Protein AF-A0A374ARW9-F1 (afdb_monomer_lite)

Secondary structure (DSSP, 8-state):
---------PPP--SSEEESSHHHHHHHHTT---EE-HHHHHHHHHTT-HHHHHTTS---S-EEEEGGGGG-GGGTTS-EEE-TTTSGGG-GGGS-TT------SS-GGGT-S-TT-EEE-TTS-EEESSS--GGG-EEE-TTS-EEE---STTT----EEEE-TTS-EEEPTTT----TT---SS---TT----TT--TT----BS--TT---B-SS-EEEEEEEETTEEEEEEEEETTS-EEEE-TT--EE-TTS-EE----GGGGSTTTT-TTSPPPBB-GGGGGGEEEE----TTS-SEEEPPBPSSSSS-B-SSEEEEEEEEEEE-TT--S--EEEEEESSEEEEEEEEEEE-TT-PEEE-STT-EEEEEE-SS-S-EEEEEEGGGG-TT-EEEE-TTS-EEEEE--TTS--EEEEEEEEEEE-SSS---EEEEEE----S--SS-EEEEEEEEEEEEEE---TTTTS-EEEEEEEE-TTSPBP-SEEEEEEE-TTS-B-S-TT-EEETTEEEEE-TT-EEEEEEEEEE--S--SS--EEEEEEEEEEPTTSTTTTTS--TTT--EEPPPTTT--EEEEEETTTEE-S--EESSEEEEETTSS-EEEEEEESS-EEEEEEEEE-TTSPP--PEEEEEEEEE-TTSPBPSEEEEEE-SS-SSS---EE---EE-BTTEEEEEEETT-EEEEEEEPTT-EEEEEEPP-SSEEEEEEEEEESS-EEEETTTTEEEEE----TT---GGG---SEEEEEEEEEPPEEEEEEEEEEESTT--SS--EEEEEEES-TT--EEETTEEEETTEEEEEE-TT-EEEEEEEETT-EEEEEETTTT-TTPEEEEESSEEEPPTTSEEEEEEEEE---------------------------HHHHHHHHHHHHHHHHHHHHHHHHHHHHHTT--

Radius of gyration: 51.48 Å; chains: 1; bounding box: 127×77×173 Å

Foldseek 3Di:
DDDDDPPPPQQALDFQKKWQDLVLQVCSLVSHDFAACAVVCVVCVVVVNVCVQCPPQRNPHSHMYGLLVCVDPSCVSHAIEHAQQDYAQNPPLLWADPADAQAGQAALLQFNLNQPPWDQAPVRRTAGQRHFDQQQDAQADPVRDGHDRPDPVRFFRPQFPFADPQLFTRGDPRNTGGRLLGPDQADDDPRHRGHVPDRFQDDRAHCDRVHDDGPDPKHKAFDWDDFALKTKGAFIAMPVRDTQFGRLSAFDQAPLRDTFSQPFSCCPPPCNRGGRHDHWAAAQVCQSRAKYQYDPHPDGDRMDTRAHESNNHDTGGRKDKHKDKDKAKAAAPDFDFWKKKKKKQWWKWKKKWWWDADPVRDIHTDRVDIDTQDTRHHRDGIDMDMGRCLVVDPQWDFDADPVRDRPTIGHHNPDHMIMMMIMMMIMNRHSHYIHIIIMTGGHDDDPDPFDKFQFFKFKEAEAEADPDPQLQAKWKKAKFKAALVRHTRRDWWWKWKAALVRHTPDDRPDTDGGGFMDMDGHNMMMMTGRHMFTPDPPRPGGIKMKMFTQAGWDCPAPPPPHGHDRPGTDHDGDALQFAWWKFWFAPVVPTWWDTFFARMDMDHRHTTRYIYTYTANAFAKEKEAEAADPPADFDPFKWKKKKAKAAQVRFADQWWWKWKFDAAPVIGTTDTDPIFGADRRIGMDIDGHRMMMMIGNHHAFMKMKIFTDDDLWKAFPDKDKDADWDWDDDRVRRMIITTTHDDNPDPGRRPDDHRMHIYTYMHTFFFFKEKEWEAEAEPPTDQADKWKKKKAWPQQVDAQDFFQFGDHRRITMDIDGHGDMTMGTSGGWFIKMAMDIPQDCHPQWHKDKDCRIDTGHGVYYHYIYIYTYHYDDDDDDDDDDDDDDDDDDDDDDDDDPPVVVVVVVVVVVVVVVVVVVVVVVVVVVVVVD

Sequence (929 aa):
MQSVGTLIRRPTITDGWIYTTEKAAALARDGQEVDNISKKVDKAIEAQTLDQLVSNSKFNVDGKLPTSYQSKDELKNVTFYANTAKQGINNRNNLPAGAEQKFAFGNDNAGTGLGKNTWNDPNGVAASLNMTNAGNRAGTSKWGTTFYGPSLRGATFSLGQGVNENGSIKWSEGVNAPPIFSTAKDTLNSDGIDNPNGIQGKTEYLKYSGYGTENSKENYNLQFSRLGGTYTLSGVKNNKGKQVSSKLDKISKNKSSLYSNEFWPMDYASSYGTDGHDLKFGNLNSKDLRNFVGIDGSGAKVSGALPTSDDQNNDHNSYFGMTTYFDFVLQPGYCGPLNYFFYGDDDLLVFLSETTVSEDGTVTVDHTNSVQVADMGGVHSSLGMYVDLWEFIDGAEDIKNSDGEIIATGIPNKDNKKTYRLSVYYTERGASGSSCYMRFTVPFEELATNPITFDQAIQIEKNVKSNSKEDKGVYAFQLDLTTPNGNSMVNQYPYKRYDANGKEISTSNASIVSGTKFFLKDGEKVLISHLPKDTDKDLEKGYGYNVRELGRVDSSSTGYPDNLNPSNVTVIPLTPKDSTTFMTGTIKDGLGQKLTLGVDYGDEFDKNNYVRFINATDPGMLELEKQLSVDTQSTDKDFNFNVYFTKADGTPLNSLSWFKSPTDVESPNWVEQSDIELQDGKGVLSIKAGEKVLIYNLPKGATYTITEAKNTYYGVKEIVTTGSGKINKDEASGKVTGTIIVDENVTEMDQKKPSNTIKYVNAKTETGGLTVTKQVSGTHGDKDKEFHFTVTLDDKTISGKFGDMDFADGVATFTLKHGQRATAVRLPAGIGYTVEETEANQDGYVTTSTADKGTVPENGNVGIKFINHKEVTSEKPSTPDKLDTPDSPKTGDRTNIVLYISLFAISGLLIAILIVLKKKKILENRKRS

Structure (mmCIF, N/CA/C/O backbone):
data_AF-A0A374ARW9-F1
#
_entry.id   AF-A0A374ARW9-F1
#
loop_
_atom_site.group_PDB
_atom_site.id
_atom_site.type_symbol
_atom_site.label_atom_id
_atom_site.label_alt_id
_atom_site.label_comp_id
_atom_site.label_asym_id
_atom_site.label_entity_id
_atom_site.label_seq_id
_atom_site.pdbx_PDB_ins_code
_atom_site.Cartn_x
_atom_site.Cartn_y
_atom_site.Cartn_z
_atom_site.occupancy
_atom_site.B_iso_or_equiv
_atom_site.auth_seq_id
_atom_site.auth_comp_id
_atom_site.auth_asym_id
_atom_site.auth_atom_id
_atom_site.pdbx_PDB_model_num
ATOM 1 N N . MET A 1 1 ? 58.642 23.861 -66.515 1.00 33.75 1 MET A N 1
ATOM 2 C CA . MET A 1 1 ? 59.074 23.751 -65.101 1.00 33.75 1 MET A CA 1
ATOM 3 C C . MET A 1 1 ? 58.378 24.876 -64.352 1.00 33.75 1 MET A C 1
ATOM 5 O O . MET A 1 1 ? 58.488 25.990 -64.823 1.00 33.75 1 MET A O 1
ATOM 9 N N . GLN A 1 2 ? 57.595 24.715 -63.294 1.00 32.72 2 GLN A N 1
ATOM 10 C CA . GLN A 1 2 ? 57.221 23.584 -62.447 1.00 32.72 2 GLN A CA 1
ATOM 11 C C . GLN A 1 2 ? 55.763 23.811 -62.002 1.00 32.72 2 GLN A C 1
ATOM 13 O O . GLN A 1 2 ? 55.260 24.931 -62.031 1.00 32.72 2 GLN A O 1
ATOM 18 N N . SER A 1 3 ? 55.089 22.710 -61.692 1.00 29.66 3 SER A N 1
ATOM 19 C CA . SER A 1 3 ? 53.640 22.532 -61.617 1.00 29.66 3 SER A CA 1
ATOM 20 C C . SER A 1 3 ? 52.938 23.309 -60.503 1.00 29.66 3 SER A C 1
ATOM 22 O O . SER A 1 3 ? 53.304 23.213 -59.334 1.00 29.66 3 SER A O 1
ATOM 24 N N . VAL A 1 4 ? 51.836 23.955 -60.883 1.00 32.84 4 VAL A N 1
ATOM 25 C CA . VAL A 1 4 ? 50.735 24.349 -60.001 1.00 32.84 4 VAL A CA 1
ATOM 26 C C . VAL A 1 4 ? 50.157 23.072 -59.387 1.00 32.84 4 VAL A C 1
ATOM 28 O O . VAL A 1 4 ? 49.598 22.239 -60.098 1.00 32.84 4 VAL A O 1
ATOM 31 N N . GLY A 1 5 ? 50.349 22.884 -58.082 1.00 31.52 5 GLY A N 1
ATOM 32 C CA . GLY A 1 5 ? 49.740 21.791 -57.334 1.00 31.52 5 GLY A CA 1
ATOM 33 C C . GLY A 1 5 ? 48.231 21.986 -57.289 1.00 31.52 5 GLY A C 1
ATOM 34 O O . GLY A 1 5 ? 47.726 22.822 -56.544 1.00 31.52 5 GLY A O 1
ATOM 35 N N . THR A 1 6 ? 47.512 21.235 -58.116 1.00 32.31 6 THR A N 1
ATOM 36 C CA . THR A 1 6 ? 46.065 21.072 -58.029 1.00 32.31 6 THR A CA 1
ATOM 37 C C . THR A 1 6 ? 45.737 20.582 -56.620 1.00 32.31 6 THR A C 1
ATOM 39 O O . THR A 1 6 ? 46.139 19.483 -56.241 1.00 32.31 6 THR A O 1
ATOM 42 N N . LEU A 1 7 ? 45.023 21.392 -55.830 1.00 32.62 7 LEU A N 1
ATOM 43 C CA . LEU A 1 7 ? 44.323 20.897 -54.649 1.00 32.62 7 LEU A CA 1
ATOM 44 C C . LEU A 1 7 ? 43.321 19.856 -55.160 1.00 32.62 7 LEU A C 1
ATOM 46 O O . LEU A 1 7 ? 42.245 20.196 -55.653 1.00 32.62 7 LEU A O 1
ATOM 50 N N . ILE A 1 8 ? 43.704 18.583 -55.111 1.00 32.66 8 ILE A N 1
ATOM 51 C CA . ILE A 1 8 ? 42.792 17.472 -55.342 1.00 32.66 8 ILE A CA 1
ATOM 52 C C . ILE A 1 8 ? 41.790 17.545 -54.189 1.00 32.66 8 ILE A C 1
ATOM 54 O O . ILE A 1 8 ? 42.081 17.104 -53.076 1.00 32.66 8 ILE A O 1
ATOM 58 N N . ARG A 1 9 ? 40.620 18.150 -54.434 1.00 34.97 9 ARG A N 1
ATOM 59 C CA . ARG A 1 9 ? 39.426 17.888 -53.630 1.00 34.97 9 ARG A CA 1
ATOM 60 C C . ARG A 1 9 ? 39.227 16.380 -53.697 1.00 34.97 9 ARG A C 1
ATOM 62 O O . ARG A 1 9 ? 38.801 15.865 -54.727 1.00 34.97 9 ARG A O 1
ATOM 69 N N . ARG A 1 10 ? 39.624 15.669 -52.640 1.00 36.56 10 ARG A N 1
ATOM 70 C CA . ARG A 1 10 ? 39.277 14.257 -52.491 1.00 36.56 10 ARG A CA 1
ATOM 71 C C . ARG A 1 10 ? 37.750 14.173 -52.604 1.00 36.56 10 ARG A C 1
ATOM 73 O O . ARG A 1 10 ? 37.091 14.987 -51.952 1.00 36.56 10 ARG A O 1
ATOM 80 N N . PRO A 1 11 ? 37.196 13.281 -53.441 1.00 38.50 11 PRO A N 1
ATOM 81 C CA . PRO A 1 11 ? 35.757 13.118 -53.566 1.00 38.50 11 PRO A CA 1
ATOM 82 C C . PRO A 1 11 ? 35.163 12.925 -52.176 1.00 38.50 11 PRO A C 1
ATOM 84 O O . PRO A 1 11 ? 35.596 12.057 -51.417 1.00 38.50 11 PRO A O 1
ATOM 87 N N . THR A 1 12 ? 34.228 13.799 -51.819 1.00 45.03 12 THR A N 1
ATOM 88 C CA . THR A 1 12 ? 33.418 13.672 -50.615 1.00 45.03 12 THR A CA 1
ATOM 89 C C . THR A 1 12 ? 32.763 12.302 -50.664 1.00 45.03 12 THR A C 1
ATOM 91 O O . THR A 1 12 ? 32.050 12.003 -51.622 1.00 45.03 12 THR A O 1
ATOM 94 N N . ILE A 1 13 ? 33.016 11.457 -49.661 1.00 51.38 13 ILE A N 1
ATOM 95 C CA . ILE A 1 13 ? 32.163 10.293 -49.426 1.00 51.38 13 ILE A CA 1
ATOM 96 C C . ILE A 1 13 ? 30.753 10.861 -49.328 1.00 51.38 13 ILE A C 1
ATOM 98 O O . ILE A 1 13 ? 30.461 11.683 -48.463 1.00 51.38 13 ILE A O 1
ATOM 102 N N . THR A 1 14 ? 29.939 10.557 -50.330 1.00 55.06 14 THR A N 1
ATOM 103 C CA . THR A 1 14 ? 28.605 11.114 -50.435 1.00 55.06 14 THR A CA 1
ATOM 104 C C . THR A 1 14 ? 27.724 10.284 -49.517 1.00 55.06 14 THR A C 1
ATOM 106 O O . THR A 1 14 ? 27.579 9.086 -49.759 1.00 55.06 14 THR A O 1
ATOM 109 N N . ASP A 1 15 ? 27.165 10.878 -48.470 1.00 67.69 15 ASP A N 1
ATOM 110 C CA . ASP A 1 15 ? 26.169 10.212 -47.629 1.00 67.69 15 ASP A CA 1
ATOM 111 C C . ASP A 1 15 ? 24.819 10.130 -48.325 1.00 67.69 15 ASP A C 1
ATOM 113 O O . ASP A 1 15 ? 24.505 10.938 -49.203 1.00 67.69 15 ASP A O 1
ATOM 117 N N . GLY A 1 16 ? 24.036 9.114 -47.958 1.00 74.50 16 GLY A N 1
ATOM 118 C CA . GLY A 1 16 ? 22.739 8.844 -48.576 1.00 74.50 16 GLY A CA 1
ATOM 119 C C . GLY A 1 16 ? 22.801 8.056 -49.882 1.00 74.50 16 GLY A C 1
ATOM 120 O O . GLY A 1 16 ? 21.876 8.167 -50.682 1.00 74.50 16 GLY A O 1
ATOM 121 N N . TRP A 1 17 ? 23.857 7.264 -50.109 1.00 85.75 17 TRP A N 1
ATOM 122 C CA . TRP A 1 17 ? 24.010 6.448 -51.321 1.00 85.75 17 TRP A CA 1
ATOM 123 C C . TRP A 1 17 ? 24.204 4.966 -51.011 1.00 85.75 17 TRP A C 1
ATOM 125 O O . TRP A 1 17 ? 24.880 4.603 -50.056 1.00 85.75 17 TRP A O 1
ATOM 135 N N . ILE A 1 18 ? 23.651 4.110 -51.859 1.00 89.44 18 ILE A N 1
ATOM 136 C CA . ILE A 1 18 ? 23.879 2.663 -51.901 1.00 89.44 18 ILE A CA 1
ATOM 137 C C . ILE A 1 18 ? 24.463 2.298 -53.262 1.00 89.44 18 ILE A C 1
ATOM 139 O O . ILE A 1 18 ? 24.177 2.939 -54.275 1.00 89.44 18 ILE A O 1
ATOM 143 N N . TYR A 1 19 ? 25.294 1.270 -53.302 1.00 90.00 19 TYR A N 1
ATOM 144 C CA . TYR A 1 19 ? 25.991 0.845 -54.509 1.00 90.00 19 TYR A CA 1
ATOM 145 C C . TYR A 1 19 ? 25.363 -0.419 -55.069 1.00 90.00 19 TYR A C 1
ATOM 147 O O . TYR A 1 19 ? 24.826 -1.253 -54.344 1.00 90.00 19 TYR A O 1
ATOM 155 N N . THR A 1 20 ? 25.438 -0.552 -56.383 1.00 87.00 20 THR A N 1
ATOM 156 C CA . THR A 1 20 ? 24.784 -1.642 -57.116 1.00 87.00 20 THR A CA 1
ATOM 157 C C . THR A 1 20 ? 25.723 -2.807 -57.435 1.00 87.00 20 THR A C 1
ATOM 159 O O . THR A 1 20 ? 25.268 -3.896 -57.780 1.00 87.00 20 THR A O 1
ATOM 162 N N . THR A 1 21 ? 27.034 -2.610 -57.250 1.00 86.75 21 THR A N 1
ATOM 163 C CA . THR A 1 21 ? 28.063 -3.651 -57.350 1.00 86.75 21 THR A CA 1
ATOM 164 C C . THR A 1 21 ? 29.092 -3.511 -56.226 1.00 86.75 21 THR A C 1
ATOM 166 O O . THR A 1 21 ? 29.364 -2.410 -55.742 1.00 86.75 21 THR A O 1
ATOM 169 N N . GLU A 1 22 ? 29.714 -4.628 -55.839 1.00 87.69 22 GLU A N 1
ATOM 170 C CA . GLU A 1 22 ? 30.816 -4.651 -54.865 1.00 87.69 22 GLU A CA 1
ATOM 171 C C . GLU A 1 22 ? 31.983 -3.760 -55.308 1.00 87.69 22 GLU A C 1
ATOM 173 O O . GLU A 1 22 ? 32.542 -3.007 -54.516 1.00 87.69 22 GLU A O 1
ATOM 178 N N . LYS A 1 23 ? 32.307 -3.795 -56.607 1.00 87.00 23 LYS A N 1
ATOM 179 C CA . LYS A 1 23 ? 33.361 -2.978 -57.213 1.00 87.00 23 LYS A CA 1
ATOM 180 C C . LYS A 1 23 ? 33.060 -1.484 -57.077 1.00 87.00 23 LYS A C 1
ATOM 182 O O . LYS A 1 23 ? 33.952 -0.732 -56.705 1.00 87.00 23 LYS A O 1
ATOM 187 N N . ALA A 1 24 ? 31.825 -1.053 -57.342 1.00 87.44 24 ALA A N 1
ATOM 188 C CA . ALA A 1 24 ? 31.424 0.344 -57.179 1.00 87.44 24 ALA A CA 1
ATOM 189 C C . ALA A 1 24 ? 31.534 0.797 -55.713 1.00 87.44 24 ALA A C 1
ATOM 191 O O . ALA A 1 24 ? 32.086 1.860 -55.436 1.00 87.44 24 ALA A O 1
ATOM 192 N N . ALA A 1 25 ? 31.095 -0.037 -54.766 1.00 87.88 25 ALA A N 1
ATOM 193 C CA . ALA A 1 25 ? 31.264 0.242 -53.340 1.00 87.88 25 ALA A CA 1
ATOM 194 C C . ALA A 1 25 ? 32.744 0.319 -52.922 1.00 87.88 25 ALA A C 1
ATOM 196 O O . ALA A 1 25 ? 33.118 1.221 -52.174 1.00 87.88 25 ALA A O 1
ATOM 197 N N . ALA A 1 26 ? 33.600 -0.573 -53.435 1.00 86.00 26 ALA A N 1
ATOM 198 C CA . ALA A 1 26 ? 35.039 -0.564 -53.166 1.00 86.00 26 ALA A CA 1
ATOM 199 C C . ALA A 1 26 ? 35.733 0.687 -53.733 1.00 86.00 26 ALA A C 1
ATOM 201 O O . ALA A 1 26 ? 36.520 1.325 -53.036 1.00 86.00 26 ALA A O 1
ATOM 202 N N . LEU A 1 27 ? 35.390 1.096 -54.961 1.00 85.94 27 LEU A N 1
ATOM 203 C CA . LEU A 1 27 ? 35.879 2.343 -55.560 1.00 85.94 27 LEU A CA 1
ATOM 204 C C . LEU A 1 27 ? 35.518 3.548 -54.683 1.00 85.94 27 LEU A C 1
ATOM 206 O O . LEU A 1 27 ? 36.394 4.340 -54.333 1.00 85.94 27 LEU A O 1
ATOM 210 N N . ALA A 1 28 ? 34.257 3.651 -54.256 1.00 83.06 28 ALA A N 1
ATOM 211 C CA . ALA A 1 28 ? 33.815 4.733 -53.383 1.00 83.06 28 ALA A CA 1
ATOM 212 C C . ALA A 1 28 ? 34.486 4.708 -52.001 1.00 83.06 28 ALA A C 1
ATOM 214 O O . ALA A 1 28 ? 34.856 5.757 -51.470 1.00 83.06 28 ALA A O 1
ATOM 215 N N . ARG A 1 29 ? 34.695 3.520 -51.421 1.00 83.25 29 ARG A N 1
ATOM 216 C CA . ARG A 1 29 ? 35.442 3.330 -50.167 1.00 83.25 29 ARG A CA 1
ATOM 217 C C . ARG A 1 29 ? 36.864 3.879 -50.244 1.00 83.25 29 ARG A C 1
ATOM 219 O O . ARG A 1 29 ? 37.348 4.476 -49.274 1.00 83.25 29 ARG A O 1
ATOM 226 N N . ASP A 1 30 ? 37.507 3.703 -51.392 1.00 80.06 30 ASP A N 1
ATOM 227 C CA . ASP A 1 30 ? 38.870 4.165 -51.657 1.00 80.06 30 ASP A CA 1
ATOM 228 C C . ASP A 1 30 ? 38.913 5.649 -52.072 1.00 80.06 30 ASP A C 1
ATOM 230 O O . ASP A 1 30 ? 39.971 6.184 -52.405 1.00 80.06 30 ASP A O 1
ATOM 234 N N . GLY A 1 31 ? 37.767 6.338 -52.003 1.00 77.62 31 GLY A N 1
ATOM 235 C CA . GLY A 1 31 ? 37.625 7.752 -52.326 1.00 77.62 31 GLY A CA 1
ATOM 236 C C . GLY A 1 31 ? 37.617 8.033 -53.826 1.00 77.62 31 GLY A C 1
ATOM 237 O O . GLY A 1 31 ? 37.941 9.149 -54.221 1.00 77.62 31 GLY A O 1
ATOM 238 N N . GLN A 1 32 ? 37.294 7.045 -54.664 1.00 84.38 32 GLN A N 1
ATOM 239 C CA . GLN A 1 32 ? 37.142 7.219 -56.109 1.00 84.38 32 GLN A CA 1
ATOM 240 C C . GLN A 1 32 ? 35.700 7.609 -56.459 1.00 84.38 32 GLN A C 1
ATOM 242 O O . GLN A 1 32 ? 34.749 7.256 -55.760 1.00 84.38 32 GLN A O 1
ATOM 247 N N . GLU A 1 33 ? 35.535 8.362 -57.546 1.00 82.06 33 GLU A N 1
ATOM 248 C CA . GLU A 1 33 ? 34.217 8.774 -58.029 1.00 82.06 33 GLU A CA 1
ATOM 249 C C . GLU A 1 33 ? 33.458 7.590 -58.649 1.00 82.06 33 GLU A C 1
ATOM 251 O O . GLU A 1 33 ? 34.042 6.730 -59.307 1.00 82.06 33 GLU A O 1
ATOM 256 N N . VAL A 1 34 ? 32.145 7.551 -58.418 1.00 85.38 34 VAL A N 1
ATOM 257 C CA . VAL A 1 34 ? 31.237 6.513 -58.917 1.00 85.38 34 VAL A CA 1
ATOM 258 C C . VAL A 1 34 ? 30.011 7.193 -59.514 1.00 85.38 34 VAL A C 1
ATOM 260 O O . VAL A 1 34 ? 29.373 8.018 -58.847 1.00 85.38 34 VAL A O 1
ATOM 263 N N . ASP A 1 35 ? 29.668 6.827 -60.749 1.00 85.19 35 ASP A N 1
ATOM 264 C CA . ASP A 1 35 ? 28.571 7.436 -61.500 1.00 85.19 35 ASP A CA 1
ATOM 265 C C . ASP A 1 35 ? 27.215 7.229 -60.806 1.00 85.19 35 ASP A C 1
ATOM 267 O O . ASP A 1 35 ? 26.843 6.116 -60.425 1.00 85.19 35 ASP A O 1
ATOM 271 N N . ASN A 1 36 ? 26.426 8.301 -60.676 1.00 85.81 36 ASN A N 1
ATOM 272 C CA . ASN A 1 36 ? 25.040 8.196 -60.221 1.00 85.81 36 ASN A CA 1
ATOM 273 C C . ASN A 1 36 ? 24.133 7.764 -61.382 1.00 85.81 36 ASN A C 1
ATOM 275 O O . ASN A 1 36 ? 24.016 8.440 -62.407 1.00 85.81 36 ASN A O 1
ATOM 279 N N . ILE A 1 37 ? 23.447 6.646 -61.190 1.00 85.44 37 ILE A N 1
ATOM 280 C CA . ILE A 1 37 ? 22.622 5.980 -62.201 1.00 85.44 37 ILE A CA 1
ATOM 281 C C . ILE A 1 37 ? 21.115 6.150 -61.970 1.00 85.44 37 ILE A C 1
ATOM 283 O O . ILE A 1 37 ? 20.338 5.632 -62.771 1.00 85.44 37 ILE A O 1
ATOM 287 N N . SER A 1 38 ? 20.683 6.889 -60.939 1.00 86.56 38 SER A N 1
ATOM 288 C CA . SER A 1 38 ? 19.266 7.006 -60.547 1.00 86.56 38 SER A CA 1
ATOM 289 C C . SER A 1 38 ? 18.350 7.372 -61.717 1.00 86.56 38 SER A C 1
ATOM 291 O O . SER A 1 38 ? 17.373 6.681 -61.973 1.00 86.56 38 SER A O 1
ATOM 293 N N . LYS A 1 39 ? 18.757 8.337 -62.553 1.00 87.75 39 LYS A N 1
ATOM 294 C CA . LYS A 1 39 ? 18.003 8.754 -63.751 1.00 87.75 39 LYS A CA 1
ATOM 295 C C . LYS A 1 39 ? 17.741 7.621 -64.750 1.00 87.75 39 LYS A C 1
ATOM 297 O O . LYS A 1 39 ? 16.758 7.675 -65.483 1.00 87.75 39 LYS A O 1
ATOM 302 N N . LYS A 1 40 ? 18.647 6.643 -64.862 1.00 86.00 40 LYS A N 1
ATOM 303 C CA . LYS A 1 40 ? 18.451 5.471 -65.734 1.00 86.00 40 LYS A CA 1
ATOM 304 C C . LYS A 1 40 ? 17.437 4.511 -65.116 1.00 86.00 40 LYS A C 1
ATOM 306 O O . LYS A 1 40 ? 16.606 3.977 -65.840 1.00 86.00 40 LYS A O 1
ATOM 311 N N . VAL A 1 41 ? 17.499 4.333 -63.798 1.00 86.25 41 VAL A N 1
ATOM 312 C CA . VAL A 1 41 ? 16.562 3.499 -63.038 1.00 86.25 41 VAL A CA 1
ATOM 313 C C . VAL A 1 41 ? 15.158 4.096 -63.057 1.00 86.25 41 VAL A C 1
ATOM 315 O O . VAL A 1 41 ? 14.222 3.377 -63.378 1.00 86.25 41 VAL A O 1
ATOM 318 N N . ASP A 1 42 ? 15.013 5.401 -62.826 1.00 89.69 42 ASP A N 1
ATOM 319 C CA . ASP A 1 42 ? 13.718 6.096 -62.855 1.00 89.69 42 ASP A CA 1
ATOM 320 C C . ASP A 1 42 ? 13.013 5.912 -64.195 1.00 89.69 42 ASP A C 1
ATOM 322 O O . ASP A 1 42 ? 11.865 5.486 -64.240 1.00 89.69 42 ASP A O 1
ATOM 326 N N . LYS A 1 43 ? 13.740 6.120 -65.301 1.00 89.94 43 LYS A N 1
ATOM 327 C CA . LYS A 1 43 ? 13.212 5.883 -66.651 1.00 89.94 43 LYS A CA 1
ATOM 328 C C . LYS A 1 43 ? 12.786 4.432 -66.871 1.00 89.94 43 LYS A C 1
ATOM 330 O O . LYS A 1 43 ? 11.797 4.192 -67.554 1.00 89.94 43 LYS A O 1
ATOM 335 N N . ALA A 1 44 ? 13.532 3.469 -66.330 1.00 85.81 44 ALA A N 1
ATOM 336 C CA . ALA A 1 44 ? 13.196 2.054 -66.455 1.00 85.81 44 ALA A CA 1
ATOM 337 C C . ALA A 1 44 ? 11.960 1.679 -65.617 1.00 85.81 44 ALA A C 1
ATOM 339 O O . ALA A 1 44 ? 11.138 0.892 -66.082 1.00 85.81 44 ALA A O 1
ATOM 340 N N . ILE A 1 45 ? 11.800 2.267 -64.424 1.00 88.00 45 ILE A N 1
ATOM 341 C CA . ILE A 1 45 ? 10.600 2.121 -63.585 1.00 88.00 45 ILE A CA 1
ATOM 342 C C . ILE A 1 45 ? 9.387 2.732 -64.294 1.00 88.00 45 ILE A C 1
ATOM 344 O O . ILE A 1 45 ? 8.385 2.045 -64.477 1.00 88.00 45 ILE A O 1
ATOM 348 N N . GLU A 1 46 ? 9.490 3.981 -64.758 1.00 91.19 46 GLU A N 1
ATOM 349 C CA . GLU A 1 46 ? 8.425 4.676 -65.498 1.00 91.19 46 GLU A CA 1
ATOM 350 C C . GLU A 1 46 ? 7.991 3.900 -66.749 1.00 91.19 46 GLU A C 1
ATOM 352 O O . GLU A 1 46 ? 6.803 3.827 -67.059 1.00 91.19 46 GLU A O 1
ATOM 357 N N . ALA A 1 47 ? 8.945 3.282 -67.448 1.00 91.81 47 ALA A N 1
ATOM 358 C CA . ALA A 1 47 ? 8.687 2.469 -68.630 1.00 91.81 47 ALA A CA 1
ATOM 359 C C . ALA A 1 47 ? 8.312 1.005 -68.325 1.00 91.81 47 ALA A C 1
ATOM 361 O O . ALA A 1 47 ? 8.094 0.251 -69.269 1.00 91.81 47 ALA A O 1
ATOM 362 N N . GLN A 1 48 ? 8.267 0.578 -67.055 1.00 88.56 48 GLN A N 1
ATOM 363 C CA . GLN A 1 48 ? 8.063 -0.823 -66.640 1.00 88.56 48 GLN A CA 1
ATOM 364 C C . GLN A 1 48 ? 9.034 -1.823 -67.305 1.00 88.56 48 GLN A C 1
ATOM 366 O O . GLN A 1 48 ? 8.674 -2.959 -67.593 1.00 88.56 48 GLN A O 1
ATOM 371 N N . THR A 1 49 ? 10.277 -1.402 -67.551 1.00 85.94 49 THR A N 1
ATOM 372 C CA . THR A 1 49 ? 11.346 -2.199 -68.198 1.00 85.94 49 THR A CA 1
ATOM 373 C C . THR A 1 49 ? 12.504 -2.500 -67.247 1.00 85.94 49 THR A C 1
ATOM 375 O O . THR A 1 49 ? 13.622 -2.806 -67.663 1.00 85.94 49 THR A O 1
ATOM 378 N N . LEU A 1 50 ? 12.271 -2.372 -65.940 1.00 81.94 50 LEU A N 1
ATOM 379 C CA . LEU A 1 50 ? 13.320 -2.548 -64.943 1.00 81.94 50 LEU A CA 1
ATOM 380 C C . LEU A 1 50 ? 13.883 -3.975 -64.932 1.00 81.94 50 LEU A C 1
ATOM 382 O O . LEU A 1 50 ? 15.083 -4.144 -64.752 1.00 81.94 50 LEU A O 1
ATOM 386 N N . ASP A 1 51 ? 13.050 -4.983 -65.179 1.00 77.69 51 ASP A N 1
ATOM 387 C CA . ASP A 1 51 ? 13.431 -6.394 -65.327 1.00 77.69 51 ASP A CA 1
ATOM 388 C C . ASP A 1 51 ? 14.534 -6.607 -66.379 1.00 77.69 51 ASP A C 1
ATOM 390 O O . ASP A 1 51 ? 15.462 -7.388 -66.160 1.00 77.69 51 ASP A O 1
ATOM 394 N N . GLN A 1 52 ? 14.490 -5.844 -67.473 1.00 77.94 52 GLN A N 1
ATOM 395 C CA . GLN A 1 52 ? 15.506 -5.844 -68.530 1.00 77.94 52 GLN A CA 1
ATOM 396 C C . GLN A 1 52 ? 16.834 -5.235 -68.057 1.00 77.94 52 GLN A C 1
ATOM 398 O O . GLN A 1 52 ? 17.896 -5.603 -68.557 1.00 77.94 52 GLN A O 1
ATOM 403 N N . LEU A 1 53 ? 16.789 -4.320 -67.083 1.00 75.81 53 LEU A N 1
ATOM 404 C CA . LEU A 1 53 ? 17.966 -3.705 -66.465 1.00 75.81 53 LEU A CA 1
ATOM 405 C C . LEU A 1 53 ? 18.578 -4.592 -65.363 1.00 75.81 53 LEU A C 1
ATOM 407 O O . LEU A 1 53 ? 19.786 -4.528 -65.138 1.00 75.81 53 LEU A O 1
ATOM 411 N N . VAL A 1 54 ? 17.766 -5.416 -64.682 1.00 72.50 54 VAL A N 1
ATOM 412 C CA . VAL A 1 54 ? 18.166 -6.199 -63.491 1.00 72.50 54 VAL A CA 1
ATOM 413 C C . VAL A 1 54 ? 18.304 -7.709 -63.721 1.00 72.50 54 VAL A C 1
ATOM 415 O O . VAL A 1 54 ? 18.519 -8.457 -62.761 1.00 72.50 54 VAL A O 1
ATOM 418 N N . SER A 1 55 ? 18.195 -8.187 -64.965 1.00 59.38 55 SER A N 1
ATOM 419 C CA . SER A 1 55 ? 18.229 -9.617 -65.289 1.00 59.38 55 SER A CA 1
ATOM 420 C C . SER A 1 55 ? 19.515 -10.283 -64.764 1.00 59.38 55 SER A C 1
ATOM 422 O O . SER A 1 55 ? 20.603 -10.040 -65.287 1.00 59.38 55 SER A O 1
ATOM 424 N N . ASN A 1 56 ? 19.362 -11.148 -63.753 1.00 53.94 56 ASN A N 1
ATOM 425 C CA . ASN A 1 56 ? 20.382 -11.955 -63.057 1.00 53.94 56 ASN A CA 1
ATOM 426 C C . ASN A 1 56 ? 21.072 -11.344 -61.827 1.00 53.94 56 ASN A C 1
ATOM 428 O O . ASN A 1 56 ? 22.257 -11.599 -61.596 1.00 53.94 56 ASN A O 1
ATOM 432 N N . SER A 1 57 ? 20.328 -10.649 -60.956 1.00 52.72 57 SER A N 1
ATOM 433 C CA . SER A 1 57 ? 20.718 -10.329 -59.556 1.00 52.72 57 SER A CA 1
ATOM 434 C C . SER A 1 57 ? 21.989 -9.483 -59.377 1.00 52.72 57 SER A C 1
ATOM 436 O O . SER A 1 57 ? 22.375 -9.152 -58.261 1.00 52.72 57 SER A O 1
ATOM 438 N N . LYS A 1 58 ? 22.617 -9.069 -60.476 1.00 56.62 58 LYS A N 1
ATOM 439 C CA . LYS A 1 58 ? 23.715 -8.114 -60.516 1.00 56.62 58 LYS A CA 1
ATOM 440 C C . LYS A 1 58 ? 23.287 -7.014 -61.453 1.00 56.62 58 LYS A C 1
ATOM 442 O O . LYS A 1 58 ? 23.228 -7.182 -62.668 1.00 56.62 58 LYS A O 1
ATOM 447 N N . PHE A 1 59 ? 22.933 -5.896 -60.853 1.00 67.94 59 PHE A N 1
ATOM 448 C CA . PHE A 1 59 ? 22.743 -4.653 -61.562 1.00 67.94 59 PHE A CA 1
ATOM 449 C C . PHE A 1 59 ? 24.105 -4.292 -62.193 1.00 67.94 59 PHE A C 1
ATOM 451 O O . PHE A 1 59 ? 24.993 -3.784 -61.522 1.00 67.94 59 PHE A O 1
ATOM 458 N N . ASN A 1 60 ? 24.330 -4.655 -63.462 1.00 60.12 60 ASN A N 1
ATOM 459 C CA . ASN A 1 60 ? 25.656 -4.649 -64.116 1.00 60.12 60 ASN A CA 1
ATOM 460 C C . ASN A 1 60 ? 26.132 -3.250 -64.556 1.00 60.12 60 ASN A C 1
ATOM 462 O O . ASN A 1 60 ? 26.926 -3.110 -65.487 1.00 60.12 60 ASN A O 1
ATOM 466 N N . VAL A 1 61 ? 25.624 -2.201 -63.918 1.00 64.81 61 VAL A N 1
ATOM 467 C CA . VAL A 1 61 ? 26.009 -0.815 -64.182 1.00 64.81 61 VAL A CA 1
ATOM 468 C C . VAL A 1 61 ? 26.812 -0.365 -62.965 1.00 64.81 61 VAL A C 1
ATOM 470 O O . VAL A 1 61 ? 26.276 -0.373 -61.866 1.00 64.81 61 VAL A O 1
ATOM 473 N N . ASP A 1 62 ? 28.089 -0.017 -63.147 1.00 70.19 62 ASP A N 1
ATOM 474 C CA . ASP A 1 62 ? 29.058 0.305 -62.077 1.00 70.19 62 ASP A CA 1
ATOM 475 C C . ASP A 1 62 ? 28.740 1.645 -61.348 1.00 70.19 62 ASP A C 1
ATOM 477 O O . ASP A 1 62 ? 29.568 2.552 -61.314 1.00 70.19 62 ASP A O 1
ATOM 481 N N . GLY A 1 63 ? 27.530 1.810 -60.791 1.00 79.88 63 GLY A N 1
ATOM 482 C CA . GLY A 1 63 ? 27.023 3.085 -60.262 1.00 79.88 63 GLY A CA 1
ATOM 483 C C . GLY A 1 63 ? 26.485 3.068 -58.822 1.00 79.88 63 GLY A C 1
ATOM 484 O O . GLY A 1 63 ? 26.371 2.018 -58.178 1.00 79.88 63 GLY A O 1
ATOM 485 N N . LYS A 1 64 ? 26.110 4.259 -58.330 1.00 87.69 64 LYS A N 1
ATOM 486 C CA . LYS A 1 64 ? 25.445 4.491 -57.031 1.00 87.69 64 LYS A CA 1
ATOM 487 C C . LYS A 1 64 ? 24.011 5.011 -57.186 1.00 87.69 64 LYS A C 1
ATOM 489 O O . LYS A 1 64 ? 23.697 5.704 -58.155 1.00 87.69 64 LYS A O 1
ATOM 494 N N . LEU A 1 65 ? 23.161 4.685 -56.218 1.00 88.94 65 LEU A N 1
ATOM 495 C CA . LEU A 1 65 ? 21.761 5.096 -56.110 1.00 88.94 65 LEU A CA 1
ATOM 496 C C . LEU A 1 65 ? 21.519 5.815 -54.780 1.00 88.94 65 LEU A C 1
ATOM 498 O O . LEU A 1 65 ? 22.198 5.495 -53.807 1.00 88.94 65 LEU A O 1
ATOM 502 N N . PRO A 1 66 ? 20.563 6.752 -54.706 1.00 89.00 66 PRO A N 1
ATOM 503 C CA . PRO A 1 66 ? 20.103 7.286 -53.429 1.00 89.00 66 PRO A CA 1
ATOM 504 C C . PRO A 1 66 ? 19.585 6.165 -52.511 1.00 89.00 66 PRO A C 1
ATOM 506 O O . PRO A 1 66 ? 19.000 5.187 -52.989 1.00 89.00 66 PRO A O 1
ATOM 509 N N . THR A 1 67 ? 19.790 6.277 -51.196 1.00 87.62 67 THR A N 1
ATOM 510 C CA . THR A 1 67 ? 19.406 5.225 -50.236 1.00 87.62 67 THR A CA 1
ATOM 511 C C . THR A 1 67 ? 17.908 4.941 -50.238 1.00 87.62 67 THR A C 1
ATOM 513 O O . THR A 1 67 ? 17.529 3.820 -49.917 1.00 87.62 67 THR A O 1
ATOM 516 N N . SER A 1 68 ? 17.041 5.867 -50.659 1.00 88.12 68 SER A N 1
ATOM 517 C CA . SER A 1 68 ? 15.595 5.616 -50.765 1.00 88.12 68 SER A CA 1
ATOM 518 C C . SER A 1 68 ? 15.205 4.506 -51.747 1.00 88.12 68 SER A C 1
ATOM 520 O O . SER A 1 68 ? 14.137 3.905 -51.604 1.00 88.12 68 SER A O 1
ATOM 522 N N . TYR A 1 69 ? 16.071 4.171 -52.709 1.00 88.81 69 TYR A N 1
ATOM 523 C CA . TYR A 1 69 ? 15.797 3.137 -53.712 1.00 88.81 69 TYR A CA 1
ATOM 524 C C . TYR A 1 69 ? 15.740 1.728 -53.114 1.00 88.81 69 TYR A C 1
ATOM 526 O O . TYR A 1 69 ? 15.111 0.849 -53.698 1.00 88.81 69 TYR A O 1
ATOM 534 N N . GLN A 1 70 ? 16.308 1.518 -51.921 1.00 87.94 70 GLN A N 1
ATOM 535 C CA . GLN A 1 70 ? 16.195 0.246 -51.200 1.00 87.94 70 GLN A CA 1
ATOM 536 C C . GLN A 1 70 ? 14.748 -0.100 -50.805 1.00 87.94 70 GLN A C 1
ATOM 538 O O . GLN A 1 70 ? 14.438 -1.263 -50.564 1.00 87.94 70 GLN A O 1
ATOM 543 N N . SER A 1 71 ? 13.868 0.906 -50.731 1.00 86.81 71 SER A N 1
ATOM 544 C CA . SER A 1 71 ? 12.461 0.757 -50.343 1.00 86.81 71 SER A CA 1
ATOM 545 C C . SER A 1 71 ? 11.514 0.643 -51.548 1.00 86.81 71 SER A C 1
ATOM 547 O O . SER A 1 71 ? 10.301 0.635 -51.361 1.00 86.81 71 SER A O 1
ATOM 549 N N . LYS A 1 72 ? 12.033 0.609 -52.785 1.00 86.56 72 LYS A N 1
ATOM 550 C CA . LYS A 1 72 ? 11.221 0.483 -54.005 1.00 86.56 72 LYS A CA 1
ATOM 551 C C . LYS A 1 72 ? 10.898 -0.982 -54.274 1.00 86.56 72 LYS A C 1
ATOM 553 O O . LYS A 1 72 ? 11.810 -1.797 -54.419 1.00 86.56 72 LYS A O 1
ATOM 558 N N . ASP A 1 73 ? 9.612 -1.306 -54.383 1.00 84.62 73 ASP A N 1
ATOM 559 C CA . ASP A 1 73 ? 9.137 -2.675 -54.617 1.00 84.62 73 ASP A CA 1
ATOM 560 C C . ASP A 1 73 ? 9.722 -3.291 -55.892 1.00 84.62 73 ASP A C 1
ATOM 562 O O . ASP A 1 73 ? 9.995 -4.493 -55.941 1.00 84.62 73 ASP A O 1
ATOM 566 N N . GLU A 1 74 ? 9.961 -2.475 -56.917 1.00 84.94 74 GLU A N 1
ATOM 567 C CA . GLU A 1 74 ? 10.541 -2.895 -58.188 1.00 84.94 74 GLU A CA 1
ATOM 568 C C . GLU A 1 74 ? 12.021 -3.301 -58.044 1.00 84.94 74 GLU A C 1
ATOM 570 O O . GLU A 1 74 ? 12.527 -4.106 -58.825 1.00 84.94 74 GLU A O 1
ATOM 575 N N . LEU A 1 75 ? 12.711 -2.809 -57.009 1.00 84.44 75 LEU A N 1
ATOM 576 C CA . LEU A 1 75 ? 14.124 -3.083 -56.723 1.00 84.44 75 LEU A CA 1
ATOM 577 C C . LEU A 1 75 ? 14.341 -4.067 -55.568 1.00 84.44 75 LEU A C 1
ATOM 579 O O . LEU A 1 75 ? 15.484 -4.333 -55.201 1.00 84.44 75 LEU A O 1
ATOM 583 N N . LYS A 1 76 ? 13.281 -4.662 -55.010 1.00 82.88 76 LYS A N 1
ATOM 584 C CA . LYS A 1 76 ? 13.373 -5.540 -53.828 1.00 82.88 76 LYS A CA 1
ATOM 585 C C . LYS A 1 76 ? 14.299 -6.753 -53.988 1.00 82.88 76 LYS A C 1
ATOM 587 O O . LYS A 1 76 ? 14.789 -7.257 -52.987 1.00 82.88 76 LYS A O 1
ATOM 592 N N . ASN A 1 77 ? 14.544 -7.193 -55.227 1.00 80.31 77 ASN A N 1
ATOM 593 C CA . ASN A 1 77 ? 15.409 -8.330 -55.573 1.00 80.31 77 ASN A CA 1
ATOM 594 C C . ASN A 1 77 ? 16.829 -7.913 -56.006 1.00 80.31 77 ASN A C 1
ATOM 596 O O . ASN A 1 77 ? 17.590 -8.739 -56.509 1.00 80.31 77 ASN A O 1
ATOM 600 N N . VAL A 1 78 ? 17.176 -6.631 -55.880 1.00 83.94 78 VAL A N 1
ATOM 601 C CA . VAL A 1 78 ? 18.505 -6.116 -56.216 1.00 83.94 78 VAL A CA 1
ATOM 602 C C . VAL A 1 78 ? 19.421 -6.231 -55.004 1.00 83.94 78 VAL A C 1
ATOM 604 O O . VAL A 1 78 ? 19.044 -5.873 -53.889 1.00 83.94 78 VAL A O 1
ATOM 607 N N . THR A 1 79 ? 20.643 -6.710 -55.232 1.00 87.88 79 THR A N 1
ATOM 608 C CA . THR A 1 79 ? 21.704 -6.675 -54.227 1.00 87.88 79 THR A CA 1
ATOM 609 C C . THR A 1 79 ? 22.279 -5.267 -54.121 1.00 87.88 79 THR A C 1
ATOM 611 O O . THR A 1 79 ? 22.812 -4.730 -55.093 1.00 87.88 79 THR A O 1
ATOM 614 N N . PHE A 1 80 ? 22.212 -4.694 -52.924 1.00 89.94 80 PHE A N 1
ATOM 615 C CA . PHE A 1 80 ? 22.824 -3.413 -52.596 1.00 89.94 80 PHE A CA 1
ATOM 616 C C . PHE A 1 80 ? 24.086 -3.605 -51.766 1.00 89.94 80 PHE A C 1
ATOM 618 O O . PHE A 1 80 ? 24.174 -4.523 -50.954 1.00 89.94 80 PHE A O 1
ATOM 625 N N . TYR A 1 81 ? 25.046 -2.707 -51.958 1.00 90.12 81 TYR A N 1
ATOM 626 C CA . TYR A 1 81 ? 26.303 -2.651 -51.227 1.00 90.12 81 TYR A CA 1
ATOM 627 C C . TYR A 1 81 ? 26.414 -1.303 -50.506 1.00 90.12 81 TYR A C 1
ATOM 629 O O . TYR A 1 81 ? 26.101 -0.267 -51.092 1.00 90.12 81 TYR A O 1
ATOM 637 N N . ALA A 1 82 ? 26.878 -1.295 -49.258 1.00 89.12 82 ALA A N 1
ATOM 638 C CA . ALA A 1 82 ? 27.130 -0.080 -48.480 1.00 89.12 82 ALA A CA 1
ATOM 639 C C . ALA A 1 82 ? 28.547 -0.081 -47.892 1.00 89.12 82 ALA A C 1
ATOM 641 O O . ALA A 1 82 ? 29.039 -1.118 -47.447 1.00 89.12 82 ALA A O 1
ATOM 642 N N . ASN A 1 83 ? 29.203 1.080 -47.859 1.00 87.00 83 ASN A N 1
ATOM 643 C CA . ASN A 1 83 ? 30.488 1.236 -47.178 1.00 87.00 83 ASN A CA 1
ATOM 644 C C . ASN A 1 83 ? 30.262 1.568 -45.697 1.00 87.00 83 ASN A C 1
ATOM 646 O O . ASN A 1 83 ? 30.324 2.728 -45.291 1.00 87.00 83 ASN A O 1
ATOM 650 N N . THR A 1 84 ? 29.994 0.544 -44.890 1.00 85.50 84 THR A N 1
ATOM 651 C CA . THR A 1 84 ? 29.632 0.690 -43.470 1.00 85.50 84 THR A CA 1
ATOM 652 C C . THR A 1 84 ? 30.747 1.286 -42.612 1.00 85.50 84 THR A C 1
ATOM 654 O O . THR A 1 84 ? 30.467 1.814 -41.545 1.00 85.50 84 THR A O 1
ATOM 657 N N . ALA A 1 85 ? 32.005 1.264 -43.061 1.00 81.56 85 ALA A N 1
ATOM 658 C CA . ALA A 1 85 ? 33.137 1.800 -42.306 1.00 81.56 85 ALA A CA 1
ATOM 659 C C . ALA A 1 85 ? 33.263 3.332 -42.373 1.00 81.56 85 ALA A C 1
ATOM 661 O O . ALA A 1 85 ? 33.787 3.942 -41.444 1.00 81.56 85 ALA A O 1
ATOM 662 N N . LYS A 1 86 ? 32.854 3.952 -43.490 1.00 80.94 86 LYS A N 1
ATOM 663 C CA . LYS A 1 86 ? 33.106 5.385 -43.746 1.00 80.94 86 LYS A CA 1
ATOM 664 C C . LYS A 1 86 ? 31.927 6.158 -44.337 1.00 80.94 86 LYS A C 1
ATOM 666 O O . LYS A 1 86 ? 32.096 7.342 -44.614 1.00 80.94 86 LYS A O 1
ATOM 671 N N . GLN A 1 87 ? 30.790 5.519 -44.599 1.00 82.69 87 GLN A N 1
ATOM 672 C CA . GLN A 1 87 ? 29.563 6.191 -45.035 1.00 82.69 87 GLN A CA 1
ATOM 673 C C . GLN A 1 87 ? 28.545 6.198 -43.897 1.00 82.69 87 GLN A C 1
ATOM 675 O O . GLN A 1 87 ? 28.640 5.395 -42.966 1.00 82.69 87 GLN A O 1
ATOM 680 N N . GLY A 1 88 ? 27.529 7.046 -44.027 1.00 82.25 88 GLY A N 1
ATOM 681 C CA . GLY A 1 88 ? 26.378 6.970 -43.148 1.00 82.25 88 GLY A CA 1
ATOM 682 C C . GLY A 1 88 ? 26.747 7.510 -41.773 1.00 82.25 88 GLY A C 1
ATOM 683 O O . GLY A 1 88 ? 27.543 8.446 -41.676 1.00 82.25 88 GLY A O 1
ATOM 684 N N . ILE A 1 89 ? 26.231 6.906 -40.702 1.00 81.62 89 ILE A N 1
ATOM 685 C CA . ILE A 1 89 ? 26.555 7.370 -39.348 1.00 81.62 89 ILE A CA 1
ATOM 686 C C . ILE A 1 89 ? 28.067 7.329 -39.038 1.00 81.62 89 ILE A C 1
ATOM 688 O O . ILE A 1 89 ? 28.572 8.159 -38.282 1.00 81.62 89 ILE A O 1
ATOM 692 N N . ASN A 1 90 ? 28.814 6.434 -39.691 1.00 84.06 90 ASN A N 1
ATOM 693 C CA . ASN A 1 90 ? 30.269 6.310 -39.561 1.00 84.06 90 ASN A CA 1
ATOM 694 C C . ASN A 1 90 ? 31.060 7.263 -40.465 1.00 84.06 90 ASN A C 1
ATOM 696 O O . ASN A 1 90 ? 32.277 7.108 -40.597 1.00 84.06 90 ASN A O 1
ATOM 700 N N . ASN A 1 91 ? 30.412 8.229 -41.123 1.00 82.00 91 ASN A N 1
ATOM 701 C CA . ASN A 1 91 ? 31.133 9.206 -41.922 1.00 82.00 91 ASN A CA 1
ATOM 702 C C . ASN A 1 91 ? 32.143 9.970 -41.058 1.00 82.00 91 ASN A C 1
ATOM 704 O O . ASN A 1 91 ? 31.831 10.444 -39.968 1.00 82.00 91 ASN A O 1
ATOM 708 N N . ARG A 1 92 ? 33.367 10.131 -41.569 1.00 78.00 92 ARG A N 1
ATOM 709 C CA . ARG A 1 92 ? 34.440 10.841 -40.867 1.00 78.00 92 ARG A CA 1
ATOM 710 C C . ARG A 1 92 ? 34.074 12.284 -40.508 1.00 78.00 92 ARG A C 1
ATOM 712 O O . ARG A 1 92 ? 34.607 12.792 -39.530 1.00 78.00 92 ARG A O 1
ATOM 719 N N . ASN A 1 93 ? 33.183 12.936 -41.255 1.00 78.19 93 ASN A N 1
ATOM 720 C CA . ASN A 1 93 ? 32.742 14.294 -40.919 1.00 78.19 93 ASN A CA 1
ATOM 721 C C . ASN A 1 93 ? 31.845 14.336 -39.669 1.00 78.19 93 ASN A C 1
ATOM 723 O O . ASN A 1 93 ? 31.646 15.409 -39.113 1.00 78.19 93 ASN A O 1
ATOM 727 N N . ASN A 1 94 ? 31.329 13.190 -39.211 1.00 78.44 94 ASN A N 1
ATOM 728 C CA . ASN A 1 94 ? 30.612 13.088 -37.940 1.00 78.44 94 ASN A CA 1
ATOM 729 C C . ASN A 1 94 ? 31.565 13.023 -36.727 1.00 78.44 94 ASN A C 1
ATOM 731 O O . ASN A 1 94 ? 31.093 13.005 -35.594 1.00 78.44 94 ASN A O 1
ATOM 735 N N . LEU A 1 95 ? 32.885 12.957 -36.944 1.00 76.19 95 LEU A N 1
ATOM 736 C CA . LEU A 1 95 ? 33.912 12.859 -35.902 1.00 76.19 95 LEU A CA 1
ATOM 737 C C . LEU A 1 95 ? 34.681 14.184 -35.739 1.00 76.19 95 LEU A C 1
ATOM 739 O O . LEU A 1 95 ? 34.742 14.971 -36.687 1.00 76.19 95 LEU A O 1
ATOM 743 N N . PRO A 1 96 ? 35.346 14.413 -34.587 1.00 72.50 96 PRO A N 1
ATOM 744 C CA . PRO A 1 96 ? 36.255 15.545 -34.416 1.00 72.50 96 PRO A CA 1
ATOM 745 C C . PRO A 1 96 ? 37.318 15.651 -35.508 1.00 72.50 96 PRO A C 1
ATOM 747 O O . PRO A 1 96 ? 37.881 14.651 -35.970 1.00 72.50 96 PRO A O 1
ATOM 750 N N . ALA A 1 97 ? 37.624 16.886 -35.913 1.00 71.94 97 ALA A N 1
ATOM 751 C CA . ALA A 1 97 ? 38.621 17.145 -36.942 1.00 71.94 97 ALA A CA 1
ATOM 752 C C . ALA A 1 97 ? 39.986 16.557 -36.539 1.00 71.94 97 ALA A C 1
ATOM 754 O O . ALA A 1 97 ? 40.507 16.819 -35.460 1.00 71.94 97 ALA A O 1
ATOM 755 N N . GLY A 1 98 ? 40.578 15.747 -37.421 1.00 70.75 98 GLY A N 1
ATOM 756 C CA . GLY A 1 98 ? 41.867 15.095 -37.162 1.00 70.75 98 GLY A CA 1
ATOM 757 C C . GLY A 1 98 ? 41.801 13.838 -36.287 1.00 70.75 98 GLY A C 1
ATOM 758 O O . GLY A 1 98 ? 42.812 13.144 -36.193 1.00 70.75 98 GLY A O 1
ATOM 759 N N . ALA A 1 99 ? 40.636 13.478 -35.734 1.00 75.12 99 ALA A N 1
ATOM 760 C CA . ALA A 1 99 ? 40.475 12.243 -34.976 1.00 75.12 99 ALA A CA 1
ATOM 761 C C . ALA A 1 99 ? 40.750 11.000 -35.837 1.00 75.12 99 ALA A C 1
ATOM 763 O O . ALA A 1 99 ? 40.399 10.926 -37.027 1.00 75.12 99 ALA A O 1
ATOM 764 N N . GLU A 1 100 ? 41.384 10.010 -35.213 1.00 79.69 100 GLU A N 1
ATOM 765 C CA . GLU A 1 100 ? 41.462 8.645 -35.721 1.00 79.69 100 GLU A CA 1
ATOM 766 C C . GLU A 1 100 ? 40.167 7.907 -35.356 1.00 79.69 100 GLU A C 1
ATOM 768 O O . GLU A 1 100 ? 39.736 7.928 -34.202 1.00 79.69 100 GLU A O 1
ATOM 773 N N . GLN A 1 101 ? 39.541 7.259 -36.342 1.00 79.56 101 GLN A N 1
ATOM 774 C CA . GLN A 1 101 ? 38.307 6.505 -36.136 1.00 79.56 101 GLN A CA 1
ATOM 775 C C . GLN A 1 101 ? 38.622 5.153 -35.487 1.00 79.56 101 GLN A C 1
ATOM 777 O O . GLN A 1 101 ? 39.199 4.267 -36.120 1.00 79.56 101 GLN A O 1
ATOM 782 N N . LYS A 1 102 ? 38.233 5.005 -34.217 1.00 82.69 102 LYS A N 1
ATOM 783 C CA . LYS A 1 102 ? 38.356 3.755 -33.448 1.00 82.69 102 LYS A CA 1
ATOM 784 C C . LYS A 1 102 ? 37.013 3.195 -33.006 1.00 82.69 102 LYS A C 1
ATOM 786 O O . LYS A 1 102 ? 36.917 1.985 -32.841 1.00 82.69 102 LYS A O 1
ATOM 791 N N . PHE A 1 103 ? 35.993 4.034 -32.857 1.00 84.94 103 PHE A N 1
ATOM 792 C CA . PHE A 1 103 ? 34.614 3.636 -32.591 1.00 84.94 103 PHE A CA 1
ATOM 793 C C . PHE A 1 103 ? 33.789 3.633 -33.884 1.00 84.94 103 PHE A C 1
ATOM 795 O O . PHE A 1 103 ? 33.963 4.496 -34.748 1.00 84.94 103 PHE A O 1
ATOM 802 N N . ALA A 1 104 ? 32.901 2.654 -34.021 1.00 86.31 104 ALA A N 1
ATOM 803 C CA . ALA A 1 104 ? 31.996 2.512 -35.148 1.00 86.31 104 ALA A CA 1
ATOM 804 C C . ALA A 1 104 ? 30.608 2.059 -34.681 1.00 86.31 104 ALA A C 1
ATOM 806 O O . ALA A 1 104 ? 30.464 1.217 -33.789 1.00 86.31 104 ALA A O 1
ATOM 807 N N . PHE A 1 105 ? 29.586 2.589 -35.345 1.00 85.62 105 PHE A N 1
ATOM 808 C CA . PHE A 1 105 ? 28.262 1.990 -35.356 1.00 85.62 105 PHE A CA 1
ATOM 809 C C . PHE A 1 105 ? 28.296 0.789 -36.302 1.00 85.62 105 PHE A C 1
ATOM 811 O O . PHE A 1 105 ? 28.628 0.908 -37.476 1.00 85.62 105 PHE A O 1
ATOM 818 N N . GLY A 1 106 ? 28.022 -0.394 -35.780 1.00 83.50 106 GLY A N 1
ATOM 819 C CA . GLY A 1 106 ? 28.309 -1.658 -36.439 1.00 83.50 106 GLY A CA 1
ATOM 820 C C . GLY A 1 106 ? 29.570 -2.317 -35.892 1.00 83.50 106 GLY A C 1
ATOM 821 O O . GLY A 1 106 ? 30.533 -1.680 -35.468 1.00 83.50 106 GLY A O 1
ATOM 822 N N . ASN A 1 107 ? 29.562 -3.642 -35.922 1.00 82.19 107 ASN A N 1
ATOM 823 C CA . ASN A 1 107 ? 30.685 -4.478 -35.515 1.00 82.19 107 ASN A CA 1
ATOM 824 C C . ASN A 1 107 ? 31.305 -5.183 -36.734 1.00 82.19 107 ASN A C 1
ATOM 826 O O . ASN A 1 107 ? 30.914 -4.937 -37.877 1.00 82.19 107 ASN A O 1
ATOM 830 N N . ASP A 1 108 ? 32.258 -6.088 -36.507 1.00 80.06 108 ASP A N 1
ATOM 831 C CA . ASP A 1 108 ? 32.884 -6.863 -37.590 1.00 80.06 108 ASP A CA 1
ATOM 832 C C . ASP A 1 108 ? 31.879 -7.661 -38.448 1.00 80.06 108 ASP A C 1
ATOM 834 O O . ASP A 1 108 ? 32.146 -7.889 -39.628 1.00 80.06 108 ASP A O 1
ATOM 838 N N . ASN A 1 109 ? 30.710 -8.045 -37.918 1.00 80.88 109 ASN A N 1
ATOM 839 C CA . ASN A 1 109 ? 29.667 -8.714 -38.709 1.00 80.88 109 ASN A CA 1
ATOM 840 C C . ASN A 1 109 ? 28.983 -7.759 -39.697 1.00 80.88 109 ASN A C 1
ATOM 842 O O . ASN A 1 109 ? 28.492 -8.213 -40.725 1.00 80.88 109 ASN A O 1
ATOM 846 N N . ALA A 1 110 ? 28.969 -6.456 -39.405 1.00 84.88 110 ALA A N 1
ATOM 847 C CA . ALA A 1 110 ? 28.504 -5.409 -40.312 1.00 84.88 110 ALA A CA 1
ATOM 848 C C . ALA A 1 110 ? 29.636 -4.848 -41.196 1.00 84.88 110 ALA A C 1
ATOM 850 O O . ALA A 1 110 ? 29.413 -3.929 -41.984 1.00 84.88 110 ALA A O 1
ATOM 851 N N . GLY A 1 111 ? 30.855 -5.385 -41.071 1.00 83.81 111 GLY A N 1
ATOM 852 C CA . GLY A 1 111 ? 31.958 -5.067 -41.967 1.00 83.81 111 GLY A CA 1
ATOM 853 C C . GLY A 1 111 ? 32.595 -3.703 -41.772 1.00 83.81 111 GLY A C 1
ATOM 854 O O . GLY A 1 111 ? 33.126 -3.150 -42.729 1.00 83.81 111 GLY A O 1
ATOM 855 N N . THR A 1 112 ? 32.583 -3.146 -40.560 1.00 85.94 112 THR A N 1
ATOM 856 C CA . THR A 1 112 ? 33.245 -1.852 -40.305 1.00 85.94 112 THR A CA 1
ATOM 857 C C . THR A 1 112 ? 34.761 -1.920 -40.501 1.00 85.94 112 THR A C 1
ATOM 859 O O . THR A 1 112 ? 35.398 -0.896 -40.720 1.00 85.94 112 THR A O 1
ATOM 862 N N . GLY A 1 113 ? 35.360 -3.116 -40.420 1.00 82.56 113 GLY A N 1
ATOM 863 C CA . GLY A 1 113 ? 36.811 -3.324 -40.508 1.00 82.56 113 GLY A CA 1
ATOM 864 C C . GLY A 1 113 ? 37.589 -2.766 -39.308 1.00 82.56 113 GLY A C 1
ATOM 865 O O . GLY A 1 113 ? 38.818 -2.789 -39.316 1.00 82.56 113 GLY A O 1
ATOM 866 N N . LEU A 1 114 ? 36.875 -2.290 -38.281 1.00 82.19 114 LEU A N 1
ATOM 867 C CA . LEU A 1 114 ? 37.405 -1.664 -37.069 1.00 82.19 114 LEU A CA 1
ATOM 868 C C . LEU A 1 114 ? 37.202 -2.535 -35.817 1.00 82.19 114 LEU A C 1
ATOM 870 O O . LEU A 1 114 ? 37.528 -2.088 -34.719 1.00 82.19 114 LEU A O 1
ATOM 874 N N . GLY A 1 115 ? 36.652 -3.751 -35.924 1.00 80.62 115 GLY A N 1
ATOM 875 C CA . GLY A 1 115 ? 36.374 -4.594 -34.756 1.00 80.62 115 GLY A CA 1
ATOM 876 C C . GLY A 1 115 ? 37.625 -4.993 -33.993 1.00 80.62 115 GLY A C 1
ATOM 877 O O . GLY A 1 115 ? 37.641 -4.899 -32.770 1.00 80.62 115 GLY A O 1
ATOM 878 N N . LYS A 1 116 ? 38.704 -5.334 -34.704 1.00 76.94 116 LYS A N 1
ATOM 879 C CA . LYS A 1 116 ? 39.997 -5.710 -34.104 1.00 76.94 116 LYS A CA 1
ATOM 880 C C . LYS A 1 116 ? 40.827 -4.532 -33.590 1.00 76.94 116 LYS A C 1
ATOM 882 O O . LYS A 1 116 ? 41.861 -4.767 -32.966 1.00 76.94 116 LYS A O 1
ATOM 887 N N . ASN A 1 117 ? 40.412 -3.290 -33.844 1.00 82.81 117 ASN A N 1
ATOM 888 C CA . ASN A 1 117 ? 41.126 -2.129 -33.326 1.00 82.81 117 ASN A CA 1
ATOM 889 C C . ASN A 1 117 ? 40.984 -2.078 -31.804 1.00 82.81 117 ASN A C 1
ATOM 891 O O . ASN A 1 117 ? 39.899 -2.300 -31.262 1.00 82.81 117 ASN A O 1
ATOM 895 N N . THR A 1 118 ? 42.086 -1.776 -31.123 1.00 83.00 118 THR A N 1
ATOM 896 C CA . THR A 1 118 ? 42.105 -1.615 -29.672 1.00 83.00 118 THR A CA 1
ATOM 897 C C . THR A 1 118 ? 42.170 -0.143 -29.279 1.00 83.00 118 THR A C 1
ATOM 899 O O . THR A 1 118 ? 42.768 0.701 -29.953 1.00 83.00 118 THR A O 1
ATOM 902 N N . TRP A 1 119 ? 41.544 0.152 -28.152 1.00 86.12 119 TRP A N 1
ATOM 903 C CA . TRP A 1 119 ? 41.585 1.413 -27.436 1.00 86.12 119 TRP A CA 1
ATOM 904 C C . TRP A 1 119 ? 41.966 1.115 -25.984 1.00 86.12 119 TRP A C 1
ATOM 906 O O . TRP A 1 119 ? 41.529 0.106 -25.436 1.00 86.12 119 TRP A O 1
ATOM 916 N N . ASN A 1 120 ? 42.822 1.941 -25.385 1.00 85.12 120 ASN A N 1
ATOM 917 C CA . ASN A 1 120 ? 43.169 1.798 -23.974 1.00 85.12 120 ASN A CA 1
ATOM 918 C C . ASN A 1 120 ? 42.199 2.645 -23.159 1.00 85.12 120 ASN A C 1
ATOM 920 O O . ASN A 1 120 ? 42.096 3.843 -23.418 1.00 85.12 120 ASN A O 1
ATOM 924 N N . ASP A 1 121 ? 41.525 2.029 -22.191 1.00 80.06 121 ASP A N 1
ATOM 925 C CA . ASP A 1 121 ? 40.644 2.746 -21.273 1.00 80.06 121 ASP A CA 1
ATOM 926 C C . ASP A 1 121 ? 41.427 3.729 -20.372 1.00 80.06 121 ASP A C 1
ATOM 928 O O . ASP A 1 121 ? 42.665 3.686 -20.339 1.00 80.06 121 ASP A O 1
ATOM 932 N N . PRO A 1 122 ? 40.752 4.614 -19.610 1.00 81.06 122 PRO A N 1
ATOM 933 C CA . PRO A 1 122 ? 41.423 5.544 -18.696 1.00 81.06 122 PRO A CA 1
ATOM 934 C C . PRO A 1 122 ? 42.318 4.873 -17.638 1.00 81.06 122 PRO A C 1
ATOM 936 O O . PRO A 1 122 ? 43.183 5.528 -17.062 1.00 81.06 122 PRO A O 1
ATOM 939 N N . ASN A 1 123 ? 42.152 3.567 -17.401 1.00 76.69 123 ASN A N 1
ATOM 940 C CA . ASN A 1 123 ? 42.978 2.766 -16.497 1.00 76.69 123 ASN A CA 1
ATOM 941 C C . ASN A 1 123 ? 44.142 2.053 -17.220 1.00 76.69 123 ASN A C 1
ATOM 943 O O . ASN A 1 123 ? 44.857 1.259 -16.605 1.00 76.69 123 ASN A O 1
ATOM 947 N N . GLY A 1 124 ? 44.345 2.310 -18.516 1.00 80.88 124 GLY A N 1
ATOM 948 C CA . GLY A 1 124 ? 45.414 1.741 -19.337 1.00 80.88 124 GLY A CA 1
ATOM 949 C C . GLY A 1 124 ? 45.138 0.329 -19.864 1.00 80.88 124 GLY A C 1
ATOM 950 O O . GLY A 1 124 ? 46.069 -0.356 -20.293 1.00 80.88 124 GLY A O 1
ATOM 951 N N . VAL A 1 125 ? 43.890 -0.138 -19.829 1.00 78.25 125 VAL A N 1
ATOM 952 C CA . VAL A 1 125 ? 43.507 -1.495 -20.237 1.00 78.25 125 VAL A CA 1
ATOM 953 C C . VAL A 1 125 ? 43.096 -1.496 -21.704 1.00 78.25 125 VAL A C 1
ATOM 955 O O . VAL A 1 125 ? 42.142 -0.825 -22.089 1.00 78.25 125 VAL A O 1
ATOM 958 N N . ALA A 1 126 ? 43.786 -2.287 -22.525 1.00 81.81 126 ALA A N 1
ATOM 959 C CA . ALA A 1 126 ? 43.445 -2.439 -23.936 1.00 81.81 126 ALA A CA 1
ATOM 960 C C . ALA A 1 126 ? 42.119 -3.200 -24.121 1.00 81.81 126 ALA A C 1
ATOM 962 O O . ALA A 1 126 ? 41.962 -4.323 -23.635 1.00 81.81 126 ALA A O 1
ATOM 963 N N . ALA A 1 127 ? 41.201 -2.611 -24.881 1.00 79.19 127 ALA A N 1
ATOM 964 C CA . ALA A 1 127 ? 39.876 -3.131 -25.181 1.00 79.19 127 ALA A CA 1
ATOM 965 C C . ALA A 1 127 ? 39.514 -2.918 -26.655 1.00 79.19 127 ALA A C 1
ATOM 967 O O . ALA A 1 127 ? 39.847 -1.898 -27.256 1.00 79.19 127 ALA A O 1
ATOM 968 N N . SER A 1 128 ? 38.794 -3.866 -27.246 1.00 82.12 128 SER A N 1
ATOM 969 C CA . SER A 1 128 ? 38.173 -3.685 -28.558 1.00 82.12 128 SER A CA 1
ATOM 970 C C . SER A 1 128 ? 36.797 -3.034 -28.422 1.00 82.12 128 SER A C 1
ATOM 972 O O . SER A 1 128 ? 35.930 -3.572 -27.737 1.00 82.12 128 SER A O 1
ATOM 974 N N . LEU A 1 129 ? 36.584 -1.898 -29.096 1.00 82.38 129 LEU A N 1
ATOM 975 C CA . LEU A 1 129 ? 35.328 -1.130 -29.025 1.00 82.38 129 LEU A CA 1
ATOM 976 C C . LEU A 1 129 ? 34.212 -1.711 -29.911 1.00 82.38 129 LEU A C 1
ATOM 978 O O . LEU A 1 129 ? 33.035 -1.674 -29.545 1.00 82.38 129 LEU A O 1
ATOM 982 N N . ASN A 1 130 ? 34.575 -2.253 -31.082 1.00 84.38 130 ASN A N 1
ATOM 983 C CA . ASN A 1 130 ? 33.621 -2.696 -32.118 1.00 84.38 130 ASN A CA 1
ATOM 984 C C . ASN A 1 130 ? 33.618 -4.214 -32.328 1.00 84.38 130 ASN A C 1
ATOM 986 O O . ASN A 1 130 ? 33.111 -4.714 -33.332 1.00 84.38 130 ASN A O 1
ATOM 990 N N . MET A 1 131 ? 34.183 -4.969 -31.389 1.00 80.75 131 MET A N 1
ATOM 991 C CA . MET A 1 131 ? 34.002 -6.413 -31.312 1.00 80.75 131 MET A CA 1
ATOM 992 C C . MET A 1 131 ? 34.023 -6.856 -29.857 1.00 80.75 131 MET A C 1
ATOM 994 O O . MET A 1 131 ? 34.553 -6.165 -28.991 1.00 80.75 131 MET A O 1
ATOM 998 N N . THR A 1 132 ? 33.468 -8.033 -29.582 1.00 77.12 132 THR A N 1
ATOM 999 C CA . THR A 1 132 ? 33.470 -8.526 -28.210 1.00 77.12 132 THR A CA 1
ATOM 1000 C C . THR A 1 132 ? 34.868 -8.900 -27.741 1.00 77.12 132 THR A C 1
ATOM 1002 O O . THR A 1 132 ? 35.584 -9.648 -28.408 1.00 77.12 132 THR A O 1
ATOM 1005 N N . ASN A 1 133 ? 35.209 -8.471 -26.529 1.00 75.69 133 ASN A N 1
ATOM 1006 C CA . ASN A 1 133 ? 36.455 -8.829 -25.865 1.00 75.69 133 ASN A CA 1
ATOM 1007 C C . ASN A 1 133 ? 36.377 -10.274 -25.342 1.00 75.69 133 ASN A C 1
ATOM 1009 O O . ASN A 1 133 ? 35.648 -10.571 -24.395 1.00 75.69 133 ASN A O 1
ATOM 1013 N N . ALA A 1 134 ? 37.116 -11.191 -25.977 1.00 63.22 134 ALA A N 1
ATOM 1014 C CA . ALA A 1 134 ? 37.003 -12.640 -25.759 1.00 63.22 134 ALA A CA 1
ATOM 1015 C C . ALA A 1 134 ? 37.244 -13.094 -24.302 1.00 63.22 134 ALA A C 1
ATOM 1017 O O . ALA A 1 134 ? 36.693 -14.112 -23.887 1.00 63.22 134 ALA A O 1
ATOM 1018 N N . GLY A 1 135 ? 38.022 -12.336 -23.520 1.00 60.84 135 GLY A N 1
ATOM 1019 C CA . GLY A 1 135 ? 38.306 -12.615 -22.106 1.00 60.84 135 GLY A CA 1
ATOM 1020 C C . GLY A 1 135 ? 37.216 -12.182 -21.117 1.00 60.84 135 GLY A C 1
ATOM 1021 O O . GLY A 1 135 ? 37.305 -12.530 -19.944 1.00 60.84 135 GLY A O 1
ATOM 1022 N N . ASN A 1 136 ? 36.186 -11.464 -21.575 1.00 61.12 136 ASN A N 1
ATOM 1023 C CA . ASN A 1 136 ? 35.178 -10.825 -20.720 1.00 61.12 136 ASN A CA 1
ATOM 1024 C C . ASN A 1 136 ? 33.759 -11.388 -20.932 1.00 61.12 136 ASN A C 1
ATOM 1026 O O . ASN A 1 136 ? 32.766 -10.749 -20.596 1.00 61.12 136 ASN A O 1
ATOM 1030 N N . ARG A 1 137 ? 33.643 -12.581 -21.529 1.00 58.88 137 ARG A N 1
ATOM 1031 C CA . ARG A 1 137 ? 32.371 -13.305 -21.667 1.00 58.88 137 ARG A CA 1
ATOM 1032 C C . ARG A 1 137 ? 32.215 -14.322 -20.541 1.00 58.88 137 ARG A C 1
ATOM 1034 O O . ARG A 1 137 ? 33.158 -15.053 -20.250 1.00 58.88 137 ARG A O 1
ATOM 1041 N N . ALA A 1 138 ? 31.012 -14.435 -19.990 1.00 55.25 138 ALA A N 1
ATOM 1042 C CA . ALA A 1 138 ? 30.627 -15.509 -19.081 1.00 55.25 138 ALA A CA 1
ATOM 1043 C C . ALA A 1 138 ? 29.479 -16.328 -19.696 1.00 55.25 138 ALA A C 1
ATOM 1045 O O . ALA A 1 138 ? 28.572 -15.767 -20.309 1.00 55.25 138 ALA A O 1
ATOM 1046 N N . GLY A 1 139 ? 29.517 -17.653 -19.539 1.00 57.75 139 GLY A N 1
ATOM 1047 C CA . GLY A 1 139 ? 28.451 -18.559 -19.983 1.00 57.75 139 GLY A CA 1
ATOM 1048 C C . GLY A 1 139 ? 28.770 -19.336 -21.263 1.00 57.75 139 GLY A C 1
ATOM 1049 O O . GLY A 1 139 ? 29.866 -19.250 -21.811 1.00 57.75 139 GLY A O 1
ATOM 1050 N N . THR A 1 140 ? 27.817 -20.147 -21.728 1.00 51.53 140 THR A N 1
ATOM 1051 C CA . THR A 1 140 ? 27.996 -21.033 -22.893 1.00 51.53 140 THR A CA 1
ATOM 1052 C C . THR A 1 140 ? 27.249 -20.473 -24.098 1.00 51.53 140 THR A C 1
ATOM 1054 O O . THR A 1 140 ? 26.055 -20.197 -24.016 1.00 51.53 140 THR A O 1
ATOM 1057 N N . SER A 1 141 ? 27.937 -20.298 -25.227 1.00 50.41 141 SER A N 1
ATOM 1058 C CA . SER A 1 141 ? 27.308 -19.860 -26.474 1.00 50.41 141 SER A CA 1
ATOM 1059 C C . SER A 1 141 ? 26.315 -20.900 -27.000 1.00 50.41 141 SER A C 1
ATOM 1061 O O . SER A 1 141 ? 26.424 -22.092 -26.711 1.00 50.41 141 SER A O 1
ATOM 1063 N N . LYS A 1 142 ? 25.414 -20.478 -27.896 1.00 40.09 142 LYS A N 1
ATOM 1064 C CA . LYS A 1 142 ? 24.547 -21.395 -28.664 1.00 40.09 142 LYS A CA 1
ATOM 1065 C C . LYS A 1 142 ? 25.312 -22.421 -29.517 1.00 40.09 142 LYS A C 1
ATOM 1067 O O . LYS A 1 142 ? 24.721 -23.379 -29.998 1.00 40.09 142 LYS A O 1
ATOM 1072 N N . TRP A 1 143 ? 26.614 -22.212 -29.707 1.00 52.62 143 TRP A N 1
ATOM 1073 C CA . TRP A 1 143 ? 27.522 -23.102 -30.430 1.00 52.62 143 TRP A CA 1
ATOM 1074 C C . TRP A 1 143 ? 28.335 -24.009 -29.490 1.00 52.62 143 TRP A C 1
ATOM 1076 O O . TRP A 1 143 ? 29.278 -24.659 -29.930 1.00 52.62 143 TRP A O 1
ATOM 1086 N N . GLY A 1 144 ? 27.998 -24.039 -28.194 1.00 48.66 144 GLY A N 1
ATOM 1087 C CA . GLY A 1 144 ? 28.642 -24.892 -27.192 1.00 48.66 144 GLY A CA 1
ATOM 1088 C C . GLY A 1 144 ? 29.982 -24.370 -26.669 1.00 48.66 144 GLY A C 1
ATOM 1089 O O . GLY A 1 144 ? 30.680 -25.088 -25.962 1.00 48.66 144 GLY A O 1
ATOM 1090 N N . THR A 1 145 ? 30.370 -23.136 -27.005 1.00 54.12 145 THR A N 1
ATOM 1091 C CA . THR A 1 145 ? 31.624 -22.536 -26.523 1.00 54.12 145 THR A CA 1
ATOM 1092 C C . THR A 1 145 ? 31.415 -21.922 -25.146 1.00 54.12 145 THR A C 1
ATOM 1094 O O . THR A 1 145 ? 30.665 -20.954 -25.026 1.00 54.12 145 THR A O 1
ATOM 1097 N N . THR A 1 146 ? 32.079 -22.454 -24.124 1.00 53.78 146 THR A N 1
ATOM 1098 C CA . THR A 1 146 ? 32.014 -21.924 -22.755 1.00 53.78 146 THR A CA 1
ATOM 1099 C C . THR A 1 146 ? 33.057 -20.834 -22.540 1.00 53.78 146 THR A C 1
ATOM 1101 O O . THR A 1 146 ? 34.239 -21.029 -22.819 1.00 53.78 146 THR A O 1
ATOM 1104 N N . PHE A 1 147 ? 32.618 -19.691 -22.024 1.00 58.84 147 PHE A N 1
ATOM 1105 C CA . PHE A 1 147 ? 33.458 -18.564 -21.648 1.00 58.84 147 PHE A CA 1
ATOM 1106 C C . PHE A 1 147 ? 33.469 -18.413 -20.121 1.00 58.84 147 PHE A C 1
ATOM 1108 O O . PHE A 1 147 ? 32.424 -18.483 -19.471 1.00 58.84 147 PHE A O 1
ATOM 1115 N N . TYR A 1 148 ? 34.663 -18.220 -19.561 1.00 55.44 148 TYR A N 1
ATOM 1116 C CA . TYR A 1 148 ? 34.928 -18.195 -18.115 1.00 55.44 148 TYR A CA 1
ATOM 1117 C C . TYR A 1 148 ? 35.437 -16.822 -17.640 1.00 55.44 148 TYR A C 1
ATOM 1119 O O . TYR A 1 148 ? 36.174 -16.731 -16.661 1.00 55.44 148 TYR A O 1
ATOM 1127 N N . GLY A 1 149 ? 35.111 -15.761 -18.379 1.00 55.41 149 GLY A N 1
ATOM 1128 C CA . GLY A 1 149 ? 35.632 -14.417 -18.165 1.00 55.41 149 GLY A CA 1
ATOM 1129 C C . GLY A 1 149 ? 35.248 -13.846 -16.792 1.00 55.41 149 GLY A C 1
ATOM 1130 O O . GLY A 1 149 ? 34.063 -13.841 -16.463 1.00 55.41 149 GLY A O 1
ATOM 1131 N N . PRO A 1 150 ? 36.211 -13.339 -16.000 1.00 44.78 150 PRO A N 1
ATOM 1132 C CA . PRO A 1 150 ? 35.987 -12.866 -14.631 1.00 44.78 150 PRO A CA 1
ATOM 1133 C C . PRO A 1 150 ? 35.533 -11.394 -14.530 1.00 44.78 150 PRO A C 1
ATOM 1135 O O . PRO A 1 150 ? 35.634 -10.805 -13.459 1.00 44.78 150 PRO A O 1
ATOM 1138 N N . SER A 1 151 ? 35.106 -10.751 -15.624 1.00 51.34 151 SER A N 1
ATOM 1139 C CA . SER A 1 151 ? 35.057 -9.285 -15.693 1.00 51.34 151 SER A CA 1
ATOM 1140 C C . SER A 1 151 ? 33.937 -8.735 -16.583 1.00 51.34 151 SER A C 1
ATOM 1142 O O . SER A 1 151 ? 33.848 -9.086 -17.758 1.00 51.34 151 SER A O 1
ATOM 1144 N N . LEU A 1 152 ? 33.152 -7.796 -16.036 1.00 52.81 152 LEU A N 1
ATOM 1145 C CA . LEU A 1 152 ? 32.199 -6.929 -16.752 1.00 52.81 152 LEU A CA 1
ATOM 1146 C C . LEU A 1 152 ? 32.870 -6.024 -17.806 1.00 52.81 152 LEU A C 1
ATOM 1148 O O . LEU A 1 152 ? 32.185 -5.494 -18.677 1.00 52.81 152 LEU A O 1
ATOM 1152 N N . ARG A 1 153 ? 34.211 -5.927 -17.828 1.00 52.50 153 ARG A N 1
ATOM 1153 C CA . ARG A 1 153 ? 34.991 -5.121 -18.792 1.00 52.50 153 ARG A CA 1
ATOM 1154 C C . ARG A 1 153 ? 34.814 -5.532 -20.257 1.00 52.50 153 ARG A C 1
ATOM 1156 O O . ARG A 1 153 ? 35.615 -5.152 -21.080 1.00 52.50 153 ARG A O 1
ATOM 1163 N N . GLY A 1 154 ? 33.906 -6.427 -20.629 1.00 55.72 154 GLY A N 1
ATOM 1164 C CA . GLY A 1 154 ? 33.567 -6.715 -22.033 1.00 55.72 154 GLY A CA 1
ATOM 1165 C C . GLY A 1 154 ? 32.473 -5.799 -22.570 1.00 55.72 154 GLY A C 1
ATOM 1166 O O . GLY A 1 154 ? 32.283 -5.735 -23.783 1.00 55.72 154 GLY A O 1
ATOM 1167 N N . ALA A 1 155 ? 31.792 -5.131 -21.645 1.00 61.97 155 ALA A N 1
ATOM 1168 C CA . ALA A 1 155 ? 30.628 -4.293 -21.846 1.00 61.97 155 ALA A CA 1
ATOM 1169 C C . ALA A 1 155 ? 30.713 -2.971 -21.070 1.00 61.97 155 ALA A C 1
ATOM 1171 O O . ALA A 1 155 ? 29.801 -2.175 -21.171 1.00 61.97 155 ALA A O 1
ATOM 1172 N N . THR A 1 156 ? 31.759 -2.742 -20.270 1.00 64.38 156 THR A N 1
ATOM 1173 C CA . THR A 1 156 ? 31.900 -1.539 -19.437 1.00 64.38 156 THR A CA 1
ATOM 1174 C C . THR A 1 156 ? 33.321 -0.989 -19.598 1.00 64.38 156 THR A C 1
ATOM 1176 O O . THR A 1 156 ? 34.272 -1.642 -19.149 1.00 64.38 156 THR A O 1
ATOM 1179 N N . PHE A 1 157 ? 33.509 0.169 -20.239 1.00 68.19 157 PHE A N 1
ATOM 1180 C CA . PHE A 1 157 ? 34.854 0.719 -20.490 1.00 68.19 157 PHE A CA 1
ATOM 1181 C C . PHE A 1 157 ? 34.941 2.237 -20.310 1.00 68.19 157 PHE A C 1
ATOM 1183 O O . PHE A 1 157 ? 35.620 2.899 -21.091 1.00 68.19 157 PHE A O 1
ATOM 1190 N N . SER A 1 158 ? 34.251 2.799 -19.316 1.00 77.06 158 SER A N 1
ATOM 1191 C CA . SER A 1 158 ? 34.232 4.243 -19.036 1.00 77.06 158 SER A CA 1
ATOM 1192 C C . SER A 1 158 ? 34.139 5.086 -20.320 1.00 77.06 158 SER A C 1
ATOM 1194 O O . SER A 1 158 ? 34.891 6.044 -20.500 1.00 77.06 158 SER A O 1
ATOM 1196 N N . LEU A 1 159 ? 33.296 4.670 -21.272 1.00 82.69 159 LEU A N 1
ATOM 1197 C CA . LEU A 1 159 ? 33.256 5.212 -22.630 1.00 82.69 159 LEU A CA 1
ATOM 1198 C C . LEU A 1 159 ? 32.775 6.659 -22.606 1.00 82.69 159 LEU A C 1
ATOM 1200 O O . LEU A 1 159 ? 33.376 7.520 -23.244 1.00 82.69 159 LEU A O 1
ATOM 1204 N N . GLY A 1 160 ? 31.722 6.925 -21.836 1.00 83.81 160 GLY A N 1
ATOM 1205 C CA . GLY A 1 160 ? 31.317 8.274 -21.459 1.00 83.81 160 GLY A CA 1
ATOM 1206 C C . GLY A 1 160 ? 32.027 8.729 -20.183 1.00 83.81 160 GLY A C 1
ATOM 1207 O O . GLY A 1 160 ? 32.261 7.932 -19.284 1.00 83.81 160 GLY A O 1
ATOM 1208 N N . GLN A 1 161 ? 32.338 10.015 -20.091 1.00 80.75 161 GLN A N 1
ATOM 1209 C CA . GLN A 1 161 ? 32.914 10.675 -18.912 1.00 80.75 161 GLN A CA 1
ATOM 1210 C C . GLN A 1 161 ? 31.973 11.734 -18.325 1.00 80.75 161 GLN A C 1
ATOM 1212 O O . GLN A 1 161 ? 32.309 12.396 -17.350 1.00 80.75 161 GLN A O 1
ATOM 1217 N N . GLY A 1 162 ? 30.808 11.930 -18.938 1.00 80.50 162 GLY A N 1
ATOM 1218 C CA . GLY A 1 162 ? 29.816 12.908 -18.517 1.00 80.50 162 GLY A CA 1
ATOM 1219 C C . GLY A 1 162 ? 28.945 13.363 -19.678 1.00 80.50 162 GLY A C 1
ATOM 1220 O O . GLY A 1 162 ? 28.954 12.770 -20.763 1.00 80.50 162 GLY A O 1
ATOM 1221 N N . VAL A 1 163 ? 28.220 14.452 -19.449 1.00 77.81 163 VAL A N 1
ATOM 1222 C CA . VAL A 1 163 ? 27.322 15.073 -20.426 1.00 77.81 163 VAL A CA 1
ATOM 1223 C C . VAL A 1 163 ? 27.756 16.522 -20.650 1.00 77.81 163 VAL A C 1
ATOM 1225 O O . VAL A 1 163 ? 27.975 17.260 -19.696 1.00 77.81 163 VAL A O 1
ATOM 1228 N N . ASN A 1 164 ? 27.891 16.933 -21.910 1.00 73.81 164 ASN A N 1
ATOM 1229 C CA . ASN A 1 164 ? 28.196 18.315 -22.282 1.00 73.81 164 ASN A CA 1
ATOM 1230 C C . ASN A 1 164 ? 26.968 19.226 -22.089 1.00 73.81 164 ASN A C 1
ATOM 1232 O O . ASN A 1 164 ? 25.831 18.752 -22.086 1.00 73.81 164 ASN A O 1
ATOM 1236 N N . GLU A 1 165 ? 27.169 20.548 -22.032 1.00 70.00 165 GLU A N 1
ATOM 1237 C CA . GLU A 1 165 ? 26.083 21.543 -21.886 1.00 70.00 165 GLU A CA 1
ATOM 1238 C C . GLU A 1 165 ? 25.008 21.458 -22.984 1.00 70.00 165 GLU A C 1
ATOM 1240 O O . GLU A 1 165 ? 23.862 21.834 -22.769 1.00 70.00 165 GLU A O 1
ATOM 1245 N N . ASN A 1 166 ? 25.347 20.943 -24.169 1.00 65.06 166 ASN A N 1
ATOM 1246 C CA . ASN A 1 166 ? 24.396 20.750 -25.268 1.00 65.06 166 ASN A CA 1
ATOM 1247 C C . ASN A 1 166 ? 23.639 19.406 -25.212 1.00 65.06 166 ASN A C 1
ATOM 1249 O O . ASN A 1 166 ? 22.834 19.117 -26.098 1.00 65.06 166 ASN A O 1
ATOM 1253 N N . GLY A 1 167 ? 23.888 18.578 -24.194 1.00 67.38 167 GLY A N 1
ATOM 1254 C CA . GLY A 1 167 ? 23.253 17.270 -24.002 1.00 67.38 167 GLY A CA 1
ATOM 1255 C C . GLY A 1 167 ? 23.937 16.115 -24.727 1.00 67.38 167 GLY A C 1
ATOM 1256 O O . GLY A 1 167 ? 23.477 14.982 -24.621 1.00 67.38 167 GLY A O 1
ATOM 1257 N N . SER A 1 168 ? 25.032 16.366 -25.449 1.00 73.12 168 SER A N 1
ATOM 1258 C CA . SER A 1 168 ? 25.841 15.294 -26.030 1.00 73.12 168 SER A CA 1
ATOM 1259 C C . SER A 1 168 ? 26.679 14.576 -24.969 1.00 73.12 168 SER A C 1
ATOM 1261 O O . SER A 1 168 ? 27.040 15.150 -23.942 1.00 73.12 168 SER A O 1
ATOM 1263 N N . ILE A 1 169 ? 27.020 13.313 -25.230 1.00 80.81 169 ILE A N 1
ATOM 1264 C CA . ILE A 1 169 ? 27.946 12.562 -24.379 1.00 80.81 169 ILE A CA 1
ATOM 1265 C C . ILE A 1 169 ? 29.352 13.140 -24.522 1.00 80.81 169 ILE A C 1
ATOM 1267 O O . ILE A 1 169 ? 29.857 13.313 -25.634 1.00 80.81 169 ILE A O 1
ATOM 1271 N N . LYS A 1 170 ? 30.002 13.377 -23.385 1.00 81.44 170 LYS A N 1
ATOM 1272 C CA . LYS A 1 170 ? 31.437 13.631 -23.315 1.00 81.44 170 LYS A CA 1
ATOM 1273 C C . LYS A 1 170 ? 32.162 12.290 -23.364 1.00 81.44 170 LYS A C 1
ATOM 1275 O O . LYS A 1 170 ? 32.195 11.573 -22.367 1.00 81.44 170 LYS A O 1
ATOM 1280 N N . TRP A 1 171 ? 32.691 11.919 -24.523 1.00 83.19 171 TRP A N 1
ATOM 1281 C CA . TRP A 1 171 ? 33.397 10.648 -24.698 1.00 83.19 171 TRP A CA 1
ATOM 1282 C C . TRP A 1 171 ? 34.801 10.686 -24.089 1.00 83.19 171 TRP A C 1
ATOM 1284 O O . TRP A 1 171 ? 35.452 11.730 -24.063 1.00 83.19 171 TRP A O 1
ATOM 1294 N N . SER A 1 172 ? 35.290 9.531 -23.643 1.00 85.00 172 SER A N 1
ATOM 1295 C CA . SER A 1 172 ? 36.688 9.356 -23.263 1.00 85.00 172 SER A CA 1
ATOM 1296 C C . SER A 1 172 ? 37.631 9.622 -24.432 1.00 85.00 172 SER A C 1
ATOM 1298 O O . SER A 1 172 ? 37.313 9.354 -25.598 1.00 85.00 172 SER A O 1
ATOM 1300 N N . GLU A 1 173 ? 38.829 10.107 -24.105 1.00 83.44 173 GLU A N 1
ATOM 1301 C CA . GLU A 1 173 ? 39.878 10.381 -25.082 1.00 83.44 173 GLU A CA 1
ATOM 1302 C C . GLU A 1 173 ? 40.137 9.151 -25.966 1.00 83.44 173 GLU A C 1
ATOM 1304 O O . GLU A 1 173 ? 40.387 8.050 -25.480 1.00 83.44 173 GLU A O 1
ATOM 1309 N N . GLY A 1 174 ? 40.065 9.324 -27.287 1.00 80.62 174 GLY A N 1
ATOM 1310 C CA . GLY A 1 174 ? 40.335 8.259 -28.254 1.00 80.62 174 GLY A CA 1
ATOM 1311 C C . GLY A 1 174 ? 39.160 7.331 -28.585 1.00 80.62 174 GLY A C 1
ATOM 1312 O O . GLY A 1 174 ? 39.315 6.531 -29.508 1.00 80.62 174 GLY A O 1
ATOM 1313 N N . VAL A 1 175 ? 38.002 7.451 -27.918 1.00 82.81 175 VAL A N 1
ATOM 1314 C CA . VAL A 1 175 ? 36.765 6.763 -28.344 1.00 82.81 175 VAL A CA 1
ATOM 1315 C C . VAL A 1 175 ? 36.214 7.426 -29.608 1.00 82.81 175 VAL A C 1
ATOM 1317 O O . VAL A 1 175 ? 36.011 6.735 -30.600 1.00 82.81 175 VAL A O 1
ATOM 1320 N N . ASN A 1 176 ? 36.072 8.760 -29.606 1.00 77.88 176 ASN A N 1
ATOM 1321 C CA . ASN A 1 176 ? 35.621 9.591 -30.735 1.00 77.88 176 ASN A CA 1
ATOM 1322 C C . ASN A 1 176 ? 34.400 9.004 -31.479 1.00 77.88 176 ASN A C 1
ATOM 1324 O O . ASN A 1 176 ? 34.560 8.332 -32.499 1.00 77.88 176 ASN A O 1
ATOM 1328 N N . ALA A 1 177 ? 33.184 9.281 -30.999 1.00 80.31 177 ALA A N 1
ATOM 1329 C CA . ALA A 1 177 ? 31.942 8.821 -31.625 1.00 80.31 177 ALA A CA 1
ATOM 1330 C C . ALA A 1 177 ? 31.074 9.989 -32.149 1.00 80.31 177 ALA A C 1
ATOM 1332 O O . ALA A 1 177 ? 31.150 11.095 -31.607 1.00 80.31 177 ALA A O 1
ATOM 1333 N N . PRO A 1 178 ? 30.229 9.752 -33.175 1.00 78.38 178 PRO A N 1
ATOM 1334 C CA . PRO A 1 178 ? 29.237 10.714 -33.651 1.00 78.38 178 PRO A CA 1
ATOM 1335 C C . PRO A 1 178 ? 28.353 11.291 -32.526 1.00 78.38 178 PRO A C 1
ATOM 1337 O O . PRO A 1 178 ? 27.864 10.529 -31.684 1.00 78.38 178 PRO A O 1
ATOM 1340 N N . PRO A 1 179 ? 28.072 12.608 -32.514 1.00 75.06 179 PRO A N 1
ATOM 1341 C CA . PRO A 1 179 ? 27.329 13.267 -31.439 1.00 75.06 179 PRO A CA 1
ATOM 1342 C C . PRO A 1 179 ? 25.805 13.091 -31.581 1.00 75.06 179 PRO A C 1
ATOM 1344 O O . PRO A 1 179 ? 25.065 14.066 -31.562 1.00 75.06 179 PRO A O 1
ATOM 1347 N N . ILE A 1 180 ? 25.313 11.851 -31.696 1.00 73.56 180 ILE A N 1
ATOM 1348 C CA . ILE A 1 180 ? 23.916 11.493 -32.050 1.00 73.56 180 ILE A CA 1
ATOM 1349 C C . ILE A 1 180 ? 22.809 11.979 -31.106 1.00 73.56 180 ILE A C 1
ATOM 1351 O O . ILE A 1 180 ? 21.632 11.727 -31.367 1.00 73.56 180 ILE A O 1
ATOM 1355 N N . PHE A 1 181 ? 23.189 12.641 -30.018 1.00 73.69 181 PHE A N 1
ATOM 1356 C CA . PHE A 1 181 ? 22.305 13.215 -29.007 1.00 73.69 181 PHE A CA 1
ATOM 1357 C C . PHE A 1 181 ? 22.417 14.749 -28.906 1.00 73.69 181 PHE A C 1
ATOM 1359 O O . PHE A 1 181 ? 21.763 15.349 -28.056 1.00 73.69 181 PHE A O 1
ATOM 1366 N N . SER A 1 182 ? 23.245 15.388 -29.742 1.00 66.50 182 SER A N 1
ATOM 1367 C CA . SER A 1 182 ? 23.374 16.849 -29.813 1.00 66.50 182 SER A CA 1
ATOM 1368 C C . SER A 1 182 ? 22.221 17.467 -30.604 1.00 66.50 182 SER A C 1
ATOM 1370 O O . SER A 1 182 ? 21.750 16.874 -31.563 1.00 66.50 182 SER A O 1
ATOM 1372 N N . THR A 1 183 ? 21.784 18.674 -30.240 1.00 53.66 183 THR A N 1
ATOM 1373 C CA . THR A 1 183 ? 20.765 19.441 -30.988 1.00 53.66 183 THR A CA 1
ATOM 1374 C C . THR A 1 183 ? 21.327 20.651 -31.741 1.00 53.66 183 THR A C 1
ATOM 1376 O O . THR A 1 183 ? 20.574 21.338 -32.441 1.00 53.66 183 THR A O 1
ATOM 1379 N N . ALA A 1 184 ? 22.628 20.936 -31.606 1.00 53.66 184 ALA A N 1
ATOM 1380 C CA . ALA A 1 184 ? 23.269 22.113 -32.187 1.00 53.66 184 ALA A CA 1
ATOM 1381 C C . ALA A 1 184 ? 23.655 21.869 -33.655 1.00 53.66 184 ALA A C 1
ATOM 1383 O O . ALA A 1 184 ? 24.466 20.994 -33.950 1.00 53.66 184 ALA A O 1
ATOM 1384 N N . LYS A 1 185 ? 23.092 22.666 -34.573 1.00 52.56 185 LYS A N 1
ATOM 1385 C CA . LYS A 1 185 ? 23.421 22.600 -36.007 1.00 52.56 185 LYS A CA 1
ATOM 1386 C C . LYS A 1 185 ? 24.660 23.405 -36.397 1.00 52.56 185 LYS A C 1
ATOM 1388 O O . LYS A 1 185 ? 25.252 23.087 -37.415 1.00 52.56 185 LYS A O 1
ATOM 1393 N N . ASP A 1 186 ? 25.075 24.389 -35.595 1.00 44.97 186 ASP A N 1
ATOM 1394 C CA . ASP A 1 186 ? 25.974 25.432 -36.107 1.00 44.97 186 ASP A CA 1
ATOM 1395 C C . ASP A 1 186 ? 27.268 25.628 -35.303 1.00 44.97 186 ASP A C 1
ATOM 1397 O O . ASP A 1 186 ? 28.133 26.361 -35.772 1.00 44.97 186 ASP A O 1
ATOM 1401 N N . THR A 1 187 ? 27.438 25.060 -34.099 1.00 42.44 187 THR A N 1
ATOM 1402 C CA . THR A 1 187 ? 28.724 25.116 -33.364 1.00 42.44 187 THR A CA 1
ATOM 1403 C C . THR A 1 187 ? 28.730 24.312 -32.051 1.00 42.44 187 THR A C 1
ATOM 1405 O O . THR A 1 187 ? 27.783 24.376 -31.272 1.00 42.44 187 THR A O 1
ATOM 1408 N N . LEU A 1 188 ? 29.889 23.684 -31.796 1.00 44.75 188 LEU A N 1
ATOM 1409 C CA . LEU A 1 188 ? 30.546 23.388 -30.506 1.00 44.75 188 LEU A CA 1
ATOM 1410 C C . LEU A 1 188 ? 30.170 22.124 -29.702 1.00 44.75 188 LEU A C 1
ATOM 1412 O O . LEU A 1 188 ? 29.134 22.044 -29.049 1.00 44.75 188 LEU A O 1
ATOM 1416 N N . ASN A 1 189 ? 31.172 21.238 -29.604 1.00 45.56 189 ASN A N 1
ATOM 1417 C CA . ASN A 1 189 ? 31.716 20.765 -28.322 1.00 45.56 189 ASN A CA 1
ATOM 1418 C C . ASN A 1 189 ? 33.107 21.409 -28.122 1.00 45.56 189 ASN A C 1
ATOM 1420 O O . ASN A 1 189 ? 33.757 21.779 -29.105 1.00 45.56 189 ASN A O 1
ATOM 1424 N N . SER A 1 190 ? 33.615 21.447 -26.885 1.00 43.38 190 SER A N 1
ATOM 1425 C CA . SER A 1 190 ? 35.036 21.706 -26.554 1.00 43.38 190 SER A CA 1
ATOM 1426 C C . SER A 1 190 ? 36.024 20.766 -27.266 1.00 43.38 190 SER A C 1
ATOM 1428 O O . SER A 1 190 ? 37.224 21.022 -27.276 1.00 43.38 190 SER A O 1
ATOM 1430 N N . ASP A 1 191 ? 35.498 19.711 -27.892 1.00 46.00 191 ASP A N 1
ATOM 1431 C CA . ASP A 1 191 ? 36.225 18.667 -28.610 1.00 46.00 191 ASP A CA 1
ATOM 1432 C C . ASP A 1 191 ? 36.323 18.940 -30.130 1.00 46.00 191 ASP A C 1
ATOM 1434 O O . ASP A 1 191 ? 36.841 18.114 -30.876 1.00 46.00 191 ASP A O 1
ATOM 1438 N N . GLY A 1 192 ? 35.838 20.093 -30.618 1.00 46.94 192 GLY A N 1
ATOM 1439 C CA . GLY A 1 192 ? 36.158 20.598 -31.963 1.00 46.94 192 GLY A CA 1
ATOM 1440 C C . GLY A 1 192 ? 35.401 19.974 -33.147 1.00 46.94 192 GLY A C 1
ATOM 1441 O O . GLY A 1 192 ? 35.961 19.892 -34.241 1.00 46.94 192 GLY A O 1
ATOM 1442 N N . ILE A 1 193 ? 34.148 19.536 -32.968 1.00 50.88 193 ILE A N 1
ATOM 1443 C CA . ILE A 1 193 ? 33.288 19.085 -34.081 1.00 50.88 193 ILE A CA 1
ATOM 1444 C C . ILE A 1 193 ? 32.482 20.274 -34.634 1.00 50.88 193 ILE A C 1
ATOM 1446 O O . ILE A 1 193 ? 31.690 20.870 -33.906 1.00 50.88 193 ILE A O 1
ATOM 1450 N N . ASP A 1 194 ? 32.669 20.596 -35.915 1.00 50.03 194 ASP A N 1
ATOM 1451 C CA . ASP A 1 194 ? 31.881 21.579 -36.672 1.00 50.03 194 ASP A CA 1
ATOM 1452 C C . ASP A 1 194 ? 31.071 20.830 -37.745 1.00 50.03 194 ASP A C 1
ATOM 1454 O O . ASP A 1 194 ? 31.655 20.244 -38.661 1.00 50.03 194 ASP A O 1
ATOM 1458 N N . ASN A 1 195 ? 29.741 20.770 -37.604 1.00 54.12 195 ASN A N 1
ATOM 1459 C CA . ASN A 1 195 ? 28.865 20.062 -38.546 1.00 54.12 195 ASN A CA 1
ATOM 1460 C C . ASN A 1 195 ? 27.646 20.911 -38.967 1.00 54.12 195 ASN A C 1
ATOM 1462 O O . ASN A 1 195 ? 26.515 20.595 -38.587 1.00 54.12 195 ASN A O 1
ATOM 1466 N N . PRO A 1 196 ? 27.855 21.937 -39.815 1.00 50.41 196 PRO A N 1
ATOM 1467 C CA . PRO A 1 196 ? 26.828 22.898 -40.242 1.00 50.41 196 PRO A CA 1
ATOM 1468 C C . PRO A 1 196 ? 25.653 22.288 -41.031 1.00 50.41 196 PRO A C 1
ATOM 1470 O O . PRO A 1 196 ? 24.711 22.992 -41.387 1.00 50.41 196 PRO A O 1
ATOM 1473 N N . ASN A 1 197 ? 25.704 20.987 -41.354 1.00 51.25 197 ASN A N 1
ATOM 1474 C CA . ASN A 1 197 ? 24.685 20.282 -42.135 1.00 51.25 197 ASN A CA 1
ATOM 1475 C C . ASN A 1 197 ? 23.941 19.182 -41.341 1.00 51.25 197 ASN A C 1
ATOM 1477 O O . ASN A 1 197 ? 23.082 18.516 -41.922 1.00 51.25 197 ASN A O 1
ATOM 1481 N N . GLY A 1 198 ? 24.221 19.003 -40.040 1.00 65.00 198 GLY A N 1
ATOM 1482 C CA . GLY A 1 198 ? 23.665 17.918 -39.209 1.00 65.00 198 GLY A CA 1
ATOM 1483 C C . GLY A 1 198 ? 24.342 16.555 -39.431 1.00 65.00 198 GLY A C 1
ATOM 1484 O O . GLY A 1 198 ? 25.133 16.393 -40.363 1.00 65.00 198 GLY A O 1
ATOM 1485 N N . ILE A 1 199 ? 24.088 15.565 -38.561 1.00 74.38 199 ILE A N 1
ATOM 1486 C CA . ILE A 1 199 ? 24.760 14.254 -38.643 1.00 74.38 199 ILE A CA 1
ATOM 1487 C C . ILE A 1 199 ? 24.480 13.565 -39.979 1.00 74.38 199 ILE A C 1
ATOM 1489 O O . ILE A 1 199 ? 23.344 13.384 -40.414 1.00 74.38 199 ILE A O 1
ATOM 1493 N N . GLN A 1 200 ? 25.556 13.155 -40.639 1.00 76.69 200 GLN A N 1
ATOM 1494 C CA . GLN A 1 200 ? 25.503 12.457 -41.909 1.00 76.69 200 GLN A CA 1
ATOM 1495 C C . GLN A 1 200 ? 25.022 11.019 -41.718 1.00 76.69 200 GLN A C 1
ATOM 1497 O O . GLN A 1 200 ? 25.421 10.349 -40.767 1.00 76.69 200 GLN A O 1
ATOM 1502 N N . GLY A 1 201 ? 24.175 10.537 -42.632 1.00 74.00 201 GLY A N 1
ATOM 1503 C CA . GLY A 1 201 ? 23.698 9.151 -42.617 1.00 74.00 201 GLY A CA 1
ATOM 1504 C C . GLY A 1 201 ? 22.552 8.843 -41.666 1.00 74.00 201 GLY A C 1
ATOM 1505 O O . GLY A 1 201 ? 22.100 7.700 -41.620 1.00 74.00 201 GLY A O 1
ATOM 1506 N N . LYS A 1 202 ? 22.076 9.838 -40.914 1.00 74.00 202 LYS A N 1
ATOM 1507 C CA . LYS A 1 202 ? 21.003 9.655 -39.947 1.00 74.00 202 LYS A CA 1
ATOM 1508 C C . LYS A 1 202 ? 20.183 10.927 -39.791 1.00 74.00 202 LYS A C 1
ATOM 1510 O O . LYS A 1 202 ? 20.720 12.011 -39.615 1.00 74.00 202 LYS A O 1
ATOM 1515 N N . THR A 1 203 ? 18.866 10.769 -39.763 1.00 71.69 203 THR A N 1
ATOM 1516 C CA . THR A 1 203 ? 17.963 11.795 -39.237 1.00 71.69 203 THR A CA 1
ATOM 1517 C C . THR A 1 203 ? 17.897 11.672 -37.719 1.00 71.69 203 THR A C 1
ATOM 1519 O O . THR A 1 203 ? 17.543 10.621 -37.181 1.00 71.69 203 THR A O 1
ATOM 1522 N N . GLU A 1 204 ? 18.247 12.745 -37.020 1.00 66.50 204 GLU A N 1
ATOM 1523 C CA . GLU A 1 204 ? 18.087 12.843 -35.573 1.00 66.50 204 GLU A CA 1
ATOM 1524 C C . GLU A 1 204 ? 16.633 13.165 -35.205 1.00 66.50 204 GLU A C 1
ATOM 1526 O O . GLU A 1 204 ? 16.003 14.054 -35.783 1.00 66.50 204 GLU A O 1
ATOM 1531 N N . TYR A 1 205 ? 16.110 12.447 -34.212 1.00 67.75 205 TYR A N 1
ATOM 1532 C CA . TYR A 1 205 ? 14.748 12.593 -33.706 1.00 67.75 205 TYR A CA 1
ATOM 1533 C C . TYR A 1 205 ? 14.783 12.805 -32.195 1.00 67.75 205 TYR A C 1
ATOM 1535 O O . TYR A 1 205 ? 14.469 11.906 -31.421 1.00 67.75 205 TYR A O 1
ATOM 1543 N N . LEU A 1 206 ? 15.191 14.000 -31.762 1.00 58.41 206 LEU A N 1
ATOM 1544 C CA . LEU A 1 206 ? 15.397 14.341 -30.348 1.00 58.41 206 LEU A CA 1
ATOM 1545 C C . LEU A 1 206 ? 14.304 15.308 -29.872 1.00 58.41 206 LEU A C 1
ATOM 1547 O O . LEU A 1 206 ? 14.118 16.368 -30.469 1.00 58.41 206 LEU A O 1
ATOM 1551 N N . LYS A 1 207 ? 13.469 14.893 -28.900 1.00 47.09 207 LYS A N 1
ATOM 1552 C CA . LYS A 1 207 ? 12.296 15.706 -28.475 1.00 47.09 207 LYS A CA 1
ATOM 1553 C C . LYS A 1 207 ? 12.784 16.888 -27.661 1.00 47.09 207 LYS A C 1
ATOM 1555 O O . LYS A 1 207 ? 12.245 17.984 -27.736 1.00 47.09 207 LYS A O 1
ATOM 1560 N N . TYR A 1 208 ? 13.823 16.573 -26.907 1.00 49.53 208 TYR A N 1
ATOM 1561 C CA . TYR A 1 208 ? 14.611 17.383 -26.027 1.00 49.53 208 TYR A CA 1
ATOM 1562 C C . TYR A 1 208 ? 16.033 16.808 -26.180 1.00 49.53 208 TYR A C 1
ATOM 1564 O O . TYR A 1 208 ? 16.209 15.593 -26.051 1.00 49.53 208 TYR A O 1
ATOM 1572 N N . SER A 1 209 ? 17.062 17.630 -26.427 1.00 46.56 209 SER A N 1
ATOM 1573 C CA . SER A 1 209 ? 18.356 17.319 -25.791 1.00 46.56 209 SER A CA 1
ATOM 1574 C C . SER A 1 209 ? 18.122 17.324 -24.275 1.00 46.56 209 SER A C 1
ATOM 1576 O O . SER A 1 209 ? 17.035 17.695 -23.829 1.00 46.56 209 SER A O 1
ATOM 1578 N N . GLY A 1 210 ? 19.093 16.980 -23.433 1.00 41.75 210 GLY A N 1
ATOM 1579 C CA . GLY A 1 210 ? 18.922 17.119 -21.976 1.00 41.75 210 GLY A CA 1
ATOM 1580 C C . GLY A 1 210 ? 18.378 18.487 -21.484 1.00 41.75 210 GLY A C 1
ATOM 1581 O O . GLY A 1 210 ? 18.032 18.583 -20.309 1.00 41.75 210 GLY A O 1
ATOM 1582 N N . TYR A 1 211 ? 18.258 19.511 -22.357 1.00 47.78 211 TYR A N 1
ATOM 1583 C CA . TYR A 1 211 ? 18.109 20.942 -22.061 1.00 47.78 211 TYR A CA 1
ATOM 1584 C C . TYR A 1 211 ? 17.052 21.707 -22.884 1.00 47.78 211 TYR A C 1
ATOM 1586 O O . TYR A 1 211 ? 17.190 22.905 -23.111 1.00 47.78 211 TYR A O 1
ATOM 1594 N N . GLY A 1 212 ? 15.961 21.066 -23.317 1.00 43.75 212 GLY A N 1
ATOM 1595 C CA . GLY A 1 212 ? 14.718 21.821 -23.567 1.00 43.75 212 GLY A CA 1
ATOM 1596 C C . GLY A 1 212 ? 14.571 22.577 -24.898 1.00 43.75 212 GLY A C 1
ATOM 1597 O O . GLY A 1 212 ? 13.709 23.447 -24.988 1.00 43.75 212 GLY A O 1
ATOM 1598 N N . THR A 1 213 ? 15.325 22.256 -25.954 1.00 45.44 213 THR A N 1
ATOM 1599 C CA . THR A 1 213 ? 15.025 22.774 -27.308 1.00 45.44 213 THR A CA 1
ATOM 1600 C C . THR A 1 213 ? 14.285 21.738 -28.160 1.00 45.44 213 THR A C 1
ATOM 1602 O O . THR A 1 213 ? 14.782 20.633 -28.379 1.00 45.44 213 THR A O 1
ATOM 1605 N N . GLU A 1 214 ? 13.085 22.095 -28.644 1.00 45.28 214 GLU A N 1
ATOM 1606 C CA . GLU A 1 214 ? 12.300 21.286 -29.587 1.00 45.28 214 GLU A CA 1
ATOM 1607 C C . GLU A 1 214 ? 13.020 21.231 -30.938 1.00 45.28 214 GLU A C 1
ATOM 1609 O O . GLU A 1 214 ? 13.038 22.214 -31.679 1.00 45.28 214 GLU A O 1
ATOM 1614 N N . ASN A 1 215 ? 13.608 20.088 -31.293 1.00 51.28 215 ASN A N 1
ATOM 1615 C CA . ASN A 1 215 ? 14.237 19.947 -32.604 1.00 51.28 215 ASN A CA 1
ATOM 1616 C C . ASN A 1 215 ? 13.893 18.603 -33.255 1.00 51.28 215 ASN A C 1
ATOM 1618 O O . ASN A 1 215 ? 14.694 17.677 -33.289 1.00 51.28 215 ASN A O 1
ATOM 1622 N N . SER A 1 216 ? 12.656 18.485 -33.754 1.00 55.81 216 SER A N 1
ATOM 1623 C CA . SER A 1 216 ? 12.252 17.654 -34.910 1.00 55.81 216 SER A CA 1
ATOM 1624 C C . SER A 1 216 ? 10.719 17.602 -35.030 1.00 55.81 216 SER A C 1
ATOM 1626 O O . SER A 1 216 ? 9.995 17.571 -34.039 1.00 55.81 216 SER A O 1
ATOM 1628 N N . LYS A 1 217 ? 10.187 17.552 -36.264 1.00 63.69 217 LYS A N 1
ATOM 1629 C CA . LYS A 1 217 ? 8.737 17.364 -36.524 1.00 63.69 217 LYS A CA 1
ATOM 1630 C C . LYS A 1 217 ? 8.204 16.005 -36.031 1.00 63.69 217 LYS A C 1
ATOM 1632 O O . LYS A 1 217 ? 6.992 15.801 -35.954 1.00 63.69 217 LYS A O 1
ATOM 1637 N N . GLU A 1 218 ? 9.089 15.069 -35.715 1.00 76.00 218 GLU A N 1
ATOM 1638 C CA . GLU A 1 218 ? 8.801 13.685 -35.358 1.00 76.00 218 GLU A CA 1
ATOM 1639 C C . GLU A 1 218 ? 9.718 13.265 -34.211 1.00 76.00 218 GLU A C 1
ATOM 1641 O O . GLU A 1 218 ? 10.896 13.590 -34.230 1.00 76.00 218 GLU A O 1
ATOM 1646 N N . ASN A 1 219 ? 9.195 12.564 -33.205 1.00 75.75 219 ASN A N 1
ATOM 1647 C CA . ASN A 1 219 ? 10.004 12.140 -32.067 1.00 75.75 219 ASN A CA 1
ATOM 1648 C C . ASN A 1 219 ? 9.583 10.820 -31.461 1.00 75.75 219 ASN A C 1
ATOM 1650 O O . ASN A 1 219 ? 8.425 10.463 -31.629 1.00 75.75 219 ASN A O 1
ATOM 1654 N N . TYR A 1 220 ? 10.466 10.179 -30.693 1.00 79.62 220 TYR A N 1
ATOM 1655 C CA . TYR A 1 220 ? 10.280 8.864 -30.088 1.00 79.62 220 TYR A CA 1
ATOM 1656 C C . TYR A 1 220 ? 10.759 8.862 -28.635 1.00 79.62 220 TYR A C 1
ATOM 1658 O O . TYR A 1 220 ? 11.926 9.116 -28.371 1.00 79.62 220 TYR A O 1
ATOM 1666 N N . ASN A 1 221 ? 9.868 8.543 -27.692 1.00 75.75 221 ASN A N 1
ATOM 1667 C CA . ASN A 1 221 ? 10.209 8.482 -26.267 1.00 75.75 221 ASN A CA 1
ATOM 1668 C C . ASN A 1 221 ? 9.961 7.091 -25.697 1.00 75.75 221 ASN A C 1
ATOM 1670 O O . ASN A 1 221 ? 8.894 6.502 -25.923 1.00 75.75 221 ASN A O 1
ATOM 1674 N N . LEU A 1 222 ? 10.913 6.621 -24.889 1.00 83.38 222 LEU A N 1
ATOM 1675 C CA . LEU A 1 222 ? 10.724 5.468 -24.015 1.00 83.38 222 LEU A CA 1
ATOM 1676 C C . LEU A 1 222 ? 9.515 5.713 -23.095 1.00 83.38 222 LEU A C 1
ATOM 1678 O O . LEU A 1 222 ? 9.249 6.834 -22.663 1.00 83.38 222 LEU A O 1
ATOM 1682 N N . GLN A 1 223 ? 8.730 4.674 -22.844 1.00 83.19 223 GLN A N 1
ATOM 1683 C CA . GLN A 1 223 ? 7.543 4.710 -21.992 1.00 83.19 223 GLN A CA 1
ATOM 1684 C C . GLN A 1 223 ? 7.734 3.739 -20.845 1.00 83.19 223 GLN A C 1
ATOM 1686 O O . GLN A 1 223 ? 8.041 2.571 -21.078 1.00 83.19 223 GLN A O 1
ATOM 1691 N N . PHE A 1 224 ? 7.461 4.177 -19.623 1.00 81.94 224 PHE A N 1
ATOM 1692 C CA . PHE A 1 224 ? 7.622 3.347 -18.438 1.00 81.94 224 PHE A CA 1
ATOM 1693 C C . PHE A 1 224 ? 6.267 3.095 -17.781 1.00 81.94 224 PHE A C 1
ATOM 1695 O O . PHE A 1 224 ? 5.531 4.031 -17.474 1.00 81.94 224 PHE A O 1
ATOM 1702 N N . SER A 1 225 ? 5.936 1.823 -17.570 1.00 79.50 225 SER A N 1
ATOM 1703 C CA . SER A 1 225 ? 4.861 1.429 -16.667 1.00 79.50 225 SER A CA 1
ATOM 1704 C C . SER A 1 225 ? 5.344 1.605 -15.238 1.00 79.50 225 SER A C 1
ATOM 1706 O O . SER A 1 225 ? 6.496 1.289 -14.930 1.00 79.50 225 SER A O 1
ATOM 1708 N N . ARG A 1 226 ? 4.461 2.077 -14.367 1.00 70.81 226 ARG A N 1
ATOM 1709 C CA . ARG A 1 226 ? 4.814 2.447 -13.004 1.00 70.81 226 ARG A CA 1
ATOM 1710 C C . ARG A 1 226 ? 4.066 1.594 -11.986 1.00 70.81 226 ARG A C 1
ATOM 1712 O O . ARG A 1 226 ? 2.857 1.414 -12.103 1.00 70.81 226 ARG A O 1
ATOM 1719 N N . LEU A 1 227 ? 4.790 1.133 -10.970 1.00 62.94 227 LEU A N 1
ATOM 1720 C CA . LEU A 1 227 ? 4.260 0.511 -9.760 1.00 62.94 227 LEU A CA 1
ATOM 1721 C C . LEU A 1 227 ? 5.073 1.035 -8.567 1.00 62.94 227 LEU A C 1
ATOM 1723 O O . LEU A 1 227 ? 6.246 0.702 -8.424 1.00 62.94 227 LEU A O 1
ATOM 1727 N N . GLY A 1 228 ? 4.485 1.894 -7.732 1.00 67.81 228 GLY A N 1
ATOM 1728 C CA . GLY A 1 228 ? 5.227 2.538 -6.639 1.00 67.81 228 GLY A CA 1
ATOM 1729 C C . GLY A 1 228 ? 6.215 3.596 -7.138 1.00 67.81 228 GLY A C 1
ATOM 1730 O O . GLY A 1 228 ? 5.913 4.360 -8.061 1.00 67.81 228 GLY A O 1
ATOM 1731 N N . GLY A 1 229 ? 7.403 3.629 -6.534 1.00 67.62 229 GLY A N 1
ATOM 1732 C CA . GLY A 1 229 ? 8.577 4.347 -7.051 1.00 67.62 229 GLY A CA 1
ATOM 1733 C C . GLY A 1 229 ? 9.295 3.611 -8.188 1.00 67.62 229 GLY A C 1
ATOM 1734 O O . GLY A 1 229 ? 10.280 4.116 -8.716 1.00 67.62 229 GLY A O 1
ATOM 1735 N N . THR A 1 230 ? 8.828 2.416 -8.572 1.00 79.56 230 THR A N 1
ATOM 1736 C CA . THR A 1 230 ? 9.462 1.598 -9.606 1.00 79.56 230 THR A CA 1
ATOM 1737 C C . THR A 1 230 ? 8.850 1.857 -10.979 1.00 79.56 230 THR A C 1
ATOM 1739 O O . THR A 1 230 ? 7.646 1.713 -11.203 1.00 79.56 230 THR A O 1
ATOM 1742 N N . TYR A 1 231 ? 9.715 2.171 -11.929 1.00 82.38 231 TYR A N 1
ATOM 1743 C CA . TYR A 1 231 ? 9.420 2.390 -13.333 1.00 82.38 231 TYR A CA 1
ATOM 1744 C C . TYR A 1 231 ? 10.034 1.252 -14.135 1.00 82.38 231 TYR A C 1
ATOM 1746 O O . TYR A 1 231 ? 11.212 0.952 -13.974 1.00 82.38 231 TYR A O 1
ATOM 1754 N N . THR A 1 232 ? 9.249 0.610 -14.993 1.00 89.31 232 THR A N 1
ATOM 1755 C CA . THR A 1 232 ? 9.696 -0.481 -15.873 1.00 89.31 232 THR A CA 1
ATOM 1756 C C . THR A 1 232 ? 9.392 -0.113 -17.314 1.00 89.31 232 THR A C 1
ATOM 1758 O O . THR A 1 232 ? 8.276 0.317 -17.607 1.00 89.31 232 THR A O 1
ATOM 1761 N N . LEU A 1 233 ? 10.366 -0.250 -18.213 1.00 89.75 233 LEU A N 1
ATOM 1762 C CA . LEU A 1 233 ? 10.186 0.030 -19.634 1.00 89.75 233 LEU A CA 1
ATOM 1763 C C . LEU A 1 233 ? 9.036 -0.822 -20.176 1.00 89.75 233 LEU A C 1
ATOM 1765 O O . LEU A 1 233 ? 9.026 -2.035 -20.029 1.00 89.75 233 LEU A O 1
ATOM 1769 N N . SER A 1 234 ? 8.061 -0.171 -20.795 1.00 90.19 234 SER A N 1
ATOM 1770 C CA . SER A 1 234 ? 6.799 -0.778 -21.235 1.00 90.19 234 SER A CA 1
ATOM 1771 C C . SER A 1 234 ? 6.559 -0.624 -22.735 1.00 90.19 234 SER A C 1
ATOM 1773 O O . SER A 1 234 ? 5.834 -1.418 -23.339 1.00 90.19 234 SER A O 1
ATOM 1775 N N . GLY A 1 235 ? 7.174 0.377 -23.366 1.00 89.19 235 GLY A N 1
ATOM 1776 C CA . GLY A 1 235 ? 6.982 0.650 -24.783 1.00 89.19 235 GLY A CA 1
ATOM 1777 C C . GLY A 1 235 ? 7.721 1.888 -25.271 1.00 89.19 235 GLY A C 1
ATOM 1778 O O . GLY A 1 235 ? 8.481 2.511 -24.536 1.00 89.19 235 GLY A O 1
ATOM 1779 N N . VAL A 1 236 ? 7.433 2.269 -26.513 1.00 87.31 236 VAL A N 1
ATOM 1780 C CA . VAL A 1 236 ? 7.859 3.527 -27.133 1.00 87.31 236 VAL A CA 1
ATOM 1781 C C . VAL A 1 236 ? 6.655 4.184 -27.800 1.00 87.31 236 VAL A C 1
ATOM 1783 O O . VAL A 1 236 ? 5.905 3.524 -28.528 1.00 87.31 236 VAL A O 1
ATOM 1786 N N . LYS A 1 237 ? 6.472 5.488 -27.569 1.00 84.00 237 LYS A N 1
ATOM 1787 C CA . LYS A 1 237 ? 5.479 6.317 -28.268 1.00 84.00 237 LYS A CA 1
ATOM 1788 C C . LYS A 1 237 ? 6.165 7.395 -29.081 1.00 84.00 237 LYS A C 1
ATOM 1790 O O . LYS A 1 237 ? 7.164 7.966 -28.639 1.00 84.00 237 LYS A O 1
ATOM 1795 N N . ASN A 1 238 ? 5.579 7.719 -30.227 1.00 83.50 238 ASN A N 1
ATOM 1796 C CA . ASN A 1 238 ? 6.000 8.897 -30.962 1.00 83.50 238 ASN A CA 1
ATOM 1797 C C . ASN A 1 238 ? 5.380 10.193 -30.395 1.00 83.50 238 ASN A C 1
ATOM 1799 O O . ASN A 1 238 ? 4.450 10.154 -29.585 1.00 83.50 238 ASN A O 1
ATOM 1803 N N . ASN A 1 239 ? 5.861 11.360 -30.830 1.00 76.50 239 ASN A N 1
ATOM 1804 C CA . ASN A 1 239 ? 5.360 12.676 -30.400 1.00 76.50 239 ASN A CA 1
ATOM 1805 C C . ASN A 1 239 ? 3.889 12.959 -30.767 1.00 76.50 239 ASN A C 1
ATOM 1807 O O . ASN A 1 239 ? 3.304 13.883 -30.213 1.00 76.50 239 ASN A O 1
ATOM 1811 N N . LYS A 1 240 ? 3.270 12.154 -31.642 1.00 80.25 240 LYS A N 1
ATOM 1812 C CA . LYS A 1 240 ? 1.825 12.185 -31.946 1.00 80.25 240 LYS A CA 1
ATOM 1813 C C . LYS A 1 240 ? 1.003 11.247 -31.048 1.00 80.25 240 LYS A C 1
ATOM 1815 O O . LYS A 1 240 ? -0.180 11.045 -31.298 1.00 80.25 240 LYS A O 1
ATOM 1820 N N . GLY A 1 241 ? 1.626 10.629 -30.042 1.00 80.50 241 GLY A N 1
ATOM 1821 C CA . GLY A 1 241 ? 0.986 9.698 -29.110 1.00 80.50 241 GLY A CA 1
ATOM 1822 C C . GLY A 1 241 ? 0.774 8.280 -29.654 1.00 80.50 241 GLY A C 1
ATOM 1823 O O . GLY A 1 241 ? 0.225 7.440 -28.940 1.00 80.50 241 GLY A O 1
ATOM 1824 N N . LYS A 1 242 ? 1.218 7.974 -30.883 1.00 86.94 242 LYS A N 1
ATOM 1825 C CA . LYS A 1 242 ? 1.112 6.628 -31.466 1.00 86.94 242 LYS A CA 1
ATOM 1826 C C . LYS A 1 242 ? 2.109 5.696 -30.781 1.00 86.94 242 LYS A C 1
ATOM 1828 O O . LYS A 1 242 ? 3.307 5.975 -30.767 1.00 86.94 242 LYS A O 1
ATOM 1833 N N . GLN A 1 243 ? 1.621 4.572 -30.264 1.00 89.81 243 GLN A N 1
ATOM 1834 C CA . GLN A 1 243 ? 2.468 3.484 -29.778 1.00 89.81 243 GLN A CA 1
ATOM 1835 C C . GLN A 1 243 ? 3.178 2.819 -30.965 1.00 89.81 243 GLN A C 1
ATOM 1837 O O . GLN A 1 243 ? 2.511 2.375 -31.899 1.00 89.81 243 GLN A O 1
ATOM 1842 N N . VAL A 1 244 ? 4.511 2.763 -30.935 1.00 90.31 244 VAL A N 1
ATOM 1843 C CA . VAL A 1 244 ? 5.334 2.143 -31.995 1.00 90.31 244 VAL A CA 1
ATOM 1844 C C . VAL A 1 244 ? 6.080 0.896 -31.524 1.00 90.31 244 VAL A C 1
ATOM 1846 O O . VAL A 1 244 ? 6.453 0.062 -32.334 1.00 90.31 244 VAL A O 1
ATOM 1849 N N . SER A 1 245 ? 6.222 0.719 -30.211 1.00 90.25 245 SER A N 1
ATOM 1850 C CA . SER A 1 245 ? 6.659 -0.538 -29.595 1.00 90.25 245 SER A CA 1
ATOM 1851 C C . SER A 1 245 ? 5.956 -0.721 -28.251 1.00 90.25 245 SER A C 1
ATOM 1853 O O . SER A 1 245 ? 5.646 0.274 -27.599 1.00 90.25 245 SER A O 1
ATOM 1855 N N . SER A 1 246 ? 5.649 -1.946 -27.828 1.00 90.75 246 SER A N 1
ATOM 1856 C CA . SER A 1 246 ? 4.881 -2.229 -26.601 1.00 90.75 246 SER A CA 1
ATOM 1857 C C . SER A 1 246 ? 5.287 -3.562 -25.978 1.00 90.75 246 SER A C 1
ATOM 1859 O O . SER A 1 246 ? 5.881 -4.385 -26.665 1.00 90.75 246 SER A O 1
ATOM 1861 N N . LYS A 1 247 ? 4.892 -3.799 -24.719 1.00 88.75 247 LYS A N 1
ATOM 1862 C CA . LYS A 1 247 ? 5.188 -5.027 -23.953 1.00 88.75 247 LYS A CA 1
ATOM 1863 C C . LYS A 1 247 ? 6.684 -5.250 -23.720 1.00 88.75 247 LYS A C 1
ATOM 1865 O O . LYS A 1 247 ? 7.151 -6.383 -23.651 1.00 88.75 247 LYS A O 1
ATOM 1870 N N . LEU A 1 248 ? 7.427 -4.153 -23.603 1.00 91.06 248 LEU A N 1
ATOM 1871 C CA . LEU A 1 248 ? 8.872 -4.190 -23.387 1.00 91.06 248 LEU A CA 1
ATOM 1872 C C . LEU A 1 248 ? 9.264 -4.609 -21.966 1.00 91.06 248 LEU A C 1
ATOM 1874 O O . LEU A 1 248 ? 10.425 -4.915 -21.714 1.00 91.06 248 LEU A O 1
ATOM 1878 N N . ASP A 1 249 ? 8.282 -4.710 -21.072 1.00 89.25 249 ASP A N 1
ATOM 1879 C CA . ASP A 1 249 ? 8.394 -5.233 -19.712 1.00 89.25 249 ASP A CA 1
ATOM 1880 C C . ASP A 1 249 ? 8.548 -6.764 -19.681 1.00 89.25 249 ASP A C 1
ATOM 1882 O O . ASP A 1 249 ? 8.701 -7.359 -18.614 1.00 89.25 249 ASP A O 1
ATOM 1886 N N . LYS A 1 250 ? 8.489 -7.424 -20.844 1.00 88.25 250 LYS A N 1
ATOM 1887 C CA . LYS A 1 250 ? 8.533 -8.881 -20.975 1.00 88.25 250 LYS A CA 1
ATOM 1888 C C . LYS A 1 250 ? 9.537 -9.292 -22.034 1.00 88.25 250 LYS A C 1
ATOM 1890 O O . LYS A 1 250 ? 9.510 -8.798 -23.152 1.00 88.25 250 LYS A O 1
ATOM 1895 N N . ILE A 1 251 ? 10.357 -10.277 -21.693 1.00 86.12 251 ILE A N 1
ATOM 1896 C CA . ILE A 1 251 ? 11.280 -10.927 -22.620 1.00 86.12 251 ILE A CA 1
ATOM 1897 C C . ILE A 1 251 ? 10.706 -12.299 -22.960 1.00 86.12 251 ILE A C 1
ATOM 1899 O O . ILE A 1 251 ? 10.340 -13.068 -22.067 1.00 86.12 251 ILE A O 1
ATOM 1903 N N . SER A 1 252 ? 10.607 -12.615 -24.250 1.00 86.44 252 SER A N 1
ATOM 1904 C CA . SER A 1 252 ? 10.024 -13.873 -24.717 1.00 86.44 252 SER A CA 1
ATOM 1905 C C . SER A 1 252 ? 10.870 -14.513 -25.808 1.00 86.44 252 SER A C 1
ATOM 1907 O O . SER A 1 252 ? 11.721 -13.872 -26.417 1.00 86.44 252 SER A O 1
ATOM 1909 N N . LYS A 1 253 ? 10.675 -15.814 -26.025 1.00 87.88 253 LYS A N 1
ATOM 1910 C CA . LYS A 1 253 ? 11.412 -16.546 -27.052 1.00 87.88 253 LYS A CA 1
ATOM 1911 C C . LYS A 1 253 ? 10.890 -16.154 -28.441 1.00 87.88 253 LYS A C 1
ATOM 1913 O O . LYS A 1 253 ? 9.739 -16.448 -28.758 1.00 87.88 253 LYS A O 1
ATOM 1918 N N . ASN A 1 254 ? 11.736 -15.530 -29.254 1.00 81.50 254 ASN A N 1
ATOM 1919 C CA . ASN A 1 254 ? 11.427 -15.112 -30.622 1.00 81.50 254 ASN A CA 1
ATOM 1920 C C . ASN A 1 254 ? 11.609 -16.254 -31.644 1.00 81.50 254 ASN A C 1
ATOM 1922 O O . ASN A 1 254 ? 11.954 -17.390 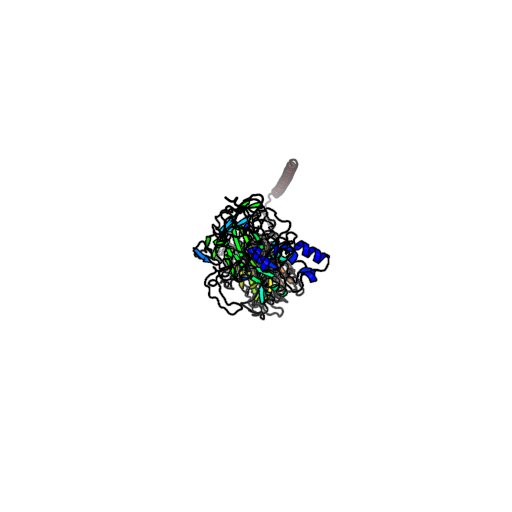-31.291 1.00 81.50 254 ASN A O 1
ATOM 1926 N N . LYS A 1 255 ? 11.394 -15.964 -32.937 1.00 79.06 255 LYS A N 1
ATOM 1927 C CA . LYS A 1 255 ? 11.525 -16.957 -34.023 1.00 79.06 255 LYS A CA 1
ATOM 1928 C C . LYS A 1 255 ? 12.936 -17.530 -34.163 1.00 79.06 255 LYS A C 1
ATOM 1930 O O . LYS A 1 255 ? 13.075 -18.708 -34.489 1.00 79.06 255 LYS A O 1
ATOM 1935 N N . SER A 1 256 ? 13.969 -16.752 -33.837 1.00 77.56 256 SER A N 1
ATOM 1936 C CA . SER A 1 256 ? 15.359 -17.226 -33.761 1.00 77.56 256 SER A CA 1
ATOM 1937 C C . SER A 1 256 ? 15.644 -18.129 -32.560 1.00 77.56 256 SER A C 1
ATOM 1939 O O . SER A 1 256 ? 16.783 -18.559 -32.379 1.00 77.56 256 SER A O 1
ATOM 1941 N N . SER A 1 257 ? 14.641 -18.423 -31.726 1.00 81.69 257 SER A N 1
ATOM 1942 C CA . SER A 1 257 ? 14.803 -19.087 -30.433 1.00 81.69 257 SER A CA 1
ATOM 1943 C C . SER A 1 257 ? 15.651 -18.306 -29.419 1.00 81.69 257 SER A C 1
ATOM 1945 O O . SER A 1 257 ? 16.126 -18.905 -28.453 1.00 81.69 257 SER A O 1
ATOM 1947 N N . LEU A 1 258 ? 15.813 -16.992 -29.609 1.00 80.69 258 LEU A N 1
ATOM 1948 C CA . LEU A 1 258 ? 16.477 -16.082 -28.673 1.00 80.69 258 LEU A CA 1
ATOM 1949 C C . LEU A 1 258 ? 15.439 -15.434 -27.754 1.00 80.69 258 LEU A C 1
ATOM 1951 O O . LEU A 1 258 ? 14.296 -15.229 -28.153 1.00 80.69 258 LEU A O 1
ATOM 1955 N N . TYR A 1 259 ? 15.826 -15.133 -26.519 1.00 83.50 259 TYR A N 1
ATOM 1956 C CA . TYR A 1 259 ? 14.981 -14.392 -25.587 1.00 83.50 259 TYR A CA 1
ATOM 1957 C C . TYR A 1 259 ? 15.195 -12.899 -25.817 1.00 83.50 259 TYR A C 1
ATOM 1959 O O . TYR A 1 259 ? 16.269 -12.393 -25.516 1.00 83.50 259 TYR A O 1
ATOM 1967 N N . SER A 1 260 ? 14.186 -12.234 -26.373 1.00 85.88 260 SER A N 1
ATOM 1968 C CA . SER A 1 260 ? 14.223 -10.823 -26.758 1.00 85.88 260 SER A CA 1
ATOM 1969 C C . SER A 1 260 ? 12.833 -10.199 -26.599 1.00 85.88 260 SER A C 1
ATOM 1971 O O . SER A 1 260 ? 11.826 -10.908 -26.473 1.00 85.88 260 SER A O 1
ATOM 1973 N N . ASN A 1 261 ? 12.775 -8.872 -26.558 1.00 89.19 261 ASN A N 1
ATOM 1974 C CA . ASN A 1 261 ? 11.537 -8.102 -26.673 1.00 89.19 261 ASN A CA 1
ATOM 1975 C C . ASN A 1 261 ? 11.434 -7.330 -28.003 1.00 89.19 261 ASN A C 1
ATOM 1977 O O . ASN A 1 261 ? 10.534 -6.505 -28.139 1.00 89.19 261 ASN A O 1
ATOM 1981 N N . GLU A 1 262 ? 12.310 -7.648 -28.969 1.00 87.81 262 GLU A N 1
ATOM 1982 C CA . GLU A 1 262 ? 12.311 -7.143 -30.351 1.00 87.81 262 GLU A CA 1
ATOM 1983 C C . GLU A 1 262 ? 12.247 -5.603 -30.394 1.00 87.81 262 GLU A C 1
ATOM 1985 O O . GLU A 1 262 ? 11.343 -5.002 -30.983 1.00 87.81 262 GLU A O 1
ATOM 1990 N N . PHE A 1 263 ? 13.190 -4.946 -29.709 1.00 89.25 263 PHE A N 1
ATOM 1991 C CA . PHE A 1 263 ? 13.200 -3.497 -29.505 1.00 89.25 263 PHE A CA 1
ATOM 1992 C C . PHE A 1 263 ? 13.610 -2.724 -30.779 1.00 89.25 263 PHE A C 1
ATOM 1994 O O . PHE A 1 263 ? 14.676 -2.136 -30.871 1.00 89.25 263 PHE A O 1
ATOM 2001 N N . TRP A 1 264 ? 12.714 -2.644 -31.767 1.00 88.69 264 TRP A N 1
ATOM 2002 C CA . TRP A 1 264 ? 12.955 -1.947 -33.045 1.00 88.69 264 TRP A CA 1
ATOM 2003 C C . TRP A 1 264 ? 12.040 -0.722 -33.262 1.00 88.69 264 TRP A C 1
ATOM 2005 O O . TRP A 1 264 ? 11.327 -0.627 -34.263 1.00 88.69 264 TRP A O 1
ATOM 2015 N N . PRO A 1 265 ? 11.993 0.261 -32.336 1.00 87.44 265 PRO A N 1
ATOM 2016 C CA . PRO A 1 265 ? 11.037 1.370 -32.426 1.00 87.44 265 PRO A CA 1
ATOM 2017 C C . PRO A 1 265 ? 11.274 2.294 -33.630 1.00 87.44 265 PRO A C 1
ATOM 2019 O O . PRO A 1 265 ? 10.343 2.965 -34.082 1.00 87.44 265 PRO A O 1
ATOM 2022 N N . MET A 1 266 ? 12.501 2.325 -34.156 1.00 85.81 266 MET A N 1
ATOM 2023 C CA . MET A 1 266 ? 12.908 3.222 -35.241 1.00 85.81 266 MET A CA 1
ATOM 2024 C C . MET A 1 266 ? 12.541 2.730 -36.643 1.00 85.81 266 MET A C 1
ATOM 2026 O O . MET A 1 266 ? 12.746 3.467 -37.608 1.00 85.81 266 MET A O 1
ATOM 2030 N N . ASP A 1 267 ? 11.923 1.554 -36.760 1.00 89.12 267 ASP A N 1
ATOM 2031 C CA . ASP A 1 267 ? 11.314 1.078 -38.010 1.00 89.12 267 ASP A CA 1
ATOM 2032 C C . ASP A 1 267 ? 10.073 1.895 -38.398 1.00 89.12 267 ASP A C 1
ATOM 2034 O O . ASP A 1 267 ? 9.649 1.910 -39.552 1.00 89.12 267 ASP A O 1
ATOM 2038 N N . TYR A 1 268 ? 9.491 2.611 -37.432 1.00 88.88 268 TYR A N 1
ATOM 2039 C CA . TYR A 1 268 ? 8.326 3.469 -37.640 1.00 88.88 268 TYR A CA 1
ATOM 2040 C C . TYR A 1 268 ? 8.681 4.926 -37.957 1.00 88.88 268 TYR A C 1
ATOM 2042 O O . TYR A 1 268 ? 7.767 5.709 -38.231 1.00 88.88 268 TYR A O 1
ATOM 2050 N N . ALA A 1 269 ? 9.970 5.285 -37.921 1.00 85.00 269 ALA A N 1
ATOM 2051 C CA . ALA A 1 269 ? 10.447 6.625 -38.245 1.00 85.00 269 ALA A CA 1
ATOM 2052 C C . ALA A 1 269 ? 10.143 6.989 -39.702 1.00 85.00 269 ALA A C 1
ATOM 2054 O O . ALA A 1 269 ? 10.314 6.164 -40.598 1.00 85.00 269 ALA A O 1
ATOM 2055 N N . SER A 1 270 ? 9.743 8.235 -39.975 1.00 85.31 270 SER A N 1
ATOM 2056 C CA . SER A 1 270 ? 9.467 8.670 -41.354 1.00 85.31 270 SER A CA 1
ATOM 2057 C C . SER A 1 270 ? 10.688 8.597 -42.267 1.00 85.31 270 SER A C 1
ATOM 2059 O O . SER A 1 270 ? 10.528 8.515 -43.484 1.00 85.31 270 SER A O 1
ATOM 2061 N N . SER A 1 271 ? 11.892 8.588 -41.696 1.00 80.69 271 SER A N 1
ATOM 2062 C CA . SER A 1 271 ? 13.138 8.444 -42.434 1.00 80.69 271 SER A CA 1
ATOM 2063 C C . SER A 1 271 ? 13.590 6.996 -42.644 1.00 80.69 271 SER A C 1
ATOM 2065 O O . SER A 1 271 ? 14.637 6.751 -43.246 1.00 80.69 271 SER A O 1
ATOM 2067 N N . TYR A 1 272 ? 12.817 6.011 -42.178 1.00 87.00 272 TYR A N 1
ATOM 2068 C CA . TYR A 1 272 ? 13.131 4.597 -42.351 1.00 87.00 272 TYR A CA 1
ATOM 2069 C C . TYR A 1 272 ? 13.229 4.223 -43.844 1.00 87.00 272 TYR A C 1
ATOM 2071 O O . TYR A 1 272 ? 12.239 3.992 -44.546 1.00 87.00 272 TYR A O 1
ATOM 2079 N N . GLY A 1 273 ? 14.464 4.130 -44.346 1.00 82.75 273 GLY A N 1
ATOM 2080 C CA . GLY A 1 273 ? 14.759 3.876 -45.756 1.00 82.75 273 GLY A CA 1
ATOM 2081 C C . GLY A 1 273 ? 14.540 5.049 -46.689 1.00 82.75 273 GLY A C 1
ATOM 2082 O O . GLY A 1 273 ? 14.197 4.801 -47.845 1.00 82.75 273 GLY A O 1
ATOM 2083 N N . THR A 1 274 ? 14.688 6.283 -46.212 1.00 84.62 274 THR A N 1
ATOM 2084 C CA . THR A 1 274 ? 14.737 7.477 -47.064 1.00 84.62 274 THR A CA 1
ATOM 2085 C C . THR A 1 274 ? 16.165 7.778 -47.524 1.00 84.62 274 THR A C 1
ATOM 2087 O O . THR A 1 274 ? 17.122 7.086 -47.163 1.00 84.62 274 THR A O 1
ATOM 2090 N N . ASP A 1 275 ? 16.324 8.813 -48.349 1.00 83.69 275 ASP A N 1
ATOM 2091 C CA . ASP A 1 275 ? 17.644 9.339 -48.696 1.00 83.69 275 ASP A CA 1
ATOM 2092 C C . ASP A 1 275 ? 18.371 9.839 -47.442 1.00 83.69 275 ASP A C 1
ATOM 2094 O O . ASP A 1 275 ? 17.747 10.402 -46.542 1.00 83.69 275 ASP A O 1
ATOM 2098 N N . GLY A 1 276 ? 19.683 9.608 -47.376 1.00 75.50 276 GLY A N 1
ATOM 2099 C CA . GLY A 1 276 ? 20.502 10.017 -46.233 1.00 75.50 276 GLY A CA 1
ATOM 2100 C C . GLY A 1 276 ? 20.479 9.058 -45.041 1.00 75.50 276 GLY A C 1
ATOM 2101 O O . GLY A 1 276 ? 20.975 9.450 -43.995 1.00 75.50 276 GLY A O 1
ATOM 2102 N N . HIS A 1 277 ? 19.941 7.841 -45.186 1.00 79.44 277 HIS A N 1
ATOM 2103 C CA . HIS A 1 277 ? 19.908 6.806 -44.142 1.00 79.44 277 HIS A CA 1
ATOM 2104 C C . HIS A 1 277 ? 20.794 5.604 -44.470 1.00 79.44 277 HIS A C 1
ATOM 2106 O O . HIS A 1 277 ? 20.997 5.275 -45.639 1.00 79.44 277 HIS A O 1
ATOM 2112 N N . ASP A 1 278 ? 21.278 4.921 -43.435 1.00 84.19 278 ASP A N 1
ATOM 2113 C CA . ASP A 1 278 ? 21.979 3.647 -43.573 1.00 84.19 278 ASP A CA 1
ATOM 2114 C C . ASP A 1 278 ? 21.120 2.561 -44.257 1.00 84.19 278 ASP A C 1
ATOM 2116 O O . ASP A 1 278 ? 19.889 2.644 -44.356 1.00 84.19 278 ASP A O 1
ATOM 2120 N N . LEU A 1 279 ? 21.792 1.539 -44.797 1.00 86.12 279 LEU A N 1
ATOM 2121 C CA . LEU A 1 279 ? 21.137 0.421 -45.477 1.00 86.12 279 LEU A CA 1
ATOM 2122 C C . LEU A 1 279 ? 20.301 -0.387 -44.470 1.00 86.12 279 LEU A C 1
ATOM 2124 O O . LEU A 1 279 ? 20.784 -0.732 -43.395 1.00 86.12 279 LEU A O 1
ATOM 2128 N N . LYS A 1 280 ? 19.066 -0.721 -44.840 1.00 88.56 280 LYS A N 1
ATOM 2129 C CA . LYS A 1 280 ? 18.183 -1.639 -44.119 1.00 88.56 280 LYS A CA 1
ATOM 2130 C C . LYS A 1 280 ? 18.753 -3.052 -44.120 1.00 88.56 280 LYS A C 1
ATOM 2132 O O . LYS A 1 280 ? 19.314 -3.498 -45.123 1.00 88.56 280 LYS A O 1
ATOM 2137 N N . PHE A 1 281 ? 18.560 -3.774 -43.026 1.00 88.50 281 PHE A N 1
ATOM 2138 C CA . PHE A 1 281 ? 19.092 -5.125 -42.849 1.00 88.50 281 PHE A CA 1
ATOM 2139 C C . PHE A 1 281 ? 18.210 -5.942 -41.902 1.00 88.50 281 PHE A C 1
ATOM 2141 O O . PHE A 1 281 ? 17.404 -5.377 -41.176 1.00 88.50 281 PHE A O 1
ATOM 2148 N N . GLY A 1 282 ? 18.415 -7.256 -41.843 1.00 89.69 282 GLY A N 1
ATOM 2149 C CA . GLY A 1 282 ? 17.821 -8.107 -40.811 1.00 89.69 282 GLY A CA 1
ATOM 2150 C C . GLY A 1 282 ? 16.961 -9.237 -41.365 1.00 89.69 282 GLY A C 1
ATOM 2151 O O . GLY A 1 282 ? 17.021 -10.356 -40.846 1.00 89.69 282 GLY A O 1
ATOM 2152 N N . ASN A 1 283 ? 16.264 -9.002 -42.480 1.00 90.94 283 ASN A N 1
ATOM 2153 C CA . ASN A 1 283 ? 15.368 -9.992 -43.063 1.00 90.94 283 ASN A CA 1
ATOM 2154 C C . ASN A 1 283 ? 16.153 -11.194 -43.605 1.00 90.94 283 ASN A C 1
ATOM 2156 O O . ASN A 1 283 ? 16.947 -11.073 -44.542 1.00 90.94 283 ASN A O 1
ATOM 2160 N N . LEU A 1 284 ? 15.881 -12.385 -43.066 1.00 90.19 284 LEU A N 1
ATOM 2161 C CA . LEU A 1 284 ? 16.564 -13.623 -43.439 1.00 90.19 284 LEU A CA 1
ATOM 2162 C C . LEU A 1 284 ? 16.412 -13.958 -44.930 1.00 90.19 284 LEU A C 1
ATOM 2164 O O . LEU A 1 284 ? 17.359 -14.455 -45.540 1.00 90.19 284 LEU A O 1
ATOM 2168 N N . ASN A 1 285 ? 15.250 -13.667 -45.520 1.00 89.44 285 ASN A N 1
ATOM 2169 C CA . ASN A 1 285 ? 14.967 -13.950 -46.931 1.00 89.44 285 ASN A CA 1
ATOM 2170 C C . ASN A 1 285 ? 15.683 -12.985 -47.884 1.00 89.44 285 ASN A C 1
ATOM 2172 O O . ASN A 1 285 ? 15.891 -13.320 -49.048 1.00 89.44 285 ASN A O 1
ATOM 2176 N N . SER A 1 286 ? 16.069 -11.807 -47.390 1.00 87.25 286 SER A N 1
ATOM 2177 C CA . SER A 1 286 ? 16.721 -10.750 -48.171 1.00 87.25 286 SER A CA 1
ATOM 2178 C C . SER A 1 286 ? 18.191 -10.552 -47.797 1.00 87.25 286 SER A C 1
ATOM 2180 O O . SER A 1 286 ? 18.828 -9.644 -48.326 1.00 87.25 286 SER A O 1
ATOM 2182 N N . LYS A 1 287 ? 18.757 -11.386 -46.912 1.00 87.56 287 LYS A N 1
ATOM 2183 C CA . LYS A 1 287 ? 20.112 -11.198 -46.361 1.00 87.56 287 LYS A CA 1
ATOM 2184 C C . LYS A 1 287 ? 21.191 -11.066 -47.444 1.00 87.56 287 LYS A C 1
ATOM 2186 O O . LYS A 1 287 ? 22.062 -10.213 -47.350 1.00 87.56 287 LYS A O 1
ATOM 2191 N N . ASP A 1 288 ? 21.092 -11.858 -48.514 1.00 87.38 288 ASP A N 1
ATOM 2192 C CA . ASP A 1 288 ? 22.089 -11.889 -49.595 1.00 87.38 288 ASP A CA 1
ATOM 2193 C C . ASP A 1 288 ? 21.933 -10.689 -50.558 1.00 87.38 288 ASP A C 1
ATOM 2195 O O . ASP A 1 288 ? 22.736 -10.487 -51.474 1.00 87.38 288 ASP A O 1
ATOM 2199 N N . LEU A 1 289 ? 20.895 -9.870 -50.348 1.00 88.25 289 LEU A N 1
ATOM 2200 C CA . LEU A 1 289 ? 20.605 -8.642 -51.087 1.00 88.25 289 LEU A CA 1
ATOM 2201 C C . LEU A 1 289 ? 21.084 -7.381 -50.350 1.00 88.25 289 LEU A C 1
ATOM 2203 O O . LEU A 1 289 ? 20.926 -6.276 -50.874 1.00 88.25 289 LEU A O 1
ATOM 2207 N N . ARG A 1 290 ? 21.635 -7.518 -49.140 1.00 89.25 290 ARG A N 1
ATOM 2208 C CA . ARG A 1 290 ? 22.119 -6.411 -48.306 1.00 89.25 290 ARG A CA 1
ATOM 2209 C C . ARG A 1 290 ? 23.562 -6.685 -47.920 1.00 89.25 290 ARG A C 1
ATOM 2211 O O . ARG A 1 290 ? 23.825 -7.415 -46.975 1.00 89.25 290 ARG A O 1
ATOM 2218 N N . ASN A 1 291 ? 24.498 -6.108 -48.660 1.00 90.56 291 ASN A N 1
ATOM 2219 C CA . ASN A 1 291 ? 25.920 -6.360 -48.477 1.00 90.56 291 ASN A CA 1
ATOM 2220 C C . ASN A 1 291 ? 26.654 -5.120 -47.966 1.00 90.56 291 ASN A C 1
ATOM 2222 O O . ASN A 1 291 ? 26.312 -3.980 -48.283 1.00 90.56 291 ASN A O 1
ATOM 2226 N N . PHE A 1 292 ? 27.718 -5.351 -47.212 1.00 90.00 292 PHE A N 1
ATOM 2227 C CA . PHE A 1 292 ? 28.691 -4.335 -46.851 1.00 90.00 292 PHE A CA 1
ATOM 2228 C C . PHE A 1 292 ? 29.961 -4.471 -47.701 1.00 90.00 292 PHE A C 1
ATOM 2230 O O . PHE A 1 292 ? 30.303 -5.557 -48.181 1.00 90.00 292 PHE A O 1
ATOM 2237 N N . VAL A 1 293 ? 30.692 -3.366 -47.827 1.00 89.00 293 VAL A N 1
ATOM 2238 C CA . VAL A 1 293 ? 32.091 -3.319 -48.265 1.00 89.00 293 VAL A CA 1
ATOM 2239 C C . VAL A 1 293 ? 32.875 -2.492 -47.248 1.00 89.00 293 VAL A C 1
ATOM 2241 O O . VAL A 1 293 ? 32.738 -1.274 -47.182 1.00 89.00 293 VAL A O 1
ATOM 2244 N N . GLY A 1 294 ? 33.662 -3.177 -46.426 1.00 82.81 294 GLY A N 1
ATOM 2245 C CA . GLY A 1 294 ? 34.454 -2.610 -45.340 1.00 82.81 294 GLY A CA 1
ATOM 2246 C C . GLY A 1 294 ? 35.850 -2.167 -45.762 1.00 82.81 294 GLY A C 1
ATOM 2247 O O . GLY A 1 294 ? 36.254 -2.311 -46.917 1.00 82.81 294 GLY A O 1
ATOM 2248 N N . ILE A 1 295 ? 36.622 -1.646 -44.808 1.00 77.19 295 ILE A N 1
ATOM 2249 C CA . ILE A 1 295 ? 38.049 -1.335 -44.996 1.00 77.19 295 ILE A CA 1
ATOM 2250 C C . ILE A 1 295 ? 38.934 -2.573 -44.823 1.00 77.19 295 ILE A C 1
ATOM 2252 O O . ILE A 1 295 ? 38.590 -3.505 -44.095 1.00 77.19 295 ILE A O 1
ATOM 2256 N N . ASP A 1 296 ? 40.104 -2.548 -45.461 1.00 66.69 296 ASP A N 1
ATOM 2257 C CA . ASP A 1 296 ? 41.123 -3.588 -45.326 1.00 66.69 296 ASP A CA 1
ATOM 2258 C C . ASP A 1 296 ? 41.754 -3.509 -43.919 1.00 66.69 296 ASP A C 1
ATOM 2260 O O . ASP A 1 296 ? 42.735 -2.805 -43.687 1.00 66.69 296 ASP A O 1
ATOM 2264 N N . GLY A 1 297 ? 41.140 -4.188 -42.948 1.00 55.88 297 GLY A N 1
ATOM 2265 C CA . GLY A 1 297 ? 41.682 -4.376 -41.598 1.00 55.88 297 GLY A CA 1
ATOM 2266 C C . GLY A 1 297 ? 42.621 -5.586 -41.515 1.00 55.88 297 GLY A C 1
ATOM 2267 O O . GLY A 1 297 ? 42.640 -6.437 -42.405 1.00 55.88 297 GLY A O 1
ATOM 2268 N N . SER A 1 298 ? 43.367 -5.727 -40.414 1.00 49.44 298 SER A N 1
ATOM 2269 C CA . SER A 1 298 ? 44.338 -6.812 -40.155 1.00 49.44 298 SER A CA 1
ATOM 2270 C C . SER A 1 298 ? 43.702 -8.200 -39.894 1.00 49.44 298 SER A C 1
ATOM 2272 O O . SER A 1 298 ? 44.145 -8.973 -39.041 1.00 49.44 298 SER A O 1
ATOM 2274 N N . GLY A 1 299 ? 42.652 -8.549 -40.648 1.00 55.44 299 GLY A N 1
ATOM 2275 C CA . GLY A 1 299 ? 42.104 -9.903 -40.753 1.00 55.44 299 GLY A CA 1
ATOM 2276 C C . GLY A 1 299 ? 40.579 -10.027 -40.653 1.00 55.44 299 GLY A C 1
ATOM 2277 O O . GLY A 1 299 ? 40.130 -10.965 -39.993 1.00 55.44 299 GLY A O 1
ATOM 2278 N N . ALA A 1 300 ? 39.792 -9.119 -41.240 1.00 58.34 300 ALA A N 1
ATOM 2279 C CA . ALA A 1 300 ? 38.329 -9.241 -41.383 1.00 58.34 300 ALA A CA 1
ATOM 2280 C C . ALA A 1 300 ? 37.931 -9.436 -42.863 1.00 58.34 300 ALA A C 1
ATOM 2282 O O . ALA A 1 300 ? 38.743 -9.198 -43.759 1.00 58.34 300 ALA A O 1
ATOM 2283 N N . LYS A 1 301 ? 36.697 -9.889 -43.136 1.00 63.56 301 LYS A N 1
ATOM 2284 C CA . LYS A 1 301 ? 36.170 -9.949 -44.512 1.00 63.56 301 LYS A CA 1
ATOM 2285 C C . LYS A 1 301 ? 35.986 -8.523 -45.042 1.00 63.56 301 LYS A C 1
ATOM 2287 O O . LYS A 1 301 ? 35.299 -7.728 -44.413 1.00 63.56 301 LYS A O 1
ATOM 2292 N N . VAL A 1 302 ? 36.568 -8.228 -46.203 1.00 76.75 302 VAL A N 1
ATOM 2293 C CA . VAL A 1 302 ? 36.475 -6.913 -46.867 1.00 76.75 302 VAL A CA 1
ATOM 2294 C C . VAL A 1 302 ? 35.067 -6.652 -47.424 1.00 76.75 302 VAL A C 1
ATOM 2296 O O . VAL A 1 302 ? 34.654 -5.507 -47.571 1.00 76.75 302 VAL A O 1
ATOM 2299 N N . SER A 1 303 ? 34.294 -7.704 -47.680 1.00 85.50 303 SER A N 1
ATOM 2300 C CA . SER A 1 303 ? 32.908 -7.630 -48.138 1.00 85.50 303 SER A CA 1
ATOM 2301 C C . SER A 1 303 ? 32.107 -8.845 -47.664 1.00 85.50 303 SER A C 1
ATOM 2303 O O . SER A 1 303 ? 32.663 -9.909 -47.358 1.00 85.50 303 SER A O 1
ATOM 2305 N N . GLY A 1 304 ? 30.787 -8.694 -47.572 1.00 89.06 304 GLY A N 1
ATOM 2306 C CA . GLY A 1 304 ? 29.888 -9.767 -47.150 1.00 89.06 304 GLY A CA 1
ATOM 2307 C C . GLY A 1 304 ? 28.446 -9.306 -46.978 1.00 89.06 304 GLY A C 1
ATOM 2308 O O . GLY A 1 304 ? 28.154 -8.123 -47.119 1.00 89.06 304 GLY A O 1
ATOM 2309 N N . ALA A 1 305 ? 27.556 -10.250 -46.670 1.00 89.75 305 ALA A N 1
ATOM 2310 C CA . ALA A 1 305 ? 26.178 -9.948 -46.294 1.00 89.75 305 ALA A CA 1
ATOM 2311 C C . ALA A 1 305 ? 26.120 -9.309 -44.906 1.00 89.75 305 ALA A C 1
ATOM 2313 O O . ALA A 1 305 ? 26.838 -9.734 -43.996 1.00 89.75 305 ALA A O 1
ATOM 2314 N N . LEU A 1 306 ? 25.243 -8.318 -44.749 1.00 88.62 306 LEU A N 1
ATOM 2315 C CA . LEU A 1 306 ? 24.856 -7.804 -43.446 1.00 88.62 306 LEU A CA 1
ATOM 2316 C C . LEU A 1 306 ? 24.189 -8.923 -42.622 1.00 88.62 306 LEU A C 1
ATOM 2318 O O . LEU A 1 306 ? 23.601 -9.857 -43.180 1.00 88.62 306 LEU A O 1
ATOM 2322 N N . PRO A 1 307 ? 24.305 -8.863 -41.289 1.00 86.88 307 PRO A N 1
ATOM 2323 C CA . PRO A 1 307 ? 23.722 -9.857 -40.393 1.00 86.88 307 PRO A CA 1
ATOM 2324 C C . PRO A 1 307 ? 22.190 -9.934 -40.503 1.00 86.88 307 PRO A C 1
ATOM 2326 O O . PRO A 1 307 ? 21.514 -9.025 -40.973 1.00 86.88 307 PRO A O 1
ATOM 2329 N N . THR A 1 308 ? 21.634 -11.051 -40.044 1.00 88.50 308 THR A N 1
ATOM 2330 C CA . THR A 1 308 ? 20.186 -11.224 -39.863 1.00 88.50 308 THR A CA 1
ATOM 2331 C C . THR A 1 308 ? 19.778 -10.757 -38.470 1.00 88.50 308 THR A C 1
ATOM 2333 O O . THR A 1 308 ? 20.540 -10.980 -37.525 1.00 88.50 308 THR A O 1
ATOM 2336 N N . SER A 1 309 ? 18.583 -10.182 -38.334 1.00 87.00 309 SER A N 1
ATOM 2337 C CA . SER A 1 309 ? 18.029 -9.759 -37.048 1.00 87.00 309 SER A CA 1
ATOM 2338 C C . SER A 1 309 ? 17.488 -10.945 -36.256 1.00 87.00 309 SER A C 1
ATOM 2340 O O . SER A 1 309 ? 17.360 -12.071 -36.753 1.00 87.00 309 SER A O 1
ATOM 2342 N N . ASP A 1 310 ? 17.174 -10.696 -34.992 1.00 82.44 310 ASP A N 1
ATOM 2343 C CA . ASP A 1 310 ? 16.647 -11.683 -34.063 1.00 82.44 310 ASP A CA 1
ATOM 2344 C C . ASP A 1 310 ? 15.188 -12.080 -34.376 1.00 82.44 310 ASP A C 1
ATOM 2346 O O . ASP A 1 310 ? 14.809 -13.228 -34.117 1.00 82.44 310 ASP A O 1
ATOM 2350 N N . ASP A 1 311 ? 14.409 -11.210 -35.030 1.00 86.75 311 ASP A N 1
ATOM 2351 C CA . ASP A 1 311 ? 13.050 -11.512 -35.513 1.00 86.75 311 ASP A CA 1
ATOM 2352 C C . ASP A 1 311 ? 13.016 -12.301 -36.847 1.00 86.75 311 ASP A C 1
ATOM 2354 O O . ASP A 1 311 ? 12.041 -13.012 -37.132 1.00 86.75 311 ASP A O 1
ATOM 2358 N N . GLN A 1 312 ? 14.101 -12.216 -37.632 1.00 87.44 312 GLN A N 1
ATOM 2359 C CA . GLN A 1 312 ? 14.339 -12.801 -38.963 1.00 87.44 312 GLN A CA 1
ATOM 2360 C C . GLN A 1 312 ? 13.391 -12.399 -40.105 1.00 87.44 312 GLN A C 1
ATOM 2362 O O . GLN A 1 312 ? 13.640 -12.796 -41.247 1.00 87.44 312 GLN A O 1
ATOM 2367 N N . ASN A 1 313 ? 12.297 -11.680 -39.860 1.00 86.31 313 ASN A N 1
ATOM 2368 C CA . ASN A 1 313 ? 11.259 -11.457 -40.877 1.00 86.31 313 ASN A CA 1
ATOM 2369 C C . ASN A 1 313 ? 11.307 -10.067 -41.486 1.00 86.31 313 ASN A C 1
ATOM 2371 O O . ASN A 1 313 ? 10.784 -9.887 -42.587 1.00 86.31 313 ASN A O 1
ATOM 2375 N N . ASN A 1 314 ? 11.877 -9.105 -40.768 1.00 88.25 314 ASN A N 1
ATOM 2376 C CA . ASN A 1 314 ? 11.802 -7.706 -41.135 1.00 88.25 314 ASN A CA 1
ATOM 2377 C C . ASN A 1 314 ? 13.195 -7.142 -41.390 1.00 88.25 314 ASN A C 1
ATOM 2379 O O . ASN A 1 314 ? 14.195 -7.576 -40.825 1.00 88.25 314 ASN A O 1
ATOM 2383 N N . ASP A 1 315 ? 13.237 -6.189 -42.311 1.00 89.19 315 ASP A N 1
ATOM 2384 C CA . ASP A 1 315 ? 14.368 -5.285 -42.420 1.00 89.19 315 ASP A CA 1
ATOM 2385 C C . ASP A 1 315 ? 14.176 -4.201 -41.346 1.00 89.19 315 ASP A C 1
ATOM 2387 O O . ASP A 1 315 ? 13.068 -3.690 -41.190 1.00 89.19 315 ASP A O 1
ATOM 2391 N N . HIS A 1 316 ? 15.231 -3.812 -40.644 1.00 88.88 316 HIS A N 1
ATOM 2392 C CA . HIS A 1 316 ? 15.200 -2.832 -39.563 1.00 88.88 316 HIS A CA 1
ATOM 2393 C C . HIS A 1 316 ? 16.046 -1.606 -39.888 1.00 88.88 316 HIS A C 1
ATOM 2395 O O . HIS A 1 316 ? 16.887 -1.616 -40.798 1.00 88.88 316 HIS A O 1
ATOM 2401 N N . ASN A 1 317 ? 15.794 -0.520 -39.161 1.00 85.00 317 ASN A N 1
ATOM 2402 C CA . ASN A 1 317 ? 16.623 0.673 -39.218 1.00 85.00 317 ASN A CA 1
ATOM 2403 C C . ASN A 1 317 ? 18.005 0.366 -38.622 1.00 85.00 317 ASN A C 1
ATOM 2405 O O . ASN A 1 317 ? 18.115 -0.033 -37.462 1.00 85.00 317 ASN A O 1
ATOM 2409 N N . SER A 1 318 ? 19.055 0.557 -39.418 1.00 76.19 318 SER A N 1
ATOM 2410 C CA . SER A 1 318 ? 20.432 0.391 -38.961 1.00 76.19 318 SER A CA 1
ATOM 2411 C C . SER A 1 318 ? 20.821 1.564 -38.085 1.00 76.19 318 SER A C 1
ATOM 2413 O O . SER A 1 318 ? 20.904 2.689 -38.568 1.00 76.19 318 SER A O 1
ATOM 2415 N N . TYR A 1 319 ? 21.115 1.263 -36.824 1.00 82.44 319 TYR A N 1
ATOM 2416 C CA . TYR A 1 319 ? 21.709 2.173 -35.854 1.00 82.44 319 TYR A CA 1
ATOM 2417 C C . TYR A 1 319 ? 20.820 3.344 -35.438 1.00 82.44 319 TYR A C 1
ATOM 2419 O O . TYR A 1 319 ? 20.410 4.197 -36.226 1.00 82.44 319 TYR A O 1
ATOM 2427 N N . PHE A 1 320 ? 20.560 3.463 -34.144 1.00 81.31 320 PHE A N 1
ATOM 2428 C CA . PHE A 1 320 ? 19.772 4.577 -33.642 1.00 81.31 320 PHE A CA 1
ATOM 2429 C C . PHE A 1 320 ? 20.129 4.937 -32.210 1.00 81.31 320 PHE A C 1
ATOM 2431 O O . PHE A 1 320 ? 20.943 4.288 -31.570 1.00 81.31 320 PHE A O 1
ATOM 2438 N N . GLY A 1 321 ? 19.564 6.047 -31.741 1.00 81.38 321 GLY A N 1
ATOM 2439 C CA . GLY A 1 321 ? 19.754 6.524 -30.380 1.00 81.38 321 GLY A CA 1
ATOM 2440 C C . GLY A 1 321 ? 18.431 7.013 -29.821 1.00 81.38 321 GLY A C 1
ATOM 2441 O O . GLY A 1 321 ? 17.647 7.613 -30.556 1.00 81.38 321 GLY A O 1
ATOM 2442 N N . MET A 1 322 ? 18.190 6.745 -28.545 1.00 80.25 322 MET A N 1
ATOM 2443 C CA . MET A 1 322 ? 17.048 7.230 -27.782 1.00 80.25 322 MET A CA 1
ATOM 2444 C C . MET A 1 322 ? 17.529 7.736 -26.428 1.00 80.25 322 MET A C 1
ATOM 2446 O O . MET A 1 322 ? 18.463 7.185 -25.850 1.00 80.25 322 MET A O 1
ATOM 2450 N N . THR A 1 323 ? 16.877 8.770 -25.911 1.00 77.69 323 THR A N 1
ATOM 2451 C CA . THR A 1 323 ? 17.175 9.305 -24.583 1.00 77.69 323 THR A CA 1
ATOM 2452 C C . THR A 1 323 ? 15.899 9.470 -23.776 1.00 77.69 323 THR A C 1
ATOM 2454 O O . THR A 1 323 ? 14.798 9.595 -24.315 1.00 77.69 323 THR A O 1
ATOM 2457 N N . THR A 1 324 ? 16.042 9.435 -22.458 1.00 77.88 324 THR A N 1
ATOM 2458 C CA . THR A 1 324 ? 15.002 9.825 -21.506 1.00 77.88 324 THR A CA 1
ATOM 2459 C C . THR A 1 324 ? 15.674 10.310 -20.232 1.00 77.88 324 THR A C 1
ATOM 2461 O O . THR A 1 324 ? 16.848 10.025 -19.998 1.00 77.88 324 THR A O 1
ATOM 2464 N N . TYR A 1 325 ? 14.939 11.015 -19.387 1.00 79.00 325 TYR A N 1
ATOM 2465 C CA . TYR A 1 325 ? 15.424 11.381 -18.067 1.00 79.00 325 TYR A CA 1
ATOM 2466 C C . TYR A 1 325 ? 14.309 11.303 -17.028 1.00 79.00 325 TYR A C 1
ATOM 2468 O O . TYR A 1 325 ? 13.126 11.316 -17.376 1.00 79.00 325 TYR A O 1
ATOM 2476 N N . PHE A 1 326 ? 14.707 11.223 -15.762 1.00 78.31 326 PHE A N 1
ATOM 2477 C CA . PHE A 1 326 ? 13.812 11.211 -14.610 1.00 78.31 326 PHE A CA 1
ATOM 2478 C C . PHE A 1 326 ? 14.329 12.182 -13.565 1.00 78.31 326 PHE A C 1
ATOM 2480 O O . PHE A 1 326 ? 15.441 12.012 -13.068 1.00 78.31 326 PHE A O 1
ATOM 2487 N N . ASP A 1 327 ? 13.511 13.174 -13.241 1.00 78.19 327 ASP A N 1
ATOM 2488 C CA . ASP A 1 327 ? 13.782 14.087 -12.138 1.00 78.19 327 ASP A CA 1
ATOM 2489 C C . ASP A 1 327 ? 13.195 13.502 -10.858 1.00 78.19 327 ASP A C 1
ATOM 2491 O O . ASP A 1 327 ? 12.075 12.984 -10.863 1.00 78.19 327 ASP A O 1
ATOM 2495 N N . PHE A 1 328 ? 13.953 13.557 -9.768 1.00 78.94 328 PHE A N 1
ATOM 2496 C CA . PHE A 1 328 ? 13.499 13.096 -8.464 1.00 78.94 328 PHE A CA 1
ATOM 2497 C C . PHE A 1 328 ? 14.108 13.918 -7.329 1.00 78.94 328 PHE A C 1
ATOM 2499 O O . PHE A 1 328 ? 15.150 14.565 -7.461 1.00 78.94 328 PHE A O 1
ATOM 2506 N N . VAL A 1 329 ? 13.422 13.891 -6.190 1.00 77.69 329 VAL A N 1
ATOM 2507 C CA . VAL A 1 329 ? 13.784 14.636 -4.987 1.00 77.69 329 VAL A CA 1
ATOM 2508 C C . VAL A 1 329 ? 14.099 13.652 -3.868 1.00 77.69 329 VAL A C 1
ATOM 2510 O O . VAL A 1 329 ? 13.297 12.768 -3.576 1.00 77.69 329 VAL A O 1
ATOM 2513 N N . LEU A 1 330 ? 15.245 13.830 -3.216 1.00 78.38 330 LEU A N 1
ATOM 2514 C CA . LEU A 1 330 ? 15.580 13.158 -1.967 1.00 78.38 330 LEU A CA 1
ATOM 2515 C C . LEU A 1 330 ? 15.323 14.127 -0.814 1.00 78.38 330 LEU A C 1
ATOM 2517 O O . LEU A 1 330 ? 16.048 15.106 -0.621 1.00 78.38 330 LEU A O 1
ATOM 2521 N N . GLN A 1 331 ? 14.245 13.866 -0.078 1.00 73.56 331 GLN A N 1
ATOM 2522 C CA . GLN A 1 331 ? 13.916 14.607 1.135 1.00 73.56 331 GLN A CA 1
ATOM 2523 C C . GLN A 1 331 ? 14.852 14.189 2.283 1.00 73.56 331 GLN A C 1
ATOM 2525 O O . GLN A 1 331 ? 15.324 13.046 2.295 1.00 73.56 331 GLN A O 1
ATOM 2530 N N . PRO A 1 332 ? 15.094 15.068 3.270 1.00 71.50 332 PRO A N 1
ATOM 2531 C CA . PRO A 1 332 ? 15.807 14.686 4.486 1.00 71.50 332 PRO A CA 1
ATOM 2532 C C . PRO A 1 332 ? 15.119 13.487 5.153 1.00 71.50 332 PRO A C 1
ATOM 2534 O O . PRO A 1 332 ? 13.893 13.451 5.252 1.00 71.50 332 PRO A O 1
ATOM 2537 N N . GLY A 1 333 ? 15.895 12.486 5.564 1.00 66.12 333 GLY A N 1
ATOM 2538 C CA . GLY A 1 333 ? 15.382 11.237 6.134 1.00 66.12 333 GLY A CA 1
ATOM 2539 C C . GLY A 1 333 ? 14.982 10.168 5.119 1.00 66.12 333 GLY A C 1
ATOM 2540 O O . GLY A 1 333 ? 14.635 9.058 5.526 1.00 66.12 333 GLY A O 1
ATOM 2541 N N . TYR A 1 334 ? 15.022 10.451 3.812 1.00 77.06 334 TYR A N 1
ATOM 2542 C CA . TYR A 1 334 ? 14.716 9.440 2.804 1.00 77.06 334 TYR A CA 1
ATOM 2543 C C . TYR A 1 334 ? 15.791 8.346 2.788 1.00 77.06 334 TYR A C 1
ATOM 2545 O O . TYR A 1 334 ? 16.966 8.620 2.559 1.00 77.06 334 TYR A O 1
ATOM 2553 N N . CYS A 1 335 ? 15.367 7.098 2.980 1.00 71.69 335 CYS A N 1
ATOM 2554 C CA . CYS A 1 335 ? 16.211 5.898 2.949 1.00 71.69 335 CYS A CA 1
ATOM 2555 C C . CYS A 1 335 ? 15.591 4.763 2.119 1.00 71.69 335 CYS A C 1
ATOM 2557 O O . CYS A 1 335 ? 15.932 3.590 2.267 1.00 71.69 335 CYS A O 1
ATOM 2559 N N . GLY A 1 336 ? 14.617 5.111 1.270 1.00 74.69 336 GLY A N 1
ATOM 2560 C CA . GLY A 1 336 ? 13.958 4.154 0.393 1.00 74.69 336 GLY A CA 1
ATOM 2561 C C . GLY A 1 336 ? 14.898 3.643 -0.707 1.00 74.69 336 GLY A C 1
ATOM 2562 O O . GLY A 1 336 ? 15.933 4.253 -0.979 1.00 74.69 336 GLY A O 1
ATOM 2563 N N . PRO A 1 337 ? 14.541 2.543 -1.388 1.00 75.81 337 PRO A N 1
ATOM 2564 C CA . PRO A 1 337 ? 15.387 1.974 -2.430 1.00 75.81 337 PRO A CA 1
ATOM 2565 C C . PRO A 1 337 ? 15.656 2.971 -3.568 1.00 75.81 337 PRO A C 1
ATOM 2567 O O . PRO A 1 337 ? 14.717 3.584 -4.084 1.00 75.81 337 PRO A O 1
ATOM 2570 N N . LEU A 1 338 ? 16.917 3.078 -3.994 1.00 83.31 338 LEU A N 1
ATOM 2571 C CA . LEU A 1 338 ? 17.333 3.798 -5.196 1.00 83.31 338 LEU A CA 1
ATOM 2572 C C . LEU A 1 338 ? 18.079 2.837 -6.118 1.00 83.31 338 LEU A C 1
ATOM 2574 O O . LEU A 1 338 ? 19.293 2.738 -6.081 1.00 83.31 338 LEU A O 1
ATOM 2578 N N . ASN A 1 339 ? 17.349 2.093 -6.943 1.00 85.00 339 ASN A N 1
ATOM 2579 C CA . ASN A 1 339 ? 17.943 1.014 -7.734 1.00 85.00 339 ASN A CA 1
ATOM 2580 C C . ASN A 1 339 ? 17.775 1.276 -9.219 1.00 85.00 339 ASN A C 1
ATOM 2582 O O . ASN A 1 339 ? 16.682 1.632 -9.654 1.00 85.00 339 ASN A O 1
ATOM 2586 N N . TYR A 1 340 ? 18.799 0.993 -10.009 1.00 87.00 340 TYR A N 1
ATOM 2587 C CA . TYR A 1 340 ? 18.728 0.938 -11.461 1.00 87.00 340 TYR A CA 1
ATOM 2588 C C . TYR A 1 340 ? 19.074 -0.473 -11.943 1.00 87.00 340 TYR A C 1
ATOM 2590 O O . TYR A 1 340 ? 20.044 -1.084 -11.509 1.00 87.00 340 TYR A O 1
ATOM 2598 N N . PHE A 1 341 ? 18.263 -1.013 -12.843 1.00 89.19 341 PHE A N 1
ATOM 2599 C CA . PHE A 1 341 ? 18.475 -2.305 -13.470 1.00 89.19 341 PHE A CA 1
ATOM 2600 C C . PHE A 1 341 ? 18.310 -2.184 -14.978 1.00 89.19 341 PHE A C 1
ATOM 2602 O O . PHE A 1 341 ? 17.291 -1.692 -15.469 1.00 89.19 341 PHE A O 1
ATOM 2609 N N . PHE A 1 342 ? 19.280 -2.713 -15.706 1.00 87.81 342 PHE A N 1
ATOM 2610 C CA . PHE A 1 342 ? 19.217 -2.871 -17.148 1.00 87.81 342 PHE A CA 1
ATOM 2611 C C . PHE A 1 342 ? 19.479 -4.318 -17.532 1.00 87.81 342 PHE A C 1
ATOM 2613 O O . PHE A 1 342 ? 20.260 -5.004 -16.879 1.00 87.81 342 PHE A O 1
ATOM 2620 N N . TYR A 1 343 ? 18.852 -4.765 -18.612 1.00 87.56 343 TYR A N 1
ATOM 2621 C CA . TYR A 1 343 ? 19.206 -5.980 -19.320 1.00 87.56 343 TYR A CA 1
ATOM 2622 C C . TYR A 1 343 ? 19.081 -5.746 -20.825 1.00 87.56 343 TYR A C 1
ATOM 2624 O O . TYR A 1 343 ? 17.996 -5.417 -21.306 1.00 87.56 343 TYR A O 1
ATOM 2632 N N . GLY A 1 344 ? 20.170 -5.937 -21.564 1.00 85.75 344 GLY A N 1
ATOM 2633 C CA . GLY A 1 344 ? 20.185 -5.720 -23.007 1.00 85.75 344 GLY A CA 1
ATOM 2634 C C . GLY A 1 344 ? 21.546 -5.942 -23.653 1.00 85.75 344 GLY A C 1
ATOM 2635 O O . GLY A 1 344 ? 22.545 -6.157 -22.963 1.00 85.75 344 GLY A O 1
ATOM 2636 N N . ASP A 1 345 ? 21.561 -5.985 -24.982 1.00 80.94 345 ASP A N 1
ATOM 2637 C CA . ASP A 1 345 ? 22.741 -6.151 -25.850 1.00 80.94 345 ASP A CA 1
ATOM 2638 C C . ASP A 1 345 ? 23.251 -4.844 -26.465 1.00 80.94 345 ASP A C 1
ATOM 2640 O O . ASP A 1 345 ? 24.309 -4.841 -27.092 1.00 80.94 345 ASP A O 1
ATOM 2644 N N . ASP A 1 346 ? 22.526 -3.756 -26.233 1.00 84.81 346 ASP A N 1
ATOM 2645 C CA . ASP A 1 346 ? 22.826 -2.434 -26.759 1.00 84.81 346 ASP A CA 1
ATOM 2646 C C . ASP A 1 346 ? 23.611 -1.550 -25.800 1.00 84.81 346 ASP A C 1
ATOM 2648 O O . ASP A 1 346 ? 23.618 -1.750 -24.582 1.00 84.81 346 ASP A O 1
ATOM 2652 N N . ASP A 1 347 ? 24.217 -0.523 -26.393 1.00 85.06 347 ASP A N 1
ATOM 2653 C CA . ASP A 1 347 ? 24.982 0.490 -25.692 1.00 85.06 347 ASP A CA 1
ATOM 2654 C C . ASP A 1 347 ? 24.048 1.354 -24.834 1.00 85.06 347 ASP A C 1
ATOM 2656 O O . ASP A 1 347 ? 23.127 2.009 -25.334 1.00 85.06 347 ASP A O 1
ATOM 2660 N N . LEU A 1 348 ? 24.314 1.391 -23.533 1.00 86.75 348 LEU A N 1
ATOM 2661 C CA . LEU A 1 348 ? 23.541 2.151 -22.565 1.00 86.75 348 LEU A CA 1
ATOM 2662 C C . LEU A 1 348 ? 24.467 2.939 -21.638 1.00 86.75 348 LEU A C 1
ATOM 2664 O O . LEU A 1 348 ? 25.266 2.368 -20.902 1.00 86.75 348 LEU A O 1
ATOM 2668 N N . LEU A 1 349 ? 24.280 4.253 -21.598 1.00 87.31 349 LEU A N 1
ATOM 2669 C CA . LEU A 1 349 ? 24.977 5.156 -20.691 1.00 87.31 349 LEU A CA 1
ATOM 2670 C C . LEU A 1 349 ? 23.950 5.836 -19.785 1.00 87.31 349 LEU A C 1
ATOM 2672 O O . LEU A 1 349 ? 22.971 6.404 -20.273 1.00 87.31 349 LEU A O 1
ATOM 2676 N N . VAL A 1 350 ? 24.166 5.804 -18.471 1.00 87.44 350 VAL A N 1
ATOM 2677 C CA . VAL A 1 350 ? 23.305 6.501 -17.508 1.00 87.44 350 VAL A CA 1
ATOM 2678 C C . VAL A 1 350 ? 24.145 7.429 -16.655 1.00 87.44 350 VAL A C 1
ATOM 2680 O O . VAL A 1 350 ? 25.179 7.036 -16.110 1.00 87.44 350 VAL A O 1
ATOM 2683 N N . PHE A 1 351 ? 23.666 8.660 -16.530 1.00 87.25 351 PHE A N 1
ATOM 2684 C CA . PHE A 1 351 ? 24.292 9.702 -15.735 1.00 87.25 351 PHE A CA 1
ATOM 2685 C C . PHE A 1 351 ? 23.318 10.217 -14.688 1.00 87.25 351 PHE A C 1
ATOM 2687 O O . PHE A 1 351 ? 22.128 10.383 -14.959 1.00 87.25 351 PHE A O 1
ATOM 2694 N N . LEU A 1 352 ? 23.844 10.495 -13.507 1.00 87.56 352 LEU A N 1
ATOM 2695 C CA . LEU A 1 352 ? 23.145 11.152 -12.423 1.00 87.56 352 LEU A CA 1
ATOM 2696 C C . LEU A 1 352 ? 23.734 12.550 -12.253 1.00 87.56 352 LEU A C 1
ATOM 2698 O O . LEU A 1 352 ? 24.943 12.700 -12.093 1.00 87.56 352 LEU A O 1
ATOM 2702 N N . SER A 1 353 ? 22.885 13.567 -12.307 1.00 85.31 353 SER A N 1
ATOM 2703 C CA . SER A 1 353 ? 23.284 14.962 -12.123 1.00 85.31 353 SER A CA 1
ATOM 2704 C C . SER A 1 353 ? 22.475 15.580 -11.000 1.00 85.31 353 SER A C 1
ATOM 2706 O O . SER A 1 353 ? 21.256 15.399 -10.959 1.00 85.31 353 SER A O 1
ATOM 2708 N N . GLU A 1 354 ? 23.127 16.343 -10.124 1.00 85.75 354 GLU A N 1
ATOM 2709 C CA . GLU A 1 354 ? 22.406 17.243 -9.228 1.00 85.75 354 GLU A CA 1
ATOM 2710 C C . GLU A 1 354 ? 21.657 18.306 -10.039 1.00 85.75 354 GLU A C 1
ATOM 2712 O O . GLU A 1 354 ? 22.076 18.744 -11.118 1.00 85.75 354 GLU A O 1
ATOM 2717 N N . THR A 1 355 ? 20.513 18.715 -9.508 1.00 80.31 355 THR A N 1
ATOM 2718 C CA . THR A 1 355 ? 19.677 19.760 -10.083 1.00 80.31 355 THR A CA 1
ATOM 2719 C C . THR A 1 355 ? 19.376 20.832 -9.051 1.00 80.31 355 THR A C 1
ATOM 2721 O O . THR A 1 355 ? 19.446 20.603 -7.846 1.00 80.31 355 THR A O 1
ATOM 2724 N N . THR A 1 356 ? 18.973 21.998 -9.533 1.00 78.25 356 THR A N 1
ATOM 2725 C CA . THR A 1 356 ? 18.296 23.033 -8.757 1.00 78.25 356 THR A CA 1
ATOM 2726 C C . THR A 1 356 ? 16.925 23.279 -9.369 1.00 78.25 356 THR A C 1
ATOM 2728 O O . THR A 1 356 ? 16.732 23.119 -10.574 1.00 78.25 356 THR A O 1
ATOM 2731 N N . VAL A 1 357 ? 15.951 23.626 -8.534 1.00 68.31 357 VAL A N 1
ATOM 2732 C CA . VAL A 1 357 ? 14.578 23.900 -8.970 1.00 68.31 357 VAL A CA 1
ATOM 2733 C C . VAL A 1 357 ? 14.226 25.309 -8.524 1.00 68.31 357 VAL A C 1
ATOM 2735 O O . VAL A 1 357 ? 14.294 25.602 -7.329 1.00 68.31 357 VAL A O 1
ATOM 2738 N N . SER A 1 358 ? 13.899 26.187 -9.468 1.00 62.16 358 SER A N 1
ATOM 2739 C CA . SER A 1 358 ? 13.432 27.546 -9.173 1.00 62.16 358 SER A CA 1
ATOM 2740 C C . SER A 1 358 ? 11.990 27.553 -8.665 1.00 62.16 358 SER A C 1
ATOM 2742 O O . SER A 1 358 ? 11.266 26.565 -8.775 1.00 62.16 358 SER A O 1
ATOM 2744 N N . GLU A 1 359 ? 11.554 28.689 -8.110 1.00 55.91 359 GLU A N 1
ATOM 2745 C CA . GLU A 1 359 ? 10.193 28.868 -7.574 1.00 55.91 359 GLU A CA 1
ATOM 2746 C C . GLU A 1 359 ? 9.085 28.611 -8.612 1.00 55.91 359 GLU A C 1
ATOM 2748 O O . GLU A 1 359 ? 7.988 28.198 -8.248 1.00 55.91 359 GLU A O 1
ATOM 2753 N N . ASP A 1 360 ? 9.369 28.810 -9.901 1.00 48.47 360 ASP A N 1
ATOM 2754 C CA . ASP A 1 360 ? 8.446 28.544 -11.013 1.00 48.47 360 ASP A CA 1
ATOM 2755 C C . ASP A 1 360 ? 8.444 27.076 -11.489 1.00 48.47 360 ASP A C 1
ATOM 2757 O O . ASP A 1 360 ? 7.755 26.738 -12.452 1.00 48.47 360 ASP A O 1
ATOM 2761 N N . GLY A 1 361 ? 9.205 26.199 -10.825 1.00 52.59 361 GLY A N 1
ATOM 2762 C CA . GLY A 1 361 ? 9.321 24.780 -11.160 1.00 52.59 361 GLY A CA 1
ATOM 2763 C C . GLY A 1 361 ? 10.330 24.464 -12.267 1.00 52.59 361 GLY A C 1
ATOM 2764 O O . GLY A 1 361 ? 10.443 23.301 -12.660 1.00 52.59 361 GLY A O 1
ATOM 2765 N N . THR A 1 362 ? 11.085 25.448 -12.770 1.00 64.44 362 THR A N 1
ATOM 2766 C CA . THR A 1 362 ? 12.131 25.196 -13.771 1.00 64.44 362 THR A CA 1
ATOM 2767 C C . THR A 1 362 ? 13.290 24.410 -13.153 1.00 64.44 362 THR A C 1
ATOM 2769 O O . THR A 1 362 ? 13.889 24.821 -12.159 1.00 64.44 362 THR A O 1
ATOM 2772 N N . VAL A 1 363 ? 13.630 23.269 -13.759 1.00 68.06 363 VAL A N 1
ATOM 2773 C CA . VAL A 1 363 ? 14.759 22.423 -13.347 1.00 68.06 363 VAL A CA 1
ATOM 2774 C C . VAL A 1 363 ? 16.016 22.854 -14.099 1.00 68.06 363 VAL A C 1
ATOM 2776 O O . VAL A 1 363 ? 16.091 22.721 -15.320 1.00 68.06 363 VAL A O 1
ATOM 2779 N N . THR A 1 364 ? 17.019 23.330 -13.367 1.00 75.88 364 THR A N 1
ATOM 2780 C CA . THR A 1 364 ? 18.371 23.573 -13.881 1.00 75.88 364 THR A CA 1
ATOM 2781 C C . THR A 1 364 ? 19.266 22.423 -13.451 1.00 75.88 364 THR A C 1
ATOM 2783 O O . THR A 1 364 ? 19.288 22.051 -12.283 1.00 75.88 364 THR A O 1
ATOM 2786 N N . VAL A 1 365 ? 20.004 21.842 -14.384 1.00 77.56 365 VAL A N 1
ATOM 2787 C CA . VAL A 1 365 ? 20.855 20.676 -14.134 1.00 77.56 365 VAL A CA 1
ATOM 2788 C C . VAL A 1 365 ? 22.312 21.144 -14.105 1.00 77.56 365 VAL A C 1
ATOM 2790 O O . VAL A 1 365 ? 22.707 21.954 -14.939 1.00 77.56 365 VAL A O 1
ATOM 2793 N N . ASP A 1 366 ? 23.117 20.656 -13.161 1.00 77.06 366 ASP A N 1
ATOM 2794 C CA . ASP A 1 366 ? 24.555 20.941 -13.147 1.00 77.06 366 ASP A CA 1
ATOM 2795 C C . ASP A 1 366 ? 25.306 19.971 -14.079 1.00 77.06 366 ASP A C 1
ATOM 2797 O O . ASP A 1 366 ? 25.420 18.770 -13.816 1.00 77.06 366 ASP A O 1
ATOM 2801 N N . HIS A 1 367 ? 25.819 20.495 -15.195 1.00 68.38 367 HIS A N 1
ATOM 2802 C CA . HIS A 1 367 ? 26.579 19.730 -16.200 1.00 68.38 367 HIS A CA 1
ATOM 2803 C C . HIS A 1 367 ? 28.038 19.531 -15.854 1.00 68.38 367 HIS A C 1
ATOM 2805 O O . HIS A 1 367 ? 28.697 18.673 -16.439 1.00 68.38 367 HIS A O 1
ATOM 2811 N N . THR A 1 368 ? 28.553 20.307 -14.909 1.00 66.62 368 THR A N 1
ATOM 2812 C CA . THR A 1 368 ? 29.957 20.223 -14.519 1.00 66.62 368 THR A CA 1
ATOM 2813 C C . THR A 1 368 ? 30.214 19.051 -13.573 1.00 66.62 368 THR A C 1
ATOM 2815 O O . THR A 1 368 ? 31.336 18.551 -13.534 1.00 66.62 368 THR A O 1
ATOM 2818 N N . ASN A 1 369 ? 29.162 18.551 -12.910 1.00 69.31 369 ASN A N 1
ATOM 2819 C CA . ASN A 1 369 ? 29.221 17.513 -11.879 1.00 69.31 369 ASN A CA 1
ATOM 2820 C C . ASN A 1 369 ? 28.314 16.296 -12.172 1.00 69.31 369 ASN A C 1
ATOM 2822 O O . ASN A 1 369 ? 27.719 15.721 -11.264 1.00 69.31 369 ASN A O 1
ATOM 2826 N N . SER A 1 370 ? 28.176 15.881 -13.437 1.00 80.44 370 SER A N 1
ATOM 2827 C CA . SER A 1 370 ? 27.458 14.638 -13.769 1.00 80.44 370 SER A CA 1
ATOM 2828 C C . SER A 1 370 ? 28.281 13.397 -13.408 1.00 80.44 370 SER A C 1
ATOM 2830 O O . SER A 1 370 ? 29.429 13.280 -13.841 1.00 80.44 370 SER A O 1
ATOM 2832 N N . VAL A 1 371 ? 27.675 12.432 -12.720 1.00 84.81 371 VAL A N 1
ATOM 2833 C CA . VAL A 1 371 ? 28.297 11.156 -12.344 1.00 84.81 371 VAL A CA 1
ATOM 2834 C C . VAL A 1 371 ? 27.795 10.042 -13.260 1.00 84.81 371 VAL A C 1
ATOM 2836 O O . VAL A 1 371 ? 26.592 9.891 -13.459 1.00 84.81 371 VAL A O 1
ATOM 2839 N N . GLN A 1 372 ? 28.698 9.245 -13.833 1.00 86.25 372 GLN A N 1
ATOM 2840 C CA . GLN A 1 372 ? 28.314 8.050 -14.589 1.00 86.25 372 GLN A CA 1
ATOM 2841 C C . GLN A 1 372 ? 27.915 6.934 -13.619 1.00 86.25 372 GLN A C 1
ATOM 2843 O O . GLN A 1 372 ? 28.762 6.422 -12.893 1.00 86.25 372 GLN A O 1
ATOM 2848 N N . VAL A 1 373 ? 26.640 6.542 -13.636 1.00 84.69 373 VAL A N 1
ATOM 2849 C CA . VAL A 1 373 ? 26.111 5.462 -12.779 1.00 84.69 373 VAL A CA 1
ATOM 2850 C C . VAL A 1 373 ? 26.057 4.119 -13.506 1.00 84.69 373 VAL A C 1
ATOM 2852 O O . VAL A 1 373 ? 26.040 3.064 -12.884 1.00 84.69 373 VAL A O 1
ATOM 2855 N N . ALA A 1 374 ? 26.035 4.147 -14.839 1.00 84.69 374 ALA A N 1
ATOM 2856 C CA . ALA A 1 374 ? 26.027 2.964 -15.684 1.00 84.69 374 ALA A CA 1
ATOM 2857 C C . ALA A 1 374 ? 26.740 3.254 -17.006 1.00 84.69 374 ALA A C 1
ATOM 2859 O O . ALA A 1 374 ? 26.442 4.246 -17.671 1.00 84.69 374 ALA A O 1
ATOM 2860 N N . ASP A 1 375 ? 27.627 2.349 -17.408 1.00 84.69 375 ASP A N 1
ATOM 2861 C CA . ASP A 1 375 ? 28.193 2.293 -18.753 1.00 84.69 375 ASP A CA 1
ATOM 2862 C C . ASP A 1 375 ? 28.175 0.852 -19.222 1.00 84.69 375 ASP A C 1
ATOM 2864 O O . ASP A 1 375 ? 29.025 0.055 -18.836 1.00 84.69 375 ASP A O 1
ATOM 2868 N N . MET A 1 376 ? 27.172 0.538 -20.025 1.00 81.38 376 MET A N 1
ATOM 2869 C CA . MET A 1 376 ? 27.042 -0.713 -20.735 1.00 81.38 376 MET A CA 1
ATOM 2870 C C . MET A 1 376 ? 27.216 -0.483 -22.231 1.00 81.38 376 MET A C 1
ATOM 2872 O O . MET A 1 376 ? 26.273 -0.654 -22.989 1.00 81.38 376 MET A O 1
ATOM 2876 N N . GLY A 1 377 ? 28.388 -0.016 -22.651 1.00 78.75 377 GLY A N 1
ATOM 2877 C CA . GLY A 1 377 ? 28.740 0.094 -24.059 1.00 78.75 377 GLY A CA 1
ATOM 2878 C C . GLY A 1 377 ? 29.765 -0.948 -24.494 1.00 78.75 377 GLY A C 1
ATOM 2879 O O . GLY A 1 377 ? 30.633 -1.390 -23.746 1.00 78.75 377 GLY A O 1
ATOM 2880 N N . GLY A 1 378 ? 29.703 -1.369 -25.746 1.00 77.62 378 GLY A N 1
ATOM 2881 C CA . GLY A 1 378 ? 30.555 -2.453 -26.230 1.00 77.62 378 GLY A CA 1
ATOM 2882 C C . GLY A 1 378 ? 29.797 -3.356 -27.185 1.00 77.62 378 GLY A C 1
ATOM 2883 O O . GLY A 1 378 ? 28.581 -3.324 -27.270 1.00 77.62 378 GLY A O 1
ATOM 2884 N N . VAL A 1 379 ? 30.517 -4.193 -27.924 1.00 79.50 379 VAL A N 1
ATOM 2885 C CA . VAL A 1 379 ? 29.846 -5.242 -28.696 1.00 79.50 379 VAL A CA 1
ATOM 2886 C C . VAL A 1 379 ? 29.749 -6.472 -27.813 1.00 79.50 379 VAL A C 1
ATOM 2888 O O . VAL A 1 379 ? 30.738 -7.188 -27.634 1.00 79.50 379 VAL A O 1
ATOM 2891 N N . HIS A 1 380 ? 28.566 -6.750 -27.279 1.00 77.88 380 HIS A N 1
ATOM 2892 C CA . HIS A 1 380 ? 28.322 -7.877 -26.384 1.00 77.88 380 HIS A CA 1
ATOM 2893 C C . HIS A 1 380 ? 26.980 -8.559 -26.677 1.00 77.88 380 HIS A C 1
ATOM 2895 O O . HIS A 1 380 ? 26.154 -8.062 -27.428 1.00 77.88 380 HIS A O 1
ATOM 2901 N N . SER A 1 381 ? 26.787 -9.758 -26.127 1.00 76.00 381 SER A N 1
ATOM 2902 C CA . SER A 1 381 ? 25.450 -10.357 -26.040 1.00 76.00 381 SER A CA 1
ATOM 2903 C C . SER A 1 381 ? 24.645 -9.679 -24.934 1.00 76.00 381 SER A C 1
ATOM 2905 O O . SER A 1 381 ? 25.230 -8.972 -24.113 1.00 76.00 381 SER A O 1
ATOM 2907 N N . SER A 1 382 ? 23.343 -9.954 -24.842 1.00 79.75 382 SER A N 1
ATOM 2908 C CA . SER A 1 382 ? 22.516 -9.371 -23.786 1.00 79.75 382 SER A CA 1
ATOM 2909 C C . SER A 1 382 ? 23.060 -9.725 -22.402 1.00 79.75 382 SER A C 1
ATOM 2911 O O . SER A 1 382 ? 23.303 -10.898 -22.101 1.00 79.75 382 SER A O 1
ATOM 2913 N N . LEU A 1 383 ? 23.264 -8.711 -21.568 1.00 78.62 383 LEU A N 1
ATOM 2914 C CA . LEU A 1 383 ? 23.724 -8.856 -20.190 1.00 78.62 383 LEU A CA 1
ATOM 2915 C C . LEU A 1 383 ? 22.953 -7.911 -19.275 1.00 78.62 383 LEU A C 1
ATOM 2917 O O . LEU A 1 383 ? 22.360 -6.938 -19.730 1.00 78.62 383 LEU A O 1
ATOM 2921 N N . GLY A 1 384 ? 22.917 -8.258 -17.991 1.00 79.62 384 GLY A N 1
ATOM 2922 C CA . GLY A 1 384 ? 22.224 -7.484 -16.973 1.00 79.62 384 GLY A CA 1
ATOM 2923 C C . GLY A 1 384 ? 23.195 -6.694 -16.109 1.00 79.62 384 GLY A C 1
ATOM 2924 O O . GLY A 1 384 ? 24.256 -7.208 -15.759 1.00 79.62 384 GLY A O 1
ATOM 2925 N N . MET A 1 385 ? 22.797 -5.491 -15.714 1.00 78.06 385 MET A N 1
ATOM 2926 C CA . MET A 1 385 ? 23.497 -4.682 -14.726 1.00 78.06 385 MET A CA 1
ATOM 2927 C C . MET A 1 385 ? 22.511 -4.187 -13.678 1.00 78.06 385 MET A C 1
ATOM 2929 O O . MET A 1 385 ? 21.431 -3.697 -14.007 1.00 78.06 385 MET A O 1
ATOM 2933 N N . TYR A 1 386 ? 22.897 -4.340 -12.417 1.00 83.75 386 TYR A N 1
ATOM 2934 C CA . TYR A 1 386 ? 22.188 -3.819 -11.259 1.00 83.75 386 TYR A CA 1
ATOM 2935 C C . TYR A 1 386 ? 23.085 -2.783 -10.592 1.00 83.75 386 TYR A C 1
ATOM 2937 O O . TYR A 1 386 ? 24.246 -3.076 -10.315 1.00 83.75 386 TYR A O 1
ATOM 2945 N N . VAL A 1 387 ? 22.544 -1.595 -10.364 1.00 83.50 387 VAL A N 1
ATOM 2946 C CA . VAL A 1 387 ? 23.243 -0.450 -9.788 1.00 83.50 387 VAL A CA 1
ATOM 2947 C C . VAL A 1 387 ? 22.428 0.039 -8.601 1.00 83.50 387 VAL A C 1
ATOM 2949 O O . VAL A 1 387 ? 21.233 0.316 -8.747 1.00 83.50 387 VAL A O 1
ATOM 2952 N N . ASP A 1 388 ? 23.072 0.147 -7.445 1.00 83.50 388 ASP A N 1
ATOM 2953 C CA . ASP A 1 388 ? 22.532 0.898 -6.318 1.00 83.50 388 ASP A CA 1
ATOM 2954 C C . ASP A 1 388 ? 22.922 2.367 -6.504 1.00 83.50 388 ASP A C 1
ATOM 2956 O O . ASP A 1 388 ? 24.097 2.726 -6.483 1.00 83.50 388 ASP A O 1
ATOM 2960 N N . LEU A 1 389 ? 21.937 3.221 -6.767 1.00 85.75 389 LEU A N 1
ATOM 2961 C CA . LEU A 1 389 ? 22.178 4.636 -7.016 1.00 85.75 389 LEU A CA 1
ATOM 2962 C C . LEU A 1 389 ? 22.642 5.358 -5.747 1.00 85.75 389 LEU A C 1
ATOM 2964 O O . LEU A 1 389 ? 23.236 6.424 -5.881 1.00 85.75 389 LEU A O 1
ATOM 2968 N N . TRP A 1 390 ? 22.423 4.803 -4.545 1.00 83.06 390 TRP A N 1
ATOM 2969 C CA . TRP A 1 390 ? 22.911 5.400 -3.298 1.00 83.06 390 TRP A CA 1
ATOM 2970 C C . TRP A 1 390 ? 24.430 5.583 -3.278 1.00 83.06 390 TRP A C 1
ATOM 2972 O O . TRP A 1 390 ? 24.903 6.559 -2.704 1.00 83.06 390 TRP A O 1
ATOM 2982 N N . GLU A 1 391 ? 25.185 4.724 -3.971 1.00 83.25 391 GLU A N 1
ATOM 2983 C CA . GLU A 1 391 ? 26.646 4.840 -4.107 1.00 83.25 391 GLU A CA 1
ATOM 2984 C C . GLU A 1 391 ? 27.091 6.127 -4.826 1.00 83.25 391 GLU A C 1
ATOM 2986 O O . GLU A 1 391 ? 28.254 6.520 -4.741 1.00 83.25 391 GLU A O 1
ATOM 2991 N N . PHE A 1 392 ? 26.171 6.789 -5.532 1.00 85.19 392 PHE A N 1
ATOM 2992 C CA . PHE A 1 392 ? 26.428 7.971 -6.355 1.00 85.19 392 PHE A CA 1
ATOM 2993 C C . PHE A 1 392 ? 25.750 9.238 -5.812 1.00 85.19 392 PHE A C 1
ATOM 2995 O O . PHE A 1 392 ? 25.817 10.287 -6.454 1.00 85.19 392 PHE A O 1
ATOM 3002 N N . ILE A 1 393 ? 25.082 9.150 -4.657 1.00 85.00 393 ILE A N 1
ATOM 3003 C CA . ILE A 1 393 ? 24.406 10.277 -4.009 1.00 85.00 393 ILE A CA 1
ATOM 3004 C C . ILE A 1 393 ? 25.355 10.936 -3.010 1.00 85.00 393 ILE A C 1
ATOM 3006 O O . ILE A 1 393 ? 25.766 10.326 -2.024 1.00 85.00 393 ILE A O 1
ATOM 3010 N N . ASP A 1 394 ? 25.655 12.213 -3.234 1.00 81.31 394 ASP A N 1
ATOM 3011 C CA . ASP A 1 394 ? 26.431 13.008 -2.286 1.00 81.31 394 ASP A CA 1
ATOM 3012 C C . ASP A 1 394 ? 25.618 13.286 -1.008 1.00 81.31 394 ASP A C 1
ATOM 3014 O O . ASP A 1 394 ? 24.446 13.678 -1.067 1.00 81.31 394 ASP A O 1
ATOM 3018 N N . GLY A 1 395 ? 26.244 13.075 0.153 1.00 76.81 395 GLY A N 1
ATOM 3019 C CA . GLY A 1 395 ? 25.601 13.181 1.470 1.00 76.81 395 GLY A CA 1
ATOM 3020 C C . GLY A 1 395 ? 24.752 11.973 1.889 1.00 76.81 395 GLY A C 1
ATOM 3021 O O . GLY A 1 395 ? 24.044 12.054 2.890 1.00 76.81 395 GLY A O 1
ATOM 3022 N N . ALA A 1 396 ? 24.795 10.857 1.155 1.00 81.56 396 ALA A N 1
ATOM 3023 C CA . ALA A 1 396 ? 24.210 9.605 1.624 1.00 81.56 396 ALA A CA 1
ATOM 3024 C C . ALA A 1 396 ? 25.035 9.017 2.783 1.00 81.56 396 ALA A C 1
ATOM 3026 O O . ALA A 1 396 ? 26.257 8.895 2.692 1.00 81.56 396 ALA A O 1
ATOM 3027 N N . GLU A 1 397 ? 24.366 8.623 3.866 1.00 81.88 397 GLU A N 1
ATOM 3028 C CA . GLU A 1 397 ? 24.998 8.031 5.045 1.00 81.88 397 GLU A CA 1
ATOM 3029 C C . GLU A 1 397 ? 24.366 6.687 5.418 1.00 81.88 397 GLU A C 1
ATOM 3031 O O . GLU A 1 397 ? 23.180 6.430 5.181 1.00 81.88 397 GLU A O 1
ATOM 3036 N N . ASP A 1 398 ? 25.165 5.841 6.071 1.00 82.00 398 ASP A N 1
ATOM 3037 C CA . ASP A 1 398 ? 24.687 4.622 6.713 1.00 82.00 398 ASP A CA 1
ATOM 3038 C C . ASP A 1 398 ? 23.786 4.959 7.907 1.00 82.00 398 ASP A C 1
ATOM 3040 O O . ASP A 1 398 ? 24.230 5.473 8.939 1.00 82.00 398 ASP A O 1
ATOM 3044 N N . ILE A 1 399 ? 22.518 4.581 7.807 1.00 71.25 399 ILE A N 1
ATOM 3045 C CA . ILE A 1 399 ? 21.549 4.679 8.890 1.00 71.25 399 ILE A CA 1
ATOM 3046 C C . ILE A 1 399 ? 21.697 3.446 9.770 1.00 71.25 399 ILE A C 1
ATOM 3048 O O . ILE A 1 399 ? 21.506 2.309 9.328 1.00 71.25 399 ILE A O 1
ATOM 3052 N N . LYS A 1 400 ? 22.027 3.687 11.039 1.00 75.94 400 LYS A N 1
ATOM 3053 C CA . LYS A 1 400 ? 22.290 2.641 12.027 1.00 75.94 400 LYS A CA 1
ATOM 3054 C C . LYS A 1 400 ? 21.164 2.528 13.047 1.00 75.94 400 LYS A C 1
ATOM 3056 O O . LYS A 1 400 ? 20.579 3.536 13.445 1.00 75.94 400 LYS A O 1
ATOM 3061 N N . ASN A 1 401 ? 20.869 1.306 13.486 1.00 71.56 401 ASN A N 1
ATOM 3062 C CA . ASN A 1 401 ? 19.969 1.066 14.614 1.00 71.56 401 ASN A CA 1
ATOM 3063 C C . ASN A 1 401 ? 20.644 1.428 15.957 1.00 71.56 401 ASN A C 1
ATOM 3065 O O . ASN A 1 401 ? 21.806 1.837 16.005 1.00 71.56 401 ASN A O 1
ATOM 3069 N N . SER A 1 402 ? 19.914 1.275 17.066 1.00 76.44 402 SER A N 1
ATOM 3070 C CA . SER A 1 402 ? 20.419 1.542 18.424 1.00 76.44 402 SER A CA 1
ATOM 3071 C C . SER A 1 402 ? 21.640 0.706 18.816 1.00 76.44 402 SER A C 1
ATOM 3073 O O . SER A 1 402 ? 22.399 1.121 19.689 1.00 76.44 402 SER A O 1
ATOM 3075 N N . ASP A 1 403 ? 21.836 -0.438 18.161 1.00 77.50 403 ASP A N 1
ATOM 3076 C CA . ASP A 1 403 ? 22.945 -1.363 18.393 1.00 77.50 403 ASP A CA 1
ATOM 3077 C C . ASP A 1 403 ? 24.154 -1.065 17.481 1.00 77.50 403 ASP A C 1
ATOM 3079 O O . ASP A 1 403 ? 25.204 -1.697 17.598 1.00 77.50 403 ASP A O 1
ATOM 3083 N N . GLY A 1 404 ? 24.038 -0.063 16.599 1.00 75.75 404 GLY A N 1
ATOM 3084 C CA . GLY A 1 404 ? 25.086 0.368 15.675 1.00 75.75 404 GLY A CA 1
ATOM 3085 C C . GLY A 1 404 ? 25.142 -0.407 14.354 1.00 75.75 404 GLY A C 1
ATOM 3086 O O . GLY A 1 404 ? 26.056 -0.164 13.562 1.00 75.75 404 GLY A O 1
ATOM 3087 N N . GLU A 1 405 ? 24.193 -1.308 14.087 1.00 73.62 405 GLU A N 1
ATOM 3088 C CA . GLU A 1 405 ? 24.106 -2.056 12.827 1.00 73.62 405 GLU A CA 1
ATOM 3089 C C . GLU A 1 405 ? 23.517 -1.185 11.718 1.00 73.62 405 GLU A C 1
ATOM 3091 O O . GLU A 1 405 ? 22.517 -0.499 11.930 1.00 73.62 405 GLU A O 1
ATOM 3096 N N . ILE A 1 406 ? 24.115 -1.238 10.526 1.00 73.12 406 ILE A N 1
ATOM 3097 C CA . ILE A 1 406 ? 23.620 -0.536 9.337 1.00 73.12 406 ILE A CA 1
ATOM 3098 C C . ILE A 1 406 ? 22.351 -1.242 8.858 1.00 73.12 406 ILE A C 1
ATOM 3100 O O . ILE A 1 406 ? 22.389 -2.425 8.520 1.00 73.12 406 ILE A O 1
ATOM 3104 N N . ILE A 1 407 ? 21.235 -0.519 8.832 1.00 70.94 407 ILE A N 1
ATOM 3105 C CA . ILE A 1 407 ? 19.928 -1.046 8.415 1.00 70.94 407 ILE A CA 1
ATOM 3106 C C . ILE A 1 407 ? 19.443 -0.450 7.091 1.00 70.94 407 ILE A C 1
ATOM 3108 O O . ILE A 1 407 ? 18.587 -1.044 6.440 1.00 70.94 407 ILE A O 1
ATOM 3112 N N . ALA A 1 408 ? 19.978 0.705 6.693 1.00 70.44 408 ALA A N 1
ATOM 3113 C CA . ALA A 1 408 ? 19.706 1.351 5.415 1.00 70.44 408 ALA A CA 1
ATOM 3114 C C . ALA A 1 408 ? 20.818 2.355 5.079 1.00 70.44 408 ALA A C 1
ATOM 3116 O O . ALA A 1 408 ? 21.584 2.746 5.957 1.00 70.44 408 ALA A O 1
ATOM 3117 N N . THR A 1 409 ? 20.842 2.822 3.835 1.00 74.62 409 THR A N 1
ATOM 3118 C CA . THR A 1 409 ? 21.596 4.007 3.407 1.00 74.62 409 THR A CA 1
ATOM 3119 C C . THR A 1 409 ? 20.580 5.070 2.998 1.00 74.62 409 THR A C 1
ATOM 3121 O O . THR A 1 409 ? 19.553 4.747 2.396 1.00 74.62 409 THR A O 1
ATOM 3124 N N . GLY A 1 410 ? 20.797 6.323 3.387 1.00 77.25 410 GLY A N 1
ATOM 3125 C CA . GLY A 1 410 ? 19.827 7.384 3.128 1.00 77.25 410 GLY A CA 1
ATOM 3126 C C . GLY A 1 410 ? 20.367 8.790 3.343 1.00 77.25 410 GLY A C 1
ATOM 3127 O O . GLY A 1 410 ? 21.520 8.969 3.720 1.00 77.25 410 GLY A O 1
ATOM 3128 N N . ILE A 1 411 ? 19.515 9.792 3.130 1.00 76.69 411 ILE A N 1
ATOM 3129 C CA . ILE A 1 411 ? 19.819 11.187 3.467 1.00 76.69 411 ILE A CA 1
ATOM 3130 C C . ILE A 1 411 ? 19.531 11.409 4.960 1.00 76.69 411 ILE A C 1
ATOM 3132 O O . ILE A 1 411 ? 18.395 11.188 5.390 1.00 76.69 411 ILE A O 1
ATOM 3136 N N . PRO A 1 412 ? 20.500 11.864 5.769 1.00 67.31 412 PRO A N 1
ATOM 3137 C CA . PRO A 1 412 ? 20.281 12.164 7.181 1.00 67.31 412 PRO A CA 1
ATOM 3138 C C . PRO A 1 412 ? 19.176 13.203 7.423 1.00 67.31 412 PRO A C 1
ATOM 3140 O O . PRO A 1 412 ? 18.950 14.119 6.635 1.00 67.31 412 PRO A O 1
ATOM 3143 N N . ASN A 1 413 ? 18.531 13.133 8.593 1.00 63.78 413 ASN A N 1
ATOM 3144 C CA . ASN A 1 413 ? 17.511 14.094 9.062 1.00 63.78 413 ASN A CA 1
ATOM 3145 C C . ASN A 1 413 ? 18.086 15.474 9.461 1.00 63.78 413 ASN A C 1
ATOM 3147 O O . ASN A 1 413 ? 17.639 16.092 10.431 1.00 63.78 413 ASN A O 1
ATOM 3151 N N . LYS A 1 414 ? 19.139 15.930 8.783 1.00 59.81 414 LYS A N 1
ATOM 3152 C CA . LYS A 1 414 ? 19.864 17.173 9.087 1.00 59.81 414 LYS A CA 1
ATOM 3153 C C . LYS A 1 414 ? 20.300 17.941 7.843 1.00 59.81 414 LYS A C 1
ATOM 3155 O O . LYS A 1 414 ? 20.597 19.127 7.971 1.00 59.81 414 LYS A O 1
ATOM 3160 N N . ASP A 1 415 ? 20.319 17.292 6.683 1.00 62.41 415 ASP A N 1
ATOM 3161 C CA . ASP A 1 415 ? 20.774 17.894 5.434 1.00 62.41 415 ASP A CA 1
ATOM 3162 C C . ASP A 1 415 ? 19.617 18.523 4.658 1.00 62.41 415 ASP A C 1
ATOM 3164 O O . ASP A 1 415 ? 18.449 18.219 4.890 1.00 62.41 415 ASP A O 1
ATOM 3168 N N . ASN A 1 416 ? 19.934 19.445 3.750 1.00 64.06 416 ASN A N 1
ATOM 3169 C CA . ASN A 1 416 ? 18.937 20.074 2.888 1.00 64.06 416 ASN A CA 1
ATOM 3170 C C . ASN A 1 416 ? 18.431 19.081 1.829 1.00 64.06 416 ASN A C 1
ATOM 3172 O O . ASN A 1 416 ? 19.177 18.214 1.377 1.00 64.06 416 ASN A O 1
ATOM 3176 N N . LYS A 1 417 ? 17.179 19.269 1.382 1.00 73.50 417 LYS A N 1
ATOM 3177 C CA . LYS A 1 417 ? 16.606 18.615 0.192 1.00 73.50 417 LYS A CA 1
ATOM 3178 C C . LYS A 1 417 ? 17.639 18.567 -0.940 1.00 73.50 417 LYS A C 1
ATOM 3180 O O . LYS A 1 417 ? 18.152 19.612 -1.345 1.00 73.50 417 LYS A O 1
ATOM 3185 N N . LYS A 1 418 ? 17.869 17.378 -1.496 1.00 78.75 418 LYS A N 1
ATOM 3186 C CA . LYS A 1 418 ? 18.678 17.185 -2.704 1.00 78.75 418 LYS A CA 1
ATOM 3187 C C . LYS A 1 418 ? 17.765 16.860 -3.882 1.00 78.75 418 LYS A C 1
ATOM 3189 O O . LYS A 1 418 ? 16.776 16.143 -3.732 1.00 78.75 418 LYS A O 1
ATOM 3194 N N . THR A 1 419 ? 18.074 17.389 -5.058 1.00 82.56 419 THR A N 1
ATOM 3195 C CA . THR A 1 419 ? 17.316 17.105 -6.283 1.00 82.56 419 THR A CA 1
ATOM 3196 C C . THR A 1 419 ? 18.246 16.611 -7.366 1.00 82.56 419 THR A C 1
ATOM 3198 O O . THR A 1 419 ? 19.360 17.114 -7.484 1.00 82.56 419 THR A O 1
ATOM 3201 N N . TYR A 1 420 ? 17.788 15.619 -8.122 1.00 84.94 420 TYR A N 1
ATOM 3202 C CA . TYR A 1 420 ? 18.607 14.898 -9.079 1.00 84.94 420 TYR A CA 1
ATOM 3203 C C . TYR A 1 420 ? 17.851 14.627 -10.375 1.00 84.94 420 TYR A C 1
ATOM 3205 O O . TYR A 1 420 ? 16.632 14.447 -10.378 1.00 84.94 420 TYR A O 1
ATOM 3213 N N . ARG A 1 421 ? 18.615 14.507 -11.462 1.00 84.50 421 ARG A N 1
ATOM 3214 C CA . ARG A 1 421 ? 18.178 13.986 -12.755 1.00 84.50 421 ARG A CA 1
ATOM 3215 C C . ARG A 1 421 ? 18.950 12.717 -13.086 1.00 84.50 421 ARG A C 1
ATOM 3217 O O . ARG A 1 421 ? 20.171 12.753 -13.231 1.00 84.50 421 ARG A O 1
ATOM 3224 N N . LEU A 1 422 ? 18.232 11.617 -13.290 1.00 85.75 422 LEU A N 1
ATOM 3225 C CA . LEU A 1 422 ? 18.759 10.387 -13.875 1.00 85.75 422 LEU A CA 1
ATOM 3226 C C . LEU A 1 422 ? 18.559 10.432 -15.394 1.00 85.75 422 LEU A C 1
ATOM 3228 O O . LEU A 1 422 ? 17.438 10.277 -15.873 1.00 85.75 422 LEU A O 1
ATOM 3232 N N . SER A 1 423 ? 19.629 10.654 -16.152 1.00 82.88 423 SER A N 1
ATOM 3233 C CA . SER A 1 423 ? 19.616 10.721 -17.617 1.00 82.88 423 SER A CA 1
ATOM 3234 C C . SER A 1 423 ? 20.046 9.392 -18.220 1.00 82.88 423 SER A C 1
ATOM 3236 O O . SER A 1 423 ? 21.128 8.901 -17.916 1.00 82.88 423 SER A O 1
ATOM 3238 N N . VAL A 1 424 ? 19.229 8.834 -19.107 1.00 84.19 424 VAL A N 1
ATOM 3239 C CA . VAL A 1 424 ? 19.465 7.555 -19.781 1.00 84.19 424 VAL A CA 1
ATOM 3240 C C . VAL A 1 424 ? 19.673 7.807 -21.271 1.00 84.19 424 VAL A C 1
ATOM 3242 O O . VAL A 1 424 ? 18.803 8.370 -21.938 1.00 84.19 424 VAL A O 1
ATOM 3245 N N . TYR A 1 425 ? 20.805 7.348 -21.794 1.00 83.38 425 TYR A N 1
ATOM 3246 C CA . TYR A 1 425 ? 21.167 7.375 -23.205 1.00 83.38 425 TYR A CA 1
ATOM 3247 C C . TYR A 1 425 ? 21.305 5.943 -23.698 1.00 83.38 425 TYR A C 1
ATOM 3249 O O . TYR A 1 425 ? 22.075 5.161 -23.148 1.00 83.38 425 TYR A O 1
ATOM 3257 N N . TYR A 1 426 ? 20.556 5.601 -24.733 1.00 86.56 426 TYR A N 1
ATOM 3258 C CA . TYR A 1 426 ? 20.522 4.267 -25.309 1.00 86.56 426 TYR A CA 1
ATOM 3259 C C . TYR A 1 426 ? 20.851 4.341 -26.792 1.00 86.56 426 TYR A C 1
ATOM 3261 O O . TYR A 1 426 ? 20.308 5.200 -27.494 1.00 86.56 426 TYR A O 1
ATOM 3269 N N . THR A 1 427 ? 21.697 3.443 -27.287 1.00 84.38 427 THR A N 1
ATOM 3270 C CA . THR A 1 427 ? 22.031 3.367 -28.708 1.00 84.38 427 THR A CA 1
ATOM 3271 C C . THR A 1 427 ? 22.051 1.937 -29.210 1.00 84.38 427 THR A C 1
ATOM 3273 O O . THR A 1 427 ? 22.827 1.120 -28.723 1.00 84.38 427 THR A O 1
ATOM 3276 N N . GLU A 1 428 ? 21.279 1.679 -30.261 1.00 83.62 428 GLU A N 1
ATOM 3277 C CA . GLU A 1 428 ? 21.455 0.480 -31.071 1.00 83.62 428 GLU A CA 1
ATOM 3278 C C . GLU A 1 428 ? 22.635 0.709 -32.006 1.00 83.62 428 GLU A C 1
ATOM 3280 O O . GLU A 1 428 ? 22.625 1.635 -32.828 1.00 83.62 428 GLU A O 1
ATOM 3285 N N . ARG A 1 429 ? 23.658 -0.135 -31.889 1.00 82.06 429 ARG A N 1
ATOM 3286 C CA . ARG A 1 429 ? 24.830 -0.084 -32.772 1.00 82.06 429 ARG A CA 1
ATOM 3287 C C . ARG A 1 429 ? 25.314 -1.451 -33.244 1.00 82.06 429 ARG A C 1
ATOM 3289 O O . ARG A 1 429 ? 26.236 -1.511 -34.052 1.00 82.06 429 ARG A O 1
ATOM 3296 N N . GLY A 1 430 ? 24.760 -2.550 -32.740 1.00 74.56 430 GLY A N 1
ATOM 3297 C CA . GLY A 1 430 ? 25.223 -3.902 -33.045 1.00 74.56 430 GLY A CA 1
ATOM 3298 C C . GLY A 1 430 ? 24.721 -4.415 -34.392 1.00 74.56 430 GLY A C 1
ATOM 3299 O O . GLY A 1 430 ? 25.389 -5.259 -35.000 1.00 74.56 430 GLY A O 1
ATOM 3300 N N . ALA A 1 431 ? 23.583 -3.883 -34.852 1.00 73.19 431 ALA A N 1
ATOM 3301 C CA . ALA A 1 431 ? 22.878 -4.285 -36.061 1.00 73.19 431 ALA A CA 1
ATOM 3302 C C . ALA A 1 431 ? 22.754 -5.811 -36.167 1.00 73.19 431 ALA A C 1
ATOM 3304 O O . ALA A 1 431 ? 23.153 -6.387 -37.163 1.00 73.19 431 ALA A O 1
ATOM 3305 N N . SER A 1 432 ? 22.273 -6.512 -35.137 1.00 69.31 432 SER A N 1
ATOM 3306 C CA . SER A 1 432 ? 22.063 -7.973 -35.223 1.00 69.31 432 SER A CA 1
ATOM 3307 C C . SER A 1 432 ? 20.948 -8.503 -34.322 1.00 69.31 432 SER A C 1
ATOM 3309 O O . SER A 1 432 ? 20.423 -9.579 -34.600 1.00 69.31 432 SER A O 1
ATOM 3311 N N . GLY A 1 433 ? 20.591 -7.788 -33.263 1.00 75.62 433 GLY A N 1
ATOM 3312 C CA . GLY A 1 433 ? 19.514 -8.100 -32.330 1.00 75.62 433 GLY A CA 1
ATOM 3313 C C . GLY A 1 433 ? 19.315 -6.887 -31.432 1.00 75.62 433 GLY A C 1
ATOM 3314 O O . GLY A 1 433 ? 20.279 -6.153 -31.244 1.00 75.62 433 GLY A O 1
ATOM 3315 N N . SER A 1 434 ? 18.088 -6.672 -30.956 1.00 79.62 434 SER A N 1
ATOM 3316 C CA . SER A 1 434 ? 17.796 -5.567 -30.045 1.00 79.62 434 SER A CA 1
ATOM 3317 C C . SER A 1 434 ? 16.898 -6.048 -28.913 1.00 79.62 434 SER A C 1
ATOM 3319 O O . SER A 1 434 ? 15.710 -6.344 -29.092 1.00 79.62 434 SER A O 1
ATOM 3321 N N . SER A 1 435 ? 17.498 -6.190 -27.735 1.00 86.12 435 SER A N 1
ATOM 3322 C CA . SER A 1 435 ? 16.836 -6.498 -26.474 1.00 86.12 435 SER A CA 1
ATOM 3323 C C . SER A 1 435 ? 17.103 -5.379 -25.485 1.00 86.12 435 SER A C 1
ATOM 3325 O O . SER A 1 435 ? 18.248 -5.085 -25.154 1.00 86.12 435 SER A O 1
ATOM 3327 N N . CYS A 1 436 ? 16.039 -4.801 -24.938 1.00 88.12 436 CYS A N 1
ATOM 3328 C CA . CYS A 1 436 ? 16.177 -3.729 -23.963 1.00 88.12 436 CYS A CA 1
ATOM 3329 C C . CYS A 1 436 ? 15.124 -3.833 -22.869 1.00 88.12 436 CYS A C 1
ATOM 3331 O O . CYS A 1 436 ? 13.938 -3.617 -23.103 1.00 88.12 436 CYS A O 1
ATOM 3333 N N . TYR A 1 437 ? 15.562 -4.092 -21.646 1.00 90.56 437 TYR A N 1
ATOM 3334 C CA . TYR A 1 437 ? 14.740 -4.033 -20.451 1.00 90.56 437 TYR A CA 1
ATOM 3335 C C . TYR A 1 437 ? 15.386 -3.075 -19.456 1.00 90.56 437 TYR A C 1
ATOM 3337 O O . TYR A 1 437 ? 16.525 -3.266 -19.043 1.00 90.56 437 TYR A O 1
ATOM 3345 N N . MET A 1 438 ? 14.644 -2.048 -19.053 1.00 89.56 438 MET A N 1
ATOM 3346 C CA . MET A 1 438 ? 15.081 -1.072 -18.058 1.00 89.56 438 MET A CA 1
ATOM 3347 C C . MET A 1 438 ? 14.080 -1.062 -16.914 1.00 89.56 438 MET A C 1
ATOM 3349 O O . MET A 1 438 ? 12.867 -1.015 -17.141 1.00 89.56 438 MET A O 1
ATOM 3353 N N . ARG A 1 439 ? 14.578 -1.052 -15.683 1.00 89.19 439 ARG A N 1
ATOM 3354 C CA . ARG A 1 439 ? 13.770 -0.840 -14.491 1.00 89.19 439 ARG A CA 1
ATOM 3355 C C . ARG A 1 439 ? 14.538 0.004 -13.494 1.00 89.19 439 ARG A C 1
ATOM 3357 O O . ARG A 1 439 ? 15.643 -0.363 -13.130 1.00 89.19 439 ARG A O 1
ATOM 3364 N N . PHE A 1 440 ? 13.943 1.071 -12.988 1.00 86.56 440 PHE A N 1
ATOM 3365 C CA . PHE A 1 440 ? 14.560 1.875 -11.938 1.00 86.56 440 PHE A CA 1
ATOM 3366 C C . PHE A 1 440 ? 13.567 2.206 -10.835 1.00 86.56 440 PHE A C 1
ATOM 3368 O O . PHE A 1 440 ? 12.360 2.190 -11.055 1.00 86.56 440 PHE A O 1
ATOM 3375 N N . THR A 1 441 ? 14.076 2.449 -9.634 1.00 85.25 441 THR A N 1
ATOM 3376 C CA . THR A 1 441 ? 13.305 2.846 -8.459 1.00 85.25 441 THR A CA 1
ATOM 3377 C C . THR A 1 441 ? 13.857 4.168 -7.966 1.00 85.25 441 THR A C 1
ATOM 3379 O O . THR A 1 441 ? 15.023 4.234 -7.595 1.00 85.25 441 THR A O 1
ATOM 3382 N N . VAL A 1 442 ? 13.027 5.204 -8.002 1.00 80.31 442 VAL A N 1
ATOM 3383 C CA . VAL A 1 442 ? 13.316 6.540 -7.470 1.00 80.31 442 VAL A CA 1
ATOM 3384 C C . VAL A 1 442 ? 12.121 6.993 -6.621 1.00 80.31 442 VAL A C 1
ATOM 3386 O O . VAL A 1 442 ? 11.005 6.514 -6.865 1.00 80.31 442 VAL A O 1
ATOM 3389 N N . PRO A 1 443 ? 12.316 7.864 -5.612 1.00 70.44 443 PRO A N 1
ATOM 3390 C CA . PRO A 1 443 ? 11.238 8.356 -4.774 1.00 70.44 443 PRO A CA 1
ATOM 3391 C C . PRO A 1 443 ? 10.104 8.926 -5.611 1.00 70.44 443 PRO A C 1
ATOM 3393 O O . PRO A 1 443 ? 10.300 9.545 -6.658 1.00 70.44 443 PRO A O 1
ATOM 3396 N N . PHE A 1 444 ? 8.894 8.686 -5.132 1.00 60.00 444 PHE A N 1
ATOM 3397 C CA . PHE A 1 444 ? 7.714 9.291 -5.705 1.00 60.00 444 PHE A CA 1
ATOM 3398 C C . PHE A 1 444 ? 7.714 10.771 -5.348 1.00 60.00 444 PHE A C 1
ATOM 3400 O O . PHE A 1 444 ? 7.557 11.059 -4.171 1.00 60.00 444 PHE A O 1
ATOM 3407 N N . GLU A 1 445 ? 7.870 11.661 -6.334 1.00 50.16 445 GLU A N 1
ATOM 3408 C CA . GLU A 1 445 ? 7.010 12.847 -6.467 1.00 50.16 445 GLU A CA 1
ATOM 3409 C C . GLU A 1 445 ? 7.314 13.696 -7.714 1.00 50.16 445 GLU A C 1
ATOM 3411 O O . GLU A 1 445 ? 8.458 14.056 -7.988 1.00 50.16 445 GLU A O 1
ATOM 3416 N N . GLU A 1 446 ? 6.248 14.063 -8.443 1.00 44.31 446 GLU A N 1
ATOM 3417 C CA . GLU A 1 446 ? 6.165 15.408 -9.026 1.00 44.31 446 GLU A CA 1
ATOM 3418 C C . GLU A 1 446 ? 6.360 16.393 -7.880 1.00 44.31 446 GLU A C 1
ATOM 3420 O O . GLU A 1 446 ? 5.757 16.165 -6.841 1.00 44.31 446 GLU A O 1
ATOM 3425 N N . LEU A 1 447 ? 7.174 17.436 -8.073 1.00 38.72 447 LEU A N 1
ATOM 3426 C CA . LEU A 1 447 ? 7.499 18.504 -7.117 1.00 38.72 447 LEU A CA 1
ATOM 3427 C C . LEU A 1 447 ? 6.314 18.892 -6.198 1.00 38.72 447 LEU A C 1
ATOM 3429 O O . LEU A 1 447 ? 5.645 19.893 -6.441 1.00 38.72 447 LEU A O 1
ATOM 3433 N N . ALA A 1 448 ? 6.052 18.123 -5.138 1.00 37.94 448 ALA A N 1
ATOM 3434 C CA . ALA A 1 448 ? 5.038 18.451 -4.155 1.00 37.94 448 ALA A CA 1
ATOM 3435 C C . ALA A 1 448 ? 5.674 19.428 -3.172 1.00 37.94 448 ALA A C 1
ATOM 3437 O O . ALA A 1 448 ? 6.811 19.268 -2.721 1.00 37.94 448 ALA A O 1
ATOM 3438 N N . THR A 1 449 ? 4.957 20.509 -2.907 1.00 40.88 449 THR A N 1
ATOM 3439 C CA . THR A 1 449 ? 5.460 21.684 -2.195 1.00 40.88 449 THR A CA 1
ATOM 3440 C C . THR A 1 449 ? 5.461 21.525 -0.675 1.00 40.88 449 THR A C 1
ATOM 3442 O O . THR A 1 449 ? 6.014 22.389 0.004 1.00 40.88 449 THR A O 1
ATOM 3445 N N . ASN A 1 450 ? 4.897 20.438 -0.134 1.00 46.22 450 ASN A N 1
ATOM 3446 C CA . ASN A 1 450 ? 4.699 20.261 1.305 1.00 46.22 450 ASN A CA 1
ATOM 3447 C C . ASN A 1 450 ? 5.526 19.077 1.850 1.00 46.22 450 ASN A C 1
ATOM 3449 O O . ASN A 1 450 ? 5.556 18.015 1.229 1.00 46.22 450 ASN A O 1
ATOM 3453 N N . PRO A 1 451 ? 6.208 19.228 3.000 1.00 53.22 451 PRO A N 1
ATOM 3454 C CA . PRO A 1 451 ? 6.991 18.151 3.593 1.00 53.22 451 PRO A CA 1
ATOM 3455 C C . PRO A 1 451 ? 6.100 17.000 4.090 1.00 53.22 451 PRO A C 1
ATOM 3457 O O . PRO A 1 451 ? 5.096 17.224 4.762 1.00 53.22 451 PRO A O 1
ATOM 3460 N N . ILE A 1 452 ? 6.509 15.762 3.810 1.00 54.81 452 ILE A N 1
ATOM 3461 C CA . ILE A 1 452 ? 5.871 14.522 4.283 1.00 54.81 452 ILE A CA 1
ATOM 3462 C C . ILE A 1 452 ? 6.821 13.841 5.279 1.00 54.81 452 ILE A C 1
ATOM 3464 O O . ILE A 1 452 ? 8.018 13.734 5.009 1.00 54.81 452 ILE A O 1
ATOM 3468 N N . THR A 1 453 ? 6.309 13.355 6.414 1.00 64.75 453 THR A N 1
ATOM 3469 C CA . THR A 1 453 ? 7.063 12.511 7.365 1.00 64.75 453 THR A CA 1
ATOM 3470 C C . THR A 1 453 ? 6.663 11.040 7.229 1.00 64.75 453 THR A C 1
ATOM 3472 O O . THR A 1 453 ? 5.547 10.736 6.823 1.00 64.75 453 THR A O 1
ATOM 3475 N N . PHE A 1 454 ? 7.561 10.106 7.565 1.00 66.50 454 PHE A N 1
ATOM 3476 C CA . PHE A 1 454 ? 7.324 8.650 7.487 1.00 66.50 454 PHE A CA 1
ATOM 3477 C C . PHE A 1 454 ? 7.412 7.988 8.867 1.00 66.50 454 PHE A C 1
ATOM 3479 O O . PHE A 1 454 ? 8.197 7.069 9.093 1.00 66.50 454 PHE A O 1
ATOM 3486 N N . ASP A 1 455 ? 6.636 8.491 9.820 1.00 73.44 455 ASP A N 1
ATOM 3487 C CA . ASP A 1 455 ? 6.675 8.089 11.229 1.00 73.44 455 ASP A CA 1
ATOM 3488 C C . ASP A 1 455 ? 5.379 7.424 11.717 1.00 73.44 455 ASP A C 1
ATOM 3490 O O . ASP A 1 455 ? 5.259 7.097 12.898 1.00 73.44 455 ASP A O 1
ATOM 3494 N N . GLN A 1 456 ? 4.413 7.186 10.824 1.00 83.69 456 GLN A N 1
ATOM 3495 C CA . GLN A 1 456 ? 3.149 6.555 11.194 1.00 83.69 456 GLN A CA 1
ATOM 3496 C C . GLN A 1 456 ? 3.219 5.028 11.141 1.00 83.69 456 GLN A C 1
ATOM 3498 O O . GLN A 1 456 ? 4.067 4.429 10.471 1.00 83.69 456 GLN A O 1
ATOM 3503 N N . ALA A 1 457 ? 2.295 4.384 11.848 1.00 86.94 457 ALA A N 1
ATOM 3504 C CA . ALA A 1 457 ? 2.169 2.937 11.887 1.00 86.94 457 ALA A CA 1
ATOM 3505 C C . ALA A 1 457 ? 0.707 2.516 12.074 1.00 86.94 457 ALA A C 1
ATOM 3507 O O . ALA A 1 457 ? -0.090 3.279 12.609 1.00 86.94 457 ALA A O 1
ATOM 3508 N N . ILE A 1 458 ? 0.382 1.286 11.677 1.00 91.44 458 ILE A N 1
ATOM 3509 C CA . ILE A 1 458 ? -0.886 0.613 11.974 1.00 91.44 458 ILE A CA 1
ATOM 3510 C C . ILE A 1 458 ? -0.613 -0.786 12.536 1.00 91.44 458 ILE A C 1
ATOM 3512 O O . ILE A 1 458 ? 0.229 -1.521 12.016 1.00 91.44 458 ILE A O 1
ATOM 3516 N N . GLN A 1 459 ? -1.336 -1.170 13.587 1.00 91.94 459 GLN A N 1
ATOM 3517 C CA . GLN A 1 459 ? -1.299 -2.509 14.168 1.00 91.94 459 GLN A CA 1
ATOM 3518 C C . GLN A 1 459 ? -2.631 -3.235 13.958 1.00 91.94 459 GLN A C 1
ATOM 3520 O O . GLN A 1 459 ? -3.689 -2.678 14.231 1.00 91.94 459 GLN A O 1
ATOM 3525 N N . ILE A 1 460 ? -2.582 -4.489 13.509 1.00 92.56 460 ILE A N 1
ATOM 3526 C CA . ILE A 1 460 ? -3.758 -5.325 13.238 1.00 92.56 460 ILE A CA 1
ATOM 3527 C C . ILE A 1 460 ? -3.615 -6.643 14.001 1.00 92.56 460 ILE A C 1
ATOM 3529 O O . ILE A 1 460 ? -2.583 -7.299 13.895 1.00 92.56 460 ILE A O 1
ATOM 3533 N N . GLU A 1 461 ? -4.634 -7.044 14.756 1.00 92.88 461 GLU A N 1
ATOM 3534 C CA . GLU A 1 461 ? -4.626 -8.241 15.610 1.00 92.88 461 GLU A CA 1
ATOM 3535 C C . GLU A 1 461 ? -5.827 -9.155 15.335 1.00 92.88 461 GLU A C 1
ATOM 3537 O O . GLU A 1 461 ? -6.941 -8.679 15.100 1.00 92.88 461 GLU A O 1
ATOM 3542 N N . LYS A 1 462 ? -5.613 -10.475 15.429 1.00 92.12 462 LYS A N 1
ATOM 3543 C CA . LYS A 1 462 ? -6.665 -11.496 15.358 1.00 92.12 462 LYS A CA 1
ATOM 3544 C C . LYS A 1 462 ? -6.859 -12.182 16.710 1.00 92.12 462 LYS A C 1
ATOM 3546 O O . LYS A 1 462 ? -5.903 -12.660 17.309 1.00 92.12 462 LYS A O 1
ATOM 3551 N N . ASN A 1 463 ? -8.110 -12.328 17.144 1.00 89.62 463 ASN A N 1
ATOM 3552 C CA . ASN A 1 463 ? -8.483 -13.133 18.311 1.00 89.62 463 ASN A CA 1
ATOM 3553 C C . ASN A 1 463 ? -9.646 -14.077 17.963 1.00 89.62 463 ASN A C 1
ATOM 3555 O O . ASN A 1 463 ? -10.576 -13.683 17.253 1.00 89.62 463 ASN A O 1
ATOM 3559 N N . VAL A 1 464 ? -9.599 -15.321 18.438 1.00 89.81 464 VAL A N 1
ATOM 3560 C CA . VAL A 1 464 ? -10.630 -16.340 18.217 1.00 89.81 464 VAL A CA 1
ATOM 3561 C C . VAL A 1 464 ? -11.139 -16.879 19.559 1.00 89.81 464 VAL A C 1
ATOM 3563 O O . VAL A 1 464 ? -10.478 -17.662 20.243 1.00 89.81 464 VAL A O 1
ATOM 3566 N N . LYS A 1 465 ? -12.382 -16.535 19.909 1.00 86.81 465 LYS A N 1
ATOM 3567 C CA . LYS A 1 465 ? -13.115 -17.051 21.075 1.00 86.81 465 LYS A CA 1
ATOM 3568 C C . LYS A 1 465 ? -13.838 -18.352 20.721 1.00 86.81 465 LYS A C 1
ATOM 3570 O O . LYS A 1 465 ? -15.064 -18.416 20.602 1.00 86.81 465 LYS A O 1
ATOM 3575 N N . SER A 1 466 ? -13.043 -19.401 20.531 1.00 83.00 466 SER A N 1
ATOM 3576 C CA . SER A 1 466 ? -13.510 -20.769 20.312 1.00 83.00 466 SER A CA 1
ATOM 3577 C C . SER A 1 466 ? -12.547 -21.789 20.902 1.00 83.00 466 SER A C 1
ATOM 3579 O O . SER A 1 466 ? -11.335 -21.585 20.915 1.00 83.00 466 SER A O 1
ATOM 3581 N N . ASN A 1 467 ? -13.089 -22.921 21.348 1.00 79.25 467 ASN A N 1
ATOM 3582 C CA . ASN A 1 467 ? -12.301 -24.100 21.715 1.00 79.25 467 ASN A CA 1
ATOM 3583 C C . ASN A 1 467 ? -12.150 -25.093 20.547 1.00 79.25 467 ASN A C 1
ATOM 3585 O O . ASN A 1 467 ? -11.441 -26.093 20.676 1.00 79.25 467 ASN A O 1
ATOM 3589 N N . SER A 1 468 ? -12.805 -24.842 19.409 1.00 82.94 468 SER A N 1
ATOM 3590 C CA . SER A 1 468 ? -12.688 -25.672 18.213 1.00 82.94 468 SER A CA 1
ATOM 3591 C C . SER A 1 468 ? -11.328 -25.478 17.548 1.00 82.94 468 SER A C 1
ATOM 3593 O O . SER A 1 468 ? -10.900 -24.357 17.273 1.00 82.94 468 SER A O 1
ATOM 3595 N N . LYS A 1 469 ? -10.658 -26.588 17.225 1.00 80.75 469 LYS A N 1
ATOM 3596 C CA . LYS A 1 469 ? -9.408 -26.560 16.449 1.00 80.75 469 LYS A CA 1
ATOM 3597 C C . LYS A 1 469 ? -9.607 -26.008 15.038 1.00 80.75 469 LYS A C 1
ATOM 3599 O O . LYS A 1 469 ? -8.681 -25.416 14.499 1.00 80.75 469 LYS A O 1
ATOM 3604 N N . GLU A 1 470 ? -10.786 -26.218 14.459 1.00 80.25 470 GLU A N 1
ATOM 3605 C CA . GLU A 1 470 ? -11.141 -25.694 13.138 1.00 80.25 470 GLU A CA 1
ATOM 3606 C C . GLU A 1 470 ? -11.279 -24.168 13.173 1.00 80.25 470 GLU A C 1
ATOM 3608 O O . GLU A 1 470 ? -10.807 -23.478 12.271 1.00 80.25 470 GLU A O 1
ATOM 3613 N N . ASP A 1 471 ? -11.834 -23.628 14.263 1.00 82.62 471 ASP A N 1
ATOM 3614 C CA . ASP A 1 471 ? -11.968 -22.183 14.439 1.00 82.62 471 ASP A CA 1
ATOM 3615 C C . ASP A 1 471 ? -10.633 -21.487 14.684 1.00 82.62 471 ASP A C 1
ATOM 3617 O O . ASP A 1 471 ? -10.425 -20.373 14.215 1.00 82.62 471 ASP A O 1
ATOM 3621 N N . LYS A 1 472 ? -9.678 -22.156 15.335 1.00 86.50 472 LYS A N 1
ATOM 3622 C CA . LYS A 1 472 ? -8.320 -21.629 15.556 1.00 86.50 472 LYS A CA 1
ATOM 3623 C C . LYS A 1 472 ? -7.388 -21.754 14.339 1.00 86.50 472 LYS A C 1
ATOM 3625 O O . LYS A 1 472 ? -6.166 -21.792 14.495 1.00 86.50 472 LYS A O 1
ATOM 3630 N N . GLY A 1 473 ? -7.955 -21.853 13.137 1.00 90.31 473 GLY A N 1
ATOM 3631 C CA . GLY A 1 473 ? -7.223 -21.879 11.874 1.00 90.31 473 GLY A CA 1
ATOM 3632 C C . GLY A 1 473 ? -6.593 -20.533 11.495 1.00 90.31 473 GLY A C 1
ATOM 3633 O O . GLY A 1 473 ? -6.443 -19.621 12.309 1.00 90.31 473 GLY A O 1
ATOM 3634 N N . VAL A 1 474 ? -6.199 -20.415 10.227 1.00 93.81 474 VAL A N 1
ATOM 3635 C CA . VAL A 1 474 ? -5.607 -19.188 9.672 1.00 93.81 474 VAL A CA 1
ATOM 3636 C C . VAL A 1 474 ? -6.695 -18.311 9.052 1.00 93.81 474 VAL A C 1
ATOM 3638 O O . VAL A 1 474 ? -7.543 -18.807 8.311 1.00 93.81 474 VAL A O 1
ATOM 3641 N N . TYR A 1 475 ? -6.637 -17.004 9.300 1.00 93.31 475 TYR A N 1
ATOM 3642 C CA . TYR A 1 475 ? -7.542 -16.005 8.733 1.00 93.31 475 TYR A CA 1
ATOM 3643 C C . TYR A 1 475 ? -6.815 -15.114 7.728 1.00 93.31 475 TYR A C 1
ATOM 3645 O O . TYR A 1 475 ? -5.650 -14.757 7.923 1.00 93.31 475 TYR A O 1
ATOM 3653 N N . ALA A 1 476 ? -7.503 -14.776 6.638 1.00 93.31 476 ALA A N 1
ATOM 3654 C CA . ALA A 1 476 ? -7.002 -13.919 5.574 1.00 93.31 476 ALA A CA 1
ATOM 3655 C C . ALA A 1 476 ? -7.524 -12.491 5.728 1.00 93.31 476 ALA A C 1
ATOM 3657 O O . ALA A 1 476 ? -8.721 -12.266 5.908 1.00 93.31 476 ALA A O 1
ATOM 3658 N N . PHE A 1 477 ? -6.621 -11.535 5.559 1.00 92.69 477 PHE A N 1
ATOM 3659 C CA . PHE A 1 477 ? -6.888 -10.108 5.647 1.00 92.69 477 PHE A CA 1
ATOM 3660 C C . PHE A 1 477 ? -6.400 -9.390 4.398 1.00 92.69 477 PHE A C 1
ATOM 3662 O O . PHE A 1 477 ? -5.516 -9.894 3.708 1.00 92.69 477 PHE A O 1
ATOM 3669 N N . GLN A 1 478 ? -6.932 -8.203 4.130 1.00 91.50 478 GLN A N 1
ATOM 3670 C CA . GLN A 1 478 ? -6.451 -7.284 3.103 1.00 91.50 478 GLN A CA 1
ATOM 3671 C C . GLN A 1 478 ? -6.302 -5.886 3.700 1.00 91.50 478 GLN A C 1
ATOM 3673 O O . GLN A 1 478 ? -7.185 -5.438 4.425 1.00 91.50 478 GLN A O 1
ATOM 3678 N N . LEU A 1 479 ? -5.197 -5.210 3.390 1.00 90.50 479 LEU A N 1
ATOM 3679 C CA . LEU A 1 479 ? -4.947 -3.824 3.784 1.00 90.50 479 LEU A CA 1
ATOM 3680 C C . LEU A 1 479 ? -4.912 -2.952 2.532 1.00 90.50 479 LEU A C 1
ATOM 3682 O O . LEU A 1 479 ? -4.019 -3.117 1.704 1.00 90.50 479 LEU A O 1
ATOM 3686 N N . ASP A 1 480 ? -5.838 -2.012 2.420 1.00 90.12 480 ASP A N 1
ATOM 3687 C CA . ASP A 1 480 ? -5.760 -0.914 1.466 1.00 90.12 480 ASP A CA 1
ATOM 3688 C C . ASP A 1 480 ? -5.219 0.327 2.168 1.00 90.12 480 ASP A C 1
ATOM 3690 O O . ASP A 1 480 ? -5.582 0.631 3.299 1.00 90.12 480 ASP A O 1
ATOM 3694 N N . LEU A 1 481 ? -4.362 1.057 1.476 1.00 85.06 481 LEU A N 1
ATOM 3695 C CA . LEU A 1 481 ? -3.762 2.311 1.907 1.00 85.06 481 LEU A CA 1
ATOM 3696 C C . LEU A 1 481 ? -4.124 3.383 0.877 1.00 85.06 481 LEU A C 1
ATOM 3698 O O . LEU A 1 481 ? -4.059 3.112 -0.330 1.00 85.06 481 LEU A O 1
ATOM 3702 N N . THR A 1 482 ? -4.490 4.580 1.327 1.00 84.31 482 THR A N 1
ATOM 3703 C CA . THR A 1 482 ? -4.961 5.683 0.480 1.00 84.31 482 THR A CA 1
ATOM 3704 C C . THR A 1 482 ? -4.250 6.999 0.780 1.00 84.31 482 THR A C 1
ATOM 3706 O O . THR A 1 482 ? -3.985 7.333 1.932 1.00 84.31 482 THR A O 1
ATOM 3709 N N . THR A 1 483 ? -3.977 7.784 -0.260 1.00 79.00 483 THR A N 1
ATOM 3710 C CA . THR A 1 483 ? -3.479 9.161 -0.132 1.00 79.00 483 THR A CA 1
ATOM 3711 C C . THR A 1 483 ? -4.578 10.108 0.383 1.00 79.00 483 THR A C 1
ATOM 3713 O O . THR A 1 483 ? -5.752 9.727 0.340 1.00 79.00 483 THR A O 1
ATOM 3716 N N . PRO A 1 484 ? -4.250 11.356 0.788 1.00 78.88 484 PRO A N 1
ATOM 3717 C CA . PRO A 1 484 ? -5.234 12.395 1.134 1.00 78.88 484 PRO A CA 1
ATOM 3718 C C . PRO A 1 484 ? -6.351 12.580 0.096 1.00 78.88 484 PRO A C 1
ATOM 3720 O O . PRO A 1 484 ? -7.513 12.800 0.430 1.00 78.88 484 PRO A O 1
ATOM 3723 N N . ASN A 1 485 ? -6.013 12.396 -1.183 1.00 73.00 485 ASN A N 1
ATOM 3724 C CA . ASN A 1 485 ? -6.943 12.518 -2.309 1.00 73.00 485 ASN A CA 1
ATOM 3725 C C . ASN A 1 485 ? -7.770 11.241 -2.568 1.00 73.00 485 ASN A C 1
ATOM 3727 O O . ASN A 1 485 ? -8.490 11.167 -3.561 1.00 73.00 485 ASN A O 1
ATOM 3731 N N . GLY A 1 486 ? -7.643 10.212 -1.724 1.00 73.44 486 GLY A N 1
ATOM 3732 C CA . GLY A 1 486 ? -8.360 8.941 -1.850 1.00 73.44 486 GLY A CA 1
ATOM 3733 C C . GLY A 1 486 ? -7.782 7.963 -2.880 1.00 73.44 486 GLY A C 1
ATOM 3734 O O . GLY A 1 486 ? -8.408 6.944 -3.163 1.00 73.44 486 GLY A O 1
ATOM 3735 N N . ASN A 1 487 ? -6.598 8.229 -3.441 1.00 74.56 487 ASN A N 1
ATOM 3736 C CA . ASN A 1 487 ? -5.957 7.318 -4.395 1.00 74.56 487 ASN A CA 1
ATOM 3737 C C . ASN A 1 487 ? -5.250 6.173 -3.662 1.00 74.56 487 ASN A C 1
ATOM 3739 O O . ASN A 1 487 ? -4.611 6.408 -2.640 1.00 74.56 487 ASN A O 1
ATOM 3743 N N . SER A 1 488 ? -5.284 4.952 -4.203 1.00 74.06 488 SER A N 1
ATOM 3744 C CA . SER A 1 488 ? -4.535 3.827 -3.628 1.00 74.06 488 SER A CA 1
ATOM 3745 C C . SER A 1 488 ? -3.029 4.099 -3.615 1.00 74.06 488 SER A C 1
ATOM 3747 O O . SER A 1 488 ? -2.431 4.448 -4.635 1.00 74.06 488 SER A O 1
ATOM 3749 N N . MET A 1 489 ? -2.400 3.899 -2.462 1.00 69.75 489 MET A N 1
ATOM 3750 C CA . MET A 1 489 ? -0.953 3.995 -2.306 1.00 69.75 489 MET A CA 1
ATOM 3751 C C . MET A 1 489 ? -0.283 2.769 -2.922 1.00 69.75 489 MET A C 1
ATOM 3753 O O . MET A 1 489 ? -0.751 1.647 -2.772 1.00 69.75 489 MET A O 1
ATOM 3757 N N . VAL A 1 490 ? 0.830 2.976 -3.614 1.00 54.81 490 VAL A N 1
ATOM 3758 C CA . VAL A 1 490 ? 1.493 1.932 -4.418 1.00 54.81 490 VAL A CA 1
ATOM 3759 C C . VAL A 1 490 ? 2.888 1.562 -3.906 1.00 54.81 490 VAL A C 1
ATOM 3761 O O . VAL A 1 490 ? 3.577 0.749 -4.517 1.00 54.81 490 VAL A O 1
ATOM 3764 N N . ASN A 1 491 ? 3.314 2.162 -2.793 1.00 53.88 491 ASN A N 1
ATOM 3765 C CA . ASN A 1 491 ? 4.608 1.895 -2.168 1.00 53.88 491 ASN A CA 1
ATOM 3766 C C . ASN A 1 491 ? 4.577 0.615 -1.319 1.00 53.88 491 ASN A C 1
ATOM 3768 O O . ASN A 1 491 ? 3.514 0.143 -0.911 1.00 53.88 491 ASN A O 1
ATOM 3772 N N . GLN A 1 492 ? 5.768 0.073 -1.061 1.00 64.69 492 GLN A N 1
ATOM 3773 C CA . GLN A 1 492 ? 5.984 -1.016 -0.113 1.00 64.69 492 GLN A CA 1
ATOM 3774 C C . GLN A 1 492 ? 6.289 -0.450 1.270 1.00 64.69 492 GLN A C 1
ATOM 3776 O O . GLN A 1 492 ? 7.143 0.425 1.398 1.00 64.69 492 GLN A O 1
ATOM 3781 N N . TYR A 1 493 ? 5.630 -0.991 2.288 1.00 72.69 493 TYR A N 1
ATOM 3782 C CA . TYR A 1 493 ? 5.820 -0.608 3.682 1.00 72.69 493 TYR A CA 1
ATOM 3783 C C . TYR A 1 493 ? 6.334 -1.792 4.489 1.00 72.69 493 TYR A C 1
ATOM 3785 O O . TYR A 1 493 ? 5.820 -2.900 4.310 1.00 72.69 493 TYR A O 1
ATOM 3793 N N . PRO A 1 494 ? 7.334 -1.601 5.362 1.00 72.69 494 PRO A N 1
ATOM 3794 C CA . PRO A 1 494 ? 7.808 -2.668 6.226 1.00 72.69 494 PRO A CA 1
ATOM 3795 C C . PRO A 1 494 ? 6.685 -3.125 7.160 1.00 72.69 494 PRO A C 1
ATOM 3797 O O . PRO A 1 494 ? 5.935 -2.308 7.702 1.00 72.69 494 PRO A O 1
ATOM 3800 N N . TYR A 1 495 ? 6.587 -4.435 7.379 1.00 81.38 495 TYR A N 1
ATOM 3801 C CA . TYR A 1 495 ? 5.722 -4.983 8.413 1.00 81.38 495 TYR A CA 1
ATOM 3802 C C . TYR A 1 495 ? 6.442 -6.012 9.281 1.00 81.38 495 TYR A C 1
ATOM 3804 O O . TYR A 1 495 ? 7.324 -6.745 8.837 1.00 81.38 495 TYR A O 1
ATOM 3812 N N . LYS A 1 496 ? 6.012 -6.099 10.537 1.00 84.88 496 LYS A N 1
ATOM 3813 C CA . LYS A 1 496 ? 6.445 -7.102 11.511 1.00 84.88 496 LYS A CA 1
ATOM 3814 C C . LYS A 1 496 ? 5.261 -7.930 11.963 1.00 84.88 496 LYS A C 1
ATOM 3816 O O . LYS A 1 496 ? 4.212 -7.373 12.265 1.00 84.88 496 LYS A O 1
ATOM 3821 N N . ARG A 1 497 ? 5.423 -9.249 12.045 1.00 89.62 497 ARG A N 1
ATOM 3822 C CA . ARG A 1 497 ? 4.424 -10.154 12.634 1.00 89.62 497 ARG A CA 1
ATOM 3823 C C . ARG A 1 497 ? 4.889 -10.648 13.987 1.00 89.62 497 ARG A C 1
ATOM 3825 O O . ARG A 1 497 ? 6.066 -10.965 14.154 1.00 89.62 497 ARG A O 1
ATOM 3832 N N . TYR A 1 498 ? 3.940 -10.771 14.900 1.00 92.75 498 TYR A N 1
ATOM 3833 C CA . TYR A 1 498 ? 4.138 -11.280 16.245 1.00 92.75 498 TYR A CA 1
ATOM 3834 C C . TYR A 1 498 ? 3.209 -12.465 16.486 1.00 92.75 498 TYR A C 1
ATOM 3836 O O . TYR A 1 498 ? 2.052 -12.446 16.057 1.00 92.75 498 TYR A O 1
ATOM 3844 N N . ASP A 1 499 ? 3.723 -13.478 17.176 1.00 92.75 499 ASP A N 1
ATOM 3845 C CA . ASP A 1 499 ? 2.918 -14.589 17.667 1.00 92.75 499 ASP A CA 1
ATOM 3846 C C . ASP A 1 499 ? 2.026 -14.178 18.854 1.00 92.75 499 ASP A C 1
ATOM 3848 O O . ASP A 1 499 ? 2.106 -13.056 19.363 1.00 92.75 499 ASP A O 1
ATOM 3852 N N . ALA A 1 500 ? 1.198 -15.116 19.322 1.00 91.94 500 ALA A N 1
ATOM 3853 C CA . ALA A 1 500 ? 0.300 -14.927 20.462 1.00 91.94 500 ALA A CA 1
ATOM 3854 C C . ALA A 1 500 ? 1.003 -14.581 21.787 1.00 91.94 500 ALA A C 1
ATOM 3856 O O . ALA A 1 500 ? 0.372 -14.046 22.695 1.00 91.94 500 ALA A O 1
ATOM 3857 N N . ASN A 1 501 ? 2.306 -14.856 21.910 1.00 92.38 501 ASN A N 1
ATOM 3858 C CA . ASN A 1 501 ? 3.103 -14.498 23.085 1.00 92.38 501 ASN A CA 1
ATOM 3859 C C . ASN A 1 501 ? 3.797 -13.135 22.920 1.00 92.38 501 ASN A C 1
ATOM 3861 O O . ASN A 1 501 ? 4.553 -12.716 23.796 1.00 92.38 501 ASN A O 1
ATOM 3865 N N . GLY A 1 502 ? 3.575 -12.448 21.795 1.00 88.19 502 GLY A N 1
ATOM 3866 C CA . GLY A 1 502 ? 4.215 -11.180 21.466 1.00 88.19 502 GLY A CA 1
ATOM 3867 C C . GLY A 1 502 ? 5.647 -11.319 20.947 1.00 88.19 502 GLY A C 1
ATOM 3868 O O . GLY A 1 502 ? 6.342 -10.309 20.838 1.00 88.19 502 GLY A O 1
ATOM 3869 N N . LYS A 1 503 ? 6.109 -12.528 20.610 1.00 91.06 503 LYS A N 1
ATOM 3870 C CA . LYS A 1 503 ? 7.426 -12.740 20.004 1.00 91.06 503 LYS A CA 1
ATOM 3871 C C . LYS A 1 503 ? 7.353 -12.477 18.502 1.00 91.06 503 LYS A C 1
ATOM 3873 O O . LYS A 1 503 ? 6.458 -12.962 17.818 1.00 91.06 503 LYS A O 1
ATOM 3878 N N . GLU A 1 504 ? 8.315 -11.722 17.980 1.00 88.50 504 GLU A N 1
ATOM 3879 C CA . GLU A 1 504 ? 8.433 -11.457 16.544 1.00 88.50 504 GLU A CA 1
ATOM 3880 C C . GLU A 1 504 ? 8.729 -12.763 15.774 1.00 88.50 504 GLU A C 1
ATOM 3882 O O . GLU A 1 504 ? 9.643 -13.512 16.128 1.00 88.50 504 GLU A O 1
ATOM 3887 N N . ILE A 1 505 ? 7.934 -13.047 14.738 1.00 84.19 505 ILE A N 1
ATOM 3888 C CA . ILE A 1 505 ? 8.021 -14.260 13.896 1.00 84.19 505 ILE A CA 1
ATOM 3889 C C . ILE A 1 505 ? 8.373 -13.961 12.430 1.00 84.19 505 ILE A C 1
ATOM 3891 O O . ILE A 1 505 ? 8.630 -14.881 11.658 1.00 84.19 505 ILE A O 1
ATOM 3895 N N . SER A 1 506 ? 8.400 -12.686 12.036 1.00 66.88 506 SER A N 1
ATOM 3896 C CA . SER A 1 506 ? 8.813 -12.221 10.706 1.00 66.88 506 SER A CA 1
ATOM 3897 C C . SER A 1 506 ? 10.227 -11.650 10.763 1.00 66.88 506 SER A C 1
ATOM 3899 O O . SER A 1 506 ? 10.514 -10.850 11.642 1.00 66.88 506 SER A O 1
ATOM 3901 N N . THR A 1 507 ? 11.100 -12.010 9.819 1.00 49.41 507 THR A N 1
ATOM 3902 C CA . THR A 1 507 ? 12.430 -11.391 9.676 1.00 49.41 507 THR A CA 1
ATOM 3903 C C . THR A 1 507 ? 12.331 -10.002 9.031 1.00 49.41 507 THR A C 1
ATOM 3905 O O . THR A 1 507 ? 11.396 -9.732 8.278 1.00 49.41 507 THR A O 1
ATOM 3908 N N . SER A 1 508 ? 13.323 -9.150 9.288 1.00 44.75 508 SER A N 1
ATOM 3909 C CA . SER A 1 508 ? 13.438 -7.702 9.012 1.00 44.75 508 SER A CA 1
ATOM 3910 C C . SER A 1 508 ? 13.182 -7.185 7.580 1.00 44.75 508 SER A C 1
ATOM 3912 O O . SER A 1 508 ? 13.236 -5.978 7.373 1.00 44.75 508 SER A O 1
ATOM 3914 N N . ASN A 1 509 ? 12.845 -8.045 6.613 1.00 50.25 509 ASN A N 1
ATOM 3915 C CA . ASN A 1 509 ? 12.691 -7.696 5.191 1.00 50.25 509 ASN A CA 1
ATOM 3916 C C . ASN A 1 509 ? 11.255 -7.861 4.655 1.00 50.25 509 ASN A C 1
ATOM 3918 O O . ASN A 1 509 ? 11.039 -7.787 3.445 1.00 50.25 509 ASN A O 1
ATOM 3922 N N . ALA A 1 510 ? 10.273 -8.150 5.513 1.00 60.88 510 ALA A N 1
ATOM 3923 C CA . ALA A 1 510 ? 8.896 -8.331 5.069 1.00 60.88 510 ALA A CA 1
ATOM 3924 C C . ALA A 1 510 ? 8.231 -6.976 4.776 1.00 60.88 510 ALA A C 1
ATOM 3926 O O . ALA A 1 510 ? 8.233 -6.077 5.618 1.00 60.88 510 ALA A O 1
ATOM 3927 N N . SER A 1 511 ? 7.660 -6.830 3.579 1.00 69.50 511 SER A N 1
ATOM 3928 C CA . SER A 1 511 ? 6.969 -5.615 3.147 1.00 69.50 511 SER A CA 1
ATOM 3929 C C . SER A 1 511 ? 5.564 -5.910 2.627 1.00 69.50 511 SER A C 1
ATOM 3931 O O . SER A 1 511 ? 5.258 -7.021 2.189 1.00 69.50 511 SER A O 1
ATOM 3933 N N . ILE A 1 512 ? 4.685 -4.913 2.707 1.00 72.31 512 ILE A N 1
ATOM 3934 C CA . ILE A 1 512 ? 3.304 -4.979 2.233 1.00 72.31 512 ILE A CA 1
ATOM 3935 C C . ILE A 1 512 ? 3.002 -3.806 1.301 1.00 72.31 512 ILE A C 1
ATOM 3937 O O . ILE A 1 512 ? 3.460 -2.686 1.519 1.00 72.31 512 ILE A O 1
ATOM 3941 N N . VAL A 1 513 ? 2.220 -4.073 0.256 1.00 71.38 513 VAL A N 1
ATOM 3942 C CA . VAL A 1 513 ? 1.650 -3.063 -0.647 1.00 71.38 513 VAL A CA 1
ATOM 3943 C C . VAL A 1 513 ? 0.144 -3.010 -0.417 1.00 71.38 513 VAL A C 1
ATOM 3945 O O . VAL A 1 513 ? -0.469 -4.049 -0.154 1.00 71.38 513 VAL A O 1
ATOM 3948 N N . SER A 1 514 ? -0.455 -1.828 -0.567 1.00 80.38 514 SER A N 1
ATOM 3949 C CA . SER A 1 514 ? -1.913 -1.655 -0.609 1.00 80.38 514 SER A CA 1
ATOM 3950 C C . SER A 1 514 ? -2.587 -2.710 -1.498 1.00 80.38 514 SER A C 1
ATOM 3952 O O . SER A 1 514 ? -2.102 -3.025 -2.587 1.00 80.38 514 SER A O 1
ATOM 3954 N N . GLY A 1 515 ? -3.685 -3.289 -1.025 1.00 79.94 515 GLY A N 1
ATOM 3955 C CA . GLY A 1 515 ? -4.434 -4.346 -1.694 1.00 79.94 515 GLY A CA 1
ATOM 3956 C C . GLY A 1 515 ? -3.870 -5.759 -1.512 1.00 79.94 515 GLY A C 1
ATOM 3957 O O . GLY A 1 515 ? -4.523 -6.717 -1.931 1.00 79.94 515 GLY A O 1
ATOM 3958 N N . THR A 1 516 ? -2.705 -5.935 -0.881 1.00 79.44 516 THR A N 1
ATOM 3959 C CA . THR A 1 516 ? -2.101 -7.264 -0.672 1.00 79.44 516 THR A CA 1
ATOM 3960 C C . THR A 1 516 ? -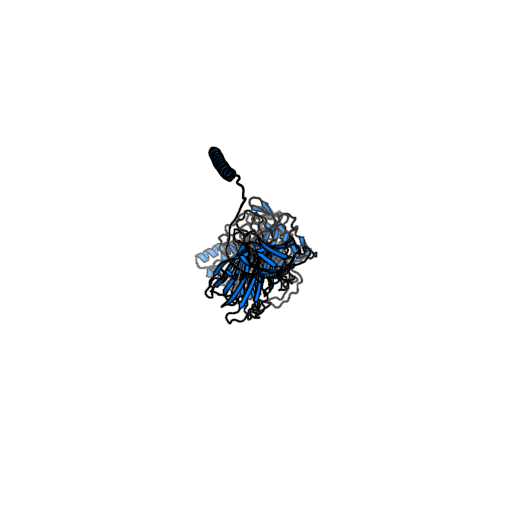2.762 -8.000 0.493 1.00 79.44 516 THR A C 1
ATOM 3962 O O . THR A 1 516 ? -3.104 -7.395 1.513 1.00 79.44 516 THR A O 1
ATOM 3965 N N . LYS A 1 517 ? -2.924 -9.325 0.358 1.00 87.94 517 LYS A N 1
ATOM 3966 C CA . LYS A 1 517 ? -3.420 -10.169 1.450 1.00 87.94 517 LYS A CA 1
ATOM 3967 C C . LYS A 1 517 ? -2.314 -10.533 2.434 1.00 87.94 517 LYS A C 1
ATOM 3969 O O . LYS A 1 517 ? -1.194 -10.833 2.025 1.00 87.94 517 LYS A O 1
ATOM 3974 N N . PHE A 1 518 ? -2.662 -10.604 3.710 1.00 89.88 518 PHE A N 1
ATOM 3975 C CA . PHE A 1 518 ? -1.816 -11.156 4.766 1.00 89.88 518 PHE A CA 1
ATOM 3976 C C . PHE A 1 518 ? -2.627 -12.098 5.661 1.00 89.88 518 PHE A C 1
ATOM 3978 O O . PHE A 1 518 ? -3.851 -12.179 5.549 1.00 89.88 518 PHE A O 1
ATOM 3985 N N . PHE A 1 519 ? -1.935 -12.849 6.517 1.00 92.19 519 PHE A N 1
ATOM 3986 C CA . PHE A 1 519 ? -2.524 -13.959 7.262 1.00 92.19 519 PHE A CA 1
ATOM 3987 C C . PHE A 1 519 ? -2.179 -13.882 8.744 1.00 92.19 519 PHE A C 1
ATOM 3989 O O . PHE A 1 519 ? -1.020 -13.637 9.084 1.00 92.19 519 PHE A O 1
ATOM 3996 N N . LEU A 1 520 ? -3.168 -14.125 9.605 1.00 93.69 520 LEU A N 1
ATOM 3997 C CA . LEU A 1 520 ? -3.007 -14.173 11.061 1.00 93.69 520 LEU A CA 1
ATOM 3998 C C . LEU A 1 520 ? -3.740 -15.387 11.645 1.00 93.69 520 LEU A C 1
ATOM 4000 O O . LEU A 1 520 ? -4.781 -15.804 11.132 1.00 93.69 520 LEU A O 1
ATOM 4004 N N . LYS A 1 521 ? -3.196 -15.937 12.730 1.00 93.31 521 LYS A N 1
ATOM 4005 C CA . LYS A 1 521 ? -3.848 -16.944 13.585 1.00 93.31 521 LYS A CA 1
ATOM 4006 C C . LYS A 1 521 ? -4.379 -16.305 14.867 1.00 93.31 521 LYS A C 1
ATOM 4008 O O . LYS A 1 521 ? -4.126 -15.135 15.138 1.00 93.31 521 LYS A O 1
ATOM 4013 N N . ASP A 1 522 ? -5.092 -17.093 15.665 1.00 93.19 522 ASP A N 1
ATOM 4014 C CA . ASP A 1 522 ? -5.531 -16.700 17.007 1.00 93.19 522 ASP A CA 1
ATOM 4015 C C . ASP A 1 522 ? -4.369 -16.150 17.860 1.00 93.19 522 ASP A C 1
ATOM 4017 O O . ASP A 1 522 ? -3.353 -16.822 18.050 1.00 93.19 522 ASP A O 1
ATOM 4021 N N . GLY A 1 523 ? -4.518 -14.915 18.342 1.00 91.81 523 GLY A N 1
ATOM 4022 C CA . GLY A 1 523 ? -3.541 -14.183 19.149 1.00 91.81 523 GLY A CA 1
ATOM 4023 C C . GLY A 1 523 ? -2.420 -13.504 18.355 1.00 91.81 523 GLY A C 1
ATOM 4024 O O . GLY A 1 523 ? -1.663 -12.726 18.930 1.00 91.81 523 GLY A O 1
ATOM 4025 N N . GLU A 1 524 ? -2.283 -13.760 17.052 1.00 94.75 524 GLU A N 1
ATOM 4026 C CA . GLU A 1 524 ? -1.246 -13.117 16.242 1.00 94.75 524 GLU A CA 1
ATOM 4027 C C . GLU A 1 524 ? -1.607 -11.671 15.884 1.00 94.75 524 GLU A C 1
ATOM 4029 O O . GLU A 1 524 ? -2.775 -11.299 15.718 1.00 94.75 524 GLU A O 1
ATOM 4034 N N . LYS A 1 525 ? -0.570 -10.857 15.674 1.00 93.44 525 LYS A N 1
ATOM 4035 C CA . LYS A 1 525 ? -0.711 -9.472 15.214 1.00 93.44 525 LYS A CA 1
ATOM 4036 C C . LYS A 1 525 ? 0.354 -9.078 14.199 1.00 93.44 525 LYS A C 1
ATOM 4038 O O . LYS A 1 525 ? 1.434 -9.667 14.144 1.00 93.44 525 LYS A O 1
ATOM 4043 N N . VAL A 1 526 ? 0.064 -8.043 13.422 1.00 92.56 526 VAL A N 1
ATOM 4044 C CA . VAL A 1 526 ? 0.985 -7.398 12.486 1.00 92.56 526 VAL A CA 1
ATOM 4045 C C . VAL A 1 526 ? 1.104 -5.906 12.795 1.00 92.56 526 VAL A C 1
ATOM 4047 O O . VAL A 1 526 ? 0.112 -5.265 13.119 1.00 92.56 526 VAL A O 1
ATOM 4050 N N . LEU A 1 527 ? 2.314 -5.361 12.703 1.00 91.00 527 LEU A N 1
ATOM 4051 C CA . LEU A 1 527 ? 2.622 -3.935 12.782 1.00 91.00 527 LEU A CA 1
ATOM 4052 C C . LEU A 1 527 ? 3.193 -3.494 11.435 1.00 91.00 527 LEU A C 1
ATOM 4054 O O . LEU A 1 527 ? 4.273 -3.947 11.065 1.00 91.00 527 LEU A O 1
ATOM 4058 N N . ILE A 1 528 ? 2.490 -2.622 10.722 1.00 88.19 528 ILE A N 1
ATOM 4059 C CA . ILE A 1 528 ? 2.962 -1.972 9.498 1.00 88.19 528 ILE A CA 1
ATOM 4060 C C . ILE A 1 528 ? 3.464 -0.584 9.894 1.00 88.19 528 ILE A C 1
ATOM 4062 O O . ILE A 1 528 ? 2.730 0.164 10.535 1.00 88.19 528 ILE A O 1
ATOM 4066 N N . SER A 1 529 ? 4.707 -0.246 9.561 1.00 83.25 529 SER A N 1
ATOM 4067 C CA . SER A 1 529 ? 5.367 0.985 10.018 1.00 83.25 529 SER A CA 1
ATOM 4068 C C . SER A 1 529 ? 5.897 1.830 8.860 1.00 83.25 529 SER A C 1
ATOM 4070 O O . SER A 1 529 ? 5.855 1.412 7.704 1.00 83.25 529 SER A O 1
ATOM 4072 N N . HIS A 1 530 ? 6.406 3.022 9.185 1.00 74.88 530 HIS A N 1
ATOM 4073 C CA . HIS A 1 530 ? 6.938 3.994 8.223 1.00 74.88 530 HIS A CA 1
ATOM 4074 C C . HIS A 1 530 ? 5.891 4.447 7.196 1.00 74.88 530 HIS A C 1
ATOM 4076 O O . HIS A 1 530 ? 6.176 4.625 6.011 1.00 74.88 530 HIS A O 1
ATOM 4082 N N . LEU A 1 531 ? 4.649 4.597 7.652 1.00 80.62 531 LEU A N 1
ATOM 4083 C CA . LEU A 1 531 ? 3.549 5.122 6.855 1.00 80.62 531 LEU A CA 1
ATOM 4084 C C . LEU A 1 531 ? 3.622 6.660 6.809 1.00 80.62 531 LEU A C 1
ATOM 4086 O O . LEU A 1 531 ? 4.089 7.280 7.771 1.00 80.62 531 LEU A O 1
ATOM 4090 N N . PRO A 1 532 ? 3.204 7.277 5.691 1.00 73.81 532 PRO A N 1
ATOM 4091 C CA . PRO A 1 532 ? 3.330 8.712 5.489 1.00 73.81 532 PRO A CA 1
ATOM 4092 C C . PRO A 1 532 ? 2.347 9.508 6.352 1.00 73.81 532 PRO A C 1
ATOM 4094 O O . PRO A 1 532 ? 1.214 9.085 6.591 1.00 73.81 532 PRO A O 1
ATOM 4097 N N . LYS A 1 533 ? 2.768 10.708 6.739 1.00 77.00 533 LYS A N 1
ATOM 4098 C CA . LYS A 1 533 ? 1.944 11.757 7.329 1.00 77.00 533 LYS A CA 1
ATOM 4099 C C . LYS A 1 533 ? 2.241 13.076 6.642 1.00 77.00 533 LYS A C 1
ATOM 4101 O O . LYS A 1 533 ? 3.399 13.444 6.455 1.00 77.00 533 LYS A O 1
ATOM 4106 N N . ASP A 1 534 ? 1.177 13.776 6.277 1.00 71.19 534 ASP A N 1
ATOM 4107 C CA . ASP A 1 534 ? 1.301 15.140 5.787 1.00 71.19 534 ASP A CA 1
ATOM 4108 C C . ASP A 1 534 ? 1.566 16.097 6.958 1.00 71.19 534 ASP A C 1
ATOM 4110 O O . ASP A 1 534 ? 1.050 15.903 8.064 1.00 71.19 534 ASP A O 1
ATOM 4114 N N . THR A 1 535 ? 2.397 17.112 6.729 1.00 65.56 535 THR A N 1
ATOM 4115 C CA . THR A 1 535 ? 2.657 18.166 7.720 1.00 65.56 535 THR A CA 1
ATOM 4116 C C . THR A 1 535 ? 1.712 19.357 7.571 1.00 65.56 535 THR A C 1
ATOM 4118 O O . THR A 1 535 ? 1.664 20.205 8.469 1.00 65.56 535 THR A O 1
ATOM 4121 N N . ASP A 1 536 ? 0.942 19.407 6.481 1.00 65.69 536 ASP A N 1
ATOM 4122 C CA . ASP A 1 536 ? -0.091 20.405 6.256 1.00 65.69 536 ASP A CA 1
ATOM 4123 C C . ASP A 1 536 ? -1.273 20.190 7.214 1.00 65.69 536 ASP A C 1
ATOM 4125 O O . ASP A 1 536 ? -1.875 19.117 7.293 1.00 65.69 536 ASP A O 1
ATOM 4129 N N . LYS A 1 537 ? -1.593 21.237 7.975 1.00 60.44 537 LYS A N 1
ATOM 4130 C CA . LYS A 1 537 ? -2.677 21.236 8.965 1.00 60.44 537 LYS A CA 1
ATOM 4131 C C . LYS A 1 537 ? -4.034 21.574 8.353 1.00 60.44 537 LYS A C 1
ATOM 4133 O O . LYS A 1 537 ? -5.041 21.389 9.034 1.00 60.44 537 LYS A O 1
ATOM 4138 N N . ASP A 1 538 ? -4.054 22.059 7.113 1.00 64.31 538 ASP A N 1
ATOM 4139 C CA . ASP A 1 538 ? -5.251 22.564 6.441 1.00 64.31 538 ASP A CA 1
ATOM 4140 C C . ASP A 1 538 ? -5.885 21.527 5.492 1.00 64.31 538 ASP A C 1
ATOM 4142 O O . ASP A 1 538 ? -6.893 21.809 4.842 1.00 64.31 538 ASP A O 1
ATOM 4146 N N . LEU A 1 539 ? -5.339 20.307 5.425 1.00 65.31 539 LEU A N 1
ATOM 4147 C CA . LEU A 1 539 ? -5.920 19.212 4.647 1.00 65.31 539 LEU A CA 1
ATOM 4148 C C . LEU A 1 539 ? -7.269 18.759 5.218 1.00 65.31 539 LEU A C 1
ATOM 4150 O O . LEU A 1 539 ? -7.389 18.429 6.397 1.00 65.31 539 LEU A O 1
ATOM 4154 N N . GLU A 1 540 ? -8.277 18.647 4.346 1.00 72.88 540 GLU A N 1
ATOM 4155 C CA . GLU A 1 540 ? -9.588 18.096 4.719 1.00 72.88 540 GLU A CA 1
ATOM 4156 C C . GLU A 1 540 ? -9.509 16.622 5.156 1.00 72.88 540 GLU A C 1
ATOM 4158 O O . GLU A 1 540 ? -10.328 16.178 5.964 1.00 72.88 540 GLU A O 1
ATOM 4163 N N . LYS A 1 541 ? -8.550 15.859 4.610 1.00 76.56 541 LYS A N 1
ATOM 4164 C CA . LYS A 1 541 ? -8.292 14.448 4.930 1.00 76.56 541 LYS A CA 1
ATOM 4165 C C . LYS A 1 541 ? -6.803 14.134 4.861 1.00 76.56 541 LYS A C 1
ATOM 4167 O O . LYS A 1 541 ? -6.130 14.551 3.923 1.00 76.56 541 LYS A O 1
ATOM 4172 N N . GLY A 1 542 ? -6.313 13.361 5.824 1.00 82.44 542 GLY A N 1
ATOM 4173 C CA . GLY A 1 542 ? -4.957 12.817 5.814 1.00 82.44 542 GLY A CA 1
ATOM 4174 C C . GLY A 1 542 ? -4.816 11.541 4.978 1.00 82.44 542 GLY A C 1
ATOM 4175 O O . GLY A 1 542 ? -5.753 11.068 4.332 1.00 82.44 542 GLY A O 1
ATOM 4176 N N . TYR A 1 543 ? -3.621 10.953 5.020 1.00 86.56 543 TYR A N 1
ATOM 4177 C CA . TYR A 1 543 ? -3.409 9.594 4.531 1.00 86.56 543 TYR A CA 1
ATOM 4178 C C . TYR A 1 543 ? -4.228 8.595 5.354 1.00 86.56 543 TYR A C 1
ATOM 4180 O O . TYR A 1 543 ? -4.320 8.710 6.578 1.00 86.56 543 TYR A O 1
ATOM 4188 N N . GLY A 1 544 ? -4.791 7.602 4.674 1.00 90.94 544 GLY A N 1
ATOM 4189 C CA . GLY A 1 544 ? -5.745 6.676 5.265 1.00 90.94 544 GLY A CA 1
ATOM 4190 C C . GLY A 1 544 ? -5.486 5.219 4.936 1.00 90.94 544 GLY A C 1
ATOM 4191 O O . GLY A 1 544 ? -4.620 4.867 4.130 1.00 90.94 544 GLY A O 1
ATOM 4192 N N . TYR A 1 545 ? -6.271 4.366 5.574 1.00 92.38 545 TYR A N 1
ATOM 4193 C CA . TYR A 1 545 ? -6.242 2.930 5.377 1.00 92.38 545 TYR A CA 1
ATOM 4194 C C . TYR A 1 545 ? -7.639 2.318 5.456 1.00 92.38 545 TYR A C 1
ATOM 4196 O O . TYR A 1 545 ? -8.561 2.920 5.996 1.00 92.38 545 TYR A O 1
ATOM 4204 N N . ASN A 1 546 ? -7.776 1.094 4.950 1.00 91.88 546 ASN A N 1
ATOM 4205 C CA . ASN A 1 546 ? -8.903 0.206 5.204 1.00 91.88 546 ASN A CA 1
ATOM 4206 C C . ASN A 1 546 ? -8.397 -1.238 5.352 1.00 91.88 546 ASN A C 1
ATOM 4208 O O . ASN A 1 546 ? -7.738 -1.761 4.454 1.00 91.88 546 ASN A O 1
ATOM 4212 N N . VAL A 1 547 ? -8.696 -1.892 6.470 1.00 91.12 547 VAL A N 1
ATOM 4213 C CA . VAL A 1 547 ? -8.372 -3.298 6.736 1.00 91.12 547 VAL A CA 1
ATOM 4214 C C . VAL A 1 547 ? -9.639 -4.126 6.637 1.00 91.12 547 VAL A C 1
ATOM 4216 O O . VAL A 1 547 ? -10.629 -3.790 7.271 1.00 91.12 547 VAL A O 1
ATOM 4219 N N . ARG A 1 548 ? -9.591 -5.244 5.911 1.00 90.00 548 ARG A N 1
ATOM 4220 C CA . ARG A 1 548 ? -10.710 -6.184 5.766 1.00 90.00 548 ARG A CA 1
ATOM 4221 C C . ARG A 1 548 ? -10.318 -7.594 6.166 1.00 90.00 548 ARG A C 1
ATOM 4223 O O . ARG A 1 548 ? -9.301 -8.089 5.685 1.00 90.00 548 ARG A O 1
ATOM 4230 N N . GLU A 1 549 ? -11.138 -8.268 6.965 1.00 90.38 549 GLU A N 1
ATOM 4231 C CA . GLU A 1 549 ? -11.062 -9.716 7.173 1.00 90.38 549 GLU A CA 1
ATOM 4232 C C . GLU A 1 549 ? -11.878 -10.419 6.089 1.00 90.38 549 GLU A C 1
ATOM 4234 O O . GLU A 1 549 ? -13.101 -10.330 6.031 1.00 90.38 549 GLU A O 1
ATOM 4239 N N . LEU A 1 550 ? -11.181 -11.115 5.195 1.00 90.19 550 LEU A N 1
ATOM 4240 C CA . LEU A 1 550 ? -11.788 -11.790 4.049 1.00 90.19 550 LEU A CA 1
ATOM 4241 C C . LEU A 1 550 ? -12.431 -13.125 4.445 1.00 90.19 550 LEU A C 1
ATOM 4243 O O . LEU A 1 550 ? -13.363 -13.582 3.787 1.00 90.19 550 LEU A O 1
ATOM 4247 N N . GLY A 1 551 ? -11.907 -13.756 5.497 1.00 89.81 551 GLY A N 1
ATOM 4248 C CA . GLY A 1 551 ? -12.435 -14.979 6.089 1.00 89.81 551 GLY A CA 1
ATOM 4249 C C . GLY A 1 551 ? -11.384 -16.036 6.391 1.00 89.81 551 GLY A C 1
ATOM 4250 O O . GLY A 1 551 ? -10.191 -15.744 6.490 1.00 89.81 551 GLY A O 1
ATOM 4251 N N . ARG A 1 552 ? -11.842 -17.272 6.596 1.00 91.44 552 ARG A N 1
ATOM 4252 C CA . ARG A 1 552 ? -10.993 -18.404 6.992 1.00 91.44 552 ARG A CA 1
ATOM 4253 C C . ARG A 1 552 ? -10.253 -18.940 5.773 1.00 91.44 552 ARG A C 1
ATOM 4255 O O . ARG A 1 552 ? -10.840 -19.086 4.704 1.00 91.44 552 ARG A O 1
ATOM 4262 N N . VAL A 1 553 ? -8.976 -19.261 5.915 1.00 94.00 553 VAL A N 1
ATOM 4263 C CA . VAL A 1 553 ? -8.218 -19.933 4.855 1.00 94.00 553 VAL A CA 1
ATOM 4264 C C . VAL A 1 553 ? -8.600 -21.409 4.843 1.00 94.00 553 VAL A C 1
ATOM 4266 O O . VAL A 1 553 ? -8.532 -22.077 5.874 1.00 94.00 553 VAL A O 1
ATOM 4269 N N . ASP A 1 554 ? -8.979 -21.927 3.675 1.00 93.06 554 ASP A N 1
ATOM 4270 C CA . ASP A 1 554 ? -9.245 -23.354 3.508 1.00 93.06 554 ASP A CA 1
ATOM 4271 C C . ASP A 1 554 ? -7.960 -24.151 3.784 1.00 93.06 554 ASP A C 1
ATOM 4273 O O . ASP A 1 554 ? -6.915 -23.887 3.178 1.00 93.06 554 ASP A O 1
ATOM 4277 N N . SER A 1 555 ? -8.046 -25.137 4.682 1.00 92.38 555 SER A N 1
ATOM 4278 C CA . SER A 1 555 ? -6.925 -26.004 5.074 1.00 92.38 555 SER A CA 1
ATOM 4279 C C . SER A 1 555 ? -6.287 -26.787 3.914 1.00 92.38 555 SER A C 1
ATOM 4281 O O . SER A 1 555 ? -5.148 -27.234 4.034 1.00 92.38 555 SER A O 1
ATOM 4283 N N . SER A 1 556 ? -6.985 -26.930 2.782 1.00 92.62 556 SER A N 1
ATOM 4284 C CA . SER A 1 556 ? -6.467 -27.525 1.544 1.00 92.62 556 SER A CA 1
ATOM 4285 C C . SER A 1 556 ? -5.585 -26.577 0.716 1.00 92.62 556 SER A C 1
ATOM 4287 O O . SER A 1 556 ? -4.961 -27.010 -0.257 1.00 92.62 556 SER A O 1
ATOM 4289 N N . SER A 1 557 ? -5.491 -25.295 1.089 1.00 91.75 557 SER A N 1
ATOM 4290 C CA . SER A 1 557 ? -4.646 -24.309 0.406 1.00 91.75 557 SER A CA 1
ATOM 4291 C C . SER A 1 557 ? -3.165 -24.697 0.467 1.00 91.75 557 SER A C 1
ATOM 4293 O O . SER A 1 557 ? -2.639 -25.114 1.500 1.00 91.75 557 SER A O 1
ATOM 4295 N N . THR A 1 558 ? -2.451 -24.518 -0.647 1.00 88.44 558 THR A N 1
ATOM 4296 C CA . THR A 1 558 ? -1.020 -24.850 -0.724 1.00 88.44 558 THR A CA 1
ATOM 4297 C C . THR A 1 558 ? -0.212 -23.996 0.254 1.00 88.44 558 THR A C 1
ATOM 4299 O O . THR A 1 558 ? -0.318 -22.772 0.247 1.00 88.44 558 THR A O 1
ATOM 4302 N N . GLY A 1 559 ? 0.615 -24.650 1.075 1.00 85.50 559 GLY A N 1
ATOM 4303 C CA . GLY A 1 559 ? 1.454 -23.984 2.072 1.00 85.50 559 GLY A CA 1
ATOM 4304 C C . GLY A 1 559 ? 0.773 -23.726 3.418 1.00 85.50 559 GLY A C 1
ATOM 4305 O O . GLY A 1 559 ? 1.401 -23.152 4.303 1.00 85.50 559 GLY A O 1
ATOM 4306 N N . TYR A 1 560 ? -0.472 -24.167 3.616 1.00 90.62 560 TYR A N 1
ATOM 4307 C CA . TYR A 1 560 ? -1.131 -24.092 4.920 1.00 90.62 560 TYR A CA 1
ATOM 4308 C C . TYR A 1 560 ? -0.357 -24.887 5.997 1.00 90.62 560 TYR A C 1
ATOM 4310 O O . TYR A 1 560 ? 0.100 -25.997 5.711 1.00 90.62 560 TYR A O 1
ATOM 4318 N N . PRO A 1 561 ? -0.231 -24.381 7.241 1.00 87.38 561 PRO A N 1
ATOM 4319 C CA . PRO A 1 561 ? -0.716 -23.084 7.729 1.00 87.38 561 PRO A CA 1
ATOM 4320 C C . PRO A 1 561 ? 0.297 -21.927 7.615 1.00 87.38 561 PRO A C 1
ATOM 4322 O O . PRO A 1 561 ? -0.093 -20.779 7.806 1.00 87.38 561 PRO A O 1
ATOM 4325 N N . ASP A 1 562 ? 1.577 -22.200 7.341 1.00 83.25 562 ASP A N 1
ATOM 4326 C CA . ASP A 1 562 ? 2.665 -21.235 7.593 1.00 83.25 562 ASP A CA 1
ATOM 4327 C C . ASP A 1 562 ? 3.250 -20.574 6.334 1.00 83.25 562 ASP A C 1
ATOM 4329 O O . ASP A 1 562 ? 3.685 -19.426 6.383 1.00 83.25 562 ASP A O 1
ATOM 4333 N N . ASN A 1 563 ? 3.222 -21.264 5.194 1.00 85.25 563 ASN A N 1
ATOM 4334 C CA . ASN A 1 563 ? 3.873 -20.869 3.939 1.00 85.25 563 ASN A CA 1
ATOM 4335 C C . ASN A 1 563 ? 2.848 -20.521 2.844 1.00 85.25 563 ASN A C 1
ATOM 4337 O O . ASN A 1 563 ? 2.973 -20.945 1.694 1.00 85.25 563 ASN A O 1
ATOM 4341 N N . LEU A 1 564 ? 1.799 -19.787 3.215 1.00 83.19 564 LEU A N 1
ATOM 4342 C CA . LEU A 1 564 ? 0.701 -19.415 2.321 1.00 83.19 564 LEU A CA 1
ATOM 4343 C C . LEU A 1 564 ? 1.130 -18.342 1.311 1.00 83.19 564 LEU A C 1
ATOM 4345 O O . LEU A 1 564 ? 1.745 -17.342 1.677 1.00 83.19 564 LEU A O 1
ATOM 4349 N N . ASN A 1 565 ? 0.743 -18.509 0.043 1.00 79.38 565 ASN A N 1
ATOM 4350 C CA . ASN A 1 565 ? 0.950 -17.495 -0.992 1.00 79.38 565 ASN A CA 1
ATOM 4351 C C . ASN A 1 565 ? -0.309 -16.608 -1.136 1.00 79.38 565 ASN A C 1
ATOM 4353 O O . ASN A 1 565 ? -1.359 -17.102 -1.553 1.00 79.38 565 ASN A O 1
ATOM 4357 N N . PRO A 1 566 ? -0.218 -15.287 -0.877 1.00 82.12 566 PRO A N 1
ATOM 4358 C CA . PRO A 1 566 ? -1.341 -14.345 -0.975 1.00 82.12 566 PRO A CA 1
ATOM 4359 C C . PRO A 1 566 ? -2.168 -14.414 -2.270 1.00 82.12 566 PRO A C 1
ATOM 4361 O O . PRO A 1 566 ? -3.361 -14.102 -2.259 1.00 82.12 566 PRO A O 1
ATOM 4364 N N . SER A 1 567 ? -1.562 -14.830 -3.386 1.00 79.06 567 SER A N 1
ATOM 4365 C CA . SER A 1 567 ? -2.186 -14.795 -4.715 1.00 79.06 567 SER A CA 1
ATOM 4366 C C . SER A 1 567 ? -3.068 -16.005 -5.045 1.00 79.06 567 SER A C 1
ATOM 4368 O O . SER A 1 567 ? -3.895 -15.899 -5.946 1.00 79.06 567 SER A O 1
ATOM 4370 N N . ASN A 1 568 ? -2.911 -17.149 -4.367 1.00 83.25 568 ASN A N 1
ATOM 4371 C CA . ASN A 1 568 ? -3.582 -18.406 -4.748 1.00 83.25 568 ASN A CA 1
ATOM 4372 C C . ASN A 1 568 ? -4.308 -19.130 -3.597 1.00 83.25 568 ASN A C 1
ATOM 4374 O O . ASN A 1 568 ? -4.765 -20.257 -3.782 1.00 83.25 568 ASN A O 1
ATOM 4378 N N . VAL A 1 569 ? -4.424 -18.503 -2.423 1.00 87.62 569 VAL A N 1
ATOM 4379 C CA . VAL A 1 569 ? -5.198 -19.050 -1.300 1.00 87.62 569 VAL A CA 1
ATOM 4380 C C . VAL A 1 569 ? -6.695 -19.089 -1.593 1.00 87.62 569 VAL A C 1
ATOM 4382 O O . VAL A 1 569 ? -7.262 -18.133 -2.133 1.00 87.62 569 VAL A O 1
ATOM 4385 N N . THR A 1 570 ? -7.345 -20.166 -1.152 1.00 93.25 570 THR A N 1
ATOM 4386 C CA . THR A 1 570 ? -8.807 -20.252 -1.121 1.00 93.25 570 THR A CA 1
ATOM 4387 C C . THR A 1 570 ? -9.291 -19.725 0.224 1.00 93.25 570 THR A C 1
ATOM 4389 O O . THR A 1 570 ? -8.864 -20.204 1.275 1.00 93.25 570 THR A O 1
ATOM 4392 N N . VAL A 1 571 ? -10.154 -18.709 0.190 1.00 92.25 571 VAL A N 1
ATOM 4393 C CA . VAL A 1 571 ? -10.727 -18.082 1.386 1.00 92.25 571 VAL A CA 1
ATOM 4394 C C . VAL A 1 571 ? -12.205 -18.435 1.454 1.00 92.25 571 VAL A C 1
ATOM 4396 O O . VAL A 1 571 ? -12.939 -18.205 0.495 1.00 92.25 571 VAL A O 1
ATOM 4399 N N . ILE A 1 572 ? -12.621 -18.987 2.588 1.00 90.19 572 ILE A N 1
ATOM 4400 C CA . ILE A 1 572 ? -14.008 -19.255 2.950 1.00 90.19 572 ILE A CA 1
ATOM 4401 C C . ILE A 1 572 ? -14.534 -17.987 3.641 1.00 90.19 572 ILE A C 1
ATOM 4403 O O . ILE A 1 572 ? -14.063 -17.669 4.741 1.00 90.19 572 ILE A O 1
ATOM 4407 N N . PRO A 1 573 ? -15.459 -17.236 3.014 1.00 86.56 573 PRO A N 1
ATOM 4408 C CA . PRO A 1 573 ? -15.988 -16.005 3.592 1.00 86.56 573 PRO A CA 1
ATOM 4409 C C . PRO A 1 573 ? -16.660 -16.254 4.940 1.00 86.56 573 PRO A C 1
ATOM 4411 O O . PRO A 1 573 ? -17.281 -17.298 5.145 1.00 86.56 573 PRO A O 1
ATOM 4414 N N . LEU A 1 574 ? -16.567 -15.278 5.842 1.00 77.88 574 LEU A N 1
ATOM 4415 C CA . LEU A 1 574 ? -17.309 -15.327 7.100 1.00 77.88 574 LEU A CA 1
ATOM 4416 C C . LEU A 1 574 ? -18.793 -15.091 6.835 1.00 77.88 574 LEU A C 1
ATOM 4418 O O . LEU A 1 574 ? -19.175 -14.239 6.033 1.00 77.88 574 LEU A O 1
ATOM 4422 N N . THR A 1 575 ? -19.632 -15.832 7.544 1.00 70.94 575 THR A N 1
ATOM 4423 C CA . THR A 1 575 ? -21.071 -15.591 7.609 1.00 70.94 575 THR A CA 1
ATOM 4424 C C . THR A 1 575 ? -21.421 -14.900 8.932 1.00 70.94 575 THR A C 1
ATOM 4426 O O . THR A 1 575 ? -20.604 -14.880 9.858 1.00 70.94 575 THR A O 1
ATOM 4429 N N . PRO A 1 576 ? -22.653 -14.386 9.113 1.00 64.69 576 PRO A N 1
ATOM 4430 C CA . PRO A 1 576 ? -23.097 -13.872 10.409 1.00 64.69 576 PRO A CA 1
ATOM 4431 C C . PRO A 1 576 ? -22.890 -14.854 11.577 1.00 64.69 576 PRO A C 1
ATOM 4433 O O . PRO A 1 576 ? -22.736 -14.398 12.712 1.00 64.69 576 PRO A O 1
ATOM 4436 N N . LYS A 1 577 ? -22.815 -16.164 11.286 1.00 63.31 577 LYS A N 1
ATOM 4437 C CA . LYS A 1 577 ? -22.551 -17.259 12.232 1.00 63.31 577 LYS A CA 1
ATOM 4438 C C . LYS A 1 577 ? -21.091 -17.350 12.687 1.00 63.31 577 LYS A C 1
ATOM 4440 O O . LYS A 1 577 ? -20.848 -17.872 13.763 1.00 63.31 577 LYS A O 1
ATOM 4445 N N . ASP A 1 578 ? -20.149 -16.843 11.893 1.00 63.84 578 ASP A N 1
ATOM 4446 C CA . ASP A 1 578 ? -18.701 -17.012 12.092 1.00 63.84 578 ASP A CA 1
ATOM 4447 C C . ASP A 1 578 ? -18.032 -15.876 12.872 1.00 63.84 578 ASP A C 1
ATOM 4449 O O . ASP A 1 578 ? -16.852 -15.977 13.203 1.00 63.84 578 ASP A O 1
ATOM 4453 N N . SER A 1 579 ? -18.804 -14.830 13.191 1.00 61.44 579 SER A N 1
ATOM 4454 C CA . SER A 1 579 ? -18.392 -13.636 13.938 1.00 61.44 579 SER A CA 1
ATOM 4455 C C . SER A 1 579 ? -17.558 -12.602 13.167 1.00 61.44 579 SER A C 1
ATOM 4457 O O . SER A 1 579 ? -17.087 -12.850 12.063 1.00 61.44 579 SER A O 1
ATOM 4459 N N . THR A 1 580 ? -17.537 -11.391 13.736 1.00 58.75 580 THR A N 1
ATOM 4460 C CA . THR A 1 580 ? -16.483 -10.363 13.647 1.00 58.75 580 THR A CA 1
ATOM 4461 C C . THR A 1 580 ? -16.927 -9.154 14.469 1.00 58.75 580 THR A C 1
ATOM 4463 O O . THR A 1 580 ? -17.862 -8.432 14.124 1.00 58.75 580 THR A O 1
ATOM 4466 N N . THR A 1 581 ? -16.272 -8.959 15.606 1.00 60.94 581 THR A N 1
ATOM 4467 C CA . THR A 1 581 ? -16.363 -7.728 16.394 1.00 60.94 581 THR A CA 1
ATOM 4468 C C . THR A 1 581 ? -15.069 -6.953 16.194 1.00 60.94 581 THR A C 1
ATOM 4470 O O . THR A 1 581 ? -13.996 -7.538 16.389 1.00 60.94 581 THR A O 1
ATOM 4473 N N . PHE A 1 582 ? -15.157 -5.659 15.849 1.00 64.56 582 PHE A N 1
ATOM 4474 C CA . PHE A 1 582 ? -13.984 -4.783 15.814 1.00 64.56 582 PHE A CA 1
ATOM 4475 C C . PHE A 1 582 ? -13.904 -3.853 16.975 1.00 64.56 582 PHE A C 1
ATOM 4477 O O . PHE A 1 582 ? -14.839 -3.129 17.305 1.00 64.56 582 PHE A O 1
ATOM 4484 N N . MET A 1 583 ? -12.702 -3.818 17.513 1.00 68.88 583 MET A N 1
ATOM 4485 C CA . MET A 1 583 ? -12.268 -2.764 18.388 1.00 68.88 583 MET A CA 1
ATOM 4486 C C . MET A 1 583 ? -11.131 -2.041 17.708 1.00 68.88 583 MET A C 1
ATOM 4488 O O . MET A 1 583 ? -10.211 -2.671 17.181 1.00 68.88 583 MET A O 1
ATOM 4492 N N . THR A 1 584 ? -11.195 -0.724 17.754 1.00 67.69 584 THR A N 1
ATOM 4493 C CA . THR A 1 584 ? -10.135 0.135 17.256 1.00 67.69 584 THR A CA 1
ATOM 4494 C C . THR A 1 584 ? -9.618 1.018 18.364 1.00 67.69 584 THR A C 1
ATOM 4496 O O . THR A 1 584 ? -10.250 1.110 19.411 1.00 67.69 584 THR A O 1
ATOM 4499 N N . GLY A 1 585 ? -8.449 1.605 18.163 1.00 65.31 585 GLY A N 1
ATOM 4500 C CA . GLY A 1 585 ? -7.883 2.641 19.015 1.00 65.31 585 GLY A CA 1
ATOM 4501 C C . GLY A 1 585 ? -6.530 3.084 18.508 1.00 65.31 585 GLY A C 1
ATOM 4502 O O . GLY A 1 585 ? -6.237 2.902 17.329 1.00 65.31 585 GLY A O 1
ATOM 4503 N N . THR A 1 586 ? -5.705 3.678 19.361 1.00 71.38 586 THR A N 1
ATOM 4504 C CA . THR A 1 586 ? -4.372 4.144 18.961 1.00 71.38 586 THR A CA 1
ATOM 4505 C C . THR A 1 586 ? -3.309 3.153 19.429 1.00 71.38 586 THR A C 1
ATOM 4507 O O . THR A 1 586 ? -3.466 2.480 20.444 1.00 71.38 586 THR A O 1
ATOM 4510 N N . ILE A 1 587 ? -2.179 3.051 18.730 1.00 76.75 587 ILE A N 1
ATOM 4511 C CA . ILE A 1 587 ? -1.063 2.194 19.170 1.00 76.75 587 ILE A CA 1
ATOM 4512 C C . ILE A 1 587 ? -0.588 2.580 20.582 1.00 76.75 587 ILE A C 1
ATOM 4514 O O . ILE A 1 587 ? -0.226 1.705 21.369 1.00 76.75 587 ILE A O 1
ATOM 4518 N N . LYS A 1 588 ? -0.610 3.878 20.912 1.00 77.31 588 LYS A N 1
ATOM 4519 C CA . LYS A 1 588 ? -0.175 4.406 22.211 1.00 77.31 588 LYS A CA 1
ATOM 4520 C C . LYS A 1 588 ? -1.183 4.129 23.326 1.00 77.31 588 LYS A C 1
ATOM 4522 O O . LYS A 1 588 ? -0.781 3.735 24.417 1.00 77.31 588 LYS A O 1
ATOM 4527 N N . ASP A 1 589 ? -2.462 4.362 23.055 1.00 68.75 589 ASP A N 1
ATOM 4528 C CA . ASP A 1 589 ? -3.531 4.305 24.056 1.00 68.75 589 ASP A CA 1
ATOM 4529 C C . ASP A 1 589 ? -4.210 2.923 24.100 1.00 68.75 589 ASP A C 1
ATOM 4531 O O . ASP A 1 589 ? -5.019 2.651 24.985 1.00 68.75 589 ASP A O 1
ATOM 4535 N N . GLY A 1 590 ? -3.843 2.025 23.179 1.00 68.69 590 GLY A N 1
ATOM 4536 C CA . GLY A 1 590 ? -4.445 0.710 23.012 1.00 68.69 590 GLY A CA 1
ATOM 4537 C C . GLY A 1 590 ? -5.810 0.783 22.328 1.00 68.69 590 GLY A C 1
ATOM 4538 O O . GLY A 1 590 ? -6.137 1.741 21.632 1.00 68.69 590 GLY A O 1
ATOM 4539 N N . LEU A 1 591 ? -6.619 -0.258 22.516 1.00 68.38 591 LEU A N 1
ATOM 4540 C CA . LEU A 1 591 ? -7.988 -0.288 22.003 1.00 68.38 591 LEU A CA 1
ATOM 4541 C C . LEU A 1 591 ? -8.849 0.755 22.737 1.00 68.38 591 LEU A C 1
ATOM 4543 O O . LEU A 1 591 ? -8.919 0.751 23.965 1.00 68.38 591 LEU A O 1
ATOM 4547 N N . GLY A 1 592 ? -9.512 1.633 21.987 1.00 63.84 592 GLY A N 1
ATOM 4548 C CA . GLY A 1 592 ? -10.356 2.716 22.481 1.00 63.84 592 GLY A CA 1
ATOM 4549 C C . GLY A 1 592 ? -10.967 3.572 21.357 1.00 63.84 592 GLY A C 1
ATOM 4550 O O . GLY A 1 592 ? -10.365 3.776 20.317 1.00 63.84 592 GLY A O 1
ATOM 4551 N N . GLN A 1 593 ? -12.145 4.138 21.632 1.00 56.53 593 GLN A N 1
ATOM 4552 C CA . GLN A 1 593 ? -13.037 4.922 20.761 1.00 56.53 593 GLN A CA 1
ATOM 4553 C C . GLN A 1 593 ? -13.753 4.149 19.636 1.00 56.53 593 GLN A C 1
ATOM 4555 O O . GLN A 1 593 ? -13.159 3.701 18.666 1.00 56.53 593 GLN A O 1
ATOM 4560 N N . LYS A 1 594 ? -15.091 4.087 19.772 1.00 57.16 594 LYS A N 1
ATOM 4561 C CA . LYS A 1 594 ? -16.089 3.676 18.761 1.00 57.16 594 LYS A CA 1
ATOM 4562 C C . LYS A 1 594 ? -15.880 2.275 18.165 1.00 57.16 594 LYS A C 1
ATOM 4564 O O . LYS A 1 594 ? -15.341 2.116 17.076 1.00 57.16 594 LYS A O 1
ATOM 4569 N N . LEU A 1 595 ? -16.432 1.258 18.838 1.00 64.19 595 LEU A N 1
ATOM 4570 C CA . LEU A 1 595 ? -16.628 -0.059 18.219 1.00 64.19 595 LEU A CA 1
ATOM 4571 C C . LEU A 1 595 ? -17.465 0.081 16.946 1.00 64.19 595 LEU A C 1
ATOM 4573 O O . LEU A 1 595 ? -18.594 0.572 16.991 1.00 64.19 595 LEU A O 1
ATOM 4577 N N . THR A 1 596 ? -16.916 -0.412 15.844 1.00 68.00 596 THR A N 1
ATOM 4578 C CA . THR A 1 596 ? -17.645 -0.599 14.592 1.00 68.00 596 THR A CA 1
ATOM 4579 C C . THR A 1 596 ? -17.784 -2.100 14.389 1.00 68.00 596 THR A C 1
ATOM 4581 O O . THR A 1 596 ? -16.795 -2.820 14.381 1.00 68.00 596 THR A O 1
ATOM 4584 N N . LEU A 1 597 ? -19.006 -2.614 14.318 1.00 69.75 597 LEU A N 1
ATOM 4585 C CA . LEU A 1 597 ? -19.234 -4.032 14.030 1.00 69.75 597 LEU A CA 1
ATOM 4586 C C . LEU A 1 597 ? -19.208 -4.212 12.509 1.00 69.75 597 LEU A C 1
ATOM 4588 O O . LEU A 1 597 ? -19.873 -3.449 11.815 1.00 69.75 597 LEU A O 1
ATOM 4592 N N . GLY A 1 598 ? -18.448 -5.177 11.991 1.00 74.38 598 GLY A N 1
ATOM 4593 C CA . GLY A 1 598 ? -18.278 -5.344 10.542 1.00 74.38 598 GLY A CA 1
ATOM 4594 C C . GLY A 1 598 ? -17.251 -6.413 10.177 1.00 74.38 598 GLY A C 1
ATOM 4595 O O . GLY A 1 598 ? -16.816 -7.139 11.059 1.00 74.38 598 GLY A O 1
ATOM 4596 N N . VAL A 1 599 ? -16.837 -6.475 8.901 1.00 77.38 599 VAL A N 1
ATOM 4597 C CA . VAL A 1 599 ? -15.632 -7.208 8.420 1.00 77.38 599 VAL A CA 1
ATOM 4598 C C . VAL A 1 599 ? -14.509 -6.277 7.928 1.00 77.38 599 VAL A C 1
ATOM 4600 O O . VAL A 1 599 ? -13.417 -6.744 7.606 1.00 77.38 599 VAL A O 1
ATOM 4603 N N . ASP A 1 600 ? -14.741 -4.970 7.925 1.00 83.50 600 ASP A N 1
ATOM 4604 C CA . ASP A 1 600 ? -13.810 -3.931 7.526 1.00 83.50 600 ASP A CA 1
ATOM 4605 C C . ASP A 1 600 ? -13.703 -2.752 8.513 1.00 83.50 600 ASP A C 1
ATOM 4607 O O . ASP A 1 600 ? -14.618 -2.453 9.279 1.00 83.50 600 ASP A O 1
ATOM 4611 N N . TYR A 1 601 ? -12.557 -2.071 8.498 1.00 85.62 601 TYR A N 1
ATOM 4612 C CA . TYR A 1 601 ? -12.329 -0.841 9.252 1.00 85.62 601 TYR A CA 1
ATOM 4613 C C . TYR A 1 601 ? -11.335 0.067 8.533 1.00 85.62 601 TYR A C 1
ATOM 4615 O O . TYR A 1 601 ? -10.225 -0.368 8.218 1.00 85.62 601 TYR A O 1
ATOM 4623 N N . GLY A 1 602 ? -11.685 1.343 8.354 1.00 88.06 602 GLY A N 1
ATOM 4624 C CA . GLY A 1 602 ? -10.788 2.334 7.767 1.00 88.06 602 GLY A CA 1
ATOM 4625 C C . GLY A 1 602 ? -10.807 3.686 8.468 1.00 88.06 602 GLY A C 1
ATOM 4626 O O . GLY A 1 602 ? -11.853 4.142 8.927 1.00 88.06 602 GLY A O 1
ATOM 4627 N N . ASP A 1 603 ? -9.634 4.315 8.546 1.00 89.00 603 ASP A N 1
ATOM 4628 C CA . ASP A 1 603 ? -9.403 5.607 9.201 1.00 89.00 603 ASP A CA 1
ATOM 4629 C C . ASP A 1 603 ? -8.096 6.253 8.692 1.00 89.00 603 ASP A C 1
ATOM 4631 O O . ASP A 1 603 ? -7.432 5.720 7.799 1.00 89.00 603 ASP A O 1
ATOM 4635 N N . GLU A 1 604 ? -7.715 7.397 9.255 1.00 88.88 604 GLU A N 1
ATOM 4636 C CA . GLU A 1 604 ? -6.413 8.041 9.048 1.00 88.88 604 GLU A CA 1
ATOM 4637 C C . GLU A 1 604 ? -5.343 7.491 10.003 1.00 88.88 604 GLU A C 1
ATOM 4639 O O . GLU A 1 604 ? -5.633 7.064 11.125 1.00 88.88 604 GLU A O 1
ATOM 4644 N N . PHE A 1 605 ? -4.078 7.503 9.570 1.00 84.62 605 PHE A N 1
ATOM 4645 C CA . PHE A 1 605 ? -2.988 6.849 10.307 1.00 84.62 605 PHE A CA 1
ATOM 4646 C C . PHE A 1 605 ? -2.683 7.433 11.696 1.00 84.62 605 PHE A C 1
ATOM 4648 O O . PHE A 1 605 ? -2.104 6.727 12.520 1.00 84.62 605 PHE A O 1
ATOM 4655 N N . ASP A 1 606 ? -3.044 8.686 11.975 1.00 78.19 606 ASP A N 1
ATOM 4656 C CA . ASP A 1 606 ? -2.808 9.346 13.267 1.00 78.19 606 ASP A CA 1
ATOM 4657 C C . ASP A 1 606 ? -4.041 9.372 14.186 1.00 78.19 606 ASP A C 1
ATOM 4659 O O . ASP A 1 606 ? -3.982 9.919 15.291 1.00 78.19 606 ASP A O 1
ATOM 4663 N N . LYS A 1 607 ? -5.141 8.758 13.737 1.00 81.12 607 LYS A N 1
ATOM 4664 C CA . LYS A 1 607 ? -6.376 8.572 14.496 1.00 81.12 607 LYS A CA 1
ATOM 4665 C C . LYS A 1 607 ? -6.384 7.166 15.090 1.00 81.12 607 LYS A C 1
ATOM 4667 O O . LYS A 1 607 ? -5.513 6.821 15.888 1.00 81.12 607 LYS A O 1
ATOM 4672 N N . ASN A 1 608 ? -7.351 6.336 14.715 1.00 81.00 608 ASN A N 1
ATOM 4673 C CA . ASN A 1 608 ? -7.429 4.968 15.195 1.00 81.00 608 ASN A CA 1
ATOM 4674 C C . ASN A 1 608 ? -6.543 4.099 14.310 1.00 81.00 608 ASN A C 1
ATOM 4676 O O . ASN A 1 608 ? -6.934 3.787 13.198 1.00 81.00 608 ASN A O 1
ATOM 4680 N N . ASN A 1 609 ? -5.354 3.725 14.769 1.00 87.62 609 ASN A N 1
ATOM 4681 C CA . ASN A 1 609 ? -4.367 2.940 14.021 1.00 87.62 609 ASN A CA 1
ATOM 4682 C C . ASN A 1 609 ? -4.005 1.603 14.697 1.00 87.62 609 ASN A C 1
ATOM 4684 O O . ASN A 1 609 ? -3.039 0.941 14.330 1.00 87.62 609 ASN A O 1
ATOM 4688 N N . TYR A 1 610 ? -4.794 1.175 15.675 1.00 88.31 610 TYR A N 1
ATOM 4689 C CA . TYR A 1 610 ? -4.814 -0.175 16.223 1.00 88.31 610 TYR A CA 1
ATOM 4690 C C . TYR A 1 610 ? -6.175 -0.778 15.887 1.00 88.31 610 TYR A C 1
ATOM 4692 O O . TYR A 1 610 ? -7.188 -0.217 16.290 1.00 88.31 610 TYR A O 1
ATOM 4700 N N . VAL A 1 611 ? -6.218 -1.926 15.208 1.00 88.31 611 VAL A N 1
ATOM 4701 C CA . VAL A 1 611 ? -7.455 -2.655 14.885 1.00 88.31 611 VAL A CA 1
ATOM 4702 C C . VAL A 1 611 ? -7.371 -4.098 15.388 1.00 88.31 611 VAL A C 1
ATOM 4704 O O . VAL A 1 611 ? -6.395 -4.798 15.122 1.00 88.31 611 VAL A O 1
ATOM 4707 N N . ARG A 1 612 ? -8.397 -4.575 16.097 1.00 87.94 612 ARG A N 1
ATOM 4708 C CA . ARG A 1 612 ? -8.520 -5.975 16.537 1.00 87.94 612 ARG A CA 1
ATOM 4709 C C . ARG A 1 612 ? -9.789 -6.610 15.982 1.00 87.94 612 ARG A C 1
ATOM 4711 O O . ARG A 1 612 ? -10.880 -6.087 16.185 1.00 87.94 612 ARG A O 1
ATOM 4718 N N . PHE A 1 613 ? -9.628 -7.779 15.369 1.00 87.94 613 PHE A N 1
ATOM 4719 C CA . PHE A 1 613 ? -10.687 -8.610 14.802 1.00 87.94 613 PHE A CA 1
ATOM 4720 C C . PHE A 1 613 ? -10.965 -9.812 15.714 1.00 87.94 613 PHE A C 1
ATOM 4722 O O . PHE A 1 613 ? -10.137 -10.725 15.797 1.00 87.94 613 PHE A O 1
ATOM 4729 N N . ILE A 1 614 ? -12.132 -9.856 16.365 1.00 85.31 614 ILE A N 1
ATOM 4730 C CA . ILE A 1 614 ? -12.521 -10.943 17.283 1.00 85.31 614 ILE A CA 1
ATOM 4731 C C . ILE A 1 614 ? -13.575 -11.838 16.626 1.00 85.31 614 ILE A C 1
ATOM 4733 O O . ILE A 1 614 ? -14.671 -11.361 16.334 1.00 85.31 614 ILE A O 1
ATOM 4737 N N . ASN A 1 615 ? -13.268 -13.132 16.463 1.00 85.81 615 ASN A N 1
ATOM 4738 C CA . ASN A 1 615 ? -14.241 -14.137 16.024 1.00 85.81 615 ASN A CA 1
ATOM 4739 C C . ASN A 1 615 ? -14.667 -15.040 17.180 1.00 85.81 615 ASN A C 1
ATOM 4741 O O . ASN A 1 615 ? -13.866 -15.793 17.721 1.00 85.81 615 ASN A O 1
ATOM 4745 N N . ALA A 1 616 ? -15.937 -14.961 17.549 1.00 82.69 616 ALA A N 1
ATOM 4746 C CA . ALA A 1 616 ? -16.596 -15.783 18.552 1.00 82.69 616 ALA A CA 1
ATOM 4747 C C . ALA A 1 616 ? -17.333 -16.978 17.929 1.00 82.69 616 ALA A C 1
ATOM 4749 O O . ALA A 1 616 ? -17.884 -16.862 16.837 1.00 82.69 616 ALA A O 1
ATOM 4750 N N . THR A 1 617 ? -17.372 -18.101 18.650 1.00 82.88 617 THR A N 1
ATOM 4751 C CA . THR A 1 617 ? -18.127 -19.303 18.235 1.00 82.88 617 THR A CA 1
ATOM 4752 C C . THR A 1 617 ? -19.618 -19.002 18.140 1.00 82.88 617 THR A C 1
ATOM 4754 O O . THR A 1 617 ? -20.289 -19.410 17.196 1.00 82.88 617 THR A O 1
ATOM 4757 N N . ASP A 1 618 ? -20.128 -18.273 19.133 1.00 86.12 618 ASP A N 1
ATOM 4758 C CA . ASP A 1 618 ? -21.538 -17.965 19.265 1.00 86.12 618 ASP A CA 1
ATOM 4759 C C . ASP A 1 618 ? -21.769 -16.454 19.069 1.00 86.12 618 ASP A C 1
ATOM 4761 O O . ASP A 1 618 ? -21.322 -15.637 19.868 1.00 86.12 618 ASP A O 1
ATOM 4765 N N . PRO A 1 619 ? -22.478 -16.010 18.023 1.00 81.19 619 PRO A N 1
ATOM 4766 C CA . PRO A 1 619 ? -22.539 -14.587 17.674 1.00 81.19 619 PRO A CA 1
ATOM 4767 C C . PRO A 1 619 ? -23.501 -13.753 18.545 1.00 81.19 619 PRO A C 1
ATOM 4769 O O . PRO A 1 619 ? -23.689 -12.567 18.272 1.00 81.19 619 PRO A O 1
ATOM 4772 N N . GLY A 1 620 ? -24.155 -14.338 19.554 1.00 85.56 620 GLY A N 1
ATOM 4773 C CA . GLY A 1 620 ? -25.120 -13.632 20.396 1.00 85.56 620 GLY A CA 1
ATOM 4774 C C . GLY A 1 620 ? -24.467 -12.613 21.332 1.00 85.56 620 GLY A C 1
ATOM 4775 O O . GLY A 1 620 ? -23.375 -12.832 21.861 1.00 85.56 620 GLY A O 1
ATOM 4776 N N . MET A 1 621 ? -25.169 -11.498 21.551 1.00 88.06 621 MET A N 1
ATOM 4777 C CA . MET A 1 621 ? -24.707 -10.372 22.369 1.00 88.06 621 MET A CA 1
ATOM 4778 C C . MET A 1 621 ? -25.818 -9.832 23.279 1.00 88.06 621 MET A C 1
ATOM 4780 O O . MET A 1 621 ? -26.997 -9.863 22.909 1.00 88.06 621 MET A O 1
ATOM 4784 N N . LEU A 1 622 ? -25.441 -9.301 24.441 1.00 91.62 622 LEU A N 1
ATOM 4785 C CA . LEU A 1 622 ? -26.316 -8.660 25.427 1.00 91.62 622 LEU A CA 1
ATOM 4786 C C . LEU A 1 622 ? -25.625 -7.415 25.996 1.00 91.62 622 LEU A C 1
ATOM 4788 O O . LEU A 1 622 ? -24.486 -7.503 26.445 1.00 91.62 622 LEU A O 1
ATOM 4792 N N . GLU A 1 623 ? -26.318 -6.279 26.025 1.00 91.62 623 GLU A N 1
ATOM 4793 C CA . GLU A 1 623 ? -25.807 -5.050 26.640 1.00 91.62 623 GLU A CA 1
ATOM 4794 C C . GLU A 1 623 ? -26.490 -4.779 27.988 1.00 91.62 623 GLU A C 1
ATOM 4796 O O . GLU A 1 623 ? -27.709 -4.915 28.123 1.00 91.62 623 GLU A O 1
ATOM 4801 N N . LEU A 1 624 ? -25.702 -4.376 28.983 1.00 94.12 624 LEU A N 1
ATOM 4802 C CA . LEU A 1 624 ? -26.147 -3.943 30.303 1.00 94.12 624 LEU A CA 1
ATOM 4803 C C . LEU A 1 624 ? -25.604 -2.541 30.599 1.00 94.12 624 LEU A C 1
ATOM 4805 O O . LEU A 1 624 ? -24.404 -2.312 30.519 1.00 94.12 624 LEU A O 1
ATOM 4809 N N . GLU A 1 625 ? -26.467 -1.614 30.993 1.00 93.62 625 GLU A N 1
ATOM 4810 C CA . GLU A 1 625 ? -26.126 -0.244 31.375 1.00 93.62 625 GLU A CA 1
ATOM 4811 C C . GLU A 1 625 ? -26.556 0.024 32.819 1.00 93.62 625 GLU A C 1
ATOM 4813 O O . GLU A 1 625 ? -27.657 -0.357 33.236 1.00 93.62 625 GLU A O 1
ATOM 4818 N N . LYS A 1 626 ? -25.716 0.743 33.568 1.00 93.31 626 LYS A N 1
ATOM 4819 C CA . LYS A 1 626 ? -26.056 1.238 34.900 1.00 93.31 626 LYS A CA 1
ATOM 4820 C C . LYS A 1 626 ? -26.075 2.759 34.944 1.00 93.31 626 LYS A C 1
ATOM 4822 O O . LYS A 1 626 ? -25.088 3.413 34.631 1.00 93.31 626 LYS A O 1
ATOM 4827 N N . GLN A 1 627 ? -27.172 3.332 35.433 1.00 92.25 627 GLN A N 1
ATOM 4828 C CA . GLN A 1 627 ? -27.305 4.764 35.689 1.00 92.25 627 GLN A CA 1
ATOM 4829 C C . GLN A 1 627 ? -27.863 5.079 37.078 1.00 92.25 627 GLN A C 1
ATOM 4831 O O . GLN A 1 627 ? -28.465 4.242 37.756 1.00 92.25 627 GLN A O 1
ATOM 4836 N N . LEU A 1 628 ? -27.674 6.336 37.478 1.00 91.69 628 LEU A N 1
ATOM 4837 C CA . LEU A 1 628 ? -28.395 6.963 38.578 1.00 91.69 628 LEU A CA 1
ATOM 4838 C C . LEU A 1 628 ? -29.482 7.875 38.013 1.00 91.69 628 LEU A C 1
ATOM 4840 O O . LEU A 1 628 ? -29.316 8.476 36.954 1.00 91.69 628 LEU A O 1
ATOM 4844 N N . SER A 1 629 ? -30.592 7.990 38.732 1.00 90.69 629 SER A N 1
ATOM 4845 C CA . SER A 1 629 ? -31.625 8.976 38.428 1.00 90.69 629 SER A CA 1
ATOM 4846 C C . SER A 1 629 ? -31.090 10.403 38.585 1.00 90.69 629 SER A C 1
ATOM 4848 O O . SER A 1 629 ? -30.180 10.651 39.376 1.00 90.69 629 SER A O 1
ATOM 4850 N N . VAL A 1 630 ? -31.666 11.338 37.827 1.00 84.62 630 VAL A N 1
ATOM 4851 C CA . VAL A 1 630 ? -31.191 12.730 37.690 1.00 84.62 630 VAL A CA 1
ATOM 4852 C C . VAL A 1 630 ? -31.089 13.471 39.034 1.00 84.62 630 VAL A C 1
ATOM 4854 O O . VAL A 1 630 ? -30.264 14.364 39.197 1.00 84.62 630 VAL A O 1
ATOM 4857 N N . ASP A 1 631 ? -31.910 13.091 40.009 1.00 80.88 631 ASP A N 1
ATOM 4858 C CA . ASP A 1 631 ? -31.990 13.653 41.358 1.00 80.88 631 ASP A CA 1
ATOM 4859 C C . ASP A 1 631 ? -31.038 12.995 42.377 1.00 80.88 631 ASP A C 1
ATOM 4861 O O . ASP A 1 631 ? -30.980 13.401 43.539 1.00 80.88 631 ASP A O 1
ATOM 4865 N N . THR A 1 632 ? -30.258 11.995 41.963 1.00 83.81 632 THR A N 1
ATOM 4866 C CA . THR A 1 632 ? -29.371 11.228 42.844 1.00 83.81 632 THR A CA 1
ATOM 4867 C C . THR A 1 632 ? -27.916 11.687 42.735 1.00 83.81 632 THR A C 1
ATOM 4869 O O . THR A 1 632 ? -27.363 11.804 41.646 1.00 83.81 632 THR A O 1
ATOM 4872 N N . GLN A 1 633 ? -27.264 11.916 43.883 1.00 81.44 633 GLN A N 1
ATOM 4873 C CA . GLN A 1 633 ? -25.836 12.257 43.930 1.00 81.44 633 GLN A CA 1
ATOM 4874 C C . GLN A 1 633 ? -24.981 11.143 43.313 1.00 81.44 633 GLN A C 1
ATOM 4876 O O . GLN A 1 633 ? -25.215 9.962 43.587 1.00 81.44 633 GLN A O 1
ATOM 4881 N N . SER A 1 634 ? -23.969 11.534 42.531 1.00 81.69 634 SER A N 1
ATOM 4882 C CA . SER A 1 634 ? -23.016 10.604 41.926 1.00 81.69 634 SER A CA 1
ATOM 4883 C C . SER A 1 634 ? -22.294 9.764 42.983 1.00 81.69 634 SER A C 1
ATOM 4885 O O . SER A 1 634 ? -22.113 10.169 44.134 1.00 81.69 634 SER A O 1
ATOM 4887 N N . THR A 1 635 ? -21.897 8.555 42.597 1.00 85.06 635 THR A N 1
ATOM 4888 C CA . THR A 1 635 ? -21.184 7.622 43.467 1.00 85.06 635 THR A CA 1
ATOM 4889 C C . THR A 1 635 ? -20.149 6.855 42.668 1.00 85.06 635 THR A C 1
ATOM 4891 O O . THR A 1 635 ? -20.394 6.520 41.514 1.00 85.06 635 THR A O 1
ATOM 4894 N N . ASP A 1 636 ? -19.018 6.558 43.303 1.00 85.19 636 ASP A N 1
ATOM 4895 C CA . ASP A 1 636 ? -17.961 5.715 42.732 1.00 85.19 636 ASP A CA 1
ATOM 4896 C C . ASP A 1 636 ? -18.076 4.246 43.187 1.00 85.19 636 ASP A C 1
ATOM 4898 O O . ASP A 1 636 ? -17.169 3.441 42.996 1.00 85.19 636 ASP A O 1
ATOM 4902 N N . LYS A 1 637 ? -19.186 3.893 43.850 1.00 86.69 637 LYS A N 1
ATOM 4903 C CA . LYS A 1 637 ? -19.446 2.530 44.320 1.00 86.69 637 LYS A CA 1
ATOM 4904 C C . LYS A 1 637 ? -19.880 1.622 43.174 1.00 86.69 637 LYS A C 1
ATOM 4906 O O . LYS A 1 637 ? -20.698 2.014 42.342 1.00 86.69 637 LYS A O 1
ATOM 4911 N N . ASP A 1 638 ? -19.408 0.382 43.224 1.00 90.56 638 ASP A N 1
ATOM 4912 C CA . ASP A 1 638 ? -19.860 -0.673 42.326 1.00 90.56 638 ASP A CA 1
ATOM 4913 C C . ASP A 1 638 ? -21.281 -1.134 42.678 1.00 90.56 638 ASP A C 1
ATOM 4915 O O . ASP A 1 638 ? -21.659 -1.271 43.848 1.00 90.56 638 ASP A O 1
ATOM 4919 N N . PHE A 1 639 ? -22.059 -1.416 41.639 1.00 93.25 639 PHE A N 1
ATOM 4920 C CA . PHE A 1 639 ? -23.318 -2.140 41.701 1.00 93.25 639 PHE A CA 1
ATOM 4921 C C . PHE A 1 639 ? -23.076 -3.566 41.218 1.00 93.25 639 PHE A C 1
ATOM 4923 O O . PHE A 1 639 ? -22.570 -3.783 40.116 1.00 93.25 639 PHE A O 1
ATOM 4930 N N . ASN A 1 640 ? -23.428 -4.534 42.063 1.00 94.69 640 ASN A N 1
ATOM 4931 C CA . ASN A 1 640 ? -23.213 -5.949 41.791 1.00 94.69 640 ASN A CA 1
ATOM 4932 C C . ASN A 1 640 ? -24.474 -6.563 41.186 1.00 94.69 640 ASN A C 1
ATOM 4934 O O . ASN A 1 640 ? -25.562 -6.431 41.742 1.00 94.69 640 ASN A O 1
ATOM 4938 N N . PHE A 1 641 ? -24.313 -7.282 40.086 1.00 96.69 641 PHE A N 1
ATOM 4939 C CA . PHE A 1 641 ? -25.365 -7.997 39.385 1.00 96.69 641 PHE A CA 1
ATOM 4940 C C . PHE A 1 641 ? -25.091 -9.490 39.482 1.00 96.69 641 PHE A C 1
ATOM 4942 O O . PHE A 1 641 ? -24.111 -9.986 38.930 1.00 96.69 641 PHE A O 1
ATOM 4949 N N . ASN A 1 642 ? -25.969 -10.210 40.170 1.00 96.50 642 ASN A N 1
ATOM 4950 C CA . ASN A 1 642 ? -25.973 -11.664 40.150 1.00 96.50 642 ASN A CA 1
ATOM 4951 C C . ASN A 1 642 ? -26.535 -12.112 38.806 1.00 96.50 642 ASN A C 1
ATOM 4953 O O . ASN A 1 642 ? -27.672 -11.778 38.459 1.00 96.50 642 ASN A O 1
ATOM 4957 N N . VAL A 1 643 ? -25.741 -12.862 38.055 1.00 97.62 643 VAL A N 1
ATOM 4958 C CA . VAL A 1 643 ? -26.113 -13.346 36.731 1.00 97.62 643 VAL A CA 1
ATOM 4959 C C . VAL A 1 643 ? -26.271 -14.856 36.740 1.00 97.62 643 VAL A C 1
ATOM 4961 O O . VAL A 1 643 ? -25.564 -15.556 37.462 1.00 97.62 643 VAL A O 1
ATOM 4964 N N . TYR A 1 644 ? -27.198 -15.360 35.935 1.00 97.81 644 TYR A N 1
ATOM 4965 C CA . TYR A 1 644 ? -27.383 -16.781 35.680 1.00 97.81 644 TYR A CA 1
ATOM 4966 C C . TYR A 1 644 ? -27.675 -17.000 34.200 1.00 97.81 644 TYR A C 1
ATOM 4968 O O . TYR A 1 644 ? -28.658 -16.460 33.694 1.00 97.81 644 TYR A O 1
ATOM 4976 N N . PHE A 1 645 ? -26.835 -17.775 33.517 1.00 97.69 645 PHE A N 1
ATOM 4977 C CA . PHE A 1 645 ? -26.951 -18.054 32.089 1.00 97.69 645 PHE A CA 1
ATOM 4978 C C . PHE A 1 645 ? -26.989 -19.557 31.802 1.00 97.69 645 PHE A C 1
ATOM 4980 O O . PHE A 1 645 ? -26.192 -20.335 32.334 1.00 97.69 645 PHE A O 1
ATOM 4987 N N . THR A 1 646 ? -27.878 -19.954 30.894 1.00 97.31 646 THR A N 1
ATOM 4988 C CA . THR A 1 646 ? -27.994 -21.328 30.390 1.00 97.31 646 THR A CA 1
ATOM 4989 C C . THR A 1 646 ? -28.142 -21.341 28.872 1.00 97.31 646 THR A C 1
ATOM 4991 O O . THR A 1 646 ? -28.607 -20.375 28.268 1.00 97.31 646 THR A O 1
ATOM 4994 N N . LYS A 1 647 ? -27.760 -22.445 28.233 1.00 95.31 647 LYS A N 1
ATOM 4995 C CA . LYS A 1 647 ? -28.046 -22.722 26.822 1.00 95.31 647 LYS A CA 1
ATOM 4996 C C . LYS A 1 647 ? -29.545 -22.950 26.608 1.00 95.31 647 LYS A C 1
ATOM 4998 O O . LYS A 1 647 ? -30.310 -23.107 27.557 1.00 95.31 647 LYS A O 1
ATOM 5003 N N . ALA A 1 648 ? -29.959 -23.025 25.344 1.00 93.75 648 ALA A N 1
ATOM 5004 C CA . ALA A 1 648 ? -31.355 -23.265 24.971 1.00 93.75 648 ALA A CA 1
ATOM 5005 C C . ALA A 1 648 ? -31.933 -24.584 25.527 1.00 93.75 648 ALA A C 1
ATOM 5007 O O . ALA A 1 648 ? -33.134 -24.673 25.769 1.00 93.75 648 ALA A O 1
ATOM 5008 N N . ASP A 1 649 ? -31.091 -25.598 25.747 1.00 95.06 649 ASP A N 1
ATOM 5009 C CA . ASP A 1 649 ? -31.469 -26.888 26.343 1.00 95.06 649 ASP A CA 1
ATOM 5010 C C . ASP A 1 649 ? -31.483 -26.878 27.887 1.00 95.06 649 ASP A C 1
ATOM 5012 O O . ASP A 1 649 ? -31.777 -27.897 28.511 1.00 95.06 649 ASP A O 1
ATOM 5016 N N . GLY A 1 650 ? -31.173 -25.736 28.511 1.00 93.25 650 GLY A N 1
ATOM 5017 C CA . GLY A 1 650 ? -31.113 -25.564 29.959 1.00 93.25 650 GLY A CA 1
ATOM 5018 C C . GLY A 1 650 ? -29.764 -25.898 30.598 1.00 93.25 650 GLY A C 1
ATOM 5019 O O . GLY A 1 650 ? -29.618 -25.681 31.800 1.00 93.25 650 GLY A O 1
ATOM 5020 N N . THR A 1 651 ? -28.762 -26.372 29.846 1.00 96.38 651 THR A N 1
ATOM 5021 C CA . THR A 1 651 ? -27.425 -26.592 30.422 1.00 96.38 651 THR A CA 1
ATOM 5022 C C . THR A 1 651 ? -26.753 -25.269 30.818 1.00 96.38 651 THR A C 1
ATOM 5024 O O . THR A 1 651 ? -26.817 -24.305 30.053 1.00 96.38 651 THR A O 1
ATOM 5027 N N . PRO A 1 652 ? -26.096 -25.181 31.988 1.00 96.50 652 PRO A N 1
ATOM 5028 C CA . PRO A 1 652 ? -25.422 -23.955 32.412 1.00 96.50 652 PRO A CA 1
ATOM 5029 C C . PRO A 1 652 ? -24.242 -23.563 31.509 1.00 96.50 652 PRO A C 1
ATOM 5031 O O . PRO A 1 652 ? -23.550 -24.428 30.967 1.00 96.50 652 PRO A O 1
ATOM 5034 N N . LEU A 1 653 ? -24.003 -22.256 31.350 1.00 95.12 653 LEU A N 1
ATOM 5035 C CA . LEU A 1 653 ? -22.771 -21.752 30.728 1.00 95.12 653 LEU A CA 1
ATOM 5036 C C . LEU A 1 653 ? -21.599 -21.794 31.719 1.00 95.12 653 LEU A C 1
ATOM 5038 O O . LEU A 1 653 ? -21.798 -21.671 32.925 1.00 95.12 653 LEU A O 1
ATOM 5042 N N . ASN A 1 654 ? -20.379 -21.938 31.195 1.00 93.50 654 ASN A N 1
ATOM 5043 C CA . ASN A 1 654 ? -19.160 -22.029 32.009 1.00 93.50 654 ASN A CA 1
ATOM 5044 C C . ASN A 1 654 ? -18.463 -20.681 32.198 1.00 93.50 654 ASN A C 1
ATOM 5046 O O . ASN A 1 654 ? -17.817 -20.480 33.216 1.00 93.50 654 ASN A O 1
ATOM 5050 N N . SER A 1 655 ? -18.575 -19.764 31.237 1.00 94.31 655 SER A N 1
ATOM 5051 C CA . SER A 1 655 ? -17.960 -18.443 31.333 1.00 94.31 655 SER A CA 1
ATOM 5052 C C . SER A 1 655 ? -18.724 -17.396 30.523 1.00 94.31 655 SER A C 1
ATOM 5054 O O . SER A 1 655 ? -19.570 -17.742 29.693 1.00 94.31 655 SER A O 1
ATOM 5056 N N . LEU A 1 656 ? -18.435 -16.116 30.775 1.00 93.62 656 LEU A N 1
ATOM 5057 C CA . LEU A 1 656 ? -18.927 -14.978 29.993 1.00 93.62 656 LEU A CA 1
ATOM 5058 C C . LEU A 1 656 ? -17.760 -14.109 29.527 1.00 93.62 656 LEU A C 1
ATOM 5060 O O . LEU A 1 656 ? -17.020 -13.576 30.356 1.00 93.62 656 LEU A O 1
ATOM 5064 N N . SER A 1 657 ? -17.652 -13.906 28.215 1.00 91.25 657 SER A N 1
ATOM 5065 C CA . SER A 1 657 ? -16.748 -12.913 27.633 1.00 91.25 657 SER A CA 1
ATOM 5066 C C . SER A 1 657 ? -17.441 -11.559 27.544 1.00 91.25 657 SER A C 1
ATOM 5068 O O . SER A 1 657 ? -18.616 -11.471 27.171 1.00 91.25 657 SER A O 1
ATOM 5070 N N . TRP A 1 658 ? -16.734 -10.488 27.906 1.00 90.69 658 TRP A N 1
ATOM 5071 C CA . TRP A 1 658 ? -17.357 -9.173 28.025 1.00 90.69 658 TRP A CA 1
ATOM 5072 C C . TRP A 1 658 ? -16.402 -7.998 27.798 1.00 90.69 658 TRP A C 1
ATOM 5074 O O . TRP A 1 658 ? -15.192 -8.080 28.021 1.00 90.69 658 TRP A O 1
ATOM 5084 N N . PHE A 1 659 ? -16.988 -6.882 27.374 1.00 86.38 659 PHE A N 1
ATOM 5085 C CA . PHE A 1 659 ? -16.359 -5.567 27.309 1.00 86.38 659 PHE A CA 1
ATOM 5086 C C . PHE A 1 659 ? -16.986 -4.640 28.345 1.00 86.38 659 PHE A C 1
ATOM 5088 O O . PHE A 1 659 ? -18.179 -4.748 28.634 1.00 86.38 659 PHE A O 1
ATOM 5095 N N . LYS A 1 660 ? -16.201 -3.691 28.855 1.00 86.25 660 LYS A N 1
ATOM 5096 C CA . LYS A 1 660 ? -16.631 -2.689 29.837 1.00 86.25 660 LYS A CA 1
ATOM 5097 C C . LYS A 1 660 ? -16.292 -1.277 29.363 1.00 86.25 660 LYS A C 1
ATOM 5099 O O . LYS A 1 660 ? -15.192 -1.059 28.863 1.00 86.25 660 LYS A O 1
ATOM 5104 N N . SER A 1 661 ? -17.200 -0.317 29.527 1.00 81.88 661 SER A N 1
ATOM 5105 C CA . SER A 1 661 ? -16.906 1.104 29.287 1.00 81.88 661 SER A CA 1
ATOM 5106 C C . SER A 1 661 ? -16.283 1.769 30.527 1.00 81.88 661 SER A C 1
ATOM 5108 O O . SER A 1 661 ? -16.718 1.435 31.629 1.00 81.88 661 SER A O 1
ATOM 5110 N N . PRO A 1 662 ? -15.383 2.762 30.409 1.00 66.00 662 PRO A N 1
ATOM 5111 C CA . PRO A 1 662 ? -14.600 3.244 31.539 1.00 66.00 662 PRO A CA 1
ATOM 5112 C C . PRO A 1 662 ? -15.319 4.333 32.341 1.00 66.00 662 PRO A C 1
ATOM 5114 O O . PRO A 1 662 ? -15.159 4.343 33.551 1.00 66.00 662 PRO A O 1
ATOM 5117 N N . THR A 1 663 ? -16.093 5.237 31.712 1.00 60.62 663 THR A N 1
ATOM 5118 C CA . THR A 1 663 ? -16.713 6.372 32.440 1.00 60.62 663 THR A CA 1
ATOM 5119 C C . THR A 1 663 ? -17.824 7.167 31.719 1.00 60.62 663 THR A C 1
ATOM 5121 O O . THR A 1 663 ? -18.422 8.019 32.372 1.00 60.62 663 THR A O 1
ATOM 5124 N N . ASP A 1 664 ? -18.136 6.943 30.431 1.00 56.44 664 ASP A N 1
ATOM 5125 C CA . ASP A 1 664 ? -19.144 7.748 29.706 1.00 56.44 664 ASP A CA 1
ATOM 5126 C C . ASP A 1 664 ? -20.130 6.891 28.886 1.00 56.44 664 ASP A C 1
ATOM 5128 O O . ASP A 1 664 ? -19.737 6.079 28.044 1.00 56.44 664 ASP A O 1
ATOM 5132 N N . VAL A 1 665 ? -21.427 7.099 29.135 1.00 54.12 665 VAL A N 1
ATOM 5133 C CA . VAL A 1 665 ? -22.564 6.420 28.493 1.00 54.12 665 VAL A CA 1
ATOM 5134 C C . VAL A 1 665 ? -22.761 6.901 27.051 1.00 54.12 665 VAL A C 1
ATOM 5136 O O . VAL A 1 665 ? -23.231 6.121 26.214 1.00 54.12 665 VAL A O 1
ATOM 5139 N N . GLU A 1 666 ? -22.418 8.160 26.752 1.00 56.03 666 GLU A N 1
ATOM 5140 C CA . GLU A 1 666 ? -22.634 8.776 25.436 1.00 56.03 666 GLU A CA 1
ATOM 5141 C C . GLU A 1 666 ? -21.529 8.426 24.429 1.00 56.03 666 GLU A C 1
ATOM 5143 O O . GLU A 1 666 ? -21.747 8.505 23.220 1.00 56.03 666 GLU A O 1
ATOM 5148 N N . SER A 1 667 ? -20.352 7.991 24.893 1.00 53.91 667 SER A N 1
ATOM 5149 C CA . SER A 1 667 ? -19.236 7.547 24.040 1.00 53.91 667 SER A CA 1
ATOM 5150 C C . SER A 1 667 ? -18.350 6.511 24.751 1.00 53.91 667 SER A C 1
ATOM 5152 O O . SER A 1 667 ? -17.234 6.821 25.172 1.00 53.91 667 SER A O 1
ATOM 5154 N N . PRO A 1 668 ? -18.826 5.262 24.905 1.00 54.28 668 PRO A N 1
ATOM 5155 C CA . PRO A 1 668 ? -18.107 4.248 25.665 1.00 54.28 668 PRO A CA 1
ATOM 5156 C C . PRO A 1 668 ? -16.800 3.825 24.971 1.00 54.28 668 PRO A C 1
ATOM 5158 O O . PRO A 1 668 ? -16.798 3.293 23.860 1.00 54.28 668 PRO A O 1
ATOM 5161 N N . ASN A 1 669 ? -15.678 4.006 25.671 1.00 65.06 669 ASN A N 1
ATOM 5162 C CA . ASN A 1 669 ? -14.381 3.408 25.340 1.00 65.06 669 ASN A CA 1
ATOM 5163 C C . ASN A 1 669 ? -14.338 1.949 25.810 1.00 65.06 669 ASN A C 1
ATOM 5165 O O . ASN A 1 669 ? -13.833 1.648 26.884 1.00 65.06 669 ASN A O 1
ATOM 5169 N N . TRP A 1 670 ? -14.920 1.036 25.048 1.00 76.88 670 TRP A N 1
ATOM 5170 C CA . TRP A 1 670 ? -14.980 -0.370 25.438 1.00 76.88 670 TRP A CA 1
ATOM 5171 C C . TRP A 1 670 ? -13.593 -0.999 25.619 1.00 76.88 670 TRP A C 1
ATOM 5173 O O . TRP A 1 670 ? -12.758 -0.959 24.719 1.00 76.88 670 TRP A O 1
ATOM 5183 N N . VAL A 1 671 ? -13.383 -1.636 26.768 1.00 78.06 671 VAL A N 1
ATOM 5184 C CA . VAL A 1 671 ? -12.168 -2.377 27.115 1.00 78.06 671 VAL A CA 1
ATOM 5185 C C . VAL A 1 671 ? -12.542 -3.830 27.378 1.00 78.06 671 VAL A C 1
ATOM 5187 O O . VAL A 1 671 ? -13.414 -4.104 28.207 1.00 78.06 671 VAL A O 1
ATOM 5190 N N . GLU A 1 672 ? -11.887 -4.764 26.686 1.00 82.88 672 GLU A N 1
ATOM 5191 C CA . GLU A 1 672 ? -12.059 -6.202 26.924 1.00 82.88 672 GLU A CA 1
ATOM 5192 C C . GLU A 1 672 ? -11.607 -6.561 28.340 1.00 82.88 672 GLU A C 1
ATOM 5194 O O . GLU A 1 672 ? -10.558 -6.114 28.803 1.00 82.88 672 GLU A O 1
ATOM 5199 N N . GLN A 1 673 ? -12.420 -7.351 29.030 1.00 87.38 673 GLN A N 1
ATOM 5200 C CA . GLN A 1 673 ? -12.148 -7.807 30.385 1.00 87.38 673 GLN A CA 1
ATOM 5201 C C . GLN A 1 673 ? -11.816 -9.299 30.378 1.00 87.38 673 GLN A C 1
ATOM 5203 O O . GLN A 1 673 ? -12.161 -10.022 29.443 1.00 87.38 673 GLN A O 1
ATOM 5208 N N . SER A 1 674 ? -11.179 -9.774 31.448 1.00 90.44 674 SER A N 1
ATOM 5209 C CA . SER A 1 674 ? -11.051 -11.212 31.680 1.00 90.44 674 SER A CA 1
ATOM 5210 C C . SER A 1 674 ? -12.433 -11.861 31.764 1.00 90.44 674 SER A C 1
ATOM 5212 O O . SER A 1 674 ? -13.349 -11.297 32.375 1.00 90.44 674 SER A O 1
ATOM 5214 N N . ASP A 1 675 ? -12.564 -13.048 31.172 1.00 91.81 675 ASP A N 1
ATOM 5215 C CA . ASP A 1 675 ? -13.811 -13.809 31.193 1.00 91.81 675 ASP A CA 1
ATOM 5216 C C . ASP A 1 675 ? -14.277 -14.054 32.640 1.00 91.81 675 ASP A C 1
ATOM 5218 O O . ASP A 1 675 ? -13.480 -14.313 33.547 1.00 91.81 675 ASP A O 1
ATOM 5222 N N . ILE A 1 676 ? -15.589 -13.972 32.859 1.00 93.69 676 ILE A N 1
ATOM 5223 C CA . ILE A 1 676 ? -16.207 -14.295 34.149 1.00 93.69 676 ILE A CA 1
ATOM 5224 C C . ILE A 1 676 ? -16.442 -15.796 34.178 1.00 93.69 676 ILE A C 1
ATOM 5226 O O . ILE A 1 676 ? -17.304 -16.284 33.454 1.00 93.69 676 ILE A O 1
ATOM 5230 N N . GLU A 1 677 ? -15.715 -16.514 35.026 1.00 95.00 677 GLU A N 1
ATOM 5231 C CA . GLU A 1 677 ? -15.979 -17.927 35.304 1.00 95.00 677 GLU A CA 1
ATOM 5232 C C . GLU A 1 677 ? -17.323 -18.081 36.031 1.00 95.00 677 GLU A C 1
ATOM 5234 O O . GLU A 1 677 ? -17.578 -17.442 37.057 1.00 95.00 677 GLU A O 1
ATOM 5239 N N . LEU A 1 678 ? -18.192 -18.938 35.499 1.00 95.62 678 LEU A N 1
ATOM 5240 C CA . LEU A 1 678 ? -19.518 -19.219 36.033 1.00 95.62 678 LEU A CA 1
ATOM 5241 C C . LEU A 1 678 ? -19.527 -20.564 36.763 1.00 95.62 678 LEU A C 1
ATOM 5243 O O . LEU A 1 678 ? -19.114 -21.592 36.231 1.00 95.62 678 LEU A O 1
ATOM 5247 N N . GLN A 1 679 ? -20.083 -20.576 37.970 1.00 96.00 679 GLN A N 1
ATOM 5248 C CA . GLN A 1 679 ? -20.314 -21.793 38.747 1.00 96.00 679 GLN A CA 1
ATOM 5249 C C . GLN A 1 679 ? -21.772 -22.214 38.576 1.00 96.00 679 GLN A C 1
ATOM 5251 O O . GLN A 1 679 ? -22.672 -21.505 39.028 1.00 96.00 679 GLN A O 1
ATOM 5256 N N . ASP A 1 680 ? -22.018 -23.343 37.902 1.00 95.38 680 ASP A N 1
ATOM 5257 C CA . ASP A 1 680 ? -23.378 -23.801 37.563 1.00 95.38 680 ASP A CA 1
ATOM 5258 C C . ASP A 1 680 ? -24.186 -22.694 36.851 1.00 95.38 680 ASP A C 1
ATOM 5260 O O . ASP A 1 680 ? -25.323 -22.386 37.203 1.00 95.38 680 ASP A O 1
ATOM 5264 N N . GLY A 1 681 ? -23.554 -22.010 35.887 1.00 95.31 681 GLY A N 1
ATOM 5265 C CA . GLY A 1 681 ? -24.154 -20.909 35.127 1.00 95.31 681 GLY A CA 1
ATOM 5266 C C . GLY A 1 681 ? -24.262 -19.589 35.880 1.00 95.31 681 GLY A C 1
ATOM 5267 O O . GLY A 1 681 ? -24.723 -18.614 35.290 1.00 95.31 681 GLY A O 1
ATOM 5268 N N . LYS A 1 682 ? -23.879 -19.533 37.162 1.00 96.88 682 LYS A N 1
ATOM 5269 C CA . LYS A 1 682 ? -24.029 -18.352 38.022 1.00 96.88 682 LYS A CA 1
ATOM 5270 C C . LYS A 1 682 ? -22.720 -17.591 38.175 1.00 96.88 682 LYS A C 1
ATOM 5272 O O . LYS A 1 682 ? -21.663 -18.194 38.341 1.00 96.88 682 LYS A O 1
ATOM 5277 N N . GLY A 1 683 ? -22.807 -16.267 38.193 1.00 96.06 683 GLY A N 1
ATOM 5278 C CA . GLY A 1 683 ? -21.668 -15.374 38.397 1.00 96.06 683 GLY A CA 1
ATOM 5279 C C . GLY A 1 683 ? -22.088 -14.017 38.950 1.00 96.06 683 GLY A C 1
ATOM 5280 O O . GLY A 1 683 ? -23.272 -13.773 39.199 1.00 96.06 683 GLY A O 1
ATOM 5281 N N . VAL A 1 684 ? -21.113 -13.127 39.125 1.00 94.50 684 VAL A N 1
ATOM 5282 C CA . VAL A 1 684 ? -21.335 -11.742 39.559 1.00 94.50 684 VAL A CA 1
ATOM 5283 C C . VAL A 1 684 ? -20.634 -10.795 38.594 1.00 94.50 684 VAL A C 1
ATOM 5285 O O . VAL A 1 684 ? -19.469 -10.996 38.263 1.00 94.50 684 VAL A O 1
ATOM 5288 N N . LEU A 1 685 ? -21.347 -9.759 38.163 1.00 94.50 685 LEU A N 1
ATOM 5289 C CA . LEU A 1 685 ? -20.829 -8.665 37.349 1.00 94.50 685 LEU A CA 1
ATOM 5290 C C . LEU A 1 685 ? -20.889 -7.363 38.159 1.00 94.50 685 LEU A C 1
ATOM 5292 O O . LEU A 1 685 ? -21.940 -7.037 38.705 1.00 94.50 685 LEU A O 1
ATOM 5296 N N . SER A 1 686 ? -19.795 -6.606 38.213 1.00 92.31 686 SER A N 1
ATOM 5297 C CA . SER A 1 686 ? -19.703 -5.364 38.997 1.00 92.31 686 SER A CA 1
ATOM 5298 C C . SER A 1 686 ? -19.432 -4.158 38.098 1.00 92.31 686 SER A C 1
ATOM 5300 O O . SER A 1 686 ? -18.400 -4.093 37.421 1.00 92.31 686 SER A O 1
ATOM 5302 N N . ILE A 1 687 ? -20.361 -3.198 38.089 1.00 91.56 687 ILE A N 1
ATOM 5303 C CA . ILE A 1 687 ? -20.264 -1.961 37.295 1.00 91.56 687 ILE A CA 1
ATOM 5304 C C . ILE A 1 687 ? -20.719 -0.734 38.089 1.00 91.56 687 ILE A C 1
ATOM 5306 O O . ILE A 1 687 ? -21.596 -0.822 38.946 1.00 91.56 687 ILE A O 1
ATOM 5310 N N . LYS A 1 688 ? -20.133 0.423 37.798 1.00 91.25 688 LYS A N 1
ATOM 5311 C CA . LYS A 1 688 ? -20.432 1.722 38.402 1.00 91.25 688 LYS A CA 1
ATOM 5312 C C . LYS A 1 688 ? -21.556 2.434 37.661 1.00 91.25 688 LYS A C 1
ATOM 5314 O O . LYS A 1 688 ? -21.911 2.115 36.527 1.00 91.25 688 LYS A O 1
ATOM 5319 N N . ALA A 1 689 ? -22.114 3.445 38.316 1.00 89.56 689 ALA A N 1
ATOM 5320 C CA . ALA A 1 689 ? -23.023 4.372 37.660 1.00 89.56 689 ALA A CA 1
ATOM 5321 C C . ALA A 1 689 ? -22.331 5.094 36.495 1.00 89.56 689 ALA A C 1
ATOM 5323 O O . ALA A 1 689 ? -21.269 5.680 36.676 1.00 89.56 689 ALA A O 1
ATOM 5324 N N . GLY A 1 690 ? -22.962 5.081 35.322 1.00 85.94 690 GLY A N 1
ATOM 5325 C CA . GLY A 1 690 ? -22.415 5.639 34.086 1.00 85.94 690 GLY A CA 1
ATOM 5326 C C . GLY A 1 690 ? -21.655 4.627 33.224 1.00 85.94 690 GLY A C 1
ATOM 5327 O O . GLY A 1 690 ? -21.221 4.980 32.132 1.00 85.94 690 GLY A O 1
ATOM 5328 N N . GLU A 1 691 ? -21.509 3.375 33.667 1.00 88.62 691 GLU A N 1
ATOM 5329 C CA . GLU A 1 691 ? -20.838 2.330 32.891 1.00 88.62 691 GLU A CA 1
ATOM 5330 C C . GLU A 1 691 ? -21.828 1.437 32.119 1.00 88.62 691 GLU A C 1
ATOM 5332 O O . GLU A 1 691 ? -22.983 1.227 32.511 1.00 88.62 691 GLU A O 1
ATOM 5337 N N . LYS A 1 692 ? -21.328 0.866 31.021 1.00 88.56 692 LYS A N 1
ATOM 5338 C CA . LYS A 1 692 ? -21.951 -0.163 30.195 1.00 88.56 692 LYS A CA 1
ATOM 5339 C C . LYS A 1 692 ? -21.075 -1.407 30.123 1.00 88.56 692 LYS A C 1
ATOM 5341 O O . LYS A 1 692 ? -19.846 -1.331 30.187 1.00 88.56 692 LYS A O 1
ATOM 5346 N N . VAL A 1 693 ? -21.728 -2.543 29.922 1.00 90.44 693 VAL A N 1
ATOM 5347 C CA . VAL A 1 693 ? -21.125 -3.845 29.661 1.00 90.44 693 VAL A CA 1
ATOM 5348 C C . VAL A 1 693 ? -21.756 -4.470 28.428 1.00 90.44 693 VAL A C 1
ATOM 5350 O O . VAL A 1 693 ? -22.976 -4.505 28.310 1.00 90.44 693 VAL A O 1
ATOM 5353 N N . LEU A 1 694 ? -20.922 -4.992 27.534 1.00 88.62 694 LEU A N 1
ATOM 5354 C CA . LEU A 1 694 ? -21.336 -5.779 26.381 1.00 88.62 694 LEU A CA 1
ATOM 5355 C C . LEU A 1 694 ? -20.847 -7.208 26.589 1.00 88.62 694 LEU A C 1
ATOM 5357 O O . LEU A 1 694 ? -19.649 -7.471 26.517 1.00 88.62 694 LEU A O 1
ATOM 5361 N N . ILE A 1 695 ? -21.774 -8.119 26.854 1.00 91.88 695 ILE A N 1
ATOM 5362 C CA . ILE A 1 695 ? -21.517 -9.555 26.957 1.00 91.88 695 ILE A CA 1
ATOM 5363 C C . ILE A 1 695 ? -21.679 -10.150 25.562 1.00 91.88 695 ILE A C 1
ATOM 5365 O O . ILE A 1 695 ? -22.679 -9.893 24.888 1.00 91.88 695 ILE A O 1
ATOM 5369 N N . TYR A 1 696 ? -20.705 -10.938 25.126 1.00 89.06 696 TYR A N 1
ATOM 5370 C CA . TYR A 1 696 ? -20.679 -11.547 23.799 1.00 89.06 696 TYR A CA 1
ATOM 5371 C C . TYR A 1 696 ? -20.297 -13.028 23.887 1.00 89.06 696 TYR A C 1
ATOM 5373 O O . TYR A 1 696 ? -20.077 -13.554 24.977 1.00 89.06 696 TYR A O 1
ATOM 5381 N N . ASN A 1 697 ? -20.239 -13.702 22.736 1.00 88.75 697 ASN A N 1
ATOM 5382 C CA . ASN A 1 697 ? -20.029 -15.148 22.657 1.00 88.75 697 ASN A CA 1
ATOM 5383 C C . ASN A 1 697 ? -21.182 -15.950 23.300 1.00 88.75 697 ASN A C 1
ATOM 5385 O O . ASN A 1 697 ? -20.955 -16.935 24.001 1.00 88.75 697 ASN A O 1
ATOM 5389 N N . LEU A 1 698 ? -22.428 -15.487 23.121 1.00 90.62 698 LEU A N 1
ATOM 5390 C CA . LEU A 1 698 ? -23.616 -16.100 23.723 1.00 90.62 698 LEU A CA 1
ATOM 5391 C C . LEU A 1 698 ? -24.364 -16.992 22.718 1.00 90.62 698 LEU A C 1
ATOM 5393 O O . LEU A 1 698 ? -24.748 -16.502 21.650 1.00 90.62 698 LEU A O 1
ATOM 5397 N N . PRO A 1 699 ? -24.652 -18.266 23.050 1.00 90.69 699 PRO A N 1
ATOM 5398 C CA . PRO A 1 699 ? -25.367 -19.168 22.151 1.00 90.69 699 PRO A CA 1
ATOM 5399 C C . PRO A 1 699 ? -26.760 -18.663 21.772 1.00 90.69 699 PRO A C 1
ATOM 5401 O O . PRO A 1 699 ? -27.494 -18.105 22.596 1.00 90.69 699 PRO A O 1
ATOM 5404 N N . LYS A 1 700 ? -27.179 -18.935 20.532 1.00 89.25 700 LYS A N 1
ATOM 5405 C CA . LYS A 1 700 ? -28.562 -18.697 20.092 1.00 89.25 700 LYS A CA 1
ATOM 5406 C C . LYS A 1 700 ? -29.536 -19.433 21.017 1.00 89.25 700 LYS A C 1
ATOM 5408 O O . LYS A 1 700 ? -29.399 -20.630 21.259 1.00 89.25 700 LYS A O 1
ATOM 5413 N N . GLY A 1 701 ? -30.548 -18.723 21.509 1.00 92.00 701 GLY A N 1
ATOM 5414 C CA . GLY A 1 701 ? -31.554 -19.279 22.411 1.00 92.00 701 GLY A CA 1
ATOM 5415 C C . GLY A 1 701 ? -31.088 -19.441 23.858 1.00 92.00 701 GLY A C 1
ATOM 5416 O O . GLY A 1 701 ? -31.869 -19.933 24.670 1.00 92.00 701 GLY A O 1
ATOM 5417 N N . ALA A 1 702 ? -29.864 -19.026 24.207 1.00 94.62 702 ALA A N 1
ATOM 5418 C CA . ALA A 1 702 ? -29.428 -18.985 25.597 1.00 94.62 702 ALA A CA 1
ATOM 5419 C C . ALA A 1 702 ? -30.390 -18.133 26.437 1.00 94.62 702 ALA A C 1
ATOM 5421 O O . ALA A 1 702 ? -30.865 -17.088 25.983 1.00 94.62 702 ALA A O 1
ATOM 5422 N N . THR A 1 703 ? -30.684 -18.571 27.657 1.00 95.94 703 THR A N 1
ATOM 5423 C CA . THR A 1 703 ? -31.512 -17.813 28.597 1.00 95.94 703 THR A CA 1
ATOM 5424 C C . THR A 1 703 ? -30.644 -17.161 29.654 1.00 95.94 703 THR A C 1
ATOM 5426 O O . THR A 1 703 ? -29.589 -17.683 30.016 1.00 95.94 703 THR A O 1
ATOM 5429 N N . TYR A 1 704 ? -31.086 -16.006 30.139 1.00 96.50 704 TYR A N 1
ATOM 5430 C CA . TYR A 1 704 ? -30.385 -15.273 31.177 1.00 96.50 704 TYR A CA 1
ATOM 5431 C C . TYR A 1 704 ? -31.341 -14.789 32.258 1.00 96.50 704 TYR A C 1
ATOM 5433 O O . TYR A 1 704 ? -32.502 -14.463 32.001 1.00 96.50 704 TYR A O 1
ATOM 5441 N N . THR A 1 705 ? -30.825 -14.717 33.478 1.00 97.25 705 THR A N 1
A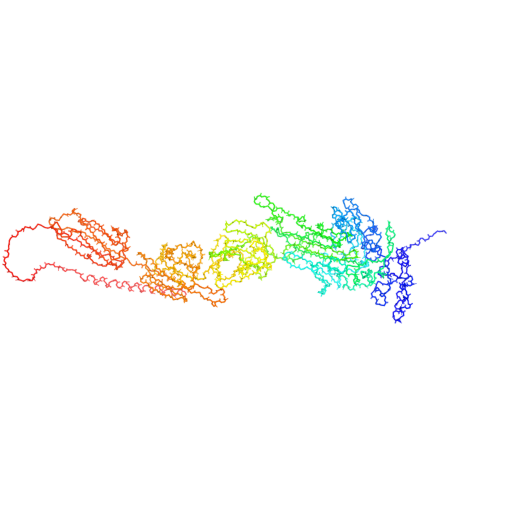TOM 5442 C CA . THR A 1 705 ? -31.405 -14.003 34.611 1.00 97.25 705 THR A CA 1
ATOM 5443 C C . THR A 1 705 ? -30.348 -13.057 35.157 1.00 97.25 705 THR A C 1
ATOM 5445 O O . THR A 1 705 ? -29.235 -13.483 35.444 1.00 97.25 705 THR A O 1
ATOM 5448 N N . ILE A 1 706 ? -30.693 -11.785 35.310 1.00 97.62 706 ILE A N 1
ATOM 5449 C CA . ILE A 1 706 ? -29.824 -10.755 35.878 1.00 97.62 706 ILE A CA 1
ATOM 5450 C C . ILE A 1 706 ? -30.572 -10.132 37.048 1.00 97.62 706 ILE A C 1
ATOM 5452 O O . ILE A 1 706 ? -31.730 -9.745 36.914 1.00 97.62 706 ILE A O 1
ATOM 5456 N N . THR A 1 707 ? -29.947 -10.077 38.216 1.00 97.19 707 THR A N 1
ATOM 5457 C CA . THR A 1 707 ? -30.541 -9.495 39.420 1.00 97.19 707 THR A CA 1
ATOM 5458 C C . THR A 1 707 ? -29.547 -8.561 40.075 1.00 97.19 707 THR A C 1
ATOM 5460 O O . THR A 1 707 ? -28.470 -8.993 40.483 1.00 97.19 707 THR A O 1
ATOM 5463 N N . GLU A 1 708 ? -29.907 -7.287 40.200 1.00 95.62 708 GLU A N 1
ATOM 5464 C CA . GLU A 1 708 ? -29.094 -6.351 40.969 1.00 95.62 708 GLU A CA 1
ATOM 5465 C C . GLU A 1 708 ? -29.147 -6.711 42.460 1.00 95.62 708 GLU A C 1
ATOM 5467 O O . GLU A 1 708 ? -30.220 -6.871 43.044 1.00 95.62 708 GLU A O 1
ATOM 5472 N N . ALA A 1 709 ? -27.981 -6.865 43.085 1.00 90.88 709 ALA A N 1
ATOM 5473 C CA . ALA A 1 709 ? -27.879 -7.107 44.513 1.00 90.88 709 ALA A CA 1
ATOM 5474 C C . ALA A 1 709 ? -28.387 -5.886 45.294 1.00 90.88 709 ALA A C 1
ATOM 5476 O O . ALA A 1 709 ? -28.069 -4.742 44.965 1.00 90.88 709 ALA A O 1
ATOM 5477 N N . LYS A 1 710 ? -29.148 -6.130 46.367 1.00 84.50 710 LYS A N 1
ATOM 5478 C CA . LYS A 1 710 ? -29.662 -5.059 47.229 1.00 84.50 710 LYS A CA 1
ATOM 5479 C C . LYS A 1 710 ? -28.514 -4.214 47.791 1.00 84.50 710 LYS A C 1
ATOM 5481 O O . LYS A 1 710 ? -27.521 -4.748 48.282 1.00 84.50 710 LYS A O 1
ATOM 5486 N N . ASN A 1 711 ? -28.686 -2.895 47.769 1.00 79.94 711 ASN A N 1
ATOM 5487 C CA . ASN A 1 711 ? -27.745 -1.932 48.330 1.00 79.94 711 ASN A CA 1
ATOM 5488 C C . ASN A 1 711 ? -28.449 -1.076 49.393 1.00 79.94 711 ASN A C 1
ATOM 5490 O O . ASN A 1 711 ? -29.593 -0.666 49.223 1.00 79.94 711 ASN A O 1
ATOM 5494 N N . THR A 1 712 ? -27.759 -0.790 50.498 1.00 71.19 712 THR A N 1
ATOM 5495 C CA . THR A 1 712 ? -28.311 -0.030 51.633 1.00 71.19 712 THR A CA 1
ATOM 5496 C C . THR A 1 712 ? -28.711 1.403 51.269 1.00 71.19 712 THR A C 1
ATOM 5498 O O . THR A 1 712 ? -29.628 1.954 51.868 1.00 71.19 712 THR A O 1
ATOM 5501 N N . TYR A 1 713 ? -28.015 2.023 50.312 1.00 76.75 713 TYR A N 1
ATOM 5502 C CA . TYR A 1 713 ? -28.144 3.450 49.994 1.00 76.75 713 TYR A CA 1
ATOM 5503 C C . TYR A 1 713 ? -28.799 3.727 48.645 1.00 76.75 713 TYR A C 1
ATOM 5505 O O . TYR A 1 713 ? -29.182 4.868 48.395 1.00 76.75 713 TYR A O 1
ATOM 5513 N N . TYR A 1 714 ? -28.888 2.723 47.774 1.00 86.19 714 TYR A N 1
ATOM 5514 C CA . TYR A 1 714 ? -29.412 2.872 46.423 1.00 86.19 714 TYR A CA 1
ATOM 5515 C C . TYR A 1 714 ? -30.341 1.707 46.084 1.00 86.19 714 TYR A C 1
ATOM 5517 O O . TYR A 1 714 ? -29.975 0.552 46.279 1.00 86.19 714 TYR A O 1
ATOM 5525 N N . GLY A 1 715 ? -31.512 2.006 45.533 1.00 86.69 715 GLY A N 1
ATOM 5526 C CA . GLY A 1 715 ? -32.490 1.014 45.089 1.00 86.69 715 GLY A CA 1
ATOM 5527 C C . GLY A 1 715 ? -32.789 1.145 43.600 1.00 86.69 715 GLY A C 1
ATOM 5528 O O . GLY A 1 715 ? -32.657 2.234 43.034 1.00 86.69 715 GLY A O 1
ATOM 5529 N N . VAL A 1 716 ? -33.201 0.040 42.975 1.00 91.62 716 VAL A N 1
ATOM 5530 C CA . VAL A 1 716 ? -33.681 0.038 41.587 1.00 91.62 716 VAL A CA 1
ATOM 5531 C C . VAL A 1 716 ? -34.972 0.853 41.521 1.00 91.62 716 VAL A C 1
ATOM 5533 O O . VAL A 1 716 ? -35.959 0.512 42.168 1.00 91.62 716 VAL A O 1
ATOM 5536 N N . LYS A 1 717 ? -34.948 1.953 40.762 1.00 91.44 717 LYS A N 1
ATOM 5537 C CA . LYS A 1 717 ? -36.108 2.824 40.517 1.00 91.44 717 LYS A CA 1
ATOM 5538 C C . LYS A 1 717 ? -36.822 2.435 39.231 1.00 91.44 717 LYS A C 1
ATOM 5540 O O . LYS A 1 717 ? -38.043 2.481 39.175 1.00 91.44 717 LYS A O 1
ATOM 5545 N N . GLU A 1 718 ? -36.054 2.084 38.206 1.00 94.81 718 GLU A N 1
ATOM 5546 C CA . GLU A 1 718 ? -36.570 1.754 36.882 1.00 94.81 718 GLU A CA 1
ATOM 5547 C C . GLU A 1 718 ? -35.622 0.784 36.173 1.00 94.81 718 GLU A C 1
ATOM 5549 O O . GLU A 1 718 ? -34.397 0.872 36.307 1.00 94.81 718 GLU A O 1
ATOM 5554 N N . ILE A 1 719 ? -36.198 -0.125 35.384 1.00 95.88 719 ILE A N 1
ATOM 5555 C CA . ILE A 1 719 ? -35.453 -0.963 34.445 1.00 95.88 719 ILE A CA 1
ATOM 5556 C C . ILE A 1 719 ? -35.991 -0.708 33.034 1.00 95.88 719 ILE A C 1
ATOM 5558 O O . ILE A 1 719 ? -37.150 -1.007 32.738 1.00 95.88 719 ILE A O 1
ATOM 5562 N N . VAL A 1 720 ? -35.149 -0.202 32.136 1.00 94.19 720 VAL A N 1
ATOM 5563 C CA . VAL A 1 720 ? -35.494 0.016 30.723 1.00 94.19 720 VAL A CA 1
ATOM 5564 C C . VAL A 1 720 ? -34.895 -1.105 29.885 1.00 94.19 720 VAL A C 1
ATOM 5566 O O . VAL A 1 720 ? -33.718 -1.425 30.017 1.00 94.19 720 VAL A O 1
ATOM 5569 N N . THR A 1 721 ? -35.695 -1.718 29.017 1.00 92.56 721 THR A N 1
ATOM 5570 C CA . THR A 1 721 ? -35.253 -2.835 28.173 1.00 92.56 721 THR A CA 1
ATOM 5571 C C . THR A 1 721 ? -35.630 -2.582 26.722 1.00 92.56 721 THR A C 1
ATOM 5573 O O . THR A 1 721 ? -36.772 -2.218 26.441 1.00 92.56 721 THR A O 1
ATOM 5576 N N . THR A 1 722 ? -34.702 -2.816 25.801 1.00 87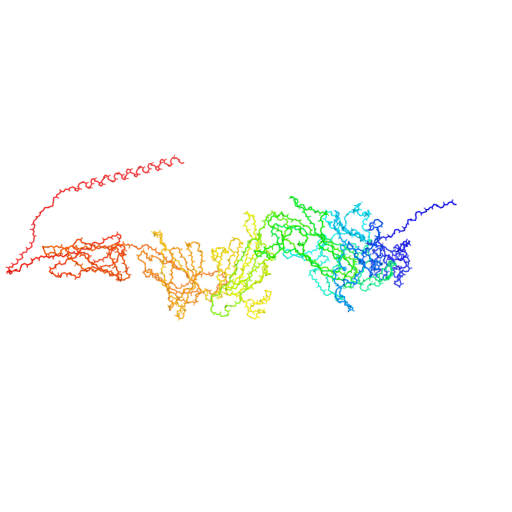.19 722 THR A N 1
ATOM 5577 C CA . THR A 1 722 ? -34.946 -2.790 24.350 1.00 87.19 722 THR A CA 1
ATOM 5578 C C . THR A 1 722 ? -34.346 -4.044 23.718 1.00 87.19 722 THR A C 1
ATOM 5580 O O . THR A 1 722 ? -33.456 -4.651 24.309 1.00 87.19 722 THR A O 1
ATOM 5583 N N . GLY A 1 723 ? -34.844 -4.481 22.561 1.00 79.00 723 GLY A N 1
ATOM 5584 C CA . GLY A 1 723 ? -34.339 -5.689 21.905 1.00 79.00 723 GLY A CA 1
ATOM 5585 C C . GLY A 1 723 ? -35.414 -6.503 21.202 1.00 79.00 723 GLY A C 1
ATOM 5586 O O . GLY A 1 723 ? -36.593 -6.149 21.209 1.00 79.00 723 GLY A O 1
ATOM 5587 N N . SER A 1 724 ? -34.981 -7.600 20.586 1.00 69.56 724 SER A N 1
ATOM 5588 C CA . SER A 1 724 ? -35.842 -8.541 19.857 1.00 69.56 724 SER A CA 1
ATOM 5589 C C . SER A 1 724 ? -36.224 -9.775 20.686 1.00 69.56 724 SER A C 1
ATOM 5591 O O . SER A 1 724 ? -37.153 -10.497 20.318 1.00 69.56 724 SER A O 1
ATOM 5593 N N . GLY A 1 725 ? -35.538 -10.022 21.808 1.00 71.44 725 GLY A N 1
ATOM 5594 C CA . GLY A 1 725 ? -35.794 -11.141 22.711 1.00 71.44 725 GLY A CA 1
ATOM 5595 C C . GLY A 1 725 ? -37.073 -10.999 23.539 1.00 71.44 725 GLY A C 1
ATOM 5596 O O . GLY A 1 725 ? -37.590 -9.907 23.763 1.00 71.44 725 GLY A O 1
ATOM 5597 N N . LYS A 1 726 ? -37.576 -12.127 24.062 1.00 78.06 726 LYS A N 1
ATOM 5598 C CA . LYS A 1 726 ? -38.572 -12.098 25.145 1.00 78.06 726 LYS A CA 1
ATOM 5599 C C . LYS A 1 726 ? -37.869 -11.642 26.418 1.00 78.06 726 LYS A C 1
ATOM 5601 O O . LYS A 1 726 ? -36.979 -12.347 26.883 1.00 78.06 726 LYS A O 1
ATOM 5606 N N . ILE A 1 727 ? -38.276 -10.504 26.972 1.00 88.44 727 ILE A N 1
ATOM 5607 C CA . ILE A 1 727 ? -37.724 -9.956 28.214 1.00 88.44 727 ILE A CA 1
ATOM 5608 C C . ILE A 1 727 ? -38.854 -9.789 29.228 1.00 88.44 727 ILE A C 1
ATOM 5610 O O . ILE A 1 727 ? -39.883 -9.194 28.914 1.00 88.44 727 ILE A O 1
ATOM 5614 N N . ASN A 1 728 ? -38.650 -10.279 30.449 1.00 91.50 728 ASN A N 1
ATOM 5615 C CA . ASN A 1 728 ? -39.513 -9.986 31.592 1.00 91.50 728 ASN A CA 1
ATOM 5616 C C . ASN A 1 728 ? -38.694 -9.276 32.671 1.00 91.50 728 ASN A C 1
ATOM 5618 O O . ASN A 1 728 ? -37.588 -9.722 32.987 1.00 91.50 728 ASN A O 1
ATOM 5622 N N . LYS A 1 729 ? -39.250 -8.212 33.256 1.00 92.56 729 LYS A N 1
ATOM 5623 C CA . LYS A 1 729 ? -38.626 -7.430 34.329 1.00 92.56 729 LYS A CA 1
ATOM 5624 C C . LYS A 1 729 ? -39.509 -7.388 35.574 1.00 92.56 729 LYS A C 1
ATOM 5626 O O . LYS A 1 729 ? -40.731 -7.329 35.467 1.00 92.56 729 LYS A O 1
ATOM 5631 N N . ASP A 1 730 ? -38.867 -7.391 36.731 1.00 91.69 730 ASP A N 1
ATOM 5632 C CA . ASP A 1 730 ? -39.454 -7.170 38.046 1.00 91.69 730 ASP A CA 1
ATOM 5633 C C . ASP A 1 730 ? -38.578 -6.154 38.790 1.00 91.69 730 ASP A C 1
ATOM 5635 O O . ASP A 1 730 ? -37.504 -6.474 39.303 1.00 91.69 730 ASP A O 1
ATOM 5639 N N . GLU A 1 731 ? -39.029 -4.901 38.795 1.00 87.50 731 GLU A N 1
ATOM 5640 C CA . GLU A 1 731 ? -38.303 -3.770 39.381 1.00 87.50 731 GLU A CA 1
ATOM 5641 C C . GLU A 1 731 ? -38.191 -3.894 40.906 1.00 87.50 731 GLU A C 1
ATOM 5643 O O . GLU A 1 731 ? -37.168 -3.511 41.468 1.00 87.50 731 GLU A O 1
ATOM 5648 N N . ALA A 1 732 ? -39.181 -4.506 41.572 1.00 84.31 732 ALA A N 1
ATOM 5649 C CA . ALA A 1 732 ? -39.195 -4.655 43.027 1.00 84.31 732 ALA A CA 1
ATOM 5650 C C . ALA A 1 732 ? -38.107 -5.616 43.525 1.00 84.31 732 ALA A C 1
ATOM 5652 O O . ALA A 1 732 ? -37.510 -5.391 44.579 1.00 84.31 732 ALA A O 1
ATOM 5653 N N . SER A 1 733 ? -37.827 -6.679 42.764 1.00 86.81 733 SER A N 1
ATOM 5654 C CA . SER A 1 733 ? -36.717 -7.595 43.055 1.00 86.81 733 SER A CA 1
ATOM 5655 C C . SER A 1 733 ? -35.415 -7.240 42.329 1.00 86.81 733 SER A C 1
ATOM 5657 O O . SER A 1 733 ? -34.396 -7.883 42.574 1.00 86.81 733 SER A O 1
ATOM 5659 N N . GLY A 1 734 ? -35.426 -6.238 41.443 1.00 90.94 734 GLY A N 1
ATOM 5660 C CA . GLY A 1 734 ? -34.287 -5.889 40.590 1.00 90.94 734 GLY A CA 1
ATOM 5661 C C . GLY A 1 734 ? -33.952 -6.961 39.545 1.00 90.94 734 GLY A C 1
ATOM 5662 O O . GLY A 1 734 ? -32.818 -7.015 39.060 1.00 90.94 734 GLY A O 1
ATOM 5663 N N . LYS A 1 735 ? -34.901 -7.844 39.213 1.00 95.94 735 LYS A N 1
ATOM 5664 C CA . LYS A 1 735 ? -34.686 -9.034 38.381 1.00 95.94 735 LYS A CA 1
ATOM 5665 C C . LYS A 1 735 ? -35.138 -8.817 36.939 1.00 95.94 735 LYS A C 1
ATOM 5667 O O . LYS A 1 735 ? -36.259 -8.393 36.678 1.00 95.94 735 LYS A O 1
ATOM 5672 N N . VAL A 1 736 ? -34.299 -9.220 35.992 1.00 96.94 736 VAL A N 1
ATOM 5673 C CA . VAL A 1 736 ? -34.611 -9.313 34.563 1.00 96.94 736 VAL A CA 1
ATOM 5674 C C . VAL A 1 736 ? -34.345 -10.732 34.090 1.00 96.94 736 VAL A C 1
ATOM 5676 O O . VAL A 1 736 ? -33.350 -11.344 34.468 1.00 96.94 736 VAL A O 1
ATOM 5679 N N . THR A 1 737 ? -35.228 -11.262 33.251 1.00 95.88 737 THR A N 1
ATOM 5680 C CA . THR A 1 737 ? -35.040 -12.546 32.567 1.00 95.88 737 THR A CA 1
ATOM 5681 C C . THR A 1 737 ? -35.248 -12.376 31.075 1.00 95.88 737 THR A C 1
ATOM 5683 O O . THR A 1 737 ? -36.093 -11.578 30.666 1.00 95.88 737 THR A O 1
ATOM 5686 N N . GLY A 1 738 ? -34.513 -13.126 30.260 1.00 94.62 738 GLY A N 1
ATOM 5687 C CA . GLY A 1 738 ? -34.749 -13.122 28.824 1.00 94.62 738 GLY A CA 1
ATOM 5688 C C . GLY A 1 738 ? -34.026 -14.212 28.051 1.00 94.62 738 GLY A C 1
ATOM 5689 O O . GLY A 1 738 ? -33.461 -15.142 28.628 1.00 94.62 738 GLY A O 1
ATOM 5690 N N . THR A 1 739 ? -34.085 -14.102 26.725 1.00 94.00 739 THR A N 1
ATOM 5691 C CA . THR A 1 739 ? -33.490 -15.057 25.781 1.00 94.00 739 THR A CA 1
ATOM 5692 C C . THR A 1 739 ? -32.669 -14.323 24.724 1.00 94.00 739 THR A C 1
ATOM 5694 O O . THR A 1 739 ? -33.090 -13.279 24.219 1.00 94.00 739 THR A O 1
ATOM 5697 N N . ILE A 1 740 ? -31.511 -14.882 24.376 1.00 92.00 740 ILE A N 1
ATOM 5698 C CA . ILE A 1 740 ? -30.627 -14.395 23.318 1.00 92.00 740 ILE A CA 1
ATOM 5699 C C . ILE A 1 740 ? -31.177 -14.816 21.956 1.00 92.00 740 ILE A C 1
ATOM 5701 O O . ILE A 1 740 ? -31.391 -16.002 21.693 1.00 92.00 740 ILE A O 1
ATOM 5705 N N . ILE A 1 741 ? -31.384 -13.839 21.076 1.00 86.75 741 ILE A N 1
ATOM 5706 C CA . ILE A 1 741 ? -31.790 -14.056 19.685 1.00 86.75 741 ILE A CA 1
ATOM 5707 C C . ILE A 1 741 ? -30.643 -13.649 18.765 1.00 86.75 741 ILE A C 1
ATOM 5709 O O . ILE A 1 741 ? -29.991 -12.632 18.983 1.00 86.75 741 ILE A O 1
ATOM 5713 N N . VAL A 1 742 ? -30.418 -14.458 17.733 1.00 80.31 742 VAL A N 1
ATOM 5714 C CA . VAL A 1 742 ? -29.497 -14.172 16.632 1.00 80.31 742 VAL A CA 1
ATOM 5715 C C . VAL A 1 742 ? -30.342 -14.106 15.367 1.00 80.31 742 VAL A C 1
ATOM 5717 O O . VAL A 1 742 ? -31.038 -15.076 15.055 1.00 80.31 742 VAL A O 1
ATOM 5720 N N . ASP A 1 743 ? -30.319 -12.968 14.677 1.00 72.38 743 ASP A N 1
ATOM 5721 C CA . ASP A 1 743 ? -30.984 -12.830 13.383 1.00 72.38 743 ASP A CA 1
ATOM 5722 C C . ASP A 1 743 ? -30.118 -13.485 12.298 1.00 72.38 743 ASP A C 1
ATOM 5724 O O . ASP A 1 743 ? -29.002 -13.055 12.011 1.00 72.38 743 ASP A O 1
ATOM 5728 N N . GLU A 1 744 ? -30.622 -14.584 11.740 1.00 69.25 744 GLU A N 1
ATOM 5729 C CA . GLU A 1 744 ? -29.929 -15.381 10.724 1.00 69.25 744 GLU A CA 1
ATOM 5730 C C . GLU A 1 744 ? -30.155 -14.856 9.300 1.00 69.25 744 GLU A C 1
ATOM 5732 O O . GLU A 1 744 ? -29.487 -15.323 8.379 1.00 69.25 744 GLU A O 1
ATOM 5737 N N . ASN A 1 745 ? -31.073 -13.900 9.112 1.00 65.75 745 ASN A N 1
ATOM 5738 C CA . ASN A 1 745 ? -31.416 -13.336 7.804 1.00 65.75 745 ASN A CA 1
ATOM 5739 C C . ASN A 1 745 ? -30.689 -12.015 7.511 1.00 65.75 745 ASN A C 1
ATOM 5741 O O . ASN A 1 745 ? -30.909 -11.419 6.456 1.00 65.75 745 ASN A O 1
ATOM 5745 N N . VAL A 1 746 ? -29.829 -11.553 8.421 1.00 62.72 746 VAL A N 1
ATOM 5746 C CA . VAL A 1 746 ? -29.023 -10.348 8.217 1.00 62.72 746 VAL A CA 1
ATOM 5747 C C . VAL A 1 746 ? -27.948 -10.638 7.174 1.00 62.72 746 VAL A C 1
ATOM 5749 O O . VAL A 1 746 ? -27.032 -11.423 7.406 1.00 62.72 746 VAL A O 1
ATOM 5752 N N . THR A 1 747 ? -28.058 -9.994 6.016 1.00 56.12 747 THR A N 1
ATOM 5753 C CA . THR A 1 747 ? -27.069 -10.089 4.933 1.00 56.12 747 THR A CA 1
ATOM 5754 C C . THR A 1 747 ? -25.936 -9.068 5.062 1.00 56.12 747 THR A C 1
ATOM 5756 O O . THR A 1 747 ? -24.908 -9.237 4.414 1.00 56.12 747 THR A O 1
ATOM 5759 N N . GLU A 1 748 ? -26.102 -8.032 5.891 1.00 57.62 748 GLU A N 1
ATOM 5760 C CA . GLU A 1 748 ? -25.137 -6.938 6.089 1.00 57.62 748 GLU A CA 1
ATOM 5761 C C . GLU A 1 748 ? -24.499 -6.997 7.486 1.00 57.62 748 GLU A C 1
ATOM 5763 O O . GLU A 1 748 ? -25.189 -7.006 8.505 1.00 57.62 748 GLU A O 1
ATOM 5768 N N . MET A 1 749 ? -23.168 -7.022 7.555 1.00 56.22 749 MET A N 1
ATOM 5769 C CA . MET A 1 749 ? -22.420 -7.193 8.811 1.00 56.22 749 MET A CA 1
ATOM 5770 C C . MET A 1 749 ? -22.605 -6.023 9.795 1.00 56.22 749 MET A C 1
ATOM 5772 O O . MET A 1 749 ? -22.563 -6.210 11.013 1.00 56.22 749 MET A O 1
ATOM 5776 N N . ASP A 1 750 ? -22.923 -4.853 9.256 1.00 50.16 750 ASP A N 1
ATOM 5777 C CA . ASP A 1 750 ? -22.993 -3.539 9.894 1.00 50.16 750 ASP A CA 1
ATOM 5778 C C . ASP A 1 750 ? -24.250 -3.373 10.775 1.00 50.16 750 ASP A C 1
ATOM 5780 O O . ASP A 1 750 ? -24.418 -2.383 11.491 1.00 50.16 750 ASP A O 1
ATOM 5784 N N . GLN A 1 751 ? -25.166 -4.348 10.730 1.00 55.12 751 GLN A N 1
ATOM 5785 C CA . GLN A 1 751 ? -26.436 -4.328 11.460 1.00 55.12 751 GLN A CA 1
ATOM 5786 C C . GLN A 1 751 ? -26.450 -5.232 12.702 1.00 55.12 751 GLN A C 1
ATOM 5788 O O . GLN A 1 751 ? -27.476 -5.308 13.386 1.00 55.12 751 GLN A O 1
ATOM 5793 N N . LYS A 1 752 ? -25.335 -5.900 13.043 1.00 68.31 752 LYS A N 1
ATOM 5794 C CA . LYS A 1 752 ? -25.239 -6.668 14.295 1.00 68.31 752 LYS A CA 1
ATOM 5795 C C . LYS A 1 752 ? -25.426 -5.723 15.482 1.00 68.31 752 LYS A C 1
ATOM 5797 O O . LYS A 1 752 ? -24.655 -4.798 15.686 1.00 68.31 752 LYS A O 1
ATOM 5802 N N . LYS A 1 753 ? -26.465 -5.949 16.277 1.00 74.19 753 LYS A N 1
ATOM 5803 C CA . LYS A 1 753 ? -26.744 -5.209 17.515 1.00 74.19 753 LYS A CA 1
ATOM 5804 C C . LYS A 1 753 ? -26.903 -6.202 18.660 1.00 74.19 753 LYS A C 1
ATOM 5806 O O . LYS A 1 753 ? -27.222 -7.366 18.401 1.00 74.19 753 LYS A O 1
ATOM 5811 N N . PRO A 1 754 ? -26.691 -5.776 19.916 1.00 81.50 754 PRO A N 1
ATOM 5812 C CA . PRO A 1 754 ? -27.066 -6.584 21.064 1.00 81.50 754 PRO A CA 1
ATOM 5813 C C . PRO A 1 754 ? -28.499 -7.094 20.905 1.00 81.50 754 PRO A C 1
ATOM 5815 O O . PRO A 1 754 ? -29.399 -6.339 20.533 1.00 81.50 754 PRO A O 1
ATOM 5818 N N . SER A 1 755 ? -28.708 -8.386 21.166 1.00 83.25 755 SER A N 1
ATOM 5819 C CA . SER A 1 755 ? -30.036 -9.004 21.060 1.00 83.25 755 SER A CA 1
ATOM 5820 C C . SER A 1 755 ? -31.043 -8.290 21.962 1.00 83.25 755 SER A C 1
ATOM 5822 O O . SER A 1 755 ? -32.185 -8.045 21.565 1.00 83.25 755 SER A O 1
ATOM 5824 N N . ASN A 1 756 ? -30.567 -7.906 23.148 1.00 88.50 756 ASN A N 1
ATOM 5825 C CA . ASN A 1 756 ? -31.259 -7.098 24.129 1.00 88.50 756 ASN A CA 1
ATOM 5826 C C . ASN A 1 756 ? -30.276 -6.081 24.740 1.00 88.50 756 ASN A C 1
ATOM 5828 O O . ASN A 1 756 ? -29.089 -6.373 24.904 1.00 88.50 756 ASN A O 1
ATOM 5832 N N . THR A 1 757 ? -30.794 -4.920 25.124 1.00 91.75 757 THR A N 1
ATOM 5833 C CA . THR A 1 757 ? -30.125 -3.914 25.955 1.00 91.75 757 THR A CA 1
ATOM 5834 C C . THR A 1 757 ? -30.955 -3.725 27.219 1.00 91.75 757 THR A C 1
ATOM 5836 O O . THR A 1 757 ? -32.169 -3.510 27.143 1.00 91.75 757 THR A O 1
ATOM 5839 N N . ILE A 1 758 ? -30.310 -3.803 28.381 1.00 95.44 758 ILE A N 1
ATOM 5840 C CA . ILE A 1 758 ? -30.930 -3.671 29.702 1.00 95.44 758 ILE A CA 1
ATOM 5841 C C . ILE A 1 758 ? -30.283 -2.496 30.423 1.00 95.44 758 ILE A C 1
ATOM 5843 O O . ILE A 1 758 ? -29.074 -2.472 30.603 1.00 95.44 758 ILE A O 1
ATOM 5847 N N . LYS A 1 759 ? -31.081 -1.542 30.887 1.00 95.38 759 LYS A N 1
ATOM 5848 C CA . LYS A 1 759 ? -30.616 -0.370 31.622 1.00 95.38 759 LYS A CA 1
ATOM 5849 C C . LYS A 1 759 ? -31.253 -0.325 33.000 1.00 95.38 759 LYS A C 1
ATOM 5851 O O . LYS A 1 759 ? -32.468 -0.179 33.115 1.00 95.38 759 LYS A O 1
ATOM 5856 N N . TYR A 1 760 ? -30.425 -0.405 34.033 1.00 96.00 760 TYR A N 1
ATOM 5857 C CA . TYR A 1 760 ? -30.833 -0.219 35.422 1.00 96.00 760 TYR A CA 1
ATOM 5858 C C . TYR A 1 760 ? -30.645 1.241 35.829 1.00 96.00 760 TYR A C 1
ATOM 5860 O O . TYR A 1 760 ? -29.540 1.776 35.730 1.00 96.00 760 TYR A O 1
ATOM 5868 N N . VAL A 1 761 ? -31.707 1.879 36.320 1.00 94.88 761 VAL A N 1
ATOM 5869 C CA . VAL A 1 761 ? -31.664 3.235 36.878 1.00 94.88 761 VAL A CA 1
ATOM 5870 C C . VAL A 1 761 ? -31.928 3.156 38.374 1.00 94.88 761 VAL A C 1
ATOM 5872 O O . VAL A 1 761 ? -33.015 2.758 38.800 1.00 94.88 761 VAL A O 1
ATOM 5875 N N . ASN A 1 762 ? -30.952 3.576 39.178 1.00 93.25 762 ASN A N 1
ATOM 5876 C CA . ASN A 1 762 ? -31.109 3.621 40.629 1.00 93.25 762 ASN A CA 1
ATOM 5877 C C . ASN A 1 762 ? -31.367 5.019 41.157 1.00 93.25 762 ASN A C 1
ATOM 5879 O O . ASN A 1 762 ? -30.840 6.006 40.649 1.00 93.25 762 ASN A O 1
ATOM 5883 N N . ALA A 1 763 ? -32.116 5.087 42.248 1.00 89.69 763 ALA A N 1
ATOM 5884 C CA . ALA A 1 763 ? -32.228 6.283 43.062 1.00 89.69 763 ALA A CA 1
ATOM 5885 C C . ALA A 1 763 ? -31.654 6.042 44.453 1.00 89.69 763 ALA A C 1
ATOM 5887 O O . ALA A 1 763 ? -31.460 4.898 44.874 1.00 89.69 763 ALA A O 1
ATOM 5888 N N . LYS A 1 764 ? -31.365 7.133 45.160 1.00 84.19 764 LYS A N 1
ATOM 5889 C CA . LYS A 1 764 ? -31.027 7.064 46.578 1.00 84.19 764 LYS A CA 1
ATOM 5890 C C . LYS A 1 764 ? -32.210 6.479 47.356 1.00 84.19 764 LYS A C 1
ATOM 5892 O O . LYS A 1 764 ? -33.343 6.912 47.177 1.00 84.19 764 LYS A O 1
ATOM 5897 N N . THR A 1 765 ? -31.935 5.513 48.221 1.00 79.56 765 THR A N 1
ATOM 5898 C CA . THR A 1 765 ? -32.916 4.990 49.172 1.00 79.56 765 THR A CA 1
ATOM 5899 C C . THR A 1 765 ? -33.053 5.976 50.325 1.00 79.56 765 THR A C 1
ATOM 5901 O O . THR A 1 765 ? -32.050 6.407 50.904 1.00 79.56 765 THR A O 1
ATOM 5904 N N . GLU A 1 766 ? -34.285 6.333 50.670 1.00 82.56 766 GLU A N 1
ATOM 5905 C CA . GLU A 1 766 ? -34.562 7.169 51.834 1.00 82.56 766 GLU A CA 1
ATOM 5906 C C . GLU A 1 766 ? -34.198 6.440 53.135 1.00 82.56 766 GLU A C 1
ATOM 5908 O O . GLU A 1 766 ? -34.368 5.224 53.266 1.00 82.56 766 GLU A O 1
ATOM 5913 N N . THR A 1 767 ? -33.674 7.179 54.115 1.00 86.62 767 THR A N 1
ATOM 5914 C CA . THR A 1 767 ? -33.168 6.602 55.373 1.00 86.62 767 THR A CA 1
ATOM 5915 C C . THR A 1 767 ? -33.758 7.289 56.597 1.00 86.62 767 THR A C 1
ATOM 5917 O O . THR A 1 767 ? -34.133 8.456 56.530 1.00 86.62 767 THR A O 1
ATOM 5920 N N . GLY A 1 768 ? -33.775 6.592 57.728 1.00 89.56 768 GLY A N 1
ATOM 5921 C CA . GLY A 1 768 ? -34.166 7.107 59.035 1.00 89.56 768 GLY A CA 1
ATOM 5922 C C . GLY A 1 768 ? -33.333 6.523 60.171 1.00 89.56 768 GLY A C 1
ATOM 5923 O O . GLY A 1 768 ? -32.249 5.968 59.964 1.00 89.56 768 GLY A O 1
ATOM 5924 N N . GLY A 1 769 ? -33.833 6.662 61.394 1.00 94.50 769 GLY A N 1
ATOM 5925 C CA . GLY A 1 769 ? -33.202 6.126 62.594 1.00 94.50 769 GLY A CA 1
ATOM 5926 C C . GLY A 1 769 ? -34.192 5.713 63.675 1.00 94.50 769 GLY A C 1
ATOM 5927 O O . GLY A 1 769 ? -35.391 5.998 63.600 1.00 94.50 769 GLY A O 1
ATOM 5928 N N . LEU A 1 770 ? -33.666 5.045 64.696 1.00 96.75 770 LEU A N 1
ATOM 5929 C CA . LEU A 1 770 ? -34.382 4.742 65.927 1.00 96.75 770 LEU A CA 1
ATOM 5930 C C . LEU A 1 770 ? -33.456 4.916 67.136 1.00 96.75 770 LEU A C 1
ATOM 5932 O O . LEU A 1 770 ? -32.266 4.611 67.069 1.00 96.75 770 LEU A O 1
ATOM 5936 N N . THR A 1 771 ? -33.996 5.382 68.260 1.00 97.88 771 THR A N 1
ATOM 5937 C CA . THR A 1 771 ? -33.261 5.545 69.522 1.00 97.88 771 THR A CA 1
ATOM 5938 C C . THR A 1 771 ? -33.973 4.799 70.635 1.00 97.88 771 THR A C 1
ATOM 5940 O O . THR A 1 771 ? -35.112 5.129 70.944 1.00 97.88 771 THR A O 1
ATOM 5943 N N . VAL A 1 772 ? -33.291 3.868 71.299 1.00 98.19 772 VAL A N 1
ATOM 5944 C CA . VAL A 1 772 ? -33.792 3.199 72.508 1.00 98.19 772 VAL A CA 1
ATOM 5945 C C . VAL A 1 772 ? -33.248 3.927 73.731 1.00 98.19 772 VAL A C 1
ATOM 5947 O O . VAL A 1 772 ? -32.041 4.111 73.850 1.00 98.19 772 VAL A O 1
ATOM 5950 N N . THR A 1 773 ? -34.127 4.372 74.630 1.00 97.94 773 THR A N 1
ATOM 5951 C CA . THR A 1 773 ? -33.768 5.073 75.874 1.00 97.94 773 THR A CA 1
ATOM 5952 C C . THR A 1 773 ? -34.266 4.309 77.089 1.00 97.94 773 THR A C 1
ATOM 5954 O O . THR A 1 773 ? -35.440 3.929 77.148 1.00 97.94 773 THR A O 1
ATOM 5957 N N . LYS A 1 774 ? -33.402 4.166 78.097 1.00 97.81 774 LYS A N 1
ATOM 5958 C CA . LYS A 1 774 ? -33.738 3.509 79.357 1.00 97.81 774 LYS A CA 1
ATOM 5959 C C . LYS A 1 774 ? -33.967 4.513 80.483 1.00 97.81 774 LYS A C 1
ATOM 5961 O O . LYS A 1 774 ? -33.122 5.353 80.781 1.00 97.81 774 LYS A O 1
ATOM 5966 N N . GLN A 1 775 ? -35.101 4.391 81.163 1.00 96.69 775 GLN A N 1
ATOM 5967 C CA . GLN A 1 775 ? -35.385 5.053 82.430 1.00 96.69 775 GLN A CA 1
ATOM 5968 C C . GLN A 1 775 ? -35.652 4.005 83.515 1.00 96.69 775 GLN A C 1
ATOM 5970 O O . GLN A 1 775 ? -36.329 3.007 83.298 1.00 96.69 775 GLN A O 1
ATOM 5975 N N . VAL A 1 776 ? -35.134 4.271 84.706 1.00 95.12 776 VAL A N 1
ATOM 5976 C CA . VAL A 1 776 ? -35.401 3.501 85.929 1.00 95.12 776 VAL A CA 1
ATOM 5977 C C . VAL A 1 776 ? -36.022 4.452 86.944 1.00 95.12 776 VAL A C 1
ATOM 5979 O O . VAL A 1 776 ? -35.508 5.556 87.137 1.00 95.12 776 VAL A O 1
ATOM 5982 N N . SER A 1 777 ? -37.142 4.078 87.542 1.00 90.62 777 SER A N 1
ATOM 5983 C CA . SER A 1 777 ? -37.914 4.908 88.465 1.00 90.62 777 SER A CA 1
ATOM 5984 C C . SER A 1 777 ? -38.355 4.113 89.698 1.00 90.62 777 SER A C 1
ATOM 5986 O O . SER A 1 777 ? -38.203 2.895 89.769 1.00 90.62 777 SER A O 1
ATOM 5988 N N . GLY A 1 778 ? -38.914 4.825 90.674 1.00 87.25 778 GLY A N 1
ATOM 5989 C CA . GLY A 1 778 ? -39.376 4.270 91.943 1.00 87.25 778 GLY A CA 1
ATOM 5990 C C . GLY A 1 778 ? -38.297 4.238 93.022 1.00 87.25 778 GLY A C 1
ATOM 5991 O O . GLY A 1 778 ? -37.106 4.365 92.726 1.00 87.25 778 GLY A O 1
ATOM 5992 N N . THR A 1 779 ? -38.709 4.148 94.289 1.00 85.81 779 THR A N 1
ATOM 5993 C CA . THR A 1 779 ? -37.805 4.316 95.443 1.00 85.81 779 THR A CA 1
ATOM 5994 C C . THR A 1 779 ? -36.701 3.263 95.529 1.00 85.81 779 THR A C 1
ATOM 5996 O O . THR A 1 779 ? -35.674 3.528 96.144 1.00 85.81 779 THR A O 1
ATOM 5999 N N . HIS A 1 780 ? -36.891 2.095 94.908 1.00 89.62 780 HIS A N 1
ATOM 6000 C CA . HIS A 1 780 ? -35.957 0.962 94.946 1.00 89.62 780 HIS A CA 1
ATOM 6001 C C . HIS A 1 780 ? -35.427 0.586 93.555 1.00 89.62 780 HIS A C 1
ATOM 6003 O O . HIS A 1 780 ? -34.907 -0.514 93.357 1.00 89.62 780 HIS A O 1
ATOM 6009 N N . GLY A 1 781 ? -35.562 1.491 92.584 1.00 89.25 781 GLY A N 1
ATOM 6010 C CA . GLY A 1 781 ? -34.955 1.336 91.272 1.00 89.25 781 GLY A CA 1
ATOM 6011 C C . GLY A 1 781 ? -33.436 1.508 91.334 1.00 89.25 781 GLY A C 1
ATOM 6012 O O . GLY A 1 781 ? -32.937 2.602 91.591 1.00 89.25 781 GLY A O 1
ATOM 6013 N N . ASP A 1 782 ? -32.707 0.434 91.060 1.00 92.12 782 ASP A N 1
ATOM 6014 C CA . ASP A 1 782 ? -31.262 0.41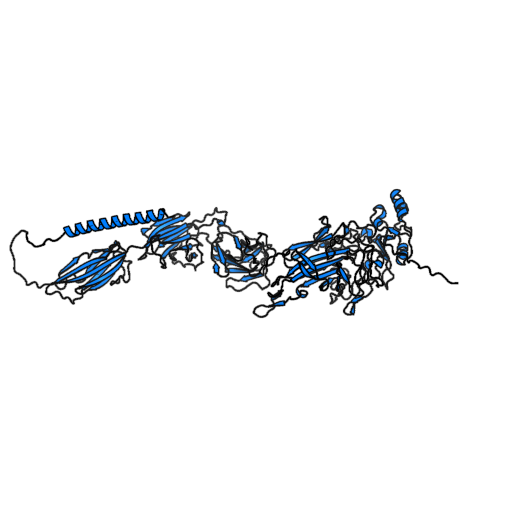9 90.854 1.00 92.12 782 ASP A CA 1
ATOM 6015 C C . ASP A 1 782 ? -30.917 1.124 89.536 1.00 92.12 782 ASP A C 1
ATOM 6017 O O . ASP A 1 782 ? -31.203 0.636 88.439 1.00 92.12 782 ASP A O 1
ATOM 6021 N N . LYS A 1 783 ? -30.329 2.316 89.658 1.00 93.44 783 LYS A N 1
ATOM 6022 C CA . LYS A 1 783 ? -29.952 3.152 88.516 1.00 93.44 783 LYS A CA 1
ATOM 6023 C C . LYS A 1 783 ? -28.642 2.714 87.860 1.00 93.44 783 LYS A C 1
ATOM 6025 O O . LYS A 1 783 ? -28.414 3.085 86.708 1.00 93.44 783 LYS A O 1
ATOM 6030 N N . ASP A 1 784 ? -27.825 1.933 88.560 1.00 94.06 784 ASP A N 1
ATOM 6031 C CA . ASP A 1 784 ? -26.551 1.421 88.061 1.00 94.06 784 ASP A CA 1
ATOM 6032 C C . ASP A 1 784 ? -26.702 0.044 87.401 1.00 94.06 784 ASP A C 1
ATOM 6034 O O . ASP A 1 784 ? -25.803 -0.375 86.663 1.00 94.06 784 ASP A O 1
ATOM 6038 N N . LYS A 1 785 ? -27.851 -0.623 87.604 1.00 94.06 785 LYS A N 1
ATOM 6039 C CA . LYS A 1 785 ? -28.204 -1.875 86.930 1.00 94.06 785 LYS A CA 1
ATOM 6040 C C . LYS A 1 785 ? -28.197 -1.723 85.410 1.00 94.06 785 LYS A C 1
ATOM 6042 O O . LYS A 1 785 ? -28.773 -0.800 84.831 1.00 94.06 785 LYS A O 1
ATOM 6047 N N . GLU A 1 786 ? -27.565 -2.703 84.787 1.00 96.38 786 GLU A N 1
ATOM 6048 C CA . GLU A 1 786 ? -27.513 -2.919 83.350 1.00 96.38 786 GLU A CA 1
ATOM 6049 C C . GLU A 1 786 ? -28.733 -3.725 82.887 1.00 96.38 786 GLU A C 1
ATOM 6051 O O . GLU A 1 786 ? -29.037 -4.770 83.460 1.00 96.38 786 GLU A O 1
ATOM 6056 N N . PHE A 1 787 ? -29.441 -3.222 81.871 1.00 97.44 787 PHE A N 1
ATOM 6057 C CA . PHE A 1 787 ? -30.585 -3.887 81.235 1.00 97.44 787 PHE A CA 1
ATOM 6058 C C . PHE A 1 787 ? -30.255 -4.216 79.780 1.00 97.44 787 PHE A C 1
ATOM 6060 O O . PHE A 1 787 ? -29.685 -3.368 79.084 1.00 97.44 787 PHE A O 1
ATOM 6067 N N . HIS A 1 788 ? -30.621 -5.414 79.322 1.00 98.31 788 HIS A N 1
ATOM 6068 C CA . HIS A 1 788 ? -30.235 -5.939 78.013 1.00 98.31 788 HIS A CA 1
ATOM 6069 C C . HIS A 1 788 ? -31.369 -5.795 77.001 1.00 98.31 788 HIS A C 1
ATOM 6071 O O . HIS A 1 788 ? -32.468 -6.317 77.195 1.00 98.31 788 HIS A O 1
ATOM 6077 N N . PHE A 1 789 ? -31.075 -5.133 75.886 1.00 98.38 789 PHE A N 1
ATOM 6078 C CA . PHE A 1 789 ? -32.013 -4.863 74.806 1.00 98.38 789 PHE A CA 1
ATOM 6079 C C . PHE A 1 789 ? -31.649 -5.630 73.544 1.00 98.38 789 PHE A C 1
ATOM 6081 O O . PHE A 1 789 ? -30.475 -5.719 73.185 1.00 98.38 789 PHE A O 1
ATOM 6088 N N . THR A 1 790 ? -32.676 -6.101 72.839 1.00 98.19 790 THR A N 1
ATOM 6089 C CA . THR A 1 790 ? -32.571 -6.685 71.500 1.00 98.19 790 THR A CA 1
ATOM 6090 C C . THR A 1 790 ? -33.452 -5.899 70.538 1.00 98.19 790 THR A C 1
ATOM 6092 O O . THR A 1 790 ? -34.663 -5.820 70.727 1.00 98.19 790 THR A O 1
ATOM 6095 N N . VAL A 1 791 ? -32.856 -5.318 69.499 1.00 98.25 791 VAL A N 1
ATOM 6096 C CA . VAL A 1 791 ? -33.564 -4.688 68.379 1.00 98.25 791 VAL A CA 1
ATOM 6097 C C . VAL A 1 791 ? -33.546 -5.649 67.201 1.00 98.25 791 VAL A C 1
ATOM 6099 O O . VAL A 1 791 ? -32.484 -6.089 66.774 1.00 98.25 791 VAL A O 1
ATOM 6102 N N . THR A 1 792 ? -34.719 -5.949 66.660 1.00 97.88 792 THR A N 1
ATOM 6103 C CA . THR A 1 792 ? -34.926 -6.863 65.539 1.00 97.88 792 THR A CA 1
ATOM 6104 C C . THR A 1 792 ? -35.598 -6.118 64.390 1.00 97.88 792 THR A C 1
ATOM 6106 O O . THR A 1 792 ? -36.699 -5.603 64.563 1.00 97.88 792 THR A O 1
ATOM 6109 N N . LEU A 1 793 ? -34.961 -6.071 63.223 1.00 96.31 793 LEU A N 1
ATOM 6110 C CA . LEU A 1 793 ? -35.504 -5.519 61.980 1.00 96.31 793 LEU A CA 1
ATOM 6111 C C . LEU A 1 793 ? -36.221 -6.609 61.171 1.00 96.31 793 LEU A C 1
ATOM 6113 O O . LEU A 1 793 ? -35.835 -7.783 61.224 1.00 96.31 793 LEU A O 1
ATOM 6117 N N . ASP A 1 794 ? -37.233 -6.226 60.394 1.00 93.62 794 ASP A N 1
ATOM 6118 C CA . ASP A 1 794 ? -37.947 -7.135 59.486 1.00 93.62 794 ASP A CA 1
ATOM 6119 C C . ASP A 1 794 ? -37.060 -7.585 58.312 1.00 93.62 794 ASP A C 1
ATOM 6121 O O . ASP A 1 794 ? -37.148 -8.733 57.872 1.00 93.62 794 ASP A O 1
ATOM 6125 N N . ASP A 1 795 ? -36.158 -6.716 57.835 1.00 86.31 795 ASP A N 1
ATOM 6126 C CA . ASP A 1 795 ? -35.154 -7.078 56.829 1.00 86.31 795 ASP A CA 1
ATOM 6127 C C . ASP A 1 795 ? -33.918 -7.702 57.493 1.00 86.31 795 ASP A C 1
ATOM 6129 O O . ASP A 1 795 ? -33.043 -7.015 58.027 1.00 86.31 795 ASP A O 1
ATOM 6133 N N . LYS A 1 796 ? -33.842 -9.033 57.426 1.00 88.00 796 LYS A N 1
ATOM 6134 C CA . LYS A 1 796 ? -32.737 -9.834 57.973 1.00 88.00 796 LYS A CA 1
ATOM 6135 C C . LYS A 1 796 ? -31.431 -9.704 57.198 1.00 88.00 796 LYS A C 1
ATOM 6137 O O . LYS A 1 796 ? -30.425 -10.238 57.634 1.00 88.00 796 LYS A O 1
ATOM 6142 N N . THR A 1 797 ? -31.416 -9.012 56.060 1.00 81.19 797 THR A N 1
ATOM 6143 C CA . THR A 1 797 ? -30.181 -8.803 55.288 1.00 81.19 797 THR A CA 1
ATOM 6144 C C . THR A 1 797 ? -29.332 -7.644 55.819 1.00 81.19 797 THR A C 1
ATOM 6146 O O . THR A 1 797 ? -28.209 -7.442 55.357 1.00 81.19 797 THR A O 1
ATOM 6149 N N . ILE A 1 798 ? -29.840 -6.878 56.792 1.00 83.25 798 ILE A N 1
ATOM 6150 C CA . ILE A 1 798 ? -29.134 -5.735 57.375 1.00 83.25 798 ILE A CA 1
ATOM 6151 C C . ILE A 1 798 ? -28.140 -6.212 58.432 1.00 83.25 798 ILE A C 1
ATOM 6153 O O . ILE A 1 798 ? -28.532 -6.661 59.508 1.00 83.25 798 ILE A O 1
ATOM 6157 N N . SER A 1 799 ? -26.855 -6.022 58.144 1.00 87.69 799 SER A N 1
ATOM 6158 C CA . SER A 1 799 ? -25.756 -6.311 59.064 1.00 87.69 799 SER A CA 1
ATOM 6159 C C . SER A 1 799 ? -24.739 -5.165 59.092 1.00 87.69 799 SER A C 1
ATOM 6161 O O . SER A 1 799 ? -24.608 -4.403 58.130 1.00 87.69 799 SER A O 1
ATOM 6163 N N . GLY A 1 800 ? -24.004 -5.047 60.194 1.00 87.12 800 GLY A N 1
ATOM 6164 C CA . GLY A 1 800 ? -22.993 -4.030 60.457 1.00 87.12 800 GLY A CA 1
ATOM 6165 C C . GLY A 1 800 ? -23.465 -2.905 61.378 1.00 87.12 800 GLY A C 1
ATOM 6166 O O . GLY A 1 800 ? -24.580 -2.895 61.903 1.00 87.12 800 GLY A O 1
ATOM 6167 N N . LYS A 1 801 ? -22.585 -1.916 61.558 1.00 92.19 801 LYS A N 1
ATOM 6168 C CA . LYS A 1 801 ? -22.765 -0.838 62.532 1.00 92.19 801 LYS A CA 1
ATOM 6169 C C . LYS A 1 801 ? -23.601 0.328 61.995 1.00 92.19 801 LYS A C 1
ATOM 6171 O O . LYS A 1 801 ? -23.168 1.072 61.111 1.00 92.19 801 LYS A O 1
ATOM 6176 N N . PHE A 1 802 ? -24.753 0.559 62.617 1.00 91.62 802 PHE A N 1
ATOM 6177 C CA . PHE A 1 802 ? -25.641 1.697 62.396 1.00 91.62 802 PHE A CA 1
ATOM 6178 C C . PHE A 1 802 ? -25.677 2.532 63.677 1.00 91.62 802 PHE A C 1
ATOM 6180 O O . PHE A 1 802 ? -26.402 2.219 64.613 1.00 91.62 802 PHE A O 1
ATOM 6187 N N . GLY A 1 803 ? -24.869 3.594 63.736 1.00 94.38 803 GLY A N 1
ATOM 6188 C CA . GLY A 1 803 ? -24.727 4.412 64.946 1.00 94.38 803 GLY A CA 1
ATOM 6189 C C . GLY A 1 803 ? -24.115 3.625 66.109 1.00 94.38 803 GLY A C 1
ATOM 6190 O O . GLY A 1 803 ? -22.999 3.113 65.992 1.00 94.38 803 GLY A O 1
ATOM 6191 N N . ASP A 1 804 ? -24.849 3.540 67.215 1.00 96.50 804 ASP A N 1
ATOM 6192 C CA . ASP A 1 804 ? -24.457 2.820 68.431 1.00 96.50 804 ASP A CA 1
ATOM 6193 C C . ASP A 1 804 ? -24.766 1.315 68.360 1.00 96.50 804 ASP A C 1
ATOM 6195 O O . ASP A 1 804 ? -24.321 0.562 69.221 1.00 96.50 804 ASP A O 1
ATOM 6199 N N . MET A 1 805 ? -25.530 0.874 67.356 1.00 97.31 805 MET A N 1
ATOM 6200 C CA . MET A 1 805 ? -26.020 -0.501 67.242 1.00 97.31 805 MET A CA 1
ATOM 6201 C C . MET A 1 805 ? -25.252 -1.265 66.166 1.00 97.31 805 MET A C 1
ATOM 6203 O O . MET A 1 805 ? -25.077 -0.765 65.055 1.00 97.31 805 MET A O 1
ATOM 6207 N N . ASP A 1 806 ? -24.816 -2.479 66.489 1.00 95.00 806 ASP A N 1
ATOM 6208 C CA . ASP A 1 806 ? -24.214 -3.409 65.534 1.00 95.00 806 ASP A CA 1
ATOM 6209 C C . ASP A 1 806 ? -25.216 -4.523 65.233 1.00 95.00 806 ASP A C 1
ATOM 6211 O O . ASP A 1 806 ? -25.617 -5.254 66.140 1.00 95.00 806 ASP A O 1
ATOM 6215 N N . PHE A 1 807 ? -25.682 -4.584 63.987 1.00 95.19 807 PHE A N 1
ATOM 6216 C CA . PHE A 1 807 ? -26.669 -5.562 63.547 1.00 95.19 807 PHE A CA 1
ATOM 6217 C C . PHE A 1 807 ? -25.972 -6.790 62.957 1.00 95.19 807 PHE A C 1
ATOM 6219 O O . PHE A 1 807 ? -25.067 -6.674 62.134 1.00 95.19 807 PHE A O 1
ATOM 6226 N N . ALA A 1 808 ? -26.440 -7.974 63.320 1.00 94.00 808 ALA A N 1
ATOM 6227 C CA . ALA A 1 808 ? -26.139 -9.230 62.657 1.00 94.00 808 ALA A CA 1
ATOM 6228 C C . ALA A 1 808 ? -27.467 -9.875 62.256 1.00 94.00 808 ALA A C 1
ATOM 6230 O O . ALA A 1 808 ? -28.324 -10.116 63.104 1.00 94.00 808 ALA A O 1
ATOM 6231 N N . ASP A 1 809 ? -27.661 -10.083 60.957 1.00 92.62 809 ASP A N 1
ATOM 6232 C CA . ASP A 1 809 ? -28.874 -10.661 60.370 1.00 92.62 809 ASP A CA 1
ATOM 6233 C C . ASP A 1 809 ? -30.163 -9.935 60.805 1.00 92.62 809 ASP A C 1
ATOM 6235 O O . ASP A 1 809 ? -31.185 -10.528 61.164 1.00 92.62 809 ASP A O 1
ATOM 6239 N N . GLY A 1 810 ? -30.104 -8.602 60.816 1.00 93.81 810 GLY A N 1
ATOM 6240 C CA . GLY A 1 810 ? -31.185 -7.726 61.257 1.00 93.81 810 GLY A CA 1
ATOM 6241 C C . GLY A 1 810 ? -31.388 -7.686 62.774 1.00 93.81 810 GLY A C 1
ATOM 6242 O O . GLY A 1 810 ? -32.402 -7.149 63.213 1.00 93.81 810 GLY A O 1
ATOM 6243 N N . VAL A 1 811 ? -30.470 -8.220 63.586 1.00 97.06 811 VAL A N 1
ATOM 6244 C CA . VAL A 1 811 ? -30.573 -8.239 65.056 1.00 97.06 811 VAL A CA 1
ATOM 6245 C C . VAL A 1 811 ? -29.402 -7.502 65.702 1.00 97.06 811 VAL A C 1
ATOM 6247 O O . VAL A 1 811 ? -28.251 -7.824 65.438 1.00 97.06 811 VAL A O 1
ATOM 6250 N N . ALA A 1 812 ? -29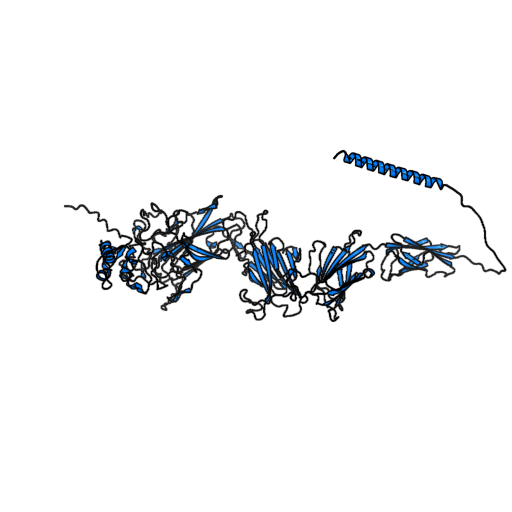.681 -6.539 66.580 1.00 97.62 812 ALA A N 1
ATOM 6251 C CA . ALA A 1 812 ? -28.675 -5.849 67.387 1.00 97.62 812 ALA A CA 1
ATOM 6252 C C . ALA A 1 812 ? -28.970 -6.009 68.878 1.00 97.62 812 ALA A C 1
ATOM 6254 O O . ALA A 1 812 ? -30.096 -5.780 69.319 1.00 97.62 812 ALA A O 1
ATOM 6255 N N . THR A 1 813 ? -27.948 -6.340 69.662 1.00 97.25 813 THR A N 1
ATOM 6256 C CA . THR A 1 813 ? -28.045 -6.463 71.122 1.00 97.25 813 THR A CA 1
ATOM 6257 C C . THR A 1 813 ? -27.138 -5.456 71.812 1.00 97.25 813 THR A C 1
ATOM 6259 O O . THR A 1 813 ? -25.984 -5.296 71.415 1.00 97.25 813 THR A O 1
ATOM 6262 N N . PHE A 1 814 ? -27.627 -4.792 72.856 1.00 97.81 814 PHE A N 1
ATOM 6263 C CA . PHE A 1 814 ? -26.840 -3.836 73.639 1.00 97.81 814 PHE A CA 1
ATOM 6264 C C . PHE A 1 814 ? -27.406 -3.666 75.050 1.00 97.81 814 PHE A C 1
ATOM 6266 O O . PHE A 1 814 ? -28.528 -4.071 75.345 1.00 97.81 814 PHE A O 1
ATOM 6273 N N . THR A 1 815 ? -26.632 -3.016 75.913 1.00 97.69 815 THR A N 1
ATOM 6274 C CA . THR A 1 815 ? -26.965 -2.825 77.325 1.00 97.69 815 THR A CA 1
ATOM 6275 C C . THR A 1 815 ? -27.123 -1.342 77.643 1.00 97.69 815 THR A C 1
ATOM 6277 O O . THR A 1 815 ? -26.299 -0.534 77.217 1.00 97.69 815 THR A O 1
ATOM 6280 N N . LEU A 1 816 ? -28.160 -0.970 78.402 1.00 97.75 816 LEU A N 1
ATOM 6281 C CA . LEU A 1 816 ? -28.374 0.403 78.877 1.00 97.75 816 LEU A CA 1
ATOM 6282 C C . LEU A 1 816 ? -28.618 0.445 80.391 1.00 97.75 816 LEU A C 1
ATOM 6284 O O . LEU A 1 816 ? -29.428 -0.313 80.925 1.00 97.75 816 LEU A O 1
ATOM 6288 N N . LYS A 1 817 ? -27.969 1.397 81.066 1.00 97.31 817 LYS A N 1
ATOM 6289 C CA . LYS A 1 817 ? -28.271 1.831 82.441 1.00 97.31 817 LYS A CA 1
ATOM 6290 C C . LYS A 1 817 ? -29.315 2.946 82.456 1.00 97.31 817 LYS A C 1
ATOM 6292 O O . LYS A 1 817 ? -29.708 3.480 81.414 1.00 97.31 817 LYS A O 1
ATOM 6297 N N . HIS A 1 818 ? -29.740 3.355 83.651 1.00 96.44 818 HIS A N 1
ATOM 6298 C CA . HIS A 1 818 ? -30.624 4.506 83.818 1.00 96.44 818 HIS A CA 1
ATOM 6299 C C . HIS A 1 818 ? -30.096 5.756 83.091 1.00 96.44 818 HIS A C 1
ATOM 6301 O O . HIS A 1 818 ? -28.961 6.179 83.294 1.00 96.44 818 HIS A O 1
ATOM 6307 N N . GLY A 1 819 ? -30.945 6.379 82.272 1.00 93.69 819 GLY A N 1
ATOM 6308 C CA . GLY A 1 819 ? -30.636 7.617 81.555 1.00 93.69 819 GLY A CA 1
ATOM 6309 C C . GLY A 1 819 ? -29.788 7.431 80.294 1.00 93.69 819 GLY A C 1
ATOM 6310 O O . GLY A 1 819 ? -29.563 8.406 79.577 1.00 93.69 819 GLY A O 1
ATOM 6311 N N . GLN A 1 820 ? -29.339 6.209 79.993 1.00 97.81 820 GLN A N 1
ATOM 6312 C CA . GLN A 1 820 ? -28.590 5.914 78.776 1.00 97.81 820 GLN A CA 1
ATOM 6313 C C . GLN A 1 820 ? -29.517 5.680 77.578 1.00 97.81 820 GLN A C 1
ATOM 6315 O O . GLN A 1 820 ? -30.708 5.377 77.710 1.00 97.81 820 GLN A O 1
ATOM 6320 N N . ARG A 1 821 ? -28.938 5.828 76.386 1.00 97.75 821 ARG A N 1
ATOM 6321 C CA . ARG A 1 821 ? -29.593 5.590 75.102 1.00 97.75 821 ARG A CA 1
ATOM 6322 C C . ARG A 1 821 ? -28.624 4.971 74.105 1.00 97.75 821 ARG A C 1
ATOM 6324 O O . ARG A 1 821 ? -27.431 5.248 74.182 1.00 97.75 821 ARG A O 1
ATOM 6331 N N . ALA A 1 822 ? -29.165 4.224 73.153 1.00 97.50 822 ALA A N 1
ATOM 6332 C CA . ALA A 1 822 ? -28.466 3.764 71.959 1.00 97.50 822 ALA A CA 1
ATOM 6333 C C . ALA A 1 822 ? -29.262 4.196 70.725 1.00 97.50 822 ALA A C 1
ATOM 6335 O O . ALA A 1 822 ? -30.490 4.072 70.704 1.00 97.50 822 ALA A O 1
ATOM 6336 N N . THR A 1 823 ? -28.584 4.729 69.712 1.00 97.31 823 THR A N 1
ATOM 6337 C CA . THR A 1 823 ? -29.209 5.238 68.485 1.00 97.31 823 THR A CA 1
ATOM 6338 C C . THR A 1 823 ? -28.692 4.506 67.258 1.00 97.31 823 THR A C 1
ATOM 6340 O O . THR A 1 823 ? -27.489 4.504 67.007 1.00 97.31 823 THR A O 1
ATOM 6343 N N . ALA A 1 824 ? -29.603 3.970 66.447 1.00 95.94 824 ALA A N 1
ATOM 6344 C CA . ALA A 1 824 ? -29.311 3.555 65.086 1.00 95.94 824 ALA A CA 1
ATOM 6345 C C . ALA A 1 824 ? -29.662 4.662 64.094 1.00 95.94 824 ALA A C 1
ATOM 6347 O O . ALA A 1 824 ? -30.760 5.213 64.120 1.00 95.94 824 ALA A O 1
ATOM 6348 N N . VAL A 1 825 ? -28.720 4.984 63.209 1.00 92.25 825 VAL A N 1
ATOM 6349 C CA . VAL A 1 825 ? -28.870 6.010 62.166 1.00 92.25 825 VAL A CA 1
ATOM 6350 C C . VAL A 1 825 ? -28.663 5.403 60.787 1.00 92.25 825 VAL A C 1
ATOM 6352 O O . VAL A 1 825 ? -27.863 4.481 60.637 1.00 92.25 825 VAL A O 1
ATOM 6355 N N . ARG A 1 826 ? -29.300 5.991 59.769 1.00 87.38 826 ARG A N 1
ATOM 6356 C CA . ARG A 1 826 ? -29.203 5.577 58.357 1.00 87.38 826 ARG A CA 1
ATOM 6357 C C . ARG A 1 826 ? -29.730 4.160 58.098 1.00 87.38 826 ARG A C 1
ATOM 6359 O O . ARG A 1 826 ? -29.232 3.473 57.211 1.00 87.38 826 ARG A O 1
ATOM 6366 N N . LEU A 1 827 ? -30.726 3.729 58.868 1.00 89.50 827 LEU A N 1
ATOM 6367 C CA . LEU A 1 827 ? -31.505 2.539 58.536 1.00 89.50 827 LEU A CA 1
ATOM 6368 C C . LEU A 1 827 ? -32.416 2.863 57.340 1.00 89.50 827 LEU A C 1
ATOM 6370 O O . LEU A 1 827 ? -32.889 3.999 57.261 1.00 89.50 827 LEU A O 1
ATOM 6374 N N . PRO A 1 828 ? -32.682 1.928 56.414 1.00 86.81 828 PRO A N 1
ATOM 6375 C CA . PRO A 1 828 ? -33.626 2.185 55.331 1.00 86.81 828 PRO A CA 1
ATOM 6376 C C . PRO A 1 828 ? -35.012 2.545 55.884 1.00 86.81 828 PRO A C 1
ATOM 6378 O O . PRO A 1 828 ? -35.518 1.900 56.807 1.00 86.81 828 PRO A O 1
ATOM 6381 N N . ALA A 1 829 ? -35.610 3.605 55.343 1.00 86.69 829 ALA A N 1
ATOM 6382 C CA . ALA A 1 829 ? -36.927 4.064 55.762 1.00 86.69 829 ALA A CA 1
ATOM 6383 C C . ALA A 1 829 ? -38.009 3.021 55.429 1.00 86.69 829 ALA A C 1
ATOM 6385 O O . ALA A 1 829 ? -37.909 2.287 54.448 1.00 86.69 829 ALA A O 1
ATOM 6386 N N . GLY A 1 830 ? -39.049 2.947 56.258 1.00 87.00 830 GLY A N 1
ATOM 6387 C CA . GLY A 1 830 ? -40.177 2.027 56.098 1.00 87.00 830 GLY A CA 1
ATOM 6388 C C . GLY A 1 830 ? -39.945 0.607 56.623 1.00 87.00 830 GLY A C 1
ATOM 6389 O O . GLY A 1 830 ? -40.912 -0.142 56.737 1.00 87.00 830 GLY A O 1
ATOM 6390 N N . ILE A 1 831 ? -38.716 0.231 56.997 1.00 90.75 831 ILE A N 1
ATOM 6391 C CA . ILE A 1 831 ? -38.433 -1.096 57.567 1.00 90.75 831 ILE A CA 1
ATOM 6392 C C . ILE A 1 831 ? -39.076 -1.232 58.947 1.00 90.75 831 ILE A C 1
ATOM 6394 O O . ILE A 1 831 ? -38.911 -0.356 59.800 1.00 90.75 831 ILE A O 1
ATOM 6398 N N . GLY A 1 832 ? -39.788 -2.338 59.168 1.00 94.56 832 GLY A N 1
ATOM 6399 C CA . GLY A 1 832 ? -40.351 -2.675 60.470 1.00 94.56 832 GLY A CA 1
ATOM 6400 C C . GLY A 1 832 ? -39.278 -3.064 61.488 1.00 94.56 832 GLY A C 1
ATOM 6401 O O . GLY A 1 832 ? -38.251 -3.650 61.139 1.00 94.56 832 GLY A O 1
ATOM 6402 N N . TYR A 1 833 ? -39.499 -2.712 62.751 1.00 97.25 833 TYR A N 1
ATOM 6403 C CA . TYR A 1 833 ? -38.624 -3.041 63.869 1.00 97.25 833 TYR A CA 1
ATOM 6404 C C . TYR A 1 833 ? -39.426 -3.505 65.090 1.00 97.25 833 TYR A C 1
ATOM 6406 O O . TYR A 1 833 ? -40.578 -3.115 65.298 1.00 97.25 833 TYR A O 1
ATOM 6414 N N . THR A 1 834 ? -38.777 -4.303 65.932 1.00 97.62 834 THR A N 1
ATOM 6415 C CA . THR A 1 834 ? -39.225 -4.702 67.270 1.00 97.62 834 THR A CA 1
ATOM 6416 C C . THR A 1 834 ? -38.069 -4.547 68.257 1.00 97.62 834 THR A C 1
ATOM 6418 O O . THR A 1 834 ? -36.939 -4.899 67.936 1.00 97.62 834 THR A O 1
ATOM 6421 N N . VAL A 1 835 ? -38.337 -4.021 69.449 1.00 98.06 835 VAL A N 1
ATOM 6422 C CA . VAL A 1 835 ? -37.374 -3.848 70.541 1.00 98.06 835 VAL A CA 1
ATOM 6423 C C . VAL A 1 835 ? -37.872 -4.611 71.757 1.00 98.06 835 VAL A C 1
ATOM 6425 O O . VAL A 1 835 ? -39.007 -4.422 72.183 1.00 98.06 835 VAL A O 1
ATOM 6428 N N . GLU A 1 836 ? -37.016 -5.437 72.341 1.00 97.44 836 GLU A N 1
ATOM 6429 C CA . GLU A 1 836 ? -37.326 -6.221 73.535 1.00 97.44 836 GLU A CA 1
ATOM 6430 C C . GLU A 1 836 ? -36.280 -5.975 74.618 1.00 97.44 836 GLU A C 1
ATOM 6432 O O . GLU A 1 836 ? -35.094 -5.822 74.326 1.00 97.44 836 GLU A O 1
ATOM 6437 N N . GLU A 1 837 ? -36.726 -5.937 75.871 1.00 97.69 837 GLU A N 1
ATOM 6438 C CA . GLU A 1 837 ? -35.861 -5.909 77.048 1.00 97.69 837 GLU A CA 1
ATOM 6439 C C . GLU A 1 837 ? -35.898 -7.277 77.728 1.00 97.69 837 GLU A C 1
ATOM 6441 O O . GLU A 1 837 ? -36.972 -7.776 78.064 1.00 97.69 837 GLU A O 1
ATOM 6446 N N . THR A 1 838 ? -34.730 -7.875 77.946 1.00 95.94 838 THR A N 1
ATOM 6447 C CA . THR A 1 838 ? -34.601 -9.257 78.436 1.00 95.94 838 THR A CA 1
ATOM 6448 C C . THR A 1 838 ? -35.144 -9.405 79.856 1.00 95.94 838 THR A C 1
ATOM 6450 O O . THR A 1 838 ? -35.825 -10.380 80.167 1.00 95.94 838 THR A O 1
ATOM 6453 N N . GLU A 1 839 ? -34.889 -8.419 80.717 1.00 94.00 839 GLU A N 1
ATOM 6454 C CA . GLU A 1 839 ? -35.322 -8.403 82.117 1.00 94.00 839 GLU A CA 1
ATOM 6455 C C . GLU A 1 839 ? -36.722 -7.803 82.317 1.00 94.00 839 GLU A C 1
ATOM 6457 O O . GLU A 1 839 ? -37.089 -7.464 83.447 1.00 94.00 839 GLU A O 1
ATOM 6462 N N . ALA A 1 840 ? -37.511 -7.632 81.250 1.00 92.00 840 ALA A N 1
ATOM 6463 C CA . ALA A 1 840 ? -38.826 -7.014 81.357 1.00 92.00 840 ALA A CA 1
ATOM 6464 C C . ALA A 1 840 ? -39.699 -7.731 82.405 1.00 92.00 840 ALA A C 1
ATOM 6466 O O . ALA A 1 840 ? -39.935 -8.936 82.324 1.00 92.00 840 ALA A O 1
ATOM 6467 N N . ASN A 1 841 ? -40.203 -6.969 83.380 1.00 93.00 841 ASN A N 1
ATOM 6468 C CA . ASN A 1 841 ? -41.008 -7.457 84.508 1.00 93.00 841 ASN A CA 1
ATOM 6469 C C . ASN A 1 841 ? -40.321 -8.502 85.422 1.00 93.00 841 ASN A C 1
ATOM 6471 O O . ASN A 1 841 ? -41.001 -9.300 86.071 1.00 93.00 841 ASN A O 1
ATOM 6475 N N . GLN A 1 842 ? -38.985 -8.513 85.492 1.00 91.69 842 GLN A N 1
ATOM 6476 C CA . GLN A 1 842 ? -38.203 -9.383 86.383 1.00 91.69 842 GLN A CA 1
ATOM 6477 C C . GLN A 1 842 ? -37.632 -8.608 87.585 1.00 91.69 842 GLN A C 1
ATOM 6479 O O . GLN A 1 842 ? -37.680 -7.379 87.648 1.00 91.69 842 GLN A O 1
ATOM 6484 N N . ASP A 1 843 ? -37.099 -9.320 88.584 1.00 88.50 843 ASP A N 1
ATOM 6485 C CA . ASP A 1 843 ? -36.418 -8.754 89.766 1.00 88.50 843 ASP A CA 1
ATOM 6486 C C . ASP A 1 843 ? -37.215 -7.695 90.555 1.00 88.50 843 ASP A C 1
ATOM 6488 O O . ASP A 1 843 ? -36.644 -6.801 91.195 1.00 88.50 843 ASP A O 1
ATOM 6492 N N . GLY A 1 844 ? -38.547 -7.789 90.516 1.00 87.88 844 GLY A N 1
ATOM 6493 C CA . GLY A 1 844 ? -39.464 -6.855 91.173 1.00 87.88 844 GLY A CA 1
ATOM 6494 C C . GLY A 1 844 ? -39.632 -5.511 90.456 1.00 87.88 844 GLY A C 1
ATOM 6495 O O . GLY A 1 844 ? -40.182 -4.587 91.049 1.00 87.88 844 GLY A O 1
ATOM 6496 N N . TYR A 1 845 ? -39.154 -5.376 89.217 1.00 92.06 845 TYR A N 1
ATOM 6497 C CA . TYR A 1 845 ? -39.481 -4.241 88.357 1.00 92.06 845 TYR A CA 1
ATOM 6498 C C . TYR A 1 845 ? -40.804 -4.467 87.626 1.00 92.06 845 TYR A C 1
ATOM 6500 O O . TYR A 1 845 ? -41.108 -5.581 87.215 1.00 92.06 845 TYR A O 1
ATOM 6508 N N . VAL A 1 846 ? -41.550 -3.388 87.401 1.00 93.81 846 VAL A N 1
ATOM 6509 C CA . VAL A 1 846 ? -42.616 -3.313 86.399 1.00 93.81 846 VAL A CA 1
ATOM 6510 C C . VAL A 1 846 ? -42.073 -2.537 85.202 1.00 93.81 846 VAL A C 1
ATOM 6512 O O . VAL A 1 846 ? -41.651 -1.385 85.343 1.00 93.81 846 VAL A O 1
ATOM 6515 N N . THR A 1 847 ? -42.060 -3.168 84.031 1.00 94.94 847 THR A N 1
ATOM 6516 C CA . THR A 1 847 ? -41.520 -2.605 82.789 1.00 94.94 847 THR A CA 1
ATOM 6517 C C . THR A 1 847 ? -42.651 -2.101 81.904 1.00 94.94 847 THR A C 1
ATOM 6519 O O . THR A 1 847 ? -43.589 -2.832 81.596 1.00 94.94 847 THR A O 1
ATOM 6522 N N . THR A 1 848 ? -42.548 -0.851 81.457 1.00 95.62 848 THR A N 1
ATOM 6523 C CA . THR A 1 848 ? -43.436 -0.266 80.441 1.00 95.62 848 THR A CA 1
ATOM 6524 C C . THR A 1 848 ? -42.611 0.260 79.274 1.00 95.62 848 THR A C 1
ATOM 6526 O O . THR A 1 848 ? -41.536 0.828 79.476 1.00 95.62 848 THR A O 1
ATOM 6529 N N . SER A 1 849 ? -43.106 0.072 78.054 1.00 95.06 849 SER A N 1
ATOM 6530 C CA . SER A 1 849 ? -42.461 0.508 76.817 1.00 95.06 849 SER A CA 1
ATOM 6531 C C . SER A 1 849 ? -43.381 1.423 76.005 1.00 95.06 849 SER A C 1
ATOM 6533 O O . SER A 1 849 ? -44.607 1.354 76.096 1.00 95.06 849 SER A O 1
ATOM 6535 N N . THR A 1 850 ? -42.790 2.307 75.201 1.00 95.50 850 THR A N 1
ATOM 6536 C CA . THR A 1 850 ? -43.504 3.083 74.177 1.00 95.50 850 THR A CA 1
ATOM 6537 C C . THR A 1 850 ? -42.787 2.969 72.841 1.00 95.50 850 THR A C 1
ATOM 6539 O O . THR A 1 850 ? -41.574 3.189 72.793 1.00 95.50 850 THR A O 1
ATOM 6542 N N . ALA A 1 851 ? -43.548 2.705 71.772 1.00 94.25 851 ALA A N 1
ATOM 6543 C CA . ALA A 1 851 ? -43.057 2.546 70.398 1.00 94.25 851 ALA A CA 1
ATOM 6544 C C . ALA A 1 851 ? -42.012 1.425 70.228 1.00 94.25 851 ALA A C 1
ATOM 6546 O O . ALA A 1 851 ? -41.134 1.523 69.375 1.00 94.25 851 ALA A O 1
ATOM 6547 N N . ASP A 1 852 ? -42.107 0.362 71.030 1.00 94.88 852 ASP A N 1
ATOM 6548 C CA . ASP A 1 852 ? -41.250 -0.830 70.974 1.00 94.88 852 ASP A CA 1
ATOM 6549 C C . ASP A 1 852 ? -41.464 -1.691 69.722 1.00 94.88 852 ASP A C 1
ATOM 6551 O O . ASP A 1 852 ? -40.625 -2.528 69.414 1.00 94.88 852 ASP A O 1
ATOM 6555 N N . LYS A 1 853 ? -42.528 -1.450 68.954 1.00 96.50 853 LYS A N 1
ATOM 6556 C CA . LYS A 1 853 ? -42.711 -1.966 67.593 1.00 96.50 853 LYS A CA 1
ATOM 6557 C C . LYS A 1 853 ? -43.165 -0.843 66.667 1.00 96.50 853 LYS A C 1
ATOM 6559 O O . LYS A 1 853 ? -43.938 0.023 67.080 1.00 96.50 853 LYS A O 1
ATOM 6564 N N . GLY A 1 854 ? -42.714 -0.854 65.417 1.00 95.12 854 GLY A N 1
ATOM 6565 C CA . GLY A 1 854 ? -43.077 0.173 64.440 1.00 95.12 854 GLY A CA 1
ATOM 6566 C C . GLY A 1 854 ? -42.274 0.069 63.152 1.00 95.12 854 GLY A C 1
ATOM 6567 O O . GLY A 1 854 ? -41.672 -0.961 62.884 1.00 95.12 854 GLY A O 1
ATOM 6568 N N . THR A 1 855 ? -42.251 1.142 62.365 1.00 94.25 855 THR A N 1
ATOM 6569 C CA . THR A 1 855 ? -41.422 1.269 61.157 1.00 94.25 855 THR A CA 1
ATOM 6570 C C . THR A 1 855 ? -40.457 2.439 61.293 1.00 94.25 855 THR A C 1
ATOM 6572 O O . THR A 1 855 ? -40.807 3.467 61.878 1.00 94.25 855 THR A O 1
ATOM 6575 N N . VAL A 1 856 ? -39.260 2.322 60.723 1.00 93.56 856 VAL A N 1
ATOM 6576 C CA . VAL A 1 856 ? -38.283 3.418 60.674 1.00 93.56 856 VAL A CA 1
ATOM 6577 C C . VAL A 1 856 ? -38.849 4.572 59.827 1.00 93.56 856 VAL A C 1
ATOM 6579 O O . VAL A 1 856 ? -39.208 4.346 58.672 1.00 93.56 856 VAL A O 1
ATOM 6582 N N . PRO A 1 857 ? -38.956 5.804 60.354 1.00 89.44 857 PRO A N 1
ATOM 6583 C CA . PRO A 1 857 ? -39.523 6.929 59.611 1.00 89.44 857 PRO A CA 1
ATOM 6584 C C . PRO A 1 857 ? -38.564 7.452 58.535 1.00 89.44 857 PRO A C 1
ATOM 6586 O O . PRO A 1 857 ? -37.353 7.486 58.735 1.00 89.44 857 PRO A O 1
ATOM 6589 N N . GLU A 1 858 ? -39.102 7.930 57.418 1.00 86.94 858 GLU A N 1
ATOM 6590 C CA . GLU A 1 858 ? -38.326 8.631 56.391 1.00 86.94 858 GLU A CA 1
ATOM 6591 C C . GLU A 1 858 ? -37.740 9.943 56.930 1.00 86.94 858 GLU A C 1
ATOM 6593 O O . GLU A 1 858 ? -38.459 10.756 57.512 1.00 86.94 858 GLU A O 1
ATOM 6598 N N . ASN A 1 859 ? -36.427 10.142 56.753 1.00 83.75 859 ASN A N 1
ATOM 6599 C CA . ASN A 1 859 ? -35.677 11.338 57.154 1.00 83.75 859 ASN A CA 1
ATOM 6600 C C . ASN A 1 859 ? -35.909 11.780 58.614 1.00 83.75 859 ASN A C 1
ATOM 6602 O O . ASN A 1 859 ? -35.739 12.949 58.966 1.00 83.75 859 ASN A O 1
ATOM 6606 N N . GLY A 1 860 ? -36.281 10.835 59.481 1.00 87.62 860 GLY A N 1
ATOM 6607 C CA . GLY A 1 860 ? -36.617 11.070 60.880 1.00 87.62 860 GLY A CA 1
ATOM 6608 C C . GLY A 1 860 ? -35.984 10.044 61.813 1.00 87.62 860 GLY A C 1
ATOM 6609 O O . GLY A 1 860 ? -35.269 9.139 61.388 1.00 87.62 860 GLY A O 1
ATOM 6610 N N . ASN A 1 861 ? -36.267 10.177 63.109 1.00 93.25 861 ASN A N 1
ATOM 6611 C CA . ASN A 1 861 ? -35.812 9.241 64.132 1.00 93.25 861 ASN A CA 1
ATOM 6612 C C . ASN A 1 861 ? -36.954 8.909 65.093 1.00 93.25 861 ASN A C 1
ATOM 6614 O O . ASN A 1 861 ? -37.534 9.819 65.688 1.00 93.25 861 ASN A O 1
ATOM 6618 N N . VAL A 1 862 ? -37.267 7.625 65.267 1.00 95.38 862 VAL A N 1
ATOM 6619 C CA . VAL A 1 862 ? -38.278 7.186 66.239 1.00 95.38 862 VAL A CA 1
ATOM 6620 C C . VAL A 1 862 ? -37.651 6.985 67.621 1.00 95.38 862 VAL A C 1
ATOM 6622 O O . VAL A 1 862 ? -36.616 6.342 67.767 1.00 95.38 862 VAL A O 1
ATOM 6625 N N . GLY A 1 863 ? -38.260 7.567 68.655 1.00 94.94 863 GLY A N 1
ATOM 6626 C CA . GLY A 1 863 ? -37.817 7.413 70.041 1.00 94.94 863 GLY A CA 1
ATOM 6627 C C . GLY A 1 863 ? -38.555 6.275 70.740 1.00 94.94 863 GLY A C 1
ATOM 6628 O O . GLY A 1 863 ? -39.726 6.426 71.077 1.00 94.94 863 GLY A O 1
ATOM 6629 N N . ILE A 1 864 ? -37.861 5.171 71.001 1.00 97.88 864 ILE A N 1
ATOM 6630 C CA . ILE A 1 864 ? -38.332 4.064 71.833 1.00 97.88 864 ILE A CA 1
ATOM 6631 C C . ILE A 1 864 ? -37.901 4.313 73.278 1.00 97.88 864 ILE A C 1
ATOM 6633 O O . ILE A 1 864 ? -36.736 4.612 73.559 1.00 97.88 864 ILE A O 1
ATOM 6637 N N . LYS A 1 865 ? -38.830 4.172 74.222 1.00 97.00 865 LYS A N 1
ATOM 6638 C CA . LYS A 1 865 ? -38.555 4.391 75.645 1.00 97.00 865 LYS A CA 1
ATOM 6639 C C . LYS A 1 865 ? -38.994 3.190 76.463 1.00 97.00 865 LYS A C 1
ATOM 6641 O O . LYS A 1 865 ? -40.146 2.786 76.368 1.00 97.00 865 LYS A O 1
ATOM 6646 N N . PHE A 1 866 ? -38.092 2.687 77.298 1.00 97.88 866 PHE A N 1
ATOM 6647 C CA . PHE A 1 866 ? -38.370 1.662 78.299 1.00 97.88 866 PHE A CA 1
ATOM 6648 C C . PHE A 1 866 ? -38.231 2.257 79.699 1.00 97.88 866 PHE A C 1
ATOM 6650 O O . PHE A 1 866 ? -37.213 2.875 80.024 1.00 97.88 866 PHE A O 1
ATOM 6657 N N . ILE A 1 867 ? -39.253 2.077 80.534 1.00 96.44 867 ILE A N 1
ATOM 6658 C CA . ILE A 1 867 ? -39.296 2.536 81.923 1.00 96.44 867 ILE A CA 1
ATOM 6659 C C . ILE A 1 867 ? -39.435 1.319 82.833 1.00 96.44 867 ILE A C 1
ATOM 6661 O O . ILE A 1 867 ? -40.459 0.641 82.793 1.00 96.44 867 ILE A O 1
ATOM 6665 N N . ASN A 1 868 ? -38.431 1.086 83.679 1.00 96.50 868 ASN A N 1
ATOM 6666 C CA . ASN A 1 868 ? -38.496 0.097 84.754 1.00 96.50 868 ASN A CA 1
ATOM 6667 C C . ASN A 1 868 ? -38.762 0.783 86.083 1.00 96.50 868 ASN A C 1
ATOM 6669 O O . ASN A 1 868 ? -37.933 1.557 86.556 1.00 96.50 868 ASN A O 1
ATOM 6673 N N . HIS A 1 869 ? -39.900 0.484 86.694 1.00 92.62 869 HIS A N 1
ATOM 6674 C CA . HIS A 1 869 ? -40.310 1.046 87.975 1.00 92.62 869 HIS A CA 1
ATOM 6675 C C . HIS A 1 869 ? -40.230 -0.013 89.077 1.00 92.62 869 HIS A C 1
ATOM 6677 O O . HIS A 1 869 ? -40.701 -1.129 88.876 1.00 92.62 869 HIS A O 1
ATOM 6683 N N . LYS A 1 870 ? -39.619 0.313 90.222 1.00 91.69 870 LYS A N 1
ATOM 6684 C CA . LYS A 1 870 ? -39.535 -0.584 91.387 1.00 91.69 870 LYS A CA 1
ATOM 6685 C C . LYS A 1 870 ? -39.781 0.170 92.692 1.00 91.69 870 LYS A C 1
ATOM 6687 O O . LYS A 1 870 ? -39.069 1.118 93.026 1.00 91.69 870 LYS A O 1
ATOM 6692 N N . GLU A 1 871 ? -40.782 -0.284 93.438 1.00 84.50 871 GLU A N 1
ATOM 6693 C CA . GLU A 1 871 ? -41.210 0.240 94.743 1.00 84.50 871 GLU A CA 1
ATOM 6694 C C . GLU A 1 871 ? -41.324 -0.905 95.753 1.00 84.50 871 GLU A C 1
ATOM 6696 O O . GLU A 1 871 ? -41.423 -2.070 95.370 1.00 84.50 871 GLU A O 1
ATOM 6701 N N . VAL A 1 872 ? -41.359 -0.587 97.047 1.00 69.38 872 VAL A N 1
ATOM 6702 C CA . VAL A 1 872 ? -41.682 -1.578 98.085 1.00 69.38 872 VAL A CA 1
ATOM 6703 C C . VAL A 1 872 ? -43.193 -1.716 98.192 1.00 69.38 872 VAL A C 1
ATOM 6705 O O . VAL A 1 872 ? -43.883 -0.765 98.555 1.00 69.38 872 VAL A O 1
ATOM 6708 N N . THR A 1 873 ? -43.709 -2.916 97.951 1.00 52.97 873 THR A N 1
ATOM 6709 C CA . THR A 1 873 ? -45.045 -3.308 98.404 1.00 52.97 873 THR A CA 1
ATOM 6710 C C . THR A 1 873 ? -44.951 -3.898 99.807 1.00 52.97 873 THR A C 1
ATOM 6712 O O . THR A 1 873 ? -44.448 -5.005 99.986 1.00 52.97 873 THR A O 1
ATOM 6715 N N . SER A 1 874 ? -45.448 -3.182 100.813 1.00 43.75 874 SER A N 1
ATOM 6716 C CA . SER A 1 874 ? -45.856 -3.770 102.092 1.00 43.75 874 SER A CA 1
ATOM 6717 C C . SER A 1 874 ? -47.191 -4.512 101.902 1.00 43.75 874 SER A C 1
ATOM 6719 O O . SER A 1 874 ? -48.167 -3.936 101.418 1.00 43.75 874 SER A O 1
ATOM 6721 N N . GLU A 1 875 ? -47.255 -5.801 102.248 1.00 40.50 875 GLU A N 1
ATOM 6722 C CA . GLU A 1 875 ? -48.477 -6.612 102.118 1.00 40.50 875 GLU A CA 1
ATOM 6723 C C . GLU A 1 875 ? -49.560 -6.254 103.168 1.00 40.50 875 GLU A C 1
ATOM 6725 O O . GLU A 1 875 ? -49.412 -6.500 104.360 1.00 40.50 875 GLU A O 1
ATOM 6730 N N . LYS A 1 876 ? -50.625 -5.605 102.673 1.00 46.22 876 LYS A N 1
ATOM 6731 C CA . LYS A 1 876 ? -52.100 -5.793 102.811 1.00 46.22 876 LYS A CA 1
ATOM 6732 C C . LYS A 1 876 ? -52.731 -6.548 104.018 1.00 46.22 876 LYS A C 1
ATOM 6734 O O . LYS A 1 876 ? -52.260 -7.608 104.411 1.00 46.22 876 LYS A O 1
ATOM 6739 N N . PRO A 1 877 ? -53.956 -6.141 104.446 1.00 38.75 877 PRO A N 1
ATOM 6740 C CA . PRO A 1 877 ? -55.146 -6.979 104.170 1.00 38.75 877 PRO A CA 1
ATOM 6741 C C . PRO A 1 877 ? -56.397 -6.257 103.590 1.00 38.75 877 PRO A C 1
ATOM 6743 O O . PRO A 1 877 ? -56.484 -5.039 103.493 1.00 38.75 877 PRO A O 1
ATOM 6746 N N . SER A 1 878 ? -57.315 -7.110 103.128 1.00 34.62 878 SER A N 1
ATOM 6747 C CA . SER A 1 878 ? -58.521 -7.067 102.269 1.00 34.62 878 SER A CA 1
ATOM 6748 C C . SER A 1 878 ? -59.736 -6.146 102.570 1.00 34.62 878 SER A C 1
ATOM 6750 O O . SER A 1 878 ? -60.161 -6.044 103.713 1.00 34.62 878 SER A O 1
ATOM 6752 N N . THR A 1 879 ? -60.307 -5.601 101.467 1.00 37.00 879 THR A N 1
ATOM 6753 C CA . THR A 1 879 ? -61.722 -5.441 100.955 1.00 37.00 879 THR A CA 1
ATOM 6754 C C . THR A 1 879 ? -62.943 -5.875 101.805 1.00 37.00 879 THR A C 1
ATOM 6756 O O . THR A 1 879 ? -62.742 -6.744 102.649 1.00 37.00 879 THR A O 1
ATOM 6759 N N . PRO A 1 880 ? -64.220 -5.452 101.525 1.00 44.31 880 PRO A N 1
ATOM 6760 C CA . PRO A 1 880 ? -64.818 -4.942 100.250 1.00 44.31 880 PRO A CA 1
ATOM 6761 C C . PRO A 1 880 ? -65.795 -3.721 100.448 1.00 44.31 880 PRO A C 1
ATOM 6763 O O . PRO A 1 880 ? -65.978 -3.289 101.576 1.00 44.31 880 PRO A O 1
ATOM 6766 N N . ASP A 1 881 ? -66.488 -3.064 99.504 1.00 32.44 881 ASP A N 1
ATOM 6767 C CA . ASP A 1 881 ? -66.727 -3.182 98.059 1.00 32.44 881 ASP A CA 1
ATOM 6768 C C . ASP A 1 881 ? -67.277 -1.837 97.495 1.00 32.44 881 ASP A C 1
ATOM 6770 O O . ASP A 1 881 ? -67.999 -1.125 98.192 1.00 32.44 881 ASP A O 1
ATOM 6774 N N . LYS A 1 882 ? -67.031 -1.631 96.190 1.00 32.50 882 LYS A N 1
ATOM 6775 C CA . LYS A 1 882 ? -67.918 -1.059 95.146 1.00 32.50 882 LYS A CA 1
ATOM 6776 C C . LYS A 1 882 ? -68.061 0.463 94.866 1.00 32.50 882 LYS A C 1
ATOM 6778 O O . LYS A 1 882 ? -68.800 1.156 95.551 1.00 32.50 882 LYS A O 1
ATOM 6783 N N . LEU A 1 883 ? -67.454 0.829 93.710 1.00 28.91 883 LEU A N 1
ATOM 6784 C CA . LEU A 1 883 ? -67.856 1.708 92.569 1.00 28.91 883 LEU A CA 1
ATOM 6785 C C . LEU A 1 883 ? -68.375 3.136 92.881 1.00 28.91 883 LEU A C 1
ATOM 6787 O O . LEU A 1 883 ? -69.196 3.327 93.760 1.00 28.91 883 LEU A O 1
ATOM 6791 N N . ASP A 1 884 ? -68.038 4.214 92.165 1.00 28.39 884 ASP A N 1
ATOM 6792 C CA . ASP A 1 884 ? -67.717 4.387 90.745 1.00 28.39 884 ASP A CA 1
ATOM 6793 C C . ASP A 1 884 ? -67.232 5.846 90.515 1.00 28.39 884 ASP A C 1
ATOM 6795 O O . ASP A 1 884 ? -67.946 6.766 90.892 1.00 28.39 884 ASP A O 1
ATOM 6799 N N . THR A 1 885 ? -66.042 6.007 89.911 1.00 32.03 885 THR A N 1
ATOM 6800 C CA . THR A 1 885 ? -65.562 7.004 88.904 1.00 32.03 885 THR A CA 1
ATOM 6801 C C . THR A 1 885 ? -65.964 8.521 88.973 1.00 32.03 885 THR A C 1
ATOM 6803 O O . THR A 1 885 ? -66.666 8.962 89.871 1.00 32.03 885 THR A O 1
ATOM 6806 N N . PRO A 1 886 ? -65.374 9.419 88.147 1.00 39.91 886 PRO A N 1
ATOM 6807 C CA . PRO A 1 886 ? -64.224 10.231 88.567 1.00 39.91 886 PRO A CA 1
ATOM 6808 C C . PRO A 1 886 ? -64.381 11.737 88.262 1.00 39.91 886 PRO A C 1
ATOM 6810 O O . PRO A 1 886 ? -64.785 12.100 87.167 1.00 39.91 886 PRO A O 1
ATOM 6813 N N . ASP A 1 887 ? -63.953 12.632 89.159 1.00 27.94 887 ASP A N 1
ATOM 6814 C CA . ASP A 1 887 ? -63.577 14.002 88.762 1.00 27.94 887 ASP A CA 1
ATOM 6815 C C . ASP A 1 887 ? -62.828 14.746 89.888 1.00 27.94 887 ASP A C 1
ATOM 6817 O O . ASP A 1 887 ? -63.304 14.801 91.019 1.00 27.94 887 ASP A O 1
ATOM 6821 N N . SER A 1 888 ? -61.614 15.274 89.636 1.00 34.94 888 SER A N 1
ATOM 6822 C CA . SER A 1 888 ? -61.305 16.724 89.456 1.00 34.94 888 SER A CA 1
ATOM 6823 C C . SER A 1 888 ? -60.361 17.243 90.584 1.00 34.94 888 SER A C 1
ATOM 6825 O O . SER A 1 888 ? -60.252 16.536 91.584 1.00 34.94 888 SER A O 1
ATOM 6827 N N . PRO A 1 889 ? -59.740 18.462 90.584 1.00 43.12 889 PRO A N 1
ATOM 6828 C CA . PRO A 1 889 ? -59.407 19.449 89.523 1.00 43.12 889 PRO A CA 1
ATOM 6829 C C . PRO A 1 889 ? -58.030 20.216 89.646 1.00 43.12 889 PRO A C 1
ATOM 6831 O O . PRO A 1 889 ? -57.433 20.277 90.713 1.00 43.12 889 PRO A O 1
ATOM 6834 N N . LYS A 1 890 ? -57.672 20.951 88.558 1.00 32.59 890 LYS A N 1
ATOM 6835 C CA . LYS A 1 890 ? -56.961 22.277 88.408 1.00 32.59 890 LYS A CA 1
ATOM 6836 C C . LYS A 1 890 ? -55.480 22.419 88.854 1.00 32.59 890 LYS A C 1
ATOM 6838 O O . LYS A 1 890 ? -55.114 21.995 89.932 1.00 32.59 890 LYS A O 1
ATOM 6843 N N . THR A 1 891 ? -54.563 23.053 88.103 1.00 37.31 891 THR A N 1
ATOM 6844 C CA . THR A 1 891 ? -54.609 24.371 87.418 1.00 37.31 891 THR A CA 1
ATOM 6845 C C . THR A 1 891 ? -53.704 24.435 86.169 1.00 37.31 891 THR A C 1
ATOM 6847 O O . THR A 1 891 ? -52.521 24.118 86.253 1.00 37.31 891 THR A O 1
ATOM 6850 N N . GLY A 1 892 ? -54.226 24.931 85.040 1.00 30.83 892 GLY A N 1
ATOM 6851 C CA . GLY A 1 892 ? -53.450 25.333 83.860 1.00 30.83 892 GLY A CA 1
ATOM 6852 C C . GLY A 1 892 ? -53.787 26.777 83.499 1.00 30.83 892 GLY A C 1
ATOM 6853 O O . GLY A 1 892 ? -54.896 27.058 83.044 1.00 30.83 892 GLY A O 1
ATOM 6854 N N . ASP A 1 893 ? -52.855 27.676 83.795 1.00 33.88 893 ASP A N 1
ATOM 6855 C CA . ASP A 1 893 ? -52.985 29.125 83.675 1.00 33.88 893 ASP A CA 1
ATOM 6856 C C . ASP A 1 893 ? -52.809 29.607 82.221 1.00 33.88 893 ASP A C 1
ATOM 6858 O O . ASP A 1 893 ? -52.153 28.967 81.397 1.00 33.88 893 ASP A O 1
ATOM 6862 N N . ARG A 1 894 ? -53.436 30.739 81.896 1.00 45.16 894 ARG A N 1
ATOM 6863 C CA . ARG A 1 894 ? -53.506 31.339 80.555 1.00 45.16 894 ARG A CA 1
ATOM 6864 C C . ARG A 1 894 ? -52.322 32.272 80.318 1.00 45.16 894 ARG A C 1
ATOM 6866 O O . ARG A 1 894 ? -52.128 33.186 81.110 1.00 45.16 894 ARG A O 1
ATOM 6873 N N . THR A 1 895 ? -51.647 32.194 79.164 1.00 40.03 895 THR A N 1
ATOM 6874 C CA . THR A 1 895 ? -51.062 33.398 78.531 1.00 40.03 895 THR A CA 1
ATOM 6875 C C . THR A 1 895 ? -50.673 33.219 77.052 1.00 40.03 895 THR A C 1
ATOM 6877 O O . THR A 1 895 ? -49.816 32.426 76.687 1.00 40.03 895 THR A O 1
ATOM 6880 N N . ASN A 1 896 ? -51.272 34.087 76.228 1.00 53.78 896 ASN A N 1
ATOM 6881 C CA . ASN A 1 896 ? -50.731 34.699 75.006 1.00 53.78 896 ASN A CA 1
ATOM 6882 C C . ASN A 1 896 ? -50.763 33.984 73.634 1.00 53.78 896 ASN A C 1
ATOM 6884 O O . ASN A 1 896 ? -49.820 34.067 72.849 1.00 53.78 896 ASN A O 1
ATOM 6888 N N . ILE A 1 897 ? -51.924 33.443 73.248 1.00 52.12 897 ILE A N 1
ATOM 6889 C CA . ILE A 1 897 ? -52.211 33.067 71.845 1.00 52.12 897 ILE A CA 1
ATOM 6890 C C . ILE A 1 897 ? -52.312 34.289 70.896 1.00 52.12 897 ILE A C 1
ATOM 6892 O O . ILE A 1 897 ? -52.120 34.163 69.689 1.00 52.12 897 ILE A O 1
ATOM 6896 N N . VAL A 1 898 ? -52.538 35.494 71.437 1.00 51.44 898 VAL A N 1
ATOM 6897 C CA . VAL A 1 898 ? -52.611 36.752 70.665 1.00 51.44 898 VAL A CA 1
ATOM 6898 C C . VAL A 1 898 ? -51.225 37.205 70.175 1.00 51.44 898 VAL A C 1
ATOM 6900 O O . VAL A 1 898 ? -51.117 37.800 69.102 1.00 51.44 898 VAL A O 1
ATOM 6903 N N . LEU A 1 899 ? -50.144 36.849 70.881 1.00 46.91 899 LEU A N 1
ATOM 6904 C CA . LEU A 1 899 ? -48.774 37.174 70.463 1.00 46.91 899 LEU A CA 1
ATOM 6905 C C . LEU A 1 899 ? -48.369 36.418 69.180 1.00 46.91 899 LEU A C 1
ATOM 6907 O O . LEU A 1 899 ? -47.756 36.998 68.286 1.00 46.91 899 LEU A O 1
ATOM 6911 N N . TYR A 1 900 ? -48.777 35.151 69.048 1.00 51.72 900 TYR A N 1
ATOM 6912 C CA . TYR A 1 900 ? -48.426 34.309 67.898 1.00 51.72 900 TYR A CA 1
ATOM 6913 C C . TYR A 1 900 ? -49.211 34.657 66.628 1.00 51.72 900 TYR A C 1
ATOM 6915 O O . TYR A 1 900 ? -48.645 34.628 65.537 1.00 51.72 900 TYR A O 1
ATOM 6923 N N . ILE A 1 901 ? -50.474 35.079 66.750 1.00 57.59 901 ILE A N 1
ATOM 6924 C CA . ILE A 1 901 ? -51.266 35.528 65.590 1.00 57.59 901 ILE A CA 1
ATOM 6925 C C . ILE A 1 901 ? -50.738 36.878 65.060 1.00 57.59 901 ILE A C 1
ATOM 6927 O O . ILE A 1 901 ? -50.699 37.101 63.850 1.00 57.59 901 ILE A O 1
ATOM 6931 N N . SER A 1 902 ? -50.223 37.739 65.945 1.00 52.66 902 SER A N 1
ATOM 6932 C CA . SER A 1 902 ? -49.602 39.022 65.576 1.00 52.66 902 SER A CA 1
ATOM 6933 C C . SER A 1 902 ? -48.271 38.845 64.823 1.00 52.66 902 SER A C 1
ATOM 6935 O O . SER A 1 902 ? -47.989 39.575 63.873 1.00 52.66 902 SER A O 1
ATOM 6937 N N . LEU A 1 903 ? -47.468 37.840 65.198 1.00 50.59 903 LEU A N 1
ATOM 6938 C CA . LEU A 1 903 ? -46.193 37.510 64.543 1.00 50.59 903 LEU A CA 1
ATOM 6939 C C . LEU A 1 903 ? -46.375 36.919 63.133 1.00 50.59 903 LEU A C 1
ATOM 6941 O O . LEU A 1 903 ? -45.566 37.201 62.246 1.00 50.59 903 LEU A O 1
ATOM 6945 N N . PHE A 1 904 ? -47.463 36.179 62.887 1.00 53.34 904 PHE A N 1
ATOM 6946 C CA . PHE A 1 904 ? -47.795 35.668 61.550 1.00 53.34 904 PHE A CA 1
ATOM 6947 C C . PHE A 1 904 ? -48.267 36.768 60.582 1.00 53.34 904 PHE A C 1
ATOM 6949 O O . PHE A 1 904 ? -47.953 36.711 59.393 1.00 53.34 904 PHE A O 1
ATOM 6956 N N . ALA A 1 905 ? -48.951 37.808 61.072 1.00 54.00 905 ALA A N 1
ATOM 6957 C CA . ALA A 1 905 ? -49.379 38.933 60.234 1.00 54.00 905 ALA A CA 1
ATOM 6958 C C . ALA A 1 905 ? -48.208 39.848 59.808 1.00 54.00 905 ALA A C 1
ATOM 6960 O O . ALA A 1 905 ? -48.217 40.394 58.703 1.00 54.00 905 ALA A O 1
ATOM 6961 N N . ILE A 1 906 ? -47.168 39.981 60.643 1.00 54.38 906 ILE A N 1
ATOM 6962 C CA . ILE A 1 906 ? -45.989 40.819 60.354 1.00 54.38 906 ILE A CA 1
ATOM 6963 C C . ILE A 1 906 ? -45.014 40.123 59.381 1.00 54.38 906 ILE A C 1
ATOM 6965 O O . ILE A 1 906 ? -44.412 40.798 58.542 1.00 54.38 906 ILE A O 1
ATOM 6969 N N . SER A 1 907 ? -44.898 38.785 59.403 1.00 51.84 907 SER A N 1
ATOM 6970 C CA . SER A 1 907 ? -44.024 38.061 58.458 1.00 51.84 907 SER A CA 1
ATOM 6971 C C . SER A 1 907 ? -44.590 38.019 57.028 1.00 51.84 907 SER A C 1
ATOM 6973 O O . SER A 1 907 ? -43.831 38.112 56.060 1.00 51.84 907 SER A O 1
ATOM 6975 N N . GLY A 1 908 ? -45.921 38.004 56.878 1.00 54.50 908 GLY A N 1
ATOM 6976 C CA . GLY A 1 908 ? -46.594 38.083 55.575 1.00 54.50 908 GLY A CA 1
ATOM 6977 C C . GLY A 1 908 ? -46.402 39.427 54.857 1.00 54.50 908 GLY A C 1
ATOM 6978 O O . GLY A 1 908 ? -46.200 39.454 53.640 1.00 54.50 908 GLY A O 1
ATOM 6979 N N . LEU A 1 909 ? -46.381 40.547 55.595 1.00 53.56 909 LEU A N 1
ATOM 6980 C CA . LEU A 1 909 ? -46.155 41.879 55.014 1.00 53.56 909 LEU A CA 1
ATOM 6981 C C . LEU A 1 909 ? -44.711 42.064 54.504 1.00 53.56 909 LEU A C 1
ATOM 6983 O O . LEU A 1 909 ? -44.498 42.688 53.464 1.00 53.56 909 LEU A O 1
ATOM 6987 N N . LEU A 1 910 ? -43.721 41.479 55.189 1.00 51.94 910 LEU A N 1
ATOM 6988 C CA . LEU A 1 910 ? -42.305 41.518 54.791 1.00 51.94 910 LEU A CA 1
ATOM 6989 C C . LEU A 1 910 ? -42.037 40.736 53.495 1.00 51.94 910 LEU A C 1
ATOM 6991 O O . LEU A 1 910 ? -41.273 41.198 52.643 1.00 51.94 910 LEU A O 1
ATOM 6995 N N . ILE A 1 911 ? -42.715 39.601 53.295 1.00 59.16 911 ILE A N 1
ATOM 6996 C CA . ILE A 1 911 ? -42.614 38.799 52.065 1.00 59.16 911 ILE A CA 1
ATOM 6997 C C . ILE A 1 911 ? -43.255 39.536 50.876 1.00 59.16 911 ILE A C 1
ATOM 6999 O O . ILE A 1 911 ? -42.682 39.560 49.784 1.00 59.16 911 ILE A O 1
ATOM 7003 N N . ALA A 1 912 ? -44.385 40.222 51.080 1.00 57.12 912 ALA A N 1
ATOM 7004 C CA . ALA A 1 912 ? -45.018 41.032 50.036 1.00 57.12 912 ALA A CA 1
ATOM 7005 C C . ALA A 1 912 ? -44.154 42.243 49.619 1.00 57.12 912 ALA A C 1
ATOM 7007 O O . ALA A 1 912 ? -44.010 42.516 48.424 1.00 57.12 912 ALA A O 1
ATOM 7008 N N . ILE A 1 913 ? -43.504 42.924 50.573 1.00 64.75 913 ILE A N 1
ATOM 7009 C CA . ILE A 1 913 ? -42.580 44.041 50.301 1.00 64.75 913 ILE A CA 1
ATOM 7010 C C . ILE A 1 913 ? -41.333 43.558 49.535 1.00 64.75 913 ILE A C 1
ATOM 7012 O O . ILE A 1 913 ? -40.913 44.208 48.575 1.00 64.75 913 ILE A O 1
ATOM 7016 N N . LEU A 1 914 ? -40.784 42.383 49.869 1.00 57.72 914 LEU A N 1
ATOM 7017 C CA . LEU A 1 914 ? -39.653 41.775 49.150 1.00 57.72 914 LEU A CA 1
ATOM 7018 C C . LEU A 1 914 ? -40.002 41.381 47.704 1.00 57.72 914 LEU A C 1
ATOM 7020 O O . LEU A 1 914 ? -39.183 41.573 46.802 1.00 57.72 914 LEU A O 1
ATOM 7024 N N . ILE A 1 915 ? -41.221 40.897 47.447 1.00 66.31 915 ILE A N 1
ATOM 7025 C CA . ILE A 1 915 ? -41.692 40.564 46.091 1.00 66.31 915 ILE A CA 1
ATOM 7026 C C . ILE A 1 915 ? -41.878 41.834 45.239 1.00 66.31 915 ILE A C 1
ATOM 7028 O O . ILE A 1 915 ? -41.509 41.843 44.059 1.00 66.31 915 ILE A O 1
ATOM 7032 N N . VAL A 1 916 ? -42.375 42.929 45.824 1.00 66.75 916 VAL A N 1
ATOM 7033 C CA . VAL A 1 916 ? -42.516 44.227 45.136 1.00 66.75 916 VAL A CA 1
ATOM 7034 C C . VAL A 1 916 ? -41.147 44.858 44.841 1.00 66.75 916 VAL A C 1
ATOM 7036 O O . VAL A 1 916 ? -40.925 45.333 43.724 1.00 66.75 916 VAL A O 1
ATOM 7039 N N . LEU A 1 917 ? -40.188 44.789 45.772 1.00 61.59 917 LEU A N 1
ATOM 7040 C CA . LEU A 1 917 ? -38.813 45.268 45.562 1.00 61.59 917 LEU A CA 1
ATOM 7041 C C . LEU A 1 917 ? -38.062 44.442 44.501 1.00 61.59 917 LEU A C 1
ATOM 7043 O O . LEU A 1 917 ? -37.339 45.010 43.679 1.00 61.59 917 LEU A O 1
ATOM 7047 N N . LYS A 1 918 ? -38.285 43.120 44.446 1.00 58.00 918 LYS A N 1
ATOM 7048 C CA . LYS A 1 918 ? -37.702 42.238 43.420 1.00 58.00 918 LYS A CA 1
ATOM 7049 C C . LYS A 1 918 ? -38.289 42.514 42.028 1.00 58.00 918 LYS A C 1
ATOM 7051 O O . LYS A 1 918 ? -37.536 42.558 41.058 1.00 58.00 918 LYS A O 1
ATOM 7056 N N . LYS A 1 919 ? -39.598 42.795 41.918 1.00 57.94 919 LYS A N 1
ATOM 7057 C CA . LYS A 1 919 ? -40.229 43.219 40.650 1.00 57.94 919 LYS A CA 1
ATOM 7058 C C . LYS A 1 919 ? -39.755 44.601 40.180 1.00 57.94 919 LYS A C 1
ATOM 7060 O O . LYS A 1 919 ? -39.536 44.767 38.982 1.00 57.94 919 LYS A O 1
ATOM 7065 N N . LYS A 1 920 ? -39.526 45.563 41.085 1.00 53.59 920 LYS A N 1
ATOM 7066 C CA . LYS A 1 920 ? -39.013 46.903 40.727 1.00 53.59 920 LYS A CA 1
ATOM 7067 C C . LYS A 1 920 ? -37.577 46.849 40.174 1.00 53.59 920 LYS A C 1
ATOM 7069 O O . LYS A 1 920 ? -37.299 47.477 39.157 1.00 53.59 920 LYS A O 1
ATOM 7074 N N . LYS A 1 921 ? -36.714 45.999 40.750 1.00 50.25 921 LYS A N 1
ATOM 7075 C CA . LYS A 1 921 ? -35.322 45.782 40.298 1.00 50.25 921 LYS A CA 1
ATOM 7076 C C . LYS A 1 921 ? -35.224 45.068 38.936 1.00 50.25 921 LYS A C 1
ATOM 7078 O O . LYS A 1 921 ? -34.305 45.327 38.168 1.00 50.25 921 LYS A O 1
ATOM 7083 N N . ILE A 1 922 ? -36.195 44.210 38.604 1.00 57.75 922 ILE A N 1
ATOM 7084 C CA . ILE A 1 922 ? -36.287 43.543 37.289 1.00 57.75 922 ILE A CA 1
ATOM 7085 C C . ILE A 1 922 ? -36.822 44.499 36.205 1.00 57.75 922 ILE A C 1
ATOM 7087 O O . ILE A 1 922 ? -36.406 44.406 35.050 1.00 57.75 922 ILE A O 1
ATOM 7091 N N . LEU A 1 923 ? -37.700 45.447 36.559 1.00 51.12 923 LEU A N 1
ATOM 7092 C CA . LEU A 1 923 ? -38.229 46.439 35.614 1.00 51.12 923 LEU A CA 1
ATOM 7093 C C . LEU A 1 923 ? -37.215 47.553 35.285 1.00 51.12 923 LEU A C 1
ATOM 7095 O O . LEU A 1 923 ? -37.175 48.013 34.146 1.00 51.12 923 LEU A O 1
ATOM 7099 N N . GLU A 1 924 ? -36.377 47.961 36.244 1.00 50.53 924 GLU A N 1
ATOM 7100 C CA . GLU A 1 924 ? -35.291 48.933 36.015 1.00 50.53 924 GLU A CA 1
ATOM 7101 C C . GLU A 1 924 ? -34.165 48.356 35.138 1.00 50.53 924 GLU A C 1
ATOM 7103 O O . GLU A 1 924 ? -33.638 49.064 34.281 1.00 50.53 924 GLU A O 1
ATOM 7108 N N . ASN A 1 925 ? -33.873 47.054 35.251 1.00 50.34 925 ASN A N 1
ATOM 7109 C CA . ASN A 1 925 ? -32.875 46.380 34.409 1.00 50.34 925 ASN A CA 1
ATOM 7110 C C . ASN A 1 925 ? -33.355 46.101 32.970 1.00 50.34 925 ASN A C 1
ATOM 7112 O O . ASN A 1 925 ? -32.524 45.947 32.084 1.00 50.34 925 ASN A O 1
ATOM 7116 N N . ARG A 1 926 ? -34.671 46.088 32.705 1.00 50.41 926 ARG A N 1
ATOM 7117 C CA . ARG A 1 926 ? -35.238 45.965 31.343 1.00 50.41 926 ARG A CA 1
ATOM 7118 C C . ARG A 1 926 ? -35.374 47.292 30.586 1.00 50.41 926 ARG A C 1
ATOM 7120 O O . ARG A 1 926 ? -35.711 47.273 29.412 1.00 50.41 926 ARG A O 1
ATOM 7127 N N . LYS A 1 927 ? -35.124 48.439 31.228 1.00 49.00 927 LYS A N 1
ATOM 7128 C CA . LYS A 1 927 ? -35.071 49.761 30.568 1.00 49.00 927 LYS A CA 1
ATOM 7129 C C . LYS A 1 927 ? -33.642 50.229 30.246 1.00 49.00 927 LYS A C 1
ATOM 7131 O O . LYS A 1 927 ? -33.466 51.362 29.810 1.00 49.00 927 LYS A O 1
ATOM 7136 N N . ARG A 1 928 ? -32.629 49.385 30.477 1.00 51.25 928 ARG A N 1
ATOM 7137 C CA . ARG A 1 928 ? -31.209 49.660 30.182 1.00 51.25 928 ARG A CA 1
ATOM 7138 C C . ARG A 1 928 ? -30.539 48.604 29.282 1.00 51.25 928 ARG A C 1
ATOM 7140 O O . ARG A 1 928 ? -29.314 48.544 29.263 1.00 51.25 928 ARG A O 1
ATOM 7147 N N . SER A 1 929 ? -31.315 47.818 28.528 1.00 43.97 929 SER A N 1
ATOM 7148 C CA . SER A 1 929 ? -30.828 47.088 27.343 1.00 43.97 929 SER A CA 1
ATOM 7149 C C . SER A 1 929 ? -31.510 47.609 26.094 1.00 43.97 929 SER A C 1
ATOM 7151 O O . SER A 1 929 ? -32.764 47.648 26.144 1.00 43.97 929 SER A O 1
#

pLDDT: mean 78.32, std 15.9, range [27.94, 98.38]